Protein AF-A0A3A4XR27-F1 (afdb_monomer_lite)

Secondary structure (DSSP, 8-state):
-------SSHHHHHTTTTS---S---TT---HHHHHHHHHHHHHHHHHHHHHT-S--B---SBSTTS-HHHHHTTT--TTS--GGGHHHH-GGGGGGSPSEEEEEEEEEEEEEEEEEEEEE-TT---GGG-----TTTTEEEE--EE-EEETTTTEEESS--EEEEEEEEE-TT-SEEEEEE-EEEEEEEEE---TT-TTHHHHSEEEEEEEEEE--EEEEE-SSSEEEEEEEEEEEEEEEEEEEEE--SHHHHHHHHHHHHTTT----GGGTTTSPSSGGGG---TTSEEEEEEEEEEES---EEEEEEEEEEETTEEEEEEEE--EEEEEEEEEEEEEPHHHHHHHHHHHSSHHHHHHHHHHT---S--SEEEEEEEEEEEEPPEEEEEEEEEEETTEEEEEEEEEE-GGG--EEEEEESS--HHHHHHGGGT--S-SSEEEEE-----EEEEEEEEEEESSSSEEEEEEEEEE---S-GGG--SSS----EEEEEEEEEEE-TTS-EEEEEEEEEEEEEEEE-TTS-TTTT---TT--S--TTTTEEEEEEEEEEEEEEEEEEEHHHHHHHHHHHHHHH-TT-TT------------------------PPP--TTSSSS--SSS---EEEEEEEESSHHHHHHHHHHHHHTT---EEEEEE-TT--EEEEEEEEEES-HHHHHHHHHHTT-TT-EEEE----------EEEEEEEESSHHHHHHHHHHHHHTT--EEEEEETTEEEEEEEEESSHHHHHHHHHHTT-TT-EEEE-----

Radius of gyration: 35.74 Å; chains: 1; bounding box: 87×108×106 Å

Sequence (783 aa):
MTRISAFPYAFRCASIWAISMPERLHPQCWNGRAMLRIFFCFLFSVWITAWGSAGTARAAFIEQMAVDARAIALGNSVTADPPGLSAIHYNPAGLHLLPEGKLFTSGLTVPFIKITSSFEADPDFDGFFGGYNDDPLSGTQGSNSSGRMYVPIVNEEVNFLVAPILGMTYRAPKSRWSFAIGNYVPFGVGFNHKDPADPVRFGAKYAYVQHLVYAAPSVSYKLTDTLSAGVTVGVGQTALGVGVDMRSPNDLVALTRVLGDATRDLEIPIVSELTFPPPWFGGGIGPYDQVASLQLSTRDDFSPNWNVGLLWEPLRWLSLGMVYQSEIKVQLTGRYRFDYTEVFQQTVDWMGSSPTLLMLAGMLKLPFNAVPYQSGTVYSEYKFPQRVQMGVKLKPFERLSLLADLHWADWSSLKEDRFVFDQDIQLLQVVRMLGYTGGDNTLVLQRDFKDTWHWSAGLEFKLTDWLSMMLGYERRPTSVNLIHWDNIYSLPDLESYCAGFSLKFKSGTQVDLGFAYLINEGLKVHNDSSDLMNSTDPFTPVYNPYAGLNYSQKTETYLASFKVTMPLEVMSEMLHDTLSLLNPFSSGKKNGAGRIHPKPDAKSALDTTHAIDQPVLLNEFESGSKQGSPKYTVELGRFTSAERACIAKGFYLDAGLKPELRALKDENGATIWVIQVGHFDSRRRAGIYQTYHGLVEANIQPLDQSMDLSVRYALRLGGYASLDRARMASEFYLYQGFDVRVQPAEQGFALLMGDFESEGQARAYAATYALTEAEAVPFAKQP

pLDDT: mean 78.61, std 22.24, range [22.97, 98.56]

Foldseek 3Di:
DDDDDDPDPPVVVVVVVPPDDDPDDDDDPPDVVVVVVVVVVVVVVVVCCVVVPPDDFFFDAQFPCFFAQQCQQAVVQDQLPHDAQSCLPSFLQNLVVDDAAKKWKWKKKFKDKKKKKAWAFDPPDCFQVSDPSPQVRHGHMFMFPAWWDQDVVVRDIDRGDMWIWTWMKHDHPPDQKIKIKIKGWRGWGKTARPDPPGPCLQQFNIWIKTKIFGIWTKMKGDPDPFKIKMKTKTWIKIKIKTKHFAAAQANVQQVQQVQQVVFQPPDDPPVCLLAANHPGLLNGGHRNDTFKMKTGIKMANTFMWMKMKMWGDPDPFKIKIKMKIAKTKTKIKDKMKIFGDPSNQSSQCSCQRHPNSVVVCVVLVAHNHGDRMDMAMKIWIDMFWIKMKIKMWGPPDPFKIKIKMKIKTPQQVCFKTKIFGPDFDNVQSVLVVLQDDLDGGMQIQTWSFAIRIWMKIKMWGDPDPFKIKIWIKTWGAWRTDLQRDTSRRGDGTKTKTKIWMWGQDPQRKIKIKIKIKIWDAKDKRQALRYLHAANRRSSSVSGHSSHSIIMIMIMIMIMIMMMMMGRVVVVVVVVVVVVLVVDPPNPPDDDDDDDDDDDDDDDDDDDDDDDDDDDDDPPPFPDDCPPDDQWKWWWLDKDLAPVVLVVVLVVVVVVVFDWDWDQDADPQGRRITTTTHGTGRDPVVNVVVCVVSVVVVIDIHTDDDDDDPDFFKWWWLDFDQEDVVVVVVQVVVVVVVFDKDKDADPRHIIIIGDTDPDLVRRVSVCSSVVSNVIHIDTPDDDD

Structure (mmCIF, N/CA/C/O backbone):
data_AF-A0A3A4XR27-F1
#
_entry.id   AF-A0A3A4XR27-F1
#
loop_
_atom_site.group_PDB
_atom_site.id
_atom_site.type_symbol
_atom_site.label_atom_id
_atom_site.label_alt_id
_atom_site.label_comp_id
_atom_site.label_asym_id
_atom_site.label_entity_id
_atom_site.label_seq_id
_atom_site.pdbx_PDB_ins_code
_atom_site.Cartn_x
_atom_site.Cartn_y
_atom_site.Cartn_z
_atom_site.occupancy
_atom_site.B_iso_or_equiv
_atom_site.auth_seq_id
_atom_site.auth_comp_id
_atom_site.auth_asym_id
_atom_site.auth_atom_id
_atom_site.pdbx_PDB_model_num
ATOM 1 N N . MET A 1 1 ? 14.685 -44.671 6.636 1.00 37.69 1 MET A N 1
ATOM 2 C CA . MET A 1 1 ? 13.837 -45.394 7.612 1.00 37.69 1 MET A CA 1
ATOM 3 C C . MET A 1 1 ? 14.369 -45.144 9.016 1.00 37.69 1 MET A C 1
ATOM 5 O O . MET A 1 1 ? 15.398 -45.712 9.344 1.00 37.69 1 MET A O 1
ATOM 9 N N . THR A 1 2 ? 13.669 -44.366 9.841 1.00 27.48 2 THR A N 1
ATOM 10 C CA . THR A 1 2 ? 13.846 -44.352 11.308 1.00 27.48 2 THR A CA 1
ATOM 11 C C . THR A 1 2 ? 12.631 -43.659 11.922 1.00 27.48 2 THR A C 1
ATOM 13 O O . THR A 1 2 ? 12.237 -42.592 11.463 1.00 27.48 2 THR A O 1
ATOM 16 N N . ARG A 1 3 ? 11.996 -44.272 12.928 1.00 29.53 3 ARG A N 1
ATOM 17 C CA . ARG A 1 3 ? 10.920 -43.645 13.715 1.00 29.53 3 ARG A CA 1
ATOM 18 C C . ARG A 1 3 ? 11.506 -43.162 15.037 1.00 29.53 3 ARG A C 1
ATOM 20 O O . ARG A 1 3 ? 12.164 -43.949 15.708 1.00 29.53 3 ARG A O 1
ATOM 27 N N . ILE A 1 4 ? 11.174 -41.943 15.456 1.00 28.86 4 ILE A N 1
ATOM 28 C CA . ILE A 1 4 ? 11.238 -41.535 16.866 1.00 28.86 4 ILE A CA 1
ATOM 29 C C . ILE A 1 4 ? 9.848 -41.027 17.251 1.00 28.86 4 ILE A C 1
ATOM 31 O O . ILE A 1 4 ? 9.246 -40.226 16.540 1.00 28.86 4 ILE A O 1
ATOM 35 N N . SER A 1 5 ? 9.298 -41.571 18.335 1.00 29.67 5 SER A N 1
ATOM 36 C CA . SER A 1 5 ? 7.892 -41.424 18.716 1.00 29.67 5 SER A CA 1
ATOM 37 C C . SER A 1 5 ? 7.739 -40.615 20.003 1.00 29.67 5 SER A C 1
ATOM 39 O O . SER A 1 5 ? 8.134 -41.087 21.067 1.00 29.67 5 SER A O 1
ATOM 41 N N . ALA A 1 6 ? 7.102 -39.444 19.920 1.00 28.02 6 ALA A N 1
ATOM 42 C CA . ALA A 1 6 ? 6.878 -38.547 21.061 1.00 28.02 6 ALA A CA 1
ATOM 43 C C . ALA A 1 6 ? 5.416 -38.053 21.180 1.00 28.02 6 ALA A C 1
ATOM 45 O O . ALA A 1 6 ? 5.165 -36.960 21.673 1.00 28.02 6 ALA A O 1
ATOM 46 N N . PHE A 1 7 ? 4.440 -38.855 20.732 1.00 30.34 7 PHE A N 1
ATOM 47 C CA . PHE A 1 7 ? 3.017 -38.471 20.679 1.00 30.34 7 PHE A CA 1
ATOM 48 C C . PHE A 1 7 ? 2.037 -39.508 21.294 1.00 30.34 7 PHE A C 1
ATOM 50 O O . PHE A 1 7 ? 1.182 -40.049 20.596 1.00 30.34 7 PHE A O 1
ATOM 57 N N . PRO A 1 8 ? 2.142 -39.819 22.607 1.00 25.86 8 PRO A N 1
ATOM 58 C CA . PRO A 1 8 ? 0.960 -40.317 23.333 1.00 25.86 8 PRO A CA 1
ATOM 59 C C . PRO A 1 8 ? 0.716 -39.697 24.727 1.00 25.86 8 PRO A C 1
ATOM 61 O O . PRO A 1 8 ? -0.276 -40.039 25.367 1.00 25.86 8 PRO A O 1
ATOM 64 N N . TYR A 1 9 ? 1.585 -38.810 25.230 1.00 27.55 9 TYR A N 1
ATOM 65 C CA . TYR A 1 9 ? 1.501 -38.341 26.627 1.00 27.55 9 TYR A CA 1
ATOM 66 C C . TYR A 1 9 ? 0.567 -37.142 26.862 1.00 27.55 9 TYR A C 1
ATOM 68 O O . TYR A 1 9 ? -0.100 -37.102 27.894 1.00 27.55 9 TYR A O 1
ATOM 76 N N . ALA A 1 10 ? 0.443 -36.209 25.910 1.00 30.34 10 ALA A N 1
ATOM 77 C CA . ALA A 1 10 ? -0.392 -35.010 26.077 1.00 30.34 10 ALA A CA 1
ATOM 78 C C . ALA A 1 10 ? -1.882 -35.327 26.335 1.00 30.34 10 ALA A C 1
ATOM 80 O O . ALA A 1 10 ? -2.520 -34.702 27.182 1.00 30.34 10 ALA A O 1
ATOM 81 N N . PHE A 1 11 ? -2.432 -36.345 25.663 1.00 28.38 11 PHE A N 1
ATOM 82 C CA . PHE A 1 11 ? -3.862 -36.668 25.739 1.00 28.38 11 PHE A CA 1
ATOM 83 C C . PHE A 1 11 ? -4.314 -37.316 27.060 1.00 28.38 11 PHE A C 1
ATOM 85 O O . PHE A 1 11 ? -5.505 -37.283 27.359 1.00 28.38 11 PHE A O 1
ATOM 92 N N . ARG A 1 12 ? -3.406 -37.867 27.885 1.00 24.50 12 ARG A N 1
ATOM 93 C CA . ARG A 1 12 ? -3.792 -38.511 29.160 1.00 24.50 12 ARG A CA 1
ATOM 94 C C . ARG A 1 12 ? -4.019 -37.540 30.322 1.00 24.50 12 ARG A C 1
ATOM 96 O O . ARG A 1 12 ? -4.733 -37.896 31.258 1.00 24.50 12 ARG A O 1
ATOM 103 N N . CYS A 1 13 ? -3.477 -36.322 30.269 1.00 27.73 13 CYS A N 1
ATOM 104 C CA . CYS A 1 13 ? -3.716 -35.318 31.312 1.00 27.73 13 CYS A CA 1
ATOM 105 C C . CYS A 1 13 ? -5.112 -34.682 31.198 1.00 27.73 13 CYS A C 1
ATOM 107 O O . CYS A 1 13 ? -5.775 -34.481 32.215 1.00 27.73 13 CYS A O 1
ATOM 109 N N . ALA A 1 14 ? -5.598 -34.438 29.975 1.00 29.34 14 ALA A N 1
ATOM 110 C CA . ALA A 1 14 ? -6.932 -33.878 29.740 1.00 29.34 14 ALA A CA 1
ATOM 111 C C . ALA A 1 14 ? -8.056 -34.789 30.276 1.00 29.34 14 ALA A C 1
ATOM 113 O O . ALA A 1 14 ? -9.007 -34.314 30.894 1.00 29.34 14 ALA A O 1
ATOM 114 N N . SER A 1 15 ? -7.912 -36.110 30.120 1.00 26.83 15 SER A N 1
ATOM 115 C CA . SER A 1 15 ? -8.906 -37.107 30.545 1.00 26.83 15 SER A CA 1
ATOM 116 C C . SER A 1 15 ? -9.069 -37.280 32.063 1.00 26.83 15 SER A C 1
ATOM 118 O O . SER A 1 15 ? -9.998 -37.961 32.487 1.00 26.83 15 SER A O 1
ATOM 120 N N . ILE A 1 16 ? -8.198 -36.690 32.892 1.00 26.39 16 ILE A N 1
ATOM 121 C CA . ILE A 1 16 ? -8.272 -36.806 34.363 1.00 26.39 16 ILE A CA 1
ATOM 122 C C . ILE A 1 16 ? -9.030 -35.621 34.992 1.00 26.39 16 ILE A C 1
ATOM 124 O O . ILE A 1 16 ? -9.629 -35.766 36.054 1.00 26.39 16 ILE A O 1
ATOM 128 N N . TRP A 1 17 ? -9.093 -34.467 34.318 1.00 26.66 17 TRP A N 1
ATOM 129 C CA . TRP A 1 17 ? -9.774 -33.266 34.830 1.00 26.66 17 TRP A CA 1
ATOM 130 C C . TRP A 1 17 ? -11.311 -33.317 34.761 1.00 26.66 17 TRP A C 1
ATOM 132 O O . TRP A 1 17 ? -11.978 -32.502 35.391 1.00 26.66 17 TRP A O 1
ATOM 142 N N . ALA A 1 18 ? -11.884 -34.267 34.017 1.00 27.11 18 ALA A N 1
ATOM 143 C CA . ALA A 1 18 ? -13.328 -34.351 33.780 1.00 27.11 18 ALA A CA 1
ATOM 144 C C . ALA A 1 18 ? -14.112 -35.186 34.818 1.00 27.11 18 ALA A C 1
ATOM 146 O O . ALA A 1 18 ? -15.336 -35.241 34.740 1.00 27.11 18 ALA A O 1
ATOM 147 N N . ILE A 1 19 ? -13.443 -35.862 35.766 1.00 30.89 19 ILE A N 1
ATOM 148 C CA . ILE A 1 19 ? -14.077 -36.873 36.639 1.00 30.89 19 ILE A CA 1
ATOM 149 C C . ILE A 1 19 ? -13.773 -36.624 38.128 1.00 30.89 19 ILE A C 1
ATOM 151 O O . ILE A 1 19 ? -13.204 -37.472 38.812 1.00 30.89 19 ILE A O 1
ATOM 155 N N . SER A 1 20 ? -14.128 -35.441 38.644 1.00 31.28 20 SER A N 1
ATOM 156 C CA . SER A 1 20 ? -14.464 -35.226 40.072 1.00 31.28 20 SER A CA 1
ATOM 157 C C . SER A 1 20 ? -14.858 -33.772 40.376 1.00 31.28 20 SER A C 1
ATOM 159 O O . SER A 1 20 ? -14.054 -32.970 40.843 1.00 31.28 20 SER A O 1
ATOM 161 N N . MET A 1 21 ? -16.140 -33.441 40.206 1.00 25.84 21 MET A N 1
ATOM 162 C CA . MET A 1 21 ? -16.754 -32.314 40.917 1.00 25.84 21 MET A CA 1
ATOM 163 C C . MET A 1 21 ? -18.043 -32.794 41.597 1.00 25.84 21 MET A C 1
ATOM 165 O O . MET A 1 21 ? -18.954 -33.228 40.893 1.00 25.84 21 MET A O 1
ATOM 169 N N . PRO A 1 22 ? -18.130 -32.774 42.941 1.00 31.25 22 PRO A N 1
ATOM 170 C CA . PRO A 1 22 ? -19.363 -33.107 43.642 1.00 31.25 22 PRO A CA 1
ATOM 171 C C . PRO A 1 22 ? -20.385 -31.975 43.494 1.00 31.25 22 PRO A C 1
ATOM 173 O O . PRO A 1 22 ? -20.030 -30.795 43.448 1.00 31.25 22 PRO A O 1
ATOM 176 N N . GLU A 1 23 ? -21.667 -32.327 43.451 1.00 39.09 23 GLU A N 1
ATOM 177 C CA . GLU A 1 23 ? -22.743 -31.340 43.392 1.00 39.09 23 GLU A CA 1
ATOM 178 C C . GLU A 1 23 ? -22.823 -30.499 44.681 1.00 39.09 23 GLU A C 1
ATOM 180 O O . GLU A 1 23 ? -22.686 -31.022 45.785 1.00 39.09 23 GLU A O 1
ATOM 185 N N . ARG A 1 24 ? -23.166 -29.210 44.523 1.00 40.59 24 ARG A N 1
ATOM 186 C CA . ARG A 1 24 ? -23.462 -28.215 45.580 1.00 40.59 24 ARG A CA 1
ATOM 187 C C . ARG A 1 24 ? -22.280 -27.814 46.485 1.00 40.59 24 ARG A C 1
ATOM 189 O O . ARG A 1 24 ? -21.994 -28.453 47.492 1.00 40.59 24 ARG A O 1
ATOM 196 N N . LEU A 1 25 ? -21.717 -26.626 46.237 1.00 31.22 25 LEU A N 1
ATOM 197 C CA . LEU A 1 25 ? -20.894 -25.888 47.210 1.00 31.22 25 LEU A CA 1
ATOM 198 C C . LEU A 1 25 ? -21.338 -24.419 47.320 1.00 31.22 25 LEU A C 1
ATOM 200 O O . LEU A 1 25 ? -21.719 -23.796 46.331 1.00 31.22 25 LEU A O 1
ATOM 204 N N . HIS A 1 26 ? -21.309 -23.877 48.542 1.00 31.11 26 HIS A N 1
ATOM 205 C CA . HIS A 1 26 ? -21.800 -22.532 48.878 1.00 31.11 26 HIS A CA 1
ATOM 206 C C . HIS A 1 26 ? -20.771 -21.415 48.572 1.00 31.11 26 HIS A C 1
ATOM 208 O O . HIS A 1 26 ? -19.564 -21.627 48.720 1.00 31.11 26 HIS A O 1
ATOM 214 N N . PRO A 1 27 ? -21.213 -20.187 48.228 1.00 36.91 27 PRO A N 1
ATOM 215 C CA . PRO A 1 27 ? -20.344 -19.113 47.734 1.00 36.91 27 PRO A CA 1
ATOM 216 C C . PRO A 1 27 ? -19.641 -18.298 48.847 1.00 36.91 27 PRO A C 1
ATOM 218 O O . PRO A 1 27 ? -19.706 -17.072 48.848 1.00 36.91 27 PRO A O 1
ATOM 221 N N . GLN A 1 28 ? -18.975 -18.950 49.811 1.00 33.78 28 GLN A N 1
ATOM 222 C CA . GLN A 1 28 ? -18.279 -18.257 50.921 1.00 33.78 28 GLN A CA 1
ATOM 223 C C . GLN A 1 28 ? -16.823 -18.691 51.197 1.00 33.78 28 GLN A C 1
ATOM 225 O O . GLN A 1 28 ? -16.195 -18.147 52.102 1.00 33.78 28 GLN A O 1
ATOM 230 N N . CYS A 1 29 ? -16.233 -19.604 50.415 1.00 34.28 29 CYS A N 1
ATOM 231 C CA . CYS A 1 29 ? -14.870 -20.111 50.671 1.00 34.28 29 CYS A CA 1
ATOM 232 C C . CYS A 1 29 ? -13.890 -19.974 49.488 1.00 34.28 29 CYS A C 1
ATOM 234 O O . CYS A 1 29 ? -13.146 -20.903 49.187 1.00 34.28 29 CYS A O 1
ATOM 236 N N . TRP A 1 30 ? -13.833 -18.804 48.840 1.00 38.38 30 TRP A N 1
ATOM 237 C CA . TRP A 1 30 ? -12.760 -18.469 47.884 1.00 38.38 30 TRP A CA 1
ATOM 238 C C . TRP A 1 30 ? -11.711 -17.569 48.541 1.00 38.38 30 TRP A C 1
ATOM 240 O O . TRP A 1 30 ? -11.780 -16.343 48.520 1.00 38.38 30 TRP A O 1
ATOM 250 N N . ASN A 1 31 ? -10.733 -18.212 49.176 1.00 43.62 31 ASN A N 1
ATOM 251 C CA . ASN A 1 31 ? -9.677 -17.546 49.932 1.00 43.62 31 ASN A CA 1
ATOM 252 C C . ASN A 1 31 ? -8.690 -16.848 48.972 1.00 43.62 31 ASN A C 1
ATOM 254 O O . ASN A 1 31 ? -8.203 -17.484 48.038 1.00 43.62 31 ASN A O 1
ATOM 258 N N . GLY A 1 32 ? -8.349 -15.571 49.188 1.00 43.19 32 GLY A N 1
ATOM 259 C CA . GLY A 1 32 ? -7.616 -14.747 48.201 1.00 43.19 32 GLY A CA 1
ATOM 260 C C . GLY A 1 32 ? -6.264 -15.316 47.737 1.00 43.19 32 GLY A C 1
ATOM 261 O O . GLY A 1 32 ? -5.847 -15.098 46.600 1.00 43.19 32 GLY A O 1
ATOM 262 N N . ARG A 1 33 ? -5.614 -16.141 48.572 1.00 41.81 33 ARG A N 1
ATOM 263 C CA . ARG A 1 33 ? -4.388 -16.885 48.224 1.00 41.81 33 ARG A CA 1
ATOM 264 C C . ARG A 1 33 ? -4.584 -17.902 47.086 1.00 41.81 33 ARG A C 1
ATOM 266 O O . ARG A 1 33 ? -3.610 -18.231 46.416 1.00 41.81 33 ARG A O 1
ATOM 273 N N . ALA A 1 34 ? -5.804 -18.390 46.852 1.00 42.34 34 ALA A N 1
ATOM 274 C CA . ALA A 1 34 ? -6.126 -19.273 45.730 1.00 42.34 34 ALA A CA 1
ATOM 275 C C . ALA A 1 34 ? -6.177 -18.499 44.404 1.00 42.34 34 ALA A C 1
ATOM 277 O O . ALA A 1 34 ? -5.502 -18.895 43.459 1.00 42.34 34 ALA A O 1
ATOM 278 N N . MET A 1 35 ? -6.873 -17.353 44.352 1.00 41.81 35 MET A N 1
ATOM 279 C CA . MET A 1 35 ? -6.848 -16.491 43.161 1.00 41.81 35 MET A CA 1
ATOM 280 C C . MET A 1 35 ? -5.445 -15.953 42.876 1.00 41.81 35 MET A C 1
ATOM 282 O O . MET A 1 35 ? -5.034 -15.956 41.722 1.00 41.81 35 MET A O 1
ATOM 286 N N . LEU A 1 36 ? -4.668 -15.584 43.903 1.00 39.44 36 LEU A N 1
ATOM 287 C CA . LEU A 1 36 ? -3.277 -15.162 43.712 1.00 39.44 36 LEU A CA 1
ATOM 288 C C . LEU A 1 36 ? -2.420 -16.285 43.096 1.00 39.44 36 LEU A C 1
ATOM 290 O O . LEU A 1 36 ? -1.627 -16.023 42.199 1.00 39.44 36 LEU A O 1
ATOM 294 N N . ARG A 1 37 ? -2.610 -17.544 43.520 1.00 42.16 37 ARG A N 1
ATOM 295 C CA . ARG A 1 37 ? -1.939 -18.705 42.909 1.00 42.16 37 ARG A CA 1
ATOM 296 C C . ARG A 1 37 ? -2.392 -18.954 41.473 1.00 42.16 37 ARG A C 1
ATOM 298 O O . ARG A 1 37 ? -1.536 -19.179 40.634 1.00 42.16 37 ARG A O 1
ATOM 305 N N . ILE A 1 38 ? -3.688 -18.867 41.171 1.00 49.62 38 ILE A N 1
ATOM 306 C CA . ILE A 1 38 ? -4.198 -19.013 39.796 1.00 49.62 38 ILE A CA 1
ATOM 307 C C . ILE A 1 38 ? -3.653 -17.892 38.897 1.00 49.62 38 ILE A C 1
ATOM 309 O O . ILE A 1 38 ? -3.207 -18.172 37.792 1.00 49.62 38 ILE A O 1
ATOM 313 N N . PHE A 1 39 ? -3.601 -16.651 39.387 1.00 46.75 39 PHE A N 1
ATOM 314 C CA . PHE A 1 39 ? -3.029 -15.502 38.681 1.00 46.75 39 PHE A CA 1
ATOM 315 C C . PHE A 1 39 ? -1.525 -15.670 38.413 1.00 46.75 39 PHE A C 1
ATOM 317 O O . PHE A 1 39 ? -1.088 -15.471 37.283 1.00 46.75 39 PHE A O 1
ATOM 324 N N . PHE A 1 40 ? -0.740 -16.112 39.404 1.00 51.53 40 PHE A N 1
ATOM 325 C CA . PHE A 1 40 ? 0.677 -16.427 39.193 1.00 51.53 40 PHE A CA 1
ATOM 326 C C . PHE A 1 40 ? 0.884 -17.636 38.278 1.00 51.53 40 PHE A C 1
ATOM 328 O O . PHE A 1 40 ? 1.765 -17.584 37.431 1.00 51.53 40 PHE A O 1
ATOM 335 N N . CYS A 1 41 ? 0.078 -18.696 38.383 1.00 45.06 41 CYS A N 1
ATOM 336 C CA . CYS A 1 41 ? 0.144 -19.827 37.457 1.00 45.06 41 CYS A CA 1
ATOM 337 C C . CYS A 1 41 ? -0.231 -19.416 36.029 1.00 45.06 41 CYS A C 1
ATOM 339 O O . CYS A 1 41 ? 0.418 -19.887 35.105 1.00 45.06 41 CYS A O 1
ATOM 341 N N . PHE A 1 42 ? -1.203 -18.515 35.845 1.00 49.00 42 PHE A N 1
ATOM 342 C CA . PHE A 1 42 ? -1.571 -17.979 34.534 1.00 49.00 42 PHE A CA 1
ATOM 343 C C . PHE A 1 42 ? -0.459 -17.097 33.953 1.00 49.00 42 PHE A C 1
ATOM 345 O O . PHE A 1 42 ? -0.032 -17.330 32.827 1.00 49.00 42 PHE A O 1
ATOM 352 N N . LEU A 1 43 ? 0.084 -16.152 34.733 1.00 44.34 43 LEU A N 1
ATOM 353 C CA . LEU A 1 43 ? 1.247 -15.349 34.332 1.00 44.34 43 LEU A CA 1
ATOM 354 C C . LEU A 1 43 ? 2.464 -16.220 34.005 1.00 44.34 43 LEU A C 1
ATOM 356 O O . LEU A 1 43 ? 3.144 -15.960 33.020 1.00 44.34 43 LEU A O 1
ATOM 360 N N . PHE A 1 44 ? 2.719 -17.265 34.794 1.00 44.69 44 PHE A N 1
ATOM 361 C CA . PHE A 1 44 ? 3.825 -18.199 34.586 1.00 44.69 44 PHE A CA 1
ATOM 362 C C . PHE A 1 44 ? 3.599 -19.098 33.365 1.00 44.69 44 PHE A C 1
ATOM 364 O O . PHE A 1 44 ? 4.543 -19.337 32.622 1.00 44.69 44 PHE A O 1
ATOM 371 N N . SER A 1 45 ? 2.363 -19.534 33.086 1.00 42.69 45 SER A N 1
ATOM 372 C CA . SER A 1 45 ? 2.046 -20.234 31.835 1.00 42.69 45 SER A CA 1
ATOM 373 C C . SER A 1 45 ? 2.141 -19.316 30.620 1.00 42.69 45 SER A C 1
ATOM 375 O O . SER A 1 45 ? 2.679 -19.749 29.612 1.00 42.69 45 SER A O 1
ATOM 377 N N . VAL A 1 46 ? 1.711 -18.051 30.726 1.00 45.69 46 VAL A N 1
ATOM 378 C CA . VAL A 1 46 ? 1.860 -17.042 29.661 1.00 45.69 46 VAL A CA 1
ATOM 379 C C . VAL A 1 46 ? 3.340 -16.749 29.401 1.00 45.69 46 VAL A C 1
ATOM 381 O O . VAL A 1 46 ? 3.747 -16.707 28.245 1.00 45.69 46 VAL A O 1
ATOM 384 N N . TRP A 1 47 ? 4.166 -16.640 30.447 1.00 43.06 47 TRP A N 1
ATOM 385 C CA . TRP A 1 47 ? 5.628 -16.552 30.329 1.00 43.06 47 TRP A CA 1
ATOM 386 C C . TRP A 1 47 ? 6.233 -17.794 29.664 1.00 43.06 47 TRP A C 1
ATOM 388 O O . TRP A 1 47 ? 7.041 -17.671 28.748 1.00 43.06 47 TRP A O 1
ATOM 398 N N . ILE A 1 48 ? 5.822 -18.995 30.083 1.00 42.81 48 ILE A N 1
ATOM 399 C CA . ILE A 1 48 ? 6.308 -20.256 29.508 1.00 42.81 48 ILE A CA 1
ATOM 400 C C . ILE A 1 48 ? 5.858 -20.431 28.053 1.00 42.81 48 ILE A C 1
ATOM 402 O O . ILE A 1 48 ? 6.626 -20.981 27.274 1.00 42.81 48 ILE A O 1
ATOM 406 N N . THR A 1 49 ? 4.692 -19.932 27.635 1.00 44.09 49 THR A N 1
ATOM 407 C CA . THR A 1 49 ? 4.340 -19.882 26.206 1.00 44.09 49 THR A CA 1
ATOM 408 C C . THR A 1 49 ? 5.111 -18.787 25.469 1.00 44.09 49 THR A C 1
ATOM 410 O O . THR A 1 49 ? 5.636 -19.046 24.396 1.00 44.09 49 THR A O 1
ATOM 413 N N . ALA A 1 50 ? 5.280 -17.597 26.051 1.00 38.84 50 ALA A N 1
ATOM 414 C CA . ALA A 1 50 ? 5.998 -16.493 25.408 1.00 38.84 50 ALA A CA 1
ATOM 415 C C . ALA A 1 50 ? 7.493 -16.791 25.180 1.00 38.84 50 ALA A C 1
ATOM 417 O O . ALA A 1 50 ? 8.059 -16.330 24.195 1.00 38.84 50 ALA A O 1
ATOM 418 N N . TRP A 1 51 ? 8.136 -17.560 26.067 1.00 38.94 51 TRP A N 1
ATOM 419 C CA . TRP A 1 51 ? 9.545 -17.964 25.931 1.00 38.94 51 TRP A CA 1
ATOM 420 C C . TRP A 1 51 ? 9.721 -19.385 25.372 1.00 38.94 51 TRP A C 1
ATOM 422 O O . TRP A 1 51 ? 10.679 -19.649 24.650 1.00 38.94 51 TRP A O 1
ATOM 432 N N . GLY A 1 52 ? 8.802 -20.311 25.661 1.00 30.38 52 GLY A N 1
ATOM 433 C CA . GLY A 1 52 ? 8.839 -21.686 25.148 1.00 30.38 52 GLY A CA 1
ATOM 434 C C . GLY A 1 52 ? 8.409 -21.818 23.684 1.00 30.38 52 GLY A C 1
ATOM 435 O O . GLY A 1 52 ? 8.779 -22.790 23.031 1.00 30.38 52 GLY A O 1
ATOM 436 N N . SER A 1 53 ? 7.681 -20.835 23.143 1.00 33.06 53 SER A N 1
ATOM 437 C CA . SER A 1 53 ? 7.295 -20.754 21.726 1.00 33.06 53 SER A CA 1
ATOM 438 C C . SER A 1 53 ? 8.241 -19.882 20.886 1.00 33.06 53 SER A C 1
ATOM 440 O O . SER A 1 53 ? 7.836 -19.342 19.862 1.00 33.06 53 SER A O 1
ATOM 442 N N . ALA A 1 54 ? 9.523 -19.788 21.260 1.00 29.53 54 ALA A N 1
ATOM 443 C CA . ALA A 1 54 ? 10.562 -19.141 20.445 1.00 29.53 54 ALA A CA 1
ATOM 444 C C . ALA A 1 54 ? 10.793 -19.816 19.068 1.00 29.53 54 ALA A C 1
ATOM 446 O O . ALA A 1 54 ? 11.513 -19.286 18.225 1.00 29.53 54 ALA A O 1
ATOM 447 N N . GLY A 1 55 ? 10.175 -20.976 18.816 1.00 31.80 55 GLY A N 1
ATOM 448 C CA . GLY A 1 55 ? 10.110 -21.603 17.500 1.00 31.80 55 GLY A CA 1
ATOM 449 C C . GLY A 1 55 ? 8.897 -21.132 16.695 1.00 31.80 55 GLY A C 1
ATOM 450 O O . GLY A 1 55 ? 7.784 -21.599 16.922 1.00 31.80 55 GLY A O 1
ATOM 451 N N . THR A 1 56 ? 9.134 -20.298 15.679 1.00 30.41 56 THR A N 1
ATOM 452 C CA . THR A 1 56 ? 8.199 -20.039 14.562 1.00 30.41 56 THR A CA 1
ATOM 453 C C . THR A 1 56 ? 6.793 -19.530 14.938 1.00 30.41 56 THR A C 1
ATOM 455 O O . THR A 1 56 ? 5.792 -20.075 14.475 1.00 30.41 56 THR A O 1
ATOM 458 N N . ALA A 1 57 ? 6.702 -18.407 15.657 1.00 27.33 57 ALA A N 1
ATOM 459 C CA . ALA A 1 57 ? 5.676 -17.422 15.287 1.00 27.33 57 ALA A CA 1
ATOM 460 C C . ALA A 1 57 ? 6.046 -16.855 13.897 1.00 27.33 57 ALA A C 1
ATOM 462 O O . ALA A 1 57 ? 7.235 -16.717 13.598 1.00 27.33 57 ALA A O 1
ATOM 463 N N . ARG A 1 58 ? 5.072 -16.592 13.020 1.00 35.75 58 ARG A N 1
ATOM 464 C CA . ARG A 1 58 ? 5.301 -16.277 11.592 1.00 35.75 58 ARG A CA 1
ATOM 465 C C . ARG A 1 58 ? 4.406 -15.120 11.173 1.00 35.75 58 ARG A C 1
ATOM 467 O O . ARG A 1 58 ? 3.240 -15.189 11.483 1.00 35.75 58 ARG A O 1
ATOM 474 N N . ALA A 1 59 ? 4.914 -14.142 10.432 1.00 39.97 59 ALA A N 1
ATOM 475 C CA . ALA A 1 59 ? 4.179 -13.118 9.674 1.00 39.97 59 ALA A CA 1
ATOM 476 C C . ALA A 1 59 ? 3.052 -12.247 10.334 1.00 39.97 59 ALA A C 1
ATOM 478 O O . ALA A 1 59 ? 2.389 -12.625 11.300 1.00 39.97 59 ALA A O 1
ATOM 479 N N . ALA A 1 60 ? 2.829 -11.064 9.745 1.00 45.34 60 ALA A N 1
ATOM 480 C CA . ALA A 1 60 ? 1.756 -10.068 9.899 1.00 45.34 60 ALA A CA 1
ATOM 481 C C . ALA A 1 60 ? 2.061 -8.886 8.943 1.00 45.34 60 ALA A C 1
ATOM 483 O O . ALA A 1 60 ? 3.046 -8.179 9.146 1.00 45.34 60 ALA A O 1
ATOM 484 N N . PHE A 1 61 ? 1.266 -8.645 7.902 1.00 62.19 61 PHE A N 1
ATOM 485 C CA . PHE A 1 61 ? 1.684 -7.758 6.804 1.00 62.19 61 PHE A CA 1
ATOM 486 C C . PHE A 1 61 ? 1.117 -6.331 6.918 1.00 62.19 61 PHE A C 1
ATOM 488 O O . PHE A 1 61 ? 1.464 -5.599 7.846 1.00 62.19 61 PHE A O 1
ATOM 495 N N . ILE A 1 62 ? 0.246 -5.915 5.995 1.00 81.06 62 ILE A N 1
ATOM 496 C CA . ILE A 1 62 ? -0.329 -4.557 5.905 1.00 81.06 62 ILE A CA 1
ATOM 497 C C . ILE A 1 62 ? -1.713 -4.428 6.572 1.00 81.06 62 ILE A C 1
ATOM 499 O O . ILE A 1 62 ? -2.378 -3.396 6.461 1.00 81.06 62 ILE A O 1
ATOM 503 N N . GLU A 1 63 ? -2.180 -5.479 7.252 1.00 87.69 63 GLU A N 1
ATOM 504 C CA . GLU A 1 63 ? -3.487 -5.532 7.918 1.00 87.69 63 GLU A CA 1
ATOM 505 C C . GLU A 1 63 ? -3.600 -4.643 9.174 1.00 87.69 63 GLU A C 1
ATOM 507 O O . GLU A 1 63 ? -2.673 -4.548 9.976 1.00 87.69 63 GLU A O 1
ATOM 512 N N . GLN A 1 64 ? -4.781 -4.062 9.413 1.00 84.88 64 GLN A N 1
ATOM 513 C CA . GLN A 1 64 ? -5.207 -3.414 10.672 1.00 84.88 64 GLN A CA 1
ATOM 514 C C . GLN A 1 64 ? -4.418 -2.192 11.178 1.00 84.88 64 GLN A C 1
ATOM 516 O O . GLN A 1 64 ? -4.841 -1.582 12.160 1.00 84.88 64 GLN A O 1
ATOM 521 N N . MET A 1 65 ? -3.341 -1.768 10.512 1.00 84.25 65 MET A N 1
ATOM 522 C CA . MET A 1 65 ? -2.411 -0.755 11.040 1.00 84.25 65 MET A CA 1
ATOM 523 C C . MET A 1 65 ? -3.079 0.574 11.448 1.00 84.25 65 MET A C 1
ATOM 525 O O . MET A 1 65 ? -2.673 1.175 12.436 1.00 84.25 65 MET A O 1
ATOM 529 N N . ALA A 1 66 ? -4.101 1.041 10.719 1.00 87.44 66 ALA A N 1
ATOM 530 C CA . ALA A 1 66 ? -4.618 2.411 10.844 1.00 87.44 66 ALA A CA 1
ATOM 531 C C . ALA A 1 66 ? -6.091 2.544 11.305 1.00 87.44 66 ALA A C 1
ATOM 533 O O . ALA A 1 66 ? -6.643 3.646 11.252 1.00 87.44 66 ALA A O 1
ATOM 534 N N . VAL A 1 67 ? -6.743 1.459 11.745 1.00 91.50 67 VAL A N 1
ATOM 535 C CA . VAL A 1 67 ? -8.220 1.389 11.855 1.00 91.50 67 VAL A CA 1
ATOM 536 C C . VAL A 1 67 ? -8.827 2.209 13.005 1.00 91.50 67 VAL A C 1
ATOM 538 O O . VAL A 1 67 ? -9.875 2.819 12.807 1.00 91.50 67 VAL A O 1
ATOM 541 N N . ASP A 1 68 ? -8.241 2.223 14.209 1.00 94.81 68 ASP A N 1
ATOM 542 C CA . ASP A 1 68 ? -8.850 2.902 15.369 1.00 94.81 68 ASP A CA 1
ATOM 543 C C . ASP A 1 68 ? -7.829 3.385 16.409 1.00 94.81 68 ASP A C 1
ATOM 545 O O . ASP A 1 68 ? -6.982 2.612 16.847 1.00 94.81 68 ASP A O 1
ATOM 549 N N . ALA A 1 69 ? -7.975 4.624 16.895 1.00 96.25 69 ALA A N 1
ATOM 550 C CA . ALA A 1 69 ? -7.102 5.222 17.911 1.00 96.25 69 ALA A CA 1
ATOM 551 C C . ALA A 1 69 ? -6.898 4.359 19.174 1.00 96.25 69 ALA A C 1
ATOM 553 O O . ALA A 1 69 ? -5.783 4.245 19.679 1.00 96.25 69 ALA A O 1
ATOM 554 N N . ARG A 1 70 ? -7.952 3.710 19.682 1.00 96.75 70 ARG A N 1
ATOM 555 C CA . ARG A 1 70 ? -7.868 2.827 20.855 1.00 96.75 70 ARG A CA 1
ATOM 556 C C . ARG A 1 70 ? -7.297 1.451 20.510 1.00 96.75 70 ARG A C 1
ATOM 558 O O . ARG A 1 70 ? -6.640 0.863 21.363 1.00 96.75 70 ARG A O 1
ATOM 565 N N . ALA A 1 71 ? -7.520 0.938 19.299 1.00 96.38 71 ALA A N 1
ATOM 566 C CA . ALA A 1 71 ? -6.861 -0.296 18.867 1.00 96.38 71 ALA A CA 1
ATOM 567 C C . ALA A 1 71 ? -5.352 -0.078 18.710 1.00 96.38 71 ALA A C 1
ATOM 569 O O . ALA A 1 71 ? -4.575 -0.830 19.288 1.00 96.38 71 ALA A O 1
ATOM 570 N N . ILE A 1 72 ? -4.954 1.004 18.033 1.00 96.25 72 ILE A N 1
ATOM 571 C CA . ILE A 1 72 ? -3.560 1.443 17.890 1.00 96.25 72 ILE A CA 1
ATOM 572 C C . ILE A 1 72 ? -2.915 1.557 19.275 1.00 96.25 72 ILE A C 1
ATOM 574 O O . ILE A 1 72 ? -1.923 0.891 19.529 1.00 96.25 72 ILE A O 1
ATOM 578 N N . ALA A 1 73 ? -3.524 2.283 20.220 1.00 97.44 73 ALA A N 1
ATOM 579 C CA . ALA A 1 73 ? -2.996 2.449 21.581 1.00 97.44 73 ALA A CA 1
ATOM 580 C C . ALA A 1 73 ? -2.835 1.148 22.405 1.00 97.44 73 ALA A C 1
ATOM 582 O O . ALA A 1 73 ? -2.125 1.156 23.410 1.00 97.44 73 ALA A O 1
ATOM 583 N N . LEU A 1 74 ? -3.498 0.055 22.010 1.00 97.38 74 LEU A N 1
ATOM 584 C CA . LEU A 1 74 ? -3.462 -1.262 22.662 1.00 97.38 74 LEU A CA 1
ATOM 585 C C . LEU A 1 74 ? -2.769 -2.333 21.790 1.00 97.38 74 LEU A C 1
ATOM 587 O O . LEU A 1 74 ? -2.907 -3.527 22.071 1.00 97.38 74 LEU A O 1
ATOM 591 N N . GLY A 1 75 ? -2.046 -1.934 20.734 1.00 94.88 75 GLY A N 1
ATOM 592 C CA . GLY A 1 75 ? -1.373 -2.853 19.808 1.00 94.88 75 GLY A CA 1
ATOM 593 C C . GLY A 1 75 ? -2.344 -3.845 19.169 1.00 94.88 75 GLY A C 1
ATOM 594 O O . GLY A 1 75 ? -2.158 -5.046 19.289 1.00 94.88 75 GLY A O 1
ATOM 595 N N . ASN A 1 76 ? -3.473 -3.361 18.645 1.00 95.12 76 ASN A N 1
ATOM 596 C CA . ASN A 1 76 ? -4.560 -4.160 18.059 1.00 95.12 76 ASN A CA 1
ATOM 597 C C . ASN A 1 76 ? -5.204 -5.233 18.972 1.00 95.12 76 ASN A C 1
ATOM 599 O O . ASN A 1 76 ? -6.081 -5.968 18.518 1.00 95.12 76 ASN A O 1
ATOM 603 N N . SER A 1 77 ? -4.861 -5.274 20.267 1.00 96.88 77 SER A N 1
ATOM 604 C CA . SER A 1 77 ? -5.336 -6.259 21.255 1.00 96.88 77 SER A CA 1
ATOM 605 C C . SER A 1 77 ? -6.745 -5.927 21.762 1.00 96.88 77 SER A C 1
ATOM 607 O O . SER A 1 77 ? -6.908 -5.426 22.878 1.00 96.88 77 SER A O 1
ATOM 609 N N . VAL A 1 78 ? -7.769 -6.102 20.924 1.00 96.62 78 VAL A N 1
ATOM 610 C CA . VAL A 1 78 ? -9.130 -5.593 21.181 1.00 96.62 78 VAL A CA 1
ATOM 611 C C . VAL A 1 78 ? -10.278 -6.528 20.777 1.00 96.62 78 VAL A C 1
ATOM 613 O O . VAL A 1 78 ? -11.434 -6.165 20.989 1.00 96.62 78 VAL A O 1
ATOM 616 N N . THR A 1 79 ? -10.051 -7.738 20.260 1.00 97.31 79 THR A N 1
ATOM 617 C CA . THR A 1 79 ? -11.153 -8.623 19.816 1.00 97.31 79 THR A CA 1
ATOM 618 C C . THR A 1 79 ? -12.084 -9.060 20.957 1.00 97.31 79 THR A C 1
ATOM 620 O O . THR A 1 79 ? -13.281 -9.256 20.730 1.00 97.31 79 THR A O 1
ATOM 623 N N . ALA A 1 80 ? -11.596 -9.149 22.199 1.00 97.38 80 ALA A N 1
ATOM 624 C CA . ALA A 1 80 ? -12.427 -9.395 23.389 1.00 97.38 80 ALA A CA 1
ATOM 625 C C . ALA A 1 80 ? -13.106 -8.137 23.974 1.00 97.38 80 ALA A C 1
ATOM 627 O O . ALA A 1 80 ? -13.787 -8.233 25.000 1.00 97.38 80 ALA A O 1
ATOM 628 N N . ASP A 1 81 ? -12.878 -6.955 23.392 1.00 96.62 81 ASP A N 1
ATOM 629 C CA . ASP A 1 81 ? -13.270 -5.655 23.953 1.00 96.62 81 ASP A CA 1
ATOM 630 C C . ASP A 1 81 ? -13.223 -4.514 22.905 1.00 96.62 81 ASP A C 1
ATOM 632 O O . ASP A 1 81 ? -12.493 -3.527 23.079 1.00 96.62 81 ASP A O 1
ATOM 636 N N . PRO A 1 82 ? -13.936 -4.652 21.772 1.00 96.12 82 PRO A N 1
ATOM 637 C CA . PRO A 1 82 ? -13.654 -3.870 20.573 1.00 96.12 82 PRO A CA 1
ATOM 638 C C . PRO A 1 82 ? -14.013 -2.375 20.711 1.00 96.12 82 PRO A C 1
ATOM 640 O O . PRO A 1 82 ? -14.954 -2.015 21.426 1.00 96.12 82 PRO A O 1
ATOM 643 N N . PRO A 1 83 ? -13.286 -1.467 20.029 1.00 92.94 83 PRO A N 1
ATOM 644 C CA . PRO A 1 83 ? -13.299 -0.047 20.369 1.00 92.94 83 PRO A CA 1
ATOM 645 C C . PRO A 1 83 ? -14.425 0.750 19.687 1.00 92.94 83 PRO A C 1
ATOM 647 O O . PRO A 1 83 ? -14.210 1.494 18.732 1.00 92.94 83 PRO A O 1
ATOM 650 N N . GLY A 1 84 ? -15.633 0.680 20.247 1.00 92.38 84 GLY A N 1
ATOM 651 C CA . GLY A 1 84 ? -16.736 1.572 19.869 1.00 92.38 84 GLY A CA 1
ATOM 652 C C . GLY A 1 84 ? -17.322 1.242 18.492 1.00 92.38 84 GLY A C 1
ATOM 653 O O . GLY A 1 84 ? -17.678 0.093 18.243 1.00 92.38 84 GLY A O 1
ATOM 654 N N . LEU A 1 85 ? -17.416 2.238 17.597 1.00 95.12 85 LEU A N 1
ATOM 655 C CA . LEU A 1 85 ? -17.824 2.038 16.195 1.00 95.12 85 LEU A CA 1
ATOM 656 C C . LEU A 1 85 ? -17.009 0.921 15.531 1.00 95.12 85 LEU A C 1
ATOM 658 O O . LEU A 1 85 ? -17.575 0.023 14.916 1.00 95.12 85 LEU A O 1
ATOM 662 N N . SER A 1 86 ? -15.690 0.937 15.710 1.00 95.62 86 SER A N 1
ATOM 663 C CA . SER A 1 86 ? -14.732 0.060 15.028 1.00 95.62 86 SER A CA 1
ATOM 664 C C . SER A 1 86 ? -14.843 -1.422 15.427 1.00 95.62 86 SER A C 1
ATOM 666 O O . SER A 1 86 ? -14.142 -2.271 14.876 1.00 95.62 86 SER A O 1
ATOM 668 N N . ALA A 1 87 ? -15.779 -1.772 16.318 1.00 96.88 87 ALA A N 1
ATOM 669 C CA . ALA A 1 87 ? -16.256 -3.142 16.482 1.00 96.88 87 ALA A CA 1
ATOM 670 C C . ALA A 1 87 ? -16.776 -3.758 15.172 1.00 96.88 87 ALA A C 1
ATOM 672 O O . ALA A 1 87 ? -16.590 -4.955 14.984 1.00 96.88 87 ALA A O 1
ATOM 673 N N . ILE A 1 88 ? -17.304 -2.957 14.234 1.00 96.50 88 ILE A N 1
ATOM 674 C CA . ILE A 1 88 ? -17.640 -3.399 12.863 1.00 96.50 88 ILE A CA 1
ATOM 675 C C . ILE A 1 88 ? -16.471 -4.102 12.143 1.00 96.50 88 ILE A C 1
ATOM 677 O O . ILE A 1 88 ? -16.690 -4.966 11.298 1.00 96.50 88 ILE A O 1
ATOM 681 N N . HIS A 1 89 ? -15.227 -3.777 12.505 1.00 96.25 89 HIS A N 1
ATOM 682 C CA . HIS A 1 89 ? -14.036 -4.458 12.011 1.00 96.25 89 HIS A CA 1
ATOM 683 C C . HIS A 1 89 ? -13.525 -5.522 13.001 1.00 96.25 89 HIS A C 1
ATOM 685 O O . HIS A 1 89 ? -13.441 -6.700 12.653 1.00 96.25 89 HIS A O 1
ATOM 691 N N . TYR A 1 90 ? -13.197 -5.127 14.238 1.00 96.81 90 TYR A N 1
ATOM 692 C CA . TYR A 1 90 ? -12.430 -5.973 15.170 1.00 96.81 90 TYR A CA 1
ATOM 693 C C . TYR A 1 90 ? -13.215 -7.110 15.842 1.00 96.81 90 TYR A C 1
ATOM 695 O O . TYR A 1 90 ? -12.608 -8.114 16.206 1.00 96.81 90 TYR A O 1
ATOM 703 N N . ASN A 1 91 ? -14.526 -6.946 16.065 1.00 98.12 91 ASN A N 1
ATOM 704 C CA . ASN A 1 91 ? -15.450 -8.003 16.501 1.00 98.12 91 ASN A CA 1
ATOM 705 C C . ASN A 1 91 ? -16.896 -7.455 16.508 1.00 98.12 91 ASN A C 1
ATOM 707 O O . ASN A 1 91 ? -17.299 -6.828 17.499 1.00 98.12 91 ASN A O 1
ATOM 711 N N . PRO A 1 92 ? -17.705 -7.699 15.459 1.00 98.06 92 PRO A N 1
ATOM 712 C CA . PRO A 1 92 ? -19.042 -7.110 15.347 1.00 98.06 92 PRO A CA 1
ATOM 713 C C . PRO A 1 92 ? -19.984 -7.435 16.514 1.00 98.06 92 PRO A C 1
ATOM 715 O O . PRO A 1 92 ? -20.845 -6.623 16.850 1.00 98.06 92 PRO A O 1
ATOM 718 N N . ALA A 1 93 ? -19.798 -8.567 17.207 1.00 97.88 93 ALA A N 1
ATOM 719 C CA . ALA A 1 93 ? -20.591 -8.915 18.390 1.00 97.88 93 ALA A CA 1
ATOM 720 C C . ALA A 1 93 ? -20.481 -7.860 19.510 1.00 97.88 93 ALA A C 1
ATOM 722 O O . ALA A 1 93 ? -21.460 -7.584 20.214 1.00 97.88 93 ALA A O 1
ATOM 723 N N . GLY A 1 94 ? -19.325 -7.199 19.630 1.00 96.31 94 GLY A N 1
ATOM 724 C CA . GLY A 1 94 ? -19.066 -6.158 20.624 1.00 96.31 94 GLY A CA 1
ATOM 725 C C . GLY A 1 94 ? -19.817 -4.842 20.417 1.00 96.31 94 GLY A C 1
ATOM 726 O O . GLY A 1 94 ? -19.821 -4.021 21.330 1.00 96.31 94 GLY A O 1
ATOM 727 N N . LEU A 1 95 ? -20.558 -4.663 19.315 1.00 96.25 95 LEU A N 1
ATOM 728 C CA . LEU A 1 95 ? -21.532 -3.566 19.200 1.00 96.25 95 LEU A CA 1
ATOM 729 C C . LEU A 1 95 ? -22.580 -3.594 20.333 1.00 96.25 95 LEU A C 1
ATOM 731 O O . LEU A 1 95 ? -23.145 -2.559 20.671 1.00 96.25 95 LEU A O 1
ATOM 735 N N . HIS A 1 96 ? -22.811 -4.744 20.980 1.00 92.75 96 HIS A N 1
ATOM 736 C CA . HIS A 1 96 ? -23.697 -4.834 22.147 1.00 92.75 96 HIS A CA 1
ATOM 737 C C . HIS A 1 96 ? -23.093 -4.258 23.451 1.00 92.75 96 HIS A C 1
ATOM 739 O O . HIS A 1 96 ? -23.820 -4.111 24.437 1.00 92.75 96 HIS A O 1
ATOM 745 N N . LEU A 1 97 ? -21.795 -3.924 23.479 1.00 92.44 97 LEU A N 1
ATOM 746 C CA . LEU A 1 97 ? -21.149 -3.218 24.597 1.00 92.44 97 LEU A CA 1
ATOM 747 C C . LEU A 1 97 ? -21.430 -1.705 24.569 1.00 92.44 97 LEU A C 1
ATOM 749 O O . LEU A 1 97 ? -21.149 -1.005 25.542 1.00 92.44 97 LEU A O 1
ATOM 753 N N . LEU A 1 98 ? -21.972 -1.191 23.461 1.00 91.00 98 LEU A N 1
ATOM 754 C CA . LEU A 1 98 ? -22.256 0.229 23.281 1.00 91.00 98 LEU A CA 1
ATOM 755 C C . LEU A 1 98 ? -23.398 0.715 24.195 1.00 91.00 98 LEU A C 1
ATOM 757 O O . LEU A 1 98 ? -24.349 -0.040 24.446 1.00 91.00 98 LEU A O 1
ATOM 761 N N . PRO A 1 99 ? -23.349 1.984 24.649 1.00 90.81 99 PRO A N 1
ATOM 762 C CA . PRO A 1 99 ? -24.477 2.666 25.278 1.00 90.81 99 PRO A CA 1
ATOM 763 C C . PRO A 1 99 ? -25.784 2.561 24.479 1.00 90.81 99 PRO A C 1
ATOM 765 O O . PRO A 1 99 ? -25.785 2.415 23.257 1.00 90.81 99 PRO A O 1
ATOM 768 N N . GLU A 1 100 ? -26.912 2.675 25.177 1.00 92.56 100 GLU A N 1
ATOM 769 C CA . GLU A 1 100 ? -28.222 2.845 24.541 1.00 92.56 100 GLU A CA 1
ATOM 770 C C . GLU A 1 100 ? -28.350 4.264 23.959 1.00 92.56 100 GLU A C 1
ATOM 772 O O . GLU A 1 100 ? -27.841 5.223 24.538 1.00 92.56 100 GLU A O 1
ATOM 777 N N . GLY A 1 101 ? -29.041 4.403 22.825 1.00 93.12 101 GLY A N 1
ATOM 778 C CA . GLY A 1 101 ? -29.195 5.666 22.097 1.00 93.12 101 GLY A CA 1
ATOM 779 C C . GLY A 1 101 ? -28.590 5.628 20.692 1.00 93.12 101 GLY A C 1
ATOM 780 O O . GLY A 1 101 ? -28.486 4.565 20.074 1.00 93.12 101 GLY A O 1
ATOM 781 N N . LYS A 1 102 ? -28.232 6.808 20.175 1.00 95.38 102 LYS A N 1
ATOM 782 C CA . LYS A 1 102 ? -27.547 7.012 18.889 1.00 95.38 102 LYS A CA 1
ATOM 783 C C . LYS A 1 102 ? -26.198 7.669 19.158 1.00 95.38 102 LYS A C 1
ATOM 785 O O . LYS A 1 102 ? -26.165 8.731 19.776 1.00 95.38 102 LYS A O 1
ATOM 790 N N . LEU A 1 103 ? -25.109 7.081 18.676 1.00 95.31 103 LEU A N 1
ATOM 791 C CA . LEU A 1 103 ? -23.777 7.677 18.766 1.00 95.31 103 LEU A CA 1
ATOM 792 C C . LEU A 1 103 ? -23.251 7.991 17.368 1.00 95.31 103 LEU A C 1
ATOM 794 O O . LEU A 1 103 ? -23.403 7.190 16.446 1.00 95.31 103 LEU A O 1
ATOM 798 N N . PHE A 1 104 ? -22.602 9.140 17.235 1.00 95.81 104 PHE A N 1
ATOM 799 C CA . PHE A 1 104 ? -21.806 9.519 16.076 1.00 95.81 104 PHE A CA 1
ATOM 800 C C . PHE A 1 104 ? -20.323 9.434 16.439 1.00 95.81 104 PHE A C 1
ATOM 802 O O . PHE A 1 104 ? -19.917 9.889 17.513 1.00 95.81 104 PHE A O 1
ATOM 809 N N . THR A 1 105 ? -19.520 8.870 15.541 1.00 96.12 105 THR A N 1
ATOM 810 C CA . THR A 1 105 ? -18.066 8.757 15.680 1.00 96.12 105 THR A CA 1
ATOM 811 C C . THR A 1 105 ? -17.396 9.411 14.477 1.00 96.12 105 THR A C 1
ATOM 813 O O . THR A 1 105 ? -17.771 9.141 13.337 1.00 96.12 105 THR A O 1
ATOM 816 N N . SER A 1 106 ? -16.397 10.254 14.740 1.00 95.44 106 SER A N 1
ATOM 817 C CA . SER A 1 106 ? -15.561 10.906 13.728 1.00 95.44 106 SER A CA 1
ATOM 818 C C . SER A 1 106 ? -14.108 10.967 14.207 1.00 95.44 106 SER A C 1
ATOM 820 O O . SER A 1 106 ? -13.853 11.200 15.390 1.00 95.44 106 SER A O 1
ATOM 822 N N . GLY A 1 107 ? -13.153 10.732 13.316 1.00 94.56 107 GLY A N 1
ATOM 823 C CA . GLY A 1 107 ? -11.741 10.590 13.642 1.00 94.56 107 GLY A CA 1
ATOM 824 C C . GLY A 1 107 ? -10.851 10.401 12.417 1.00 94.56 107 GLY A C 1
ATOM 825 O O . GLY A 1 107 ? -11.318 10.341 11.279 1.00 94.56 107 GLY A O 1
ATOM 826 N N . LEU A 1 108 ? -9.550 10.321 12.673 1.00 94.56 108 LEU A N 1
ATOM 827 C CA . LEU A 1 108 ? -8.500 10.274 11.666 1.00 94.56 108 LEU A CA 1
ATOM 828 C C . LEU A 1 108 ? -7.280 9.531 12.220 1.00 94.56 108 LEU A C 1
ATOM 830 O O . LEU A 1 108 ? -6.842 9.826 13.333 1.00 94.56 108 LEU A O 1
ATOM 834 N N . THR A 1 109 ? -6.691 8.642 11.424 1.00 94.56 109 THR A N 1
ATOM 835 C CA . THR A 1 109 ? -5.322 8.145 11.618 1.00 94.56 109 THR A CA 1
ATOM 836 C C . THR A 1 109 ? -4.428 8.683 10.505 1.00 94.56 109 THR A C 1
ATOM 838 O O . THR A 1 109 ? -4.798 8.621 9.332 1.00 94.56 109 THR A O 1
ATOM 841 N N . VAL A 1 110 ? -3.241 9.173 10.861 1.00 93.12 110 VAL A N 1
ATOM 842 C CA . VAL A 1 110 ? -2.208 9.643 9.929 1.00 93.12 110 VAL A CA 1
ATOM 843 C C . VAL A 1 110 ? -0.946 8.787 10.108 1.00 93.12 110 VAL A C 1
ATOM 845 O O . VAL A 1 110 ? -0.281 8.895 11.145 1.00 93.12 110 VAL A O 1
ATOM 848 N N . PRO A 1 111 ? -0.621 7.913 9.137 1.00 92.06 111 PRO A N 1
ATOM 849 C CA . PRO A 1 111 ? 0.647 7.192 9.088 1.00 92.06 111 PRO A CA 1
ATOM 850 C C . PRO A 1 111 ? 1.782 8.040 8.500 1.00 92.06 111 PRO A C 1
ATOM 8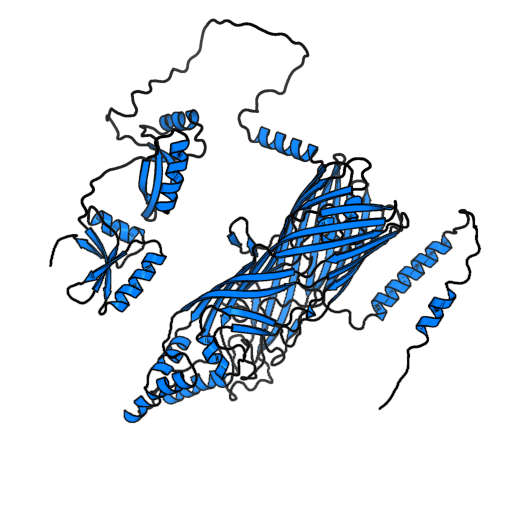52 O O . PRO A 1 111 ? 1.652 8.608 7.416 1.00 92.06 111 PRO A O 1
ATOM 855 N N . PHE A 1 112 ? 2.935 8.030 9.163 1.00 91.25 112 PHE A N 1
ATOM 856 C CA . PHE A 1 112 ? 4.207 8.520 8.636 1.00 91.25 112 PHE A CA 1
ATOM 857 C C . PHE A 1 112 ? 5.180 7.343 8.541 1.00 91.25 112 PHE A C 1
ATOM 859 O O . PHE A 1 112 ? 5.802 6.964 9.532 1.00 91.25 112 PHE A O 1
ATOM 866 N N . ILE A 1 113 ? 5.272 6.747 7.351 1.00 91.00 113 ILE A N 1
ATOM 867 C CA . ILE A 1 113 ? 6.179 5.635 7.045 1.00 91.00 113 ILE A CA 1
ATOM 868 C C . ILE A 1 113 ? 7.496 6.207 6.515 1.00 91.00 113 ILE A C 1
ATOM 870 O O . ILE A 1 113 ? 7.483 6.973 5.548 1.00 91.00 113 ILE A O 1
ATOM 874 N N . LYS A 1 114 ? 8.617 5.797 7.110 1.00 92.81 114 LYS A N 1
ATOM 875 C CA . LYS A 1 114 ? 9.973 6.031 6.618 1.00 92.81 114 LYS A CA 1
ATOM 876 C C . LYS A 1 114 ? 10.666 4.694 6.338 1.00 92.81 114 LYS A C 1
ATOM 878 O O . LYS A 1 114 ? 10.809 3.866 7.233 1.00 92.81 114 LYS A O 1
ATOM 883 N N . ILE A 1 115 ? 11.126 4.512 5.108 1.00 92.69 115 ILE A N 1
ATOM 884 C CA . ILE A 1 115 ? 11.924 3.378 4.643 1.00 92.69 115 ILE A CA 1
ATOM 885 C C . ILE A 1 115 ? 13.243 3.953 4.131 1.00 92.69 115 ILE A C 1
ATOM 887 O O . ILE A 1 115 ? 13.248 4.682 3.139 1.00 92.69 115 ILE A O 1
ATOM 891 N N . THR A 1 116 ? 14.345 3.628 4.806 1.00 94.44 116 THR A N 1
ATOM 892 C CA . THR A 1 116 ? 15.707 3.928 4.346 1.00 94.44 116 THR A CA 1
ATOM 893 C C . THR A 1 116 ? 16.298 2.662 3.735 1.00 94.44 116 THR A C 1
ATOM 895 O O . THR A 1 116 ? 16.285 1.611 4.377 1.00 94.44 116 THR A O 1
ATOM 898 N N . SER A 1 117 ? 16.834 2.772 2.524 1.00 94.75 117 SER A N 1
ATOM 899 C CA . SER A 1 117 ? 17.413 1.673 1.743 1.00 94.75 117 SER A CA 1
ATOM 900 C C . SER A 1 117 ? 18.862 1.983 1.392 1.00 94.75 117 SER A C 1
ATOM 902 O O . SER A 1 117 ? 19.125 3.070 0.889 1.00 94.75 117 SER A O 1
ATOM 904 N N . SER A 1 118 ? 19.794 1.059 1.600 1.00 95.75 118 SER A N 1
ATOM 905 C CA . SER A 1 118 ? 21.190 1.201 1.159 1.00 95.75 118 SER A CA 1
ATOM 906 C C . SER A 1 118 ? 21.651 0.004 0.340 1.00 95.75 118 SER A C 1
ATOM 908 O O . SER A 1 118 ? 21.249 -1.128 0.615 1.00 95.75 118 SER A O 1
ATOM 910 N N . PHE A 1 119 ? 22.510 0.282 -0.638 1.00 96.06 119 PHE A N 1
ATOM 911 C CA . PHE A 1 119 ? 23.001 -0.674 -1.623 1.00 96.06 119 PHE A CA 1
ATOM 912 C C . PHE A 1 119 ? 24.532 -0.698 -1.598 1.00 96.06 119 PHE A C 1
ATOM 914 O O . PHE A 1 119 ? 25.174 0.348 -1.675 1.00 96.06 119 PHE A O 1
ATOM 921 N N . GLU A 1 120 ? 25.125 -1.883 -1.483 1.00 96.19 120 GLU A N 1
ATOM 922 C CA . GLU A 1 120 ? 26.577 -2.088 -1.404 1.00 96.19 120 GLU A CA 1
ATOM 923 C C . GLU A 1 120 ? 26.966 -3.192 -2.397 1.00 96.19 120 GLU A C 1
ATOM 925 O O . GLU A 1 120 ? 26.345 -4.255 -2.386 1.00 96.19 120 GLU A O 1
ATOM 930 N N . ALA A 1 121 ? 27.960 -2.960 -3.264 1.00 94.69 121 ALA A N 1
ATOM 931 C CA . ALA A 1 121 ? 28.452 -4.011 -4.159 1.00 94.69 121 ALA A CA 1
ATOM 932 C C . ALA A 1 121 ? 28.963 -5.220 -3.370 1.00 94.69 121 ALA A C 1
ATOM 934 O O . ALA A 1 121 ? 29.571 -5.084 -2.305 1.00 94.69 121 ALA A O 1
ATOM 935 N N . ASP A 1 122 ? 28.692 -6.405 -3.900 1.00 93.56 122 ASP A N 1
ATOM 936 C CA . ASP A 1 122 ? 29.121 -7.659 -3.304 1.00 93.56 122 ASP A CA 1
ATOM 937 C C . ASP A 1 122 ? 30.607 -7.921 -3.608 1.00 93.56 122 ASP A C 1
ATOM 939 O O . ASP A 1 122 ? 30.975 -7.991 -4.780 1.00 93.56 122 ASP A O 1
ATOM 943 N N . PRO A 1 123 ? 31.494 -8.051 -2.601 1.00 90.62 123 PRO A N 1
ATOM 944 C CA . PRO A 1 123 ? 32.930 -8.221 -2.844 1.00 90.62 123 PRO A CA 1
ATOM 945 C C . PRO A 1 123 ? 33.287 -9.567 -3.492 1.00 90.62 123 PRO A C 1
ATOM 947 O O . PRO A 1 123 ? 34.387 -9.694 -4.023 1.00 90.62 123 PRO A O 1
ATOM 950 N N . ASP A 1 124 ? 32.372 -10.541 -3.451 1.00 90.44 124 ASP A N 1
ATOM 951 C CA . ASP A 1 124 ? 32.512 -11.858 -4.081 1.00 90.44 124 ASP A CA 1
ATOM 952 C C . ASP A 1 124 ? 31.884 -11.909 -5.501 1.00 90.44 124 ASP A C 1
ATOM 954 O O . ASP A 1 124 ? 31.857 -12.969 -6.126 1.00 90.44 124 ASP A O 1
ATOM 958 N N . PHE A 1 125 ? 31.389 -10.780 -6.040 1.00 90.31 125 PHE A N 1
ATOM 959 C CA . PHE A 1 125 ? 30.837 -10.682 -7.399 1.00 90.31 125 PHE A CA 1
ATOM 960 C C . PHE A 1 125 ? 31.892 -10.194 -8.410 1.00 90.31 125 PHE A C 1
ATOM 962 O O . PHE A 1 125 ? 32.225 -9.010 -8.467 1.00 90.31 125 PHE A O 1
ATOM 969 N N . ASP A 1 126 ? 32.370 -11.107 -9.263 1.00 86.44 126 ASP A N 1
ATOM 970 C CA . ASP A 1 126 ? 33.369 -10.834 -10.317 1.00 86.44 126 ASP A CA 1
ATOM 971 C C . ASP A 1 126 ? 32.895 -9.839 -11.406 1.00 86.44 126 ASP A C 1
ATOM 973 O O . ASP A 1 126 ? 33.712 -9.330 -12.177 1.00 86.44 126 ASP A O 1
ATOM 977 N N . GLY A 1 127 ? 31.591 -9.546 -11.482 1.00 87.75 127 GLY A N 1
ATOM 978 C CA . GLY A 1 127 ? 30.993 -8.707 -12.522 1.00 87.75 127 GLY A CA 1
ATOM 979 C C . GLY A 1 127 ? 30.566 -9.474 -13.782 1.00 87.75 127 GLY A C 1
ATOM 980 O O . GLY A 1 127 ? 31.013 -10.593 -14.046 1.00 87.75 127 GLY A O 1
ATOM 981 N N . PHE A 1 128 ? 29.692 -8.864 -14.585 1.00 88.12 128 PHE A N 1
ATOM 982 C CA . PHE A 1 128 ? 29.195 -9.442 -15.838 1.00 88.12 128 PHE A CA 1
ATOM 983 C C . PHE A 1 128 ? 30.332 -9.638 -16.861 1.00 88.12 128 PHE A C 1
ATOM 985 O O . PHE A 1 128 ? 31.060 -8.704 -17.204 1.00 88.12 128 PHE A O 1
ATOM 992 N N . PHE A 1 129 ? 30.516 -10.877 -17.324 1.00 83.19 129 PHE A N 1
ATOM 993 C CA . PHE A 1 129 ? 31.712 -11.375 -18.033 1.00 83.19 129 PHE A CA 1
ATOM 994 C C . PHE A 1 129 ? 33.077 -11.135 -17.341 1.00 83.19 129 PHE A C 1
ATOM 996 O O . PHE A 1 129 ? 34.109 -11.148 -18.017 1.00 83.19 129 PHE A O 1
ATOM 1003 N N . GLY A 1 130 ? 33.128 -10.917 -16.023 1.00 77.69 130 GLY A N 1
ATOM 1004 C CA . GLY A 1 130 ? 34.365 -10.513 -15.332 1.00 77.69 130 GLY A CA 1
ATOM 1005 C C . GLY A 1 130 ? 34.764 -9.051 -15.593 1.00 77.69 130 GLY A C 1
ATOM 1006 O O . GLY A 1 130 ? 35.939 -8.690 -15.506 1.00 77.69 130 GLY A O 1
ATOM 1007 N N . GLY A 1 131 ? 33.792 -8.222 -15.976 1.00 78.25 131 GLY A N 1
ATOM 1008 C CA . GLY A 1 131 ? 33.857 -6.764 -16.049 1.00 78.25 131 GLY A CA 1
ATOM 1009 C C . GLY A 1 131 ? 32.538 -6.171 -15.544 1.00 78.25 131 GLY A C 1
ATOM 1010 O O . GLY A 1 131 ? 31.723 -6.889 -14.983 1.00 78.25 131 GLY A O 1
ATOM 1011 N N . TYR A 1 132 ? 32.292 -4.869 -15.724 1.00 84.25 132 TYR A N 1
ATOM 1012 C CA . TYR A 1 132 ? 31.054 -4.222 -15.240 1.00 84.25 132 TYR A CA 1
ATOM 1013 C C . TYR A 1 132 ? 30.708 -4.563 -13.771 1.00 84.25 132 TYR A C 1
ATOM 1015 O O . TYR A 1 132 ? 29.558 -4.844 -13.461 1.00 84.25 132 TYR A O 1
ATOM 1023 N N . ASN A 1 133 ? 31.695 -4.576 -12.874 1.00 84.50 133 ASN A N 1
ATOM 1024 C CA . ASN A 1 133 ? 31.500 -4.765 -11.431 1.00 84.50 133 ASN A CA 1
ATOM 1025 C C . ASN A 1 133 ? 31.210 -3.440 -10.689 1.00 84.50 133 ASN A C 1
ATOM 1027 O O . ASN A 1 133 ? 30.608 -3.445 -9.616 1.00 84.50 133 ASN A O 1
ATOM 1031 N N . ASP A 1 134 ? 31.580 -2.300 -11.280 1.00 86.50 134 ASP A N 1
ATOM 1032 C CA . ASP A 1 134 ? 31.289 -0.953 -10.772 1.00 86.50 134 ASP A CA 1
ATOM 1033 C C . ASP A 1 134 ? 29.830 -0.517 -11.064 1.00 86.50 134 ASP A C 1
ATOM 1035 O O . ASP A 1 134 ? 29.576 0.322 -11.935 1.00 86.50 134 ASP A O 1
ATOM 1039 N N . ASP A 1 135 ? 28.845 -1.066 -10.342 1.00 93.69 135 ASP A N 1
ATOM 1040 C CA . ASP A 1 135 ? 27.461 -0.562 -10.394 1.00 93.69 135 ASP A CA 1
ATOM 1041 C C . ASP A 1 135 ? 27.385 0.871 -9.819 1.00 93.69 135 ASP A C 1
ATOM 1043 O O . ASP A 1 135 ? 27.750 1.076 -8.654 1.00 93.69 135 ASP A O 1
ATOM 1047 N N . PRO A 1 136 ? 26.853 1.871 -10.555 1.00 94.06 136 PRO A N 1
ATOM 1048 C CA . PRO A 1 136 ? 26.722 3.248 -10.069 1.00 94.06 136 PRO A CA 1
ATOM 1049 C C . PRO A 1 136 ? 25.792 3.427 -8.853 1.00 94.06 136 PRO A C 1
ATOM 1051 O O . PRO A 1 136 ? 25.723 4.530 -8.310 1.00 94.06 136 PRO A O 1
ATOM 1054 N N . LEU A 1 137 ? 25.062 2.390 -8.420 1.00 94.94 137 LEU A N 1
ATOM 1055 C CA . LEU A 1 137 ? 24.289 2.397 -7.172 1.00 94.94 137 LEU A CA 1
ATOM 1056 C C . LEU A 1 137 ? 25.069 1.856 -5.959 1.00 94.94 137 LEU A C 1
ATOM 1058 O O . LEU A 1 137 ? 24.577 1.959 -4.833 1.00 94.94 137 LEU A O 1
ATOM 1062 N N . SER A 1 138 ? 26.274 1.312 -6.144 1.00 95.12 138 SER A N 1
ATOM 1063 C CA . SER A 1 138 ? 27.114 0.845 -5.036 1.00 95.12 138 SER A CA 1
ATOM 1064 C C . SER A 1 138 ? 27.504 1.996 -4.099 1.00 95.12 138 SER A C 1
ATOM 1066 O O . SER A 1 138 ? 27.942 3.061 -4.535 1.00 95.12 138 SER A O 1
ATOM 1068 N N . GLY A 1 139 ? 27.318 1.800 -2.792 1.00 94.81 139 GLY A N 1
ATOM 1069 C CA . GLY A 1 139 ? 27.565 2.813 -1.764 1.00 94.81 139 GLY A CA 1
ATOM 1070 C C . GLY A 1 139 ? 26.490 3.904 -1.675 1.00 94.81 139 GLY A C 1
ATOM 1071 O O . GLY A 1 139 ? 26.673 4.875 -0.939 1.00 94.81 139 GLY A O 1
ATOM 1072 N N . THR A 1 140 ? 25.372 3.776 -2.401 1.00 96.06 140 THR A N 1
ATOM 1073 C CA . THR A 1 140 ? 24.279 4.761 -2.376 1.00 96.06 140 THR A CA 1
ATOM 1074 C C . THR A 1 140 ? 23.204 4.427 -1.335 1.00 96.06 140 THR A C 1
ATOM 1076 O O . THR A 1 140 ? 23.016 3.278 -0.924 1.00 96.06 140 THR A O 1
ATOM 1079 N N . GLN A 1 141 ? 22.473 5.457 -0.898 1.00 95.19 141 GLN A N 1
ATOM 1080 C CA . GLN A 1 141 ? 21.361 5.337 0.042 1.00 95.19 141 GLN A CA 1
ATOM 1081 C C . GLN A 1 141 ? 20.161 6.163 -0.435 1.00 95.19 141 GLN A C 1
ATOM 1083 O O . GLN A 1 141 ? 20.304 7.328 -0.796 1.00 95.19 141 GLN A O 1
ATOM 1088 N N . GLY A 1 142 ? 18.982 5.545 -0.403 1.00 92.56 142 GLY A N 1
ATOM 1089 C CA . GLY A 1 142 ? 17.681 6.140 -0.696 1.00 92.56 142 GLY A CA 1
ATOM 1090 C C . GLY A 1 142 ? 16.785 6.220 0.540 1.00 92.56 142 GLY A C 1
ATOM 1091 O O . GLY A 1 142 ? 16.985 5.505 1.527 1.00 92.56 142 GLY A O 1
ATOM 1092 N N . SER A 1 143 ? 15.771 7.081 0.491 1.00 92.56 143 SER A N 1
ATOM 1093 C CA . SER A 1 143 ? 14.753 7.198 1.541 1.00 92.56 143 SER A CA 1
ATOM 1094 C C . SER A 1 143 ? 13.457 7.723 0.945 1.00 92.56 143 SER A C 1
ATOM 1096 O O . SER A 1 143 ? 13.453 8.759 0.279 1.00 92.56 143 SER A O 1
ATOM 1098 N N . ASN A 1 144 ? 12.328 7.078 1.247 1.00 92.50 144 ASN A N 1
ATOM 1099 C CA . ASN A 1 144 ? 11.045 7.589 0.773 1.00 92.50 144 ASN A CA 1
ATOM 1100 C C . ASN A 1 144 ? 10.782 9.002 1.336 1.00 92.50 144 ASN A C 1
ATOM 1102 O O . ASN A 1 144 ? 11.129 9.337 2.470 1.00 92.50 144 ASN A O 1
ATOM 1106 N N . SER A 1 145 ? 10.153 9.840 0.517 1.00 88.88 145 SER A N 1
ATOM 1107 C CA . SER A 1 145 ? 9.905 11.260 0.811 1.00 88.88 145 SER A CA 1
ATOM 1108 C C . SER A 1 145 ? 8.546 11.523 1.462 1.00 88.88 145 SER A C 1
ATOM 1110 O O . SER A 1 145 ? 8.305 12.585 2.032 1.00 88.88 145 SER A O 1
ATOM 1112 N N . SER A 1 146 ? 7.603 10.601 1.263 1.00 90.62 146 SER A N 1
ATOM 1113 C CA . SER A 1 146 ? 6.199 10.722 1.658 1.00 90.62 146 SER A CA 1
ATOM 1114 C C . SER A 1 146 ? 5.489 9.372 1.516 1.00 90.62 146 SER A C 1
ATOM 1116 O O . SER A 1 146 ? 6.007 8.450 0.878 1.00 90.62 146 SER A O 1
ATOM 1118 N N . GLY A 1 147 ? 4.298 9.267 2.107 1.00 91.19 147 GLY A N 1
ATOM 1119 C CA . GLY A 1 147 ? 3.328 8.231 1.751 1.00 91.19 147 GLY A CA 1
ATOM 1120 C C . GLY A 1 147 ? 2.677 8.507 0.387 1.00 91.19 147 GLY A C 1
ATOM 1121 O O . GLY A 1 147 ? 2.760 9.630 -0.116 1.00 91.19 147 GLY A O 1
ATOM 1122 N N . ARG A 1 148 ? 2.003 7.511 -0.194 1.00 92.31 148 ARG A N 1
ATOM 1123 C CA . ARG A 1 148 ? 1.139 7.678 -1.377 1.00 92.31 148 ARG A CA 1
ATOM 1124 C C . ARG A 1 148 ? -0.148 6.880 -1.202 1.00 92.31 148 ARG A C 1
ATOM 1126 O O . ARG A 1 148 ? -0.100 5.779 -0.663 1.00 92.31 148 ARG A O 1
ATOM 1133 N N . MET A 1 149 ? -1.275 7.425 -1.650 1.00 91.88 149 MET A N 1
ATOM 1134 C CA . MET A 1 149 ? -2.562 6.724 -1.668 1.00 91.88 149 MET A CA 1
ATOM 1135 C C . MET A 1 149 ? -3.482 7.271 -2.761 1.00 91.88 149 MET A C 1
ATOM 1137 O O . MET A 1 149 ? -3.310 8.401 -3.215 1.00 91.88 149 MET A O 1
ATOM 1141 N N . TYR A 1 150 ? -4.504 6.506 -3.125 1.00 92.00 150 TYR A N 1
ATOM 1142 C CA . TYR A 1 150 ? -5.605 6.960 -3.970 1.00 92.00 150 TYR A CA 1
ATOM 1143 C C . TYR A 1 150 ? -6.768 7.476 -3.103 1.00 92.00 150 TYR A C 1
ATOM 1145 O O . TYR A 1 150 ? -7.205 6.790 -2.173 1.00 92.00 150 TYR A O 1
ATOM 1153 N N . VAL A 1 151 ? -7.282 8.680 -3.380 1.00 88.44 151 VAL A N 1
ATOM 1154 C CA . VAL A 1 151 ? -8.381 9.305 -2.620 1.00 88.44 151 VAL A CA 1
ATOM 1155 C C . VAL A 1 151 ? -9.659 9.324 -3.467 1.00 88.44 151 VAL A C 1
ATOM 1157 O O . VAL A 1 151 ? -9.790 10.154 -4.370 1.00 88.44 151 VAL A O 1
ATOM 1160 N N . PRO A 1 152 ? -10.660 8.471 -3.175 1.00 83.81 152 PRO A N 1
ATOM 1161 C CA . PRO A 1 152 ? -11.726 8.208 -4.147 1.00 83.81 152 PRO A CA 1
ATOM 1162 C C . PRO A 1 152 ? -12.733 9.349 -4.303 1.00 83.81 152 PRO A C 1
ATOM 1164 O O . PRO A 1 152 ? -13.342 9.488 -5.355 1.00 83.81 152 PRO A O 1
ATOM 1167 N N . ILE A 1 153 ? -12.876 10.194 -3.275 1.00 76.56 153 ILE A N 1
ATOM 1168 C CA . ILE A 1 153 ? -13.782 11.357 -3.274 1.00 76.56 153 ILE A CA 1
ATOM 1169 C C . ILE A 1 153 ? -13.328 12.427 -4.282 1.00 76.56 153 ILE A C 1
ATOM 1171 O O . ILE A 1 153 ? -14.164 13.142 -4.826 1.00 76.56 153 ILE A O 1
ATOM 1175 N N . VAL A 1 154 ? -12.019 12.525 -4.544 1.00 84.12 154 VAL A N 1
ATOM 1176 C CA . VAL A 1 154 ? -11.445 13.431 -5.557 1.00 84.12 154 VAL A CA 1
ATOM 1177 C C . VAL A 1 154 ? -11.009 12.706 -6.835 1.00 84.12 154 VAL A C 1
ATOM 1179 O O . VAL A 1 154 ? -10.663 13.372 -7.800 1.00 84.12 154 VAL A O 1
ATOM 1182 N N . ASN A 1 155 ? -11.067 11.366 -6.862 1.00 85.81 155 ASN A N 1
ATOM 1183 C CA . ASN A 1 155 ? -10.617 10.514 -7.972 1.00 85.81 155 ASN A CA 1
ATOM 1184 C C . ASN A 1 155 ? -9.137 10.768 -8.358 1.00 85.81 155 ASN A C 1
ATOM 1186 O O . ASN A 1 155 ? -8.783 10.756 -9.531 1.00 85.81 155 ASN A O 1
ATOM 1190 N N . GLU A 1 156 ? -8.267 11.000 -7.370 1.00 88.75 156 GLU A N 1
ATOM 1191 C CA . GLU A 1 156 ? -6.860 11.380 -7.589 1.00 88.75 156 GLU A CA 1
ATOM 1192 C C . GLU A 1 156 ? -5.894 10.657 -6.642 1.00 88.75 156 GLU A C 1
ATOM 1194 O O . GLU A 1 156 ? -6.261 10.239 -5.538 1.00 88.75 156 GLU A O 1
ATOM 1199 N N . GLU A 1 157 ? -4.634 10.543 -7.062 1.00 89.88 157 GLU A N 1
ATOM 1200 C CA . GLU A 1 157 ? -3.537 10.048 -6.224 1.00 89.88 157 GLU A CA 1
ATOM 1201 C C . GLU A 1 157 ? -2.880 11.192 -5.437 1.00 89.88 157 GLU A C 1
ATOM 1203 O O . GLU A 1 157 ? -2.547 12.243 -5.983 1.00 89.88 157 GLU A O 1
ATOM 1208 N N . VAL A 1 158 ? -2.644 10.987 -4.138 1.00 90.56 158 VAL A N 1
ATOM 1209 C CA . VAL A 1 158 ? -2.088 12.005 -3.236 1.00 90.56 158 VAL A CA 1
ATOM 1210 C C . VAL A 1 158 ? -0.814 11.529 -2.548 1.00 90.56 158 VAL A C 1
ATOM 1212 O O . VAL A 1 158 ? -0.646 10.354 -2.232 1.00 90.56 158 VAL A O 1
ATOM 1215 N N . ASN A 1 159 ? 0.082 12.474 -2.264 1.00 90.81 159 ASN A N 1
ATOM 1216 C CA . ASN A 1 159 ? 1.393 12.220 -1.657 1.00 90.81 159 ASN A CA 1
ATOM 1217 C C . ASN A 1 159 ? 1.377 12.330 -0.121 1.00 90.81 159 ASN A C 1
ATOM 1219 O O . ASN A 1 159 ? 2.214 13.012 0.474 1.00 90.81 159 ASN A O 1
ATOM 1223 N N . PHE A 1 160 ? 0.388 11.692 0.503 1.00 86.56 160 PHE A N 1
ATOM 1224 C CA . PHE A 1 160 ? 0.284 11.477 1.946 1.00 86.56 160 PHE A CA 1
ATOM 1225 C C . PHE A 1 160 ? -0.497 10.180 2.219 1.00 86.56 160 PHE A C 1
ATOM 1227 O O . PHE A 1 160 ? -1.055 9.593 1.297 1.00 86.56 160 PHE A O 1
ATOM 1234 N N . LEU A 1 161 ? -0.533 9.728 3.475 1.00 90.06 161 LEU A N 1
ATOM 1235 C CA . LEU A 1 161 ? -1.395 8.630 3.925 1.00 90.06 161 LEU A CA 1
ATOM 1236 C C . LEU A 1 161 ? -2.407 9.160 4.941 1.00 90.06 161 LEU A C 1
ATOM 1238 O O . LEU A 1 161 ? -2.052 9.933 5.832 1.00 90.06 161 LEU A O 1
ATOM 1242 N N . VAL A 1 162 ? -3.659 8.716 4.840 1.00 90.50 162 VAL A N 1
ATOM 1243 C CA . VAL A 1 162 ? -4.691 8.992 5.842 1.00 90.50 162 VAL A CA 1
ATOM 1244 C C . VAL A 1 162 ? -5.734 7.874 5.876 1.00 90.50 162 VAL A C 1
ATOM 1246 O O . VAL A 1 162 ? -6.145 7.366 4.837 1.00 90.50 162 VAL A O 1
ATOM 1249 N N . ALA A 1 163 ? -6.199 7.513 7.071 1.00 91.19 163 ALA A N 1
ATOM 1250 C CA . ALA A 1 163 ? -7.359 6.648 7.257 1.00 91.19 163 ALA A CA 1
ATOM 1251 C C . ALA A 1 163 ? -8.442 7.419 8.037 1.00 91.19 163 ALA A C 1
ATOM 1253 O O . ALA A 1 163 ? -8.265 7.673 9.233 1.00 91.19 163 ALA A O 1
ATOM 1254 N N . PRO A 1 164 ? -9.544 7.844 7.392 1.00 90.44 164 PRO A N 1
ATOM 1255 C CA . PRO A 1 164 ? -10.672 8.448 8.093 1.00 90.44 164 PRO A CA 1
ATOM 1256 C C . PRO A 1 164 ? -11.435 7.395 8.900 1.00 90.44 164 PRO A C 1
ATOM 1258 O O . PRO A 1 164 ? -11.545 6.242 8.482 1.00 90.44 164 PRO A O 1
ATOM 1261 N N . ILE A 1 165 ? -11.986 7.810 10.040 1.00 93.31 165 ILE A N 1
ATOM 1262 C CA . ILE A 1 165 ? -12.848 6.998 10.903 1.00 93.31 165 ILE A CA 1
ATOM 1263 C C . ILE A 1 165 ? -14.174 7.746 11.032 1.00 93.31 165 ILE A C 1
ATOM 1265 O O . ILE A 1 165 ? -14.255 8.723 11.769 1.00 93.31 165 ILE A O 1
ATOM 1269 N N 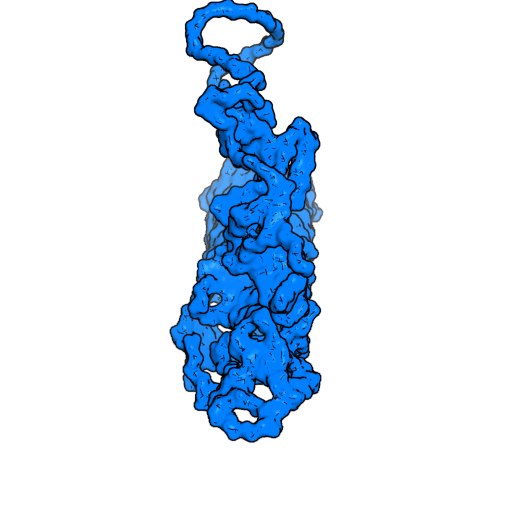. LEU A 1 166 ? -15.215 7.318 10.328 1.00 94.38 166 LEU A N 1
ATOM 1270 C CA . LEU A 1 166 ? -16.524 7.968 10.328 1.00 94.38 166 LEU A CA 1
ATOM 1271 C C . LEU A 1 166 ? -17.635 6.925 10.435 1.00 94.38 166 LEU A C 1
ATOM 1273 O O . LEU A 1 166 ? -17.594 5.889 9.772 1.00 94.38 166 LEU A O 1
ATOM 1277 N N . GLY A 1 167 ? -18.661 7.206 11.237 1.00 95.62 167 GLY A N 1
ATOM 1278 C CA . GLY A 1 167 ? -19.851 6.364 11.275 1.00 95.62 167 GLY A CA 1
ATOM 1279 C C . GLY A 1 167 ? -20.833 6.681 12.393 1.00 95.62 167 GLY A C 1
ATOM 1280 O O . GLY A 1 167 ? -20.671 7.620 13.174 1.00 95.62 167 GLY A O 1
ATOM 1281 N N . MET A 1 168 ? -21.875 5.861 12.458 1.00 96.44 168 MET A N 1
ATOM 1282 C CA . MET A 1 168 ? -22.940 5.934 13.449 1.00 96.44 168 MET A CA 1
ATOM 1283 C C . MET A 1 168 ? -23.227 4.553 14.029 1.00 96.44 168 MET A C 1
ATOM 1285 O O . MET A 1 168 ? -23.166 3.537 13.334 1.00 96.44 168 MET A O 1
ATOM 1289 N N . THR A 1 169 ? -23.604 4.525 15.303 1.00 96.81 169 THR A N 1
ATOM 1290 C CA . THR A 1 169 ? -24.108 3.325 15.973 1.00 96.81 169 THR A CA 1
ATOM 1291 C C . THR A 1 169 ? -25.457 3.613 16.625 1.00 96.81 169 THR A C 1
ATOM 1293 O O . THR A 1 169 ? -25.741 4.737 17.049 1.00 96.81 169 THR A O 1
ATOM 1296 N N . TYR A 1 170 ? -26.322 2.603 16.668 1.00 96.56 170 TYR A N 1
ATOM 1297 C CA . TYR A 1 170 ? -27.663 2.707 17.226 1.00 96.56 170 TYR A CA 1
ATOM 1298 C C . TYR A 1 170 ? -28.028 1.467 18.037 1.00 96.56 170 TYR A C 1
ATOM 1300 O O . TYR A 1 170 ? -27.943 0.333 17.560 1.00 96.56 170 TYR A O 1
ATOM 1308 N N . ARG A 1 171 ? -28.520 1.702 19.252 1.00 95.75 171 ARG A N 1
ATOM 1309 C CA . ARG A 1 171 ? -29.062 0.672 20.131 1.00 95.75 171 ARG A CA 1
ATOM 1310 C C . ARG A 1 171 ? -30.321 1.192 20.812 1.00 95.75 171 ARG A C 1
ATOM 1312 O O . ARG A 1 171 ? -30.262 2.105 21.632 1.00 95.75 171 ARG A O 1
ATOM 1319 N N . ALA A 1 172 ? -31.468 0.599 20.491 1.00 94.50 172 ALA A N 1
ATOM 1320 C CA . ALA A 1 172 ? -32.721 0.930 21.164 1.00 94.50 172 ALA A CA 1
ATOM 1321 C C . ALA A 1 172 ? -32.673 0.527 22.659 1.00 94.50 172 ALA A C 1
ATOM 1323 O O . ALA A 1 172 ? -32.073 -0.504 22.983 1.00 94.50 172 ALA A O 1
ATOM 1324 N N . PRO A 1 173 ? -33.311 1.282 23.575 1.00 92.88 173 PRO A N 1
ATOM 1325 C CA . PRO A 1 173 ? -33.314 0.945 24.996 1.00 92.88 173 PRO A CA 1
ATOM 1326 C C . PRO A 1 173 ? -33.843 -0.464 25.289 1.00 92.88 173 PRO A C 1
ATOM 1328 O O . PRO A 1 173 ? -34.865 -0.878 24.740 1.00 92.88 173 PRO A O 1
ATOM 1331 N N . LYS A 1 174 ? -33.146 -1.204 26.159 1.00 90.19 174 LYS A N 1
ATOM 1332 C CA . LYS A 1 174 ? -33.384 -2.619 26.512 1.00 90.19 174 LYS A CA 1
ATOM 1333 C C . LYS A 1 174 ? -33.303 -3.607 25.336 1.00 90.19 174 LYS A C 1
ATOM 1335 O O . LYS A 1 174 ? -33.669 -4.773 25.487 1.00 90.19 174 LYS A O 1
ATOM 1340 N N . SER A 1 175 ? -32.810 -3.181 24.173 1.00 93.62 175 SER A N 1
ATOM 1341 C CA . SER A 1 175 ? -32.696 -4.031 22.987 1.00 93.62 175 SER A CA 1
ATOM 1342 C C . SER A 1 175 ? -31.561 -5.052 23.098 1.00 93.62 175 SER A C 1
ATOM 1344 O O . SER A 1 175 ? -30.453 -4.749 23.555 1.00 93.62 175 SER A O 1
ATOM 1346 N N . ARG A 1 176 ? -31.830 -6.261 22.588 1.00 95.56 176 ARG A N 1
ATOM 1347 C CA . ARG A 1 176 ? -30.810 -7.276 22.268 1.00 95.56 176 ARG A CA 1
ATOM 1348 C C . ARG A 1 176 ? -30.115 -7.017 20.928 1.00 95.56 176 ARG A C 1
ATOM 1350 O O . ARG A 1 176 ? -29.032 -7.549 20.721 1.00 95.56 176 ARG A O 1
ATOM 1357 N N . TRP A 1 177 ? -30.720 -6.215 20.052 1.00 96.94 177 TRP A N 1
ATOM 1358 C CA . TRP A 1 177 ? -30.163 -5.786 18.768 1.00 96.94 177 TRP A CA 1
ATOM 1359 C C . TRP A 1 177 ? -29.406 -4.464 18.903 1.00 96.94 177 TRP A C 1
ATOM 1361 O O . TRP A 1 177 ? -29.937 -3.509 19.479 1.00 96.94 177 TRP A O 1
ATOM 1371 N N . SER A 1 178 ? -28.209 -4.406 18.322 1.00 97.75 178 SER A N 1
ATOM 1372 C CA . SER A 1 178 ? -27.438 -3.176 18.089 1.00 97.75 178 SER A CA 1
ATOM 1373 C C . SER A 1 178 ? -27.042 -3.107 16.615 1.00 97.75 178 SER A C 1
ATOM 1375 O O . SER A 1 178 ? -26.731 -4.138 16.019 1.00 97.75 178 SER A O 1
ATOM 1377 N N . PHE A 1 179 ? -27.044 -1.910 16.036 1.00 98.06 179 PHE A N 1
ATOM 1378 C CA . PHE A 1 179 ? -26.749 -1.661 14.624 1.00 98.06 179 PHE A CA 1
ATOM 1379 C C . PHE A 1 179 ? -25.622 -0.637 14.488 1.00 98.06 179 PHE A C 1
ATOM 1381 O O . PHE A 1 179 ? -25.485 0.255 15.328 1.00 98.06 179 PHE A O 1
ATOM 1388 N N . ALA A 1 180 ? -24.837 -0.733 13.419 1.00 97.88 180 ALA A N 1
ATOM 1389 C CA . ALA A 1 180 ? -23.822 0.258 13.086 1.00 97.88 180 ALA A CA 1
ATOM 1390 C C . ALA A 1 180 ? -23.607 0.373 11.575 1.00 97.88 180 ALA A C 1
ATOM 1392 O O . ALA A 1 180 ? -23.885 -0.557 10.819 1.00 97.88 180 ALA A O 1
ATOM 1393 N N . ILE A 1 181 ? -23.083 1.520 11.156 1.00 97.69 181 ILE A N 1
ATOM 1394 C CA . ILE A 1 181 ? -22.530 1.746 9.823 1.00 97.69 181 ILE A CA 1
ATOM 1395 C C . ILE A 1 181 ? -21.364 2.726 9.945 1.00 97.69 181 ILE A C 1
ATOM 1397 O O . ILE A 1 181 ? -21.454 3.721 10.661 1.00 97.69 181 ILE A O 1
ATOM 1401 N N . GLY A 1 182 ? -20.267 2.446 9.255 1.00 95.62 182 GLY A N 1
ATOM 1402 C CA . GLY A 1 182 ? -19.103 3.324 9.201 1.00 95.62 182 GLY A CA 1
ATOM 1403 C C . GLY A 1 182 ? -18.097 2.858 8.160 1.00 95.62 182 GLY A C 1
ATOM 1404 O O . GLY A 1 182 ? -18.339 1.858 7.482 1.00 95.62 182 GLY A O 1
ATOM 1405 N N . ASN A 1 183 ? -16.986 3.577 8.053 1.00 94.06 183 ASN A N 1
ATOM 1406 C CA . ASN A 1 183 ? -15.887 3.274 7.142 1.00 94.06 183 ASN A CA 1
ATOM 1407 C C . ASN A 1 183 ? -14.649 2.765 7.915 1.00 94.06 183 ASN A C 1
ATOM 1409 O O . ASN A 1 183 ? -14.485 3.081 9.094 1.00 94.06 183 ASN A O 1
ATOM 1413 N N . TYR A 1 184 ? -13.765 2.008 7.257 1.00 92.31 184 TYR A N 1
ATOM 1414 C CA . TYR A 1 184 ? -12.430 1.660 7.775 1.00 92.31 184 TYR A CA 1
ATOM 1415 C C . TYR A 1 184 ? -11.473 1.210 6.654 1.00 92.31 184 TYR A C 1
ATOM 1417 O O . TYR A 1 184 ? -11.904 0.824 5.570 1.00 92.31 184 TYR A O 1
ATOM 1425 N N . VAL A 1 185 ? -10.165 1.231 6.929 1.00 91.81 185 VAL A N 1
ATOM 1426 C CA . VAL A 1 185 ? -9.096 0.751 6.028 1.00 91.81 185 VAL A CA 1
ATOM 1427 C C . VAL A 1 185 ? -8.501 -0.536 6.621 1.00 91.81 185 VAL A C 1
ATOM 1429 O O . VAL A 1 185 ? -7.644 -0.441 7.500 1.00 91.81 185 VAL A O 1
ATOM 1432 N N . PRO A 1 186 ? -8.971 -1.744 6.239 1.00 91.62 186 PRO A N 1
ATOM 1433 C CA . PRO A 1 186 ? -8.468 -2.995 6.815 1.00 91.62 186 PRO A CA 1
ATOM 1434 C C . PRO A 1 186 ? -7.068 -3.380 6.316 1.00 91.62 186 PRO A C 1
ATOM 1436 O O . PRO A 1 186 ? -6.357 -4.068 7.043 1.00 91.62 186 PRO A O 1
ATOM 1439 N N . PHE A 1 187 ? -6.674 -2.930 5.121 1.00 91.75 187 PHE A N 1
ATOM 1440 C CA . PHE A 1 187 ? -5.353 -3.141 4.521 1.00 91.75 187 PHE A CA 1
ATOM 1441 C C . PHE A 1 187 ? -4.898 -1.837 3.857 1.00 91.75 187 PHE A C 1
ATOM 1443 O O . PHE A 1 187 ? -5.681 -1.225 3.126 1.00 91.75 187 PHE A O 1
ATOM 1450 N N . GLY A 1 188 ? -3.654 -1.408 4.079 1.00 89.38 188 GLY A N 1
ATOM 1451 C CA . GLY A 1 188 ? -3.143 -0.202 3.427 1.00 89.38 188 GLY A CA 1
ATOM 1452 C C . GLY A 1 188 ? -1.662 0.073 3.663 1.00 89.38 188 GLY A C 1
ATOM 1453 O O . GLY A 1 188 ? -1.237 0.247 4.802 1.00 89.38 188 GLY A O 1
ATOM 1454 N N . VAL A 1 189 ? -0.906 0.191 2.572 1.00 89.69 189 VAL A N 1
ATOM 1455 C CA . VAL A 1 189 ? 0.466 0.719 2.541 1.00 89.69 189 VAL A CA 1
ATOM 1456 C C . VAL A 1 189 ? 0.650 1.579 1.290 1.00 89.69 189 VAL A C 1
ATOM 1458 O O . VAL A 1 189 ? 0.016 1.332 0.264 1.00 89.69 189 VAL A O 1
ATOM 1461 N N . GLY A 1 190 ? 1.536 2.571 1.349 1.00 91.88 190 GLY A N 1
ATOM 1462 C CA . GLY A 1 190 ? 2.011 3.246 0.146 1.00 91.88 190 GLY A CA 1
ATOM 1463 C C . GLY A 1 190 ? 3.047 4.329 0.418 1.00 91.88 190 GLY A C 1
ATOM 1464 O O . GLY A 1 190 ? 3.007 5.002 1.448 1.00 91.88 190 GLY A O 1
ATOM 1465 N N . PHE A 1 191 ? 3.990 4.498 -0.502 1.00 92.31 191 PHE A N 1
ATOM 1466 C CA . PHE A 1 191 ? 5.158 5.366 -0.363 1.00 92.31 191 PHE A CA 1
ATOM 1467 C C . PHE A 1 191 ? 5.592 5.970 -1.705 1.00 92.31 191 PHE A C 1
ATOM 1469 O O . PHE A 1 191 ? 5.201 5.512 -2.779 1.00 92.31 191 PHE A O 1
ATOM 1476 N N . ASN A 1 192 ? 6.378 7.048 -1.638 1.00 94.31 192 ASN A N 1
ATOM 1477 C CA . ASN A 1 192 ? 6.868 7.783 -2.802 1.00 94.31 192 ASN A CA 1
ATOM 1478 C C . ASN A 1 192 ? 8.306 8.300 -2.597 1.00 94.31 192 ASN A C 1
ATOM 1480 O O . ASN A 1 192 ? 8.565 9.113 -1.702 1.00 94.31 192 ASN A O 1
ATOM 1484 N N . HIS A 1 193 ? 9.217 7.874 -3.464 1.00 93.00 193 HIS A N 1
ATOM 1485 C CA . HIS A 1 193 ? 10.573 8.376 -3.661 1.00 93.00 193 HIS A CA 1
ATOM 1486 C C . HIS A 1 193 ? 10.534 9.468 -4.743 1.00 93.00 193 HIS A C 1
ATOM 1488 O O . HIS A 1 193 ? 10.485 9.194 -5.940 1.00 93.00 193 HIS A O 1
ATOM 1494 N N . LYS A 1 194 ? 10.503 10.735 -4.306 1.00 86.75 194 LYS A N 1
ATOM 1495 C CA . LYS A 1 194 ? 10.401 11.904 -5.200 1.00 86.75 194 LYS A CA 1
ATOM 1496 C C . LYS A 1 194 ? 11.736 12.358 -5.786 1.00 86.75 194 LYS A C 1
ATOM 1498 O O . LYS A 1 194 ? 11.723 13.126 -6.742 1.00 86.75 194 LYS A O 1
ATOM 1503 N N . ASP A 1 195 ? 12.853 11.957 -5.187 1.00 90.50 195 ASP A N 1
ATOM 1504 C CA . ASP A 1 195 ? 14.186 12.315 -5.664 1.00 90.50 195 ASP A CA 1
ATOM 1505 C C . ASP A 1 195 ? 14.556 11.427 -6.870 1.00 90.50 195 ASP A C 1
ATOM 1507 O O . ASP A 1 195 ? 14.628 10.207 -6.709 1.00 90.50 195 ASP A O 1
ATOM 1511 N N . PRO A 1 196 ? 14.798 11.989 -8.072 1.00 87.12 196 PRO A N 1
ATOM 1512 C CA . PRO A 1 196 ? 15.236 11.212 -9.230 1.00 87.12 196 PRO A CA 1
ATOM 1513 C C . PRO A 1 196 ? 16.589 10.517 -9.027 1.00 87.12 196 PRO A C 1
ATOM 1515 O O . PRO A 1 196 ? 16.887 9.564 -9.743 1.00 87.12 196 PRO A O 1
ATOM 1518 N N . ALA A 1 197 ? 17.412 10.974 -8.077 1.00 90.44 197 ALA A N 1
ATOM 1519 C CA . ALA A 1 197 ? 18.681 10.340 -7.742 1.00 90.44 197 ALA A CA 1
ATOM 1520 C C . ALA A 1 197 ? 18.525 9.107 -6.832 1.00 90.44 197 ALA A C 1
ATOM 1522 O O . ALA A 1 197 ? 19.458 8.306 -6.768 1.00 90.44 197 ALA A O 1
ATOM 1523 N N . ASP A 1 198 ? 17.370 8.911 -6.179 1.00 94.00 198 ASP A N 1
ATOM 1524 C CA . ASP A 1 198 ? 17.162 7.821 -5.217 1.00 94.00 198 ASP A CA 1
ATOM 1525 C C . ASP A 1 198 ? 17.389 6.445 -5.891 1.00 94.00 198 ASP A C 1
ATOM 1527 O O . ASP A 1 198 ? 16.753 6.153 -6.913 1.00 94.00 198 ASP A O 1
ATOM 1531 N N . PRO A 1 199 ? 18.284 5.583 -5.365 1.00 94.69 199 PRO A N 1
ATOM 1532 C CA . PRO A 1 199 ? 18.555 4.262 -5.937 1.00 94.69 199 PRO A CA 1
ATOM 1533 C C . PRO A 1 199 ? 17.335 3.328 -5.908 1.00 94.69 199 PRO A C 1
ATOM 1535 O O . PRO A 1 199 ? 17.237 2.423 -6.739 1.00 94.69 199 PRO A O 1
ATOM 1538 N N . VAL A 1 200 ? 16.363 3.561 -5.016 1.00 94.50 200 VAL A N 1
ATOM 1539 C CA . VAL A 1 200 ? 15.107 2.797 -4.924 1.00 94.50 200 VAL A CA 1
ATOM 1540 C C . VAL A 1 200 ? 14.200 3.038 -6.138 1.00 94.50 200 VAL A C 1
ATOM 1542 O O . VAL A 1 200 ? 13.311 2.227 -6.383 1.00 94.50 200 VAL A O 1
ATOM 1545 N N . ARG A 1 201 ? 14.456 4.055 -6.983 1.00 94.31 201 ARG A N 1
ATOM 1546 C CA . ARG A 1 201 ? 13.688 4.300 -8.226 1.00 94.31 201 ARG A CA 1
ATOM 1547 C C . ARG A 1 201 ? 13.576 3.075 -9.137 1.00 94.31 201 ARG A C 1
ATOM 1549 O O . ARG A 1 201 ? 12.559 2.915 -9.812 1.00 94.31 201 ARG A O 1
ATOM 1556 N N . PHE A 1 202 ? 14.603 2.220 -9.127 1.00 94.75 202 PHE A N 1
ATOM 1557 C CA . PHE A 1 202 ? 14.636 0.992 -9.913 1.00 94.75 202 PHE A CA 1
ATOM 1558 C C . PHE A 1 202 ? 13.854 -0.167 -9.289 1.00 94.75 202 PHE A C 1
ATOM 1560 O O . PHE A 1 202 ? 13.564 -1.124 -9.988 1.00 94.75 202 PHE A O 1
ATOM 1567 N N . GLY A 1 203 ? 13.480 -0.091 -8.013 1.00 91.19 203 GLY A N 1
ATOM 1568 C CA . GLY A 1 203 ? 12.594 -1.041 -7.344 1.00 91.19 203 GLY A CA 1
ATOM 1569 C C . GLY A 1 203 ? 11.154 -0.534 -7.300 1.00 91.19 203 GLY A C 1
ATOM 1570 O O . GLY A 1 203 ? 10.248 -1.199 -7.793 1.00 91.19 203 GLY A O 1
ATOM 1571 N N . ALA A 1 204 ? 10.961 0.678 -6.772 1.00 92.25 204 ALA A N 1
ATOM 1572 C CA . ALA A 1 204 ? 9.758 1.484 -6.946 1.00 92.25 204 ALA A CA 1
ATOM 1573 C C . ALA A 1 204 ? 10.044 2.972 -6.664 1.00 92.25 204 ALA A C 1
ATOM 1575 O O . ALA A 1 204 ? 10.349 3.371 -5.540 1.00 92.25 204 ALA A O 1
ATOM 1576 N N . LYS A 1 205 ? 9.830 3.832 -7.666 1.00 94.31 205 LYS A N 1
ATOM 1577 C CA . LYS A 1 205 ? 9.678 5.289 -7.480 1.00 94.31 205 LYS A CA 1
ATOM 1578 C C . LYS A 1 205 ? 8.490 5.571 -6.564 1.00 94.31 205 LYS A C 1
ATOM 1580 O O . LYS A 1 205 ? 8.532 6.450 -5.714 1.00 94.31 205 LYS A O 1
ATOM 1585 N N . TYR A 1 206 ? 7.405 4.828 -6.741 1.00 94.25 206 TYR A N 1
ATOM 1586 C CA . TYR A 1 206 ? 6.271 4.838 -5.832 1.00 94.25 206 TYR A CA 1
ATOM 1587 C C . TYR A 1 206 ? 5.517 3.522 -5.909 1.00 94.25 206 TYR A C 1
ATOM 1589 O O . TYR A 1 206 ? 5.500 2.859 -6.945 1.00 94.25 206 TYR A O 1
ATOM 1597 N N . ALA A 1 207 ? 4.822 3.203 -4.831 1.00 94.00 207 ALA A N 1
ATOM 1598 C CA . ALA A 1 207 ? 3.869 2.115 -4.805 1.00 94.00 207 ALA A CA 1
ATOM 1599 C C . ALA A 1 207 ? 2.790 2.395 -3.764 1.00 94.00 207 ALA A C 1
ATOM 1601 O O . ALA A 1 207 ? 3.037 3.079 -2.769 1.00 94.00 207 ALA A O 1
ATOM 1602 N N . TYR A 1 208 ? 1.591 1.874 -3.988 1.00 93.69 208 TYR A N 1
ATOM 1603 C CA . TYR A 1 208 ? 0.543 1.803 -2.981 1.00 93.69 208 TYR A CA 1
ATOM 1604 C C . TYR A 1 208 ? -0.365 0.606 -3.254 1.00 93.69 208 TYR A C 1
ATOM 1606 O O . TYR A 1 208 ? -0.647 0.272 -4.404 1.00 93.69 208 TYR A O 1
ATOM 1614 N N . VAL A 1 209 ? -0.850 -0.015 -2.182 1.00 92.81 209 VAL A N 1
ATOM 1615 C CA . VAL A 1 209 ? -1.938 -0.993 -2.219 1.00 92.81 209 VAL A CA 1
ATOM 1616 C C . VAL A 1 209 ? -2.834 -0.753 -1.009 1.00 92.81 209 VAL A C 1
ATOM 1618 O O . VAL A 1 209 ? -2.386 -0.738 0.139 1.00 92.81 209 VAL A O 1
ATOM 1621 N N . GLN A 1 210 ? -4.113 -0.505 -1.275 1.00 92.56 210 GLN A N 1
ATOM 1622 C CA . GLN A 1 210 ? -5.099 -0.124 -0.268 1.00 92.56 210 GLN A CA 1
ATOM 1623 C C . GLN A 1 210 ? -6.427 -0.832 -0.509 1.00 92.56 210 GLN A C 1
ATOM 1625 O O . GLN A 1 210 ? -6.878 -0.945 -1.647 1.00 92.56 210 GLN A O 1
ATOM 1630 N N . HIS A 1 211 ? -7.093 -1.215 0.576 1.00 93.94 211 HIS A N 1
ATOM 1631 C CA . HIS A 1 211 ? -8.516 -1.517 0.574 1.00 93.94 211 HIS A CA 1
ATOM 1632 C C . HIS A 1 211 ? -9.219 -0.535 1.515 1.00 93.94 211 HIS A C 1
ATOM 1634 O O . HIS A 1 211 ? -8.848 -0.425 2.683 1.00 93.94 211 HIS A O 1
ATOM 1640 N N . LEU A 1 212 ? -10.229 0.183 1.027 1.00 92.75 212 LEU A N 1
ATOM 1641 C CA . LEU A 1 212 ? -11.024 1.135 1.805 1.00 92.75 212 LEU A CA 1
ATOM 1642 C C . LEU A 1 212 ? -12.484 0.689 1.795 1.00 92.75 212 LEU A C 1
ATOM 1644 O O . LEU A 1 212 ? -13.148 0.740 0.764 1.00 92.75 212 LEU A O 1
ATOM 1648 N N . VAL A 1 213 ? -13.000 0.307 2.962 1.00 94.12 213 VAL A N 1
ATOM 1649 C CA . VAL A 1 213 ? -14.426 0.047 3.168 1.00 94.12 213 VAL A CA 1
ATOM 1650 C C . VAL A 1 213 ? -15.110 1.377 3.449 1.00 94.12 213 VAL A C 1
ATOM 1652 O O . VAL A 1 213 ? -14.879 1.969 4.502 1.00 94.12 213 VAL A O 1
ATOM 1655 N N . TYR A 1 214 ? -15.945 1.853 2.524 1.00 90.94 214 TYR A N 1
ATOM 1656 C CA . TYR A 1 214 ? -16.702 3.103 2.670 1.00 90.94 214 TYR A CA 1
ATOM 1657 C C . TYR A 1 214 ? -17.895 2.952 3.612 1.00 90.94 214 TYR A C 1
ATOM 1659 O O . TYR A 1 214 ? -18.224 3.864 4.368 1.00 90.94 214 TYR A O 1
ATOM 1667 N N . ALA A 1 215 ? -18.564 1.803 3.528 1.00 93.50 215 ALA A N 1
ATOM 1668 C CA . ALA A 1 215 ? -19.787 1.520 4.254 1.00 93.50 215 ALA A CA 1
ATOM 1669 C C . ALA A 1 215 ? -19.779 0.070 4.731 1.00 93.50 215 ALA A C 1
ATOM 1671 O O . ALA A 1 215 ? -19.783 -0.862 3.932 1.00 93.50 215 ALA A O 1
ATOM 1672 N N . ALA A 1 216 ? -19.801 -0.102 6.047 1.00 96.75 216 ALA A N 1
ATOM 1673 C CA . ALA A 1 216 ? -19.862 -1.390 6.720 1.00 96.75 216 ALA A CA 1
ATOM 1674 C C . ALA A 1 216 ? -21.161 -1.530 7.541 1.00 96.75 216 ALA A C 1
ATOM 1676 O O . ALA A 1 216 ? -21.115 -1.459 8.778 1.00 96.75 216 ALA A O 1
ATOM 1677 N N . PRO A 1 217 ? -22.342 -1.670 6.901 1.00 97.56 217 PRO A N 1
ATOM 1678 C CA . PRO A 1 217 ? -23.574 -2.029 7.597 1.00 97.56 217 PRO A CA 1
ATOM 1679 C C . PRO A 1 217 ? -23.372 -3.293 8.442 1.00 97.56 217 PRO A C 1
ATOM 1681 O O . PRO A 1 217 ? -22.905 -4.332 7.971 1.00 97.56 217 PRO A O 1
ATOM 1684 N N . SER A 1 218 ? -23.700 -3.169 9.725 1.00 98.12 218 SER A N 1
ATOM 1685 C CA . SER A 1 218 ? -23.338 -4.131 10.762 1.00 98.12 218 SER A CA 1
ATOM 1686 C C . SER A 1 218 ? -24.456 -4.315 11.778 1.00 98.12 218 SER A C 1
ATOM 1688 O O . SER A 1 218 ? -25.154 -3.364 12.140 1.00 98.12 218 SER A O 1
ATOM 1690 N N . VAL A 1 219 ? -24.589 -5.537 12.290 1.00 98.12 219 VAL A N 1
ATOM 1691 C CA . VAL A 1 219 ? -25.591 -5.910 13.290 1.00 98.12 219 VAL A CA 1
ATOM 1692 C C . VAL A 1 219 ? -24.988 -6.826 14.354 1.00 98.12 219 VAL A C 1
ATOM 1694 O O . VAL A 1 219 ? -24.204 -7.721 14.048 1.00 98.12 219 VAL A O 1
ATOM 1697 N N . SER A 1 220 ? -25.378 -6.625 15.611 1.00 98.12 220 SER A N 1
ATOM 1698 C CA . SER A 1 220 ? -25.087 -7.525 16.730 1.00 98.12 220 SER A CA 1
ATOM 1699 C C . SER A 1 220 ? -26.370 -7.937 17.436 1.00 98.12 220 SER A C 1
ATOM 1701 O O . SER A 1 220 ? -27.287 -7.125 17.604 1.00 98.12 220 SER A O 1
ATOM 1703 N N . TYR A 1 221 ? -26.415 -9.195 17.869 1.00 97.94 221 TYR A N 1
ATOM 1704 C CA . TYR A 1 221 ? -27.498 -9.773 18.644 1.00 97.94 221 TYR A CA 1
ATOM 1705 C C . TYR A 1 221 ? -26.988 -10.422 19.935 1.00 97.94 221 TYR A C 1
ATOM 1707 O O . TYR A 1 221 ? -26.132 -11.314 19.932 1.00 97.94 221 TYR A O 1
ATOM 1715 N N . LYS A 1 222 ? -27.572 -10.007 21.063 1.00 97.25 222 LYS A N 1
ATOM 1716 C CA . LYS A 1 222 ? -27.336 -10.600 22.381 1.00 97.25 222 LYS A CA 1
ATOM 1717 C C . LYS A 1 222 ? -28.124 -11.914 22.526 1.00 97.25 222 LYS A C 1
ATOM 1719 O O . LYS A 1 222 ? -29.295 -11.916 22.922 1.00 97.25 222 LYS A O 1
ATOM 1724 N N . LEU A 1 223 ? -27.468 -13.028 22.190 1.00 96.75 223 LEU A N 1
ATOM 1725 C CA . LEU A 1 223 ? -27.998 -14.399 22.245 1.00 96.75 223 LEU A CA 1
ATOM 1726 C C . LEU A 1 223 ? -28.410 -14.795 23.672 1.00 96.75 223 LEU A C 1
ATOM 1728 O O . LEU A 1 223 ? -29.555 -15.184 23.915 1.00 96.75 223 LEU A O 1
ATOM 1732 N N . THR A 1 224 ? -27.501 -14.640 24.632 1.00 96.00 224 THR A N 1
ATOM 1733 C CA . THR A 1 224 ? -27.732 -14.882 26.067 1.00 96.00 224 THR A CA 1
ATOM 1734 C C . THR A 1 224 ? -27.222 -13.689 26.866 1.00 96.00 224 THR A C 1
ATOM 1736 O O . THR A 1 224 ? -26.604 -12.787 26.307 1.00 96.00 224 THR A O 1
ATOM 1739 N N . ASP A 1 225 ? -27.431 -13.655 28.183 1.00 92.69 225 ASP A N 1
ATOM 1740 C CA . ASP A 1 225 ? -26.952 -12.511 28.959 1.00 92.69 225 ASP A CA 1
ATOM 1741 C C . ASP A 1 225 ? -25.425 -12.368 29.061 1.00 92.69 225 ASP A C 1
ATOM 1743 O O . ASP A 1 225 ? -24.963 -11.289 29.434 1.00 92.69 225 ASP A O 1
ATOM 1747 N N . THR A 1 226 ? -24.672 -13.387 28.637 1.00 96.06 226 THR A N 1
ATOM 1748 C CA . THR A 1 226 ? -23.202 -13.395 28.560 1.00 96.06 226 THR A CA 1
ATOM 1749 C C . THR A 1 226 ? -22.645 -13.639 27.154 1.00 96.06 226 THR A C 1
ATOM 1751 O O . THR A 1 226 ? -21.453 -13.439 26.958 1.00 96.06 226 THR A O 1
ATOM 1754 N N . LEU A 1 227 ? -23.449 -14.070 26.172 1.00 97.81 227 LEU A N 1
ATOM 1755 C CA . LEU A 1 227 ? -23.000 -14.380 24.806 1.00 97.81 227 LEU A CA 1
ATOM 1756 C C . LEU A 1 227 ? -23.690 -13.486 23.771 1.00 97.81 227 LEU A C 1
ATOM 1758 O O . LEU A 1 227 ? -24.915 -13.341 23.757 1.00 97.81 227 LEU A O 1
ATOM 1762 N N . SER A 1 228 ? -22.896 -12.969 22.842 1.00 98.12 228 SER A N 1
ATOM 1763 C CA . SER A 1 228 ? -23.343 -12.188 21.691 1.00 98.12 228 SER A CA 1
ATOM 1764 C C . SER A 1 228 ? -22.673 -12.668 20.404 1.00 98.12 228 SER A C 1
ATOM 1766 O O . SER A 1 228 ? -21.566 -13.210 20.429 1.00 98.12 228 SER A O 1
ATOM 1768 N N . ALA A 1 229 ? -23.358 -12.453 19.285 1.00 98.56 229 ALA A N 1
ATOM 1769 C CA . ALA A 1 229 ? -22.849 -12.683 17.939 1.00 98.56 229 ALA A CA 1
ATOM 1770 C C . ALA A 1 229 ? -23.131 -11.451 17.076 1.00 98.56 229 ALA A C 1
ATOM 1772 O O . ALA A 1 229 ? -24.104 -10.737 17.326 1.00 98.56 229 ALA A O 1
ATOM 1773 N N . GLY A 1 230 ? -22.316 -11.202 16.057 1.00 98.31 230 GLY A N 1
ATOM 1774 C CA . GLY A 1 230 ? -22.544 -10.103 15.126 1.00 98.31 230 GLY A CA 1
ATOM 1775 C C . GLY A 1 230 ? -21.976 -10.368 13.742 1.00 98.31 230 GLY A C 1
ATOM 1776 O O . GLY A 1 230 ? -21.093 -11.206 13.571 1.00 98.31 230 GLY A O 1
ATOM 1777 N N . VAL A 1 231 ? -22.495 -9.633 12.763 1.00 98.56 231 VAL A N 1
ATOM 1778 C CA . VAL A 1 231 ? -22.108 -9.717 11.353 1.00 98.56 231 VAL A CA 1
ATOM 1779 C C . VAL A 1 231 ? -21.941 -8.308 10.796 1.00 98.56 231 VAL A C 1
ATOM 1781 O O . VAL A 1 231 ? -22.748 -7.422 11.084 1.00 98.56 231 VAL A O 1
ATOM 1784 N N . THR A 1 232 ? -20.919 -8.130 9.969 1.00 98.38 232 THR A N 1
ATOM 1785 C CA . THR A 1 232 ? -20.664 -6.927 9.174 1.00 98.38 232 THR A CA 1
ATOM 1786 C C . THR A 1 232 ? -20.527 -7.324 7.715 1.00 98.38 232 THR A C 1
ATOM 1788 O O . THR A 1 232 ? -19.854 -8.308 7.415 1.00 98.38 232 THR A O 1
ATOM 1791 N N . VAL A 1 233 ? -21.120 -6.544 6.814 1.00 97.62 233 VAL A N 1
ATOM 1792 C CA . VAL A 1 233 ? -20.849 -6.618 5.372 1.00 97.62 233 VAL A CA 1
ATOM 1793 C C . VAL A 1 233 ? -20.193 -5.305 4.971 1.00 97.62 233 VAL A C 1
ATOM 1795 O O . VAL A 1 233 ? -20.795 -4.249 5.141 1.00 97.62 233 VAL A O 1
ATOM 1798 N N . GLY A 1 234 ? -18.954 -5.358 4.493 1.00 94.62 234 GLY A N 1
ATOM 1799 C CA . GLY A 1 234 ? -18.213 -4.205 4.002 1.00 94.62 234 GLY A CA 1
ATOM 1800 C C . GLY A 1 234 ? -18.410 -4.015 2.501 1.00 94.62 234 GLY A C 1
ATOM 1801 O O . GLY A 1 234 ? -18.182 -4.936 1.721 1.00 94.62 234 GLY A O 1
ATOM 1802 N N . VAL A 1 235 ? -18.791 -2.804 2.099 1.00 93.44 235 VAL A N 1
ATOM 1803 C CA . VAL A 1 235 ? -18.704 -2.318 0.718 1.00 93.44 235 VAL A CA 1
ATOM 1804 C C . VAL A 1 235 ? -17.490 -1.400 0.626 1.00 93.44 235 VAL A C 1
ATOM 1806 O O . VAL A 1 235 ? -17.433 -0.369 1.305 1.00 93.44 235 VAL A O 1
ATOM 1809 N N . GLY A 1 236 ? -16.514 -1.787 -0.192 1.00 91.62 236 GLY A N 1
ATOM 1810 C CA . GLY A 1 236 ? -15.250 -1.078 -0.334 1.00 91.62 236 GLY A CA 1
ATOM 1811 C C . GLY A 1 236 ? -14.709 -1.063 -1.755 1.00 91.62 236 GLY A C 1
ATOM 1812 O O . GLY A 1 236 ? -15.235 -1.726 -2.646 1.00 91.62 236 GLY A O 1
ATOM 1813 N N . GLN A 1 237 ? -13.646 -0.286 -1.930 1.00 93.81 237 GLN A N 1
ATOM 1814 C CA . GLN A 1 237 ? -12.820 -0.237 -3.130 1.00 93.81 237 GLN A CA 1
ATOM 1815 C C . GLN A 1 237 ? -11.415 -0.727 -2.790 1.00 93.81 237 GLN A C 1
ATOM 1817 O O . GLN A 1 237 ? -10.896 -0.454 -1.703 1.00 93.81 237 GLN A O 1
ATOM 1822 N N . THR A 1 238 ? -10.771 -1.367 -3.759 1.00 94.81 238 THR A N 1
ATOM 1823 C CA . THR A 1 238 ? -9.326 -1.602 -3.749 1.00 94.81 238 THR A CA 1
ATOM 1824 C C . THR A 1 238 ? -8.657 -0.695 -4.774 1.00 94.81 238 THR A C 1
ATOM 1826 O O . THR A 1 238 ? -9.195 -0.508 -5.862 1.00 94.81 238 THR A O 1
ATOM 1829 N N . ALA A 1 239 ? -7.483 -0.155 -4.456 1.00 94.69 239 ALA A N 1
ATOM 1830 C CA . ALA A 1 239 ? -6.632 0.523 -5.430 1.00 94.69 239 ALA A CA 1
ATOM 1831 C C . ALA A 1 239 ? -5.178 0.061 -5.273 1.00 94.69 239 ALA A C 1
ATOM 1833 O O . ALA A 1 239 ? -4.694 -0.108 -4.150 1.00 94.69 239 ALA A O 1
ATOM 1834 N N . LEU A 1 240 ? -4.506 -0.149 -6.403 1.00 94.94 240 LEU A N 1
ATOM 1835 C CA . LEU A 1 240 ? -3.115 -0.577 -6.504 1.00 94.94 240 LEU A CA 1
ATOM 1836 C C . LEU A 1 240 ? -2.441 0.214 -7.624 1.00 94.94 240 LEU A C 1
ATOM 1838 O O . LEU A 1 240 ? -2.903 0.199 -8.768 1.00 94.94 240 LEU A O 1
ATOM 1842 N N . GLY A 1 241 ? -1.329 0.870 -7.309 1.00 94.62 241 GLY A N 1
ATOM 1843 C CA . GLY A 1 241 ? -0.522 1.583 -8.292 1.00 94.62 241 GLY A CA 1
ATOM 1844 C C . GLY A 1 241 ? 0.965 1.484 -7.987 1.00 94.62 241 GLY A C 1
ATOM 1845 O O . GLY A 1 241 ? 1.369 1.424 -6.827 1.00 94.62 241 GLY A O 1
ATOM 1846 N N . VAL A 1 242 ? 1.775 1.451 -9.043 1.00 95.12 242 VAL A N 1
ATOM 1847 C CA . VAL A 1 242 ? 3.231 1.266 -9.003 1.00 95.12 242 VAL A CA 1
ATOM 1848 C C . VAL A 1 242 ? 3.869 2.166 -10.057 1.00 95.12 242 VAL A C 1
ATOM 1850 O O . VAL A 1 242 ? 3.355 2.292 -11.166 1.00 95.12 242 VAL A O 1
ATOM 1853 N N . GLY A 1 243 ? 4.996 2.784 -9.730 1.00 95.44 243 GLY A N 1
ATOM 1854 C CA . GLY A 1 243 ? 5.861 3.457 -10.691 1.00 95.44 243 GLY A CA 1
ATOM 1855 C C . GLY A 1 243 ? 7.301 3.032 -10.471 1.00 95.44 243 GLY A C 1
ATOM 1856 O O . GLY A 1 243 ? 7.786 3.107 -9.344 1.00 95.44 243 GLY A O 1
ATOM 1857 N N . VAL A 1 244 ? 7.987 2.601 -11.525 1.00 94.94 244 VAL A N 1
ATOM 1858 C CA . VAL A 1 244 ? 9.345 2.045 -11.452 1.00 94.94 244 VAL A CA 1
ATOM 1859 C C . VAL A 1 244 ? 10.136 2.402 -12.711 1.00 94.94 244 VAL A C 1
ATOM 1861 O O . VAL A 1 244 ? 9.622 2.303 -13.823 1.00 94.94 244 VAL A O 1
ATOM 1864 N N . ASP A 1 245 ? 11.378 2.853 -12.544 1.00 95.38 245 ASP A N 1
ATOM 1865 C CA . ASP A 1 245 ? 12.333 2.956 -13.654 1.00 95.38 245 ASP A CA 1
ATOM 1866 C C . ASP A 1 245 ? 12.961 1.584 -13.880 1.00 95.38 245 ASP A C 1
ATOM 1868 O O . ASP A 1 245 ? 13.269 0.896 -12.916 1.00 95.38 245 ASP A O 1
ATOM 1872 N N . MET A 1 246 ? 13.154 1.163 -15.125 1.00 93.50 246 MET A N 1
ATOM 1873 C CA . MET A 1 246 ? 13.542 -0.213 -15.438 1.00 93.50 246 MET A CA 1
ATOM 1874 C C . MET A 1 246 ? 14.977 -0.292 -15.953 1.00 93.50 246 MET A C 1
ATOM 1876 O O . MET A 1 246 ? 15.305 0.356 -16.946 1.00 93.50 246 MET A O 1
ATOM 1880 N N . ARG A 1 247 ? 15.807 -1.122 -15.311 1.00 92.88 247 ARG A N 1
ATOM 1881 C CA . ARG A 1 247 ? 17.120 -1.587 -15.806 1.00 92.88 247 ARG A CA 1
ATOM 1882 C C . ARG A 1 247 ? 17.228 -3.107 -15.640 1.00 92.88 247 ARG A C 1
ATOM 1884 O O . ARG A 1 247 ? 16.453 -3.686 -14.882 1.00 92.88 247 ARG A O 1
ATOM 1891 N N . SER A 1 248 ? 18.156 -3.756 -16.339 1.00 90.19 248 SER A N 1
ATOM 1892 C CA . SER A 1 248 ? 18.314 -5.218 -16.288 1.00 90.19 248 SER A CA 1
ATOM 1893 C C . SER A 1 248 ? 19.798 -5.615 -16.318 1.00 90.19 248 SER A C 1
ATOM 1895 O O . SER A 1 248 ? 20.330 -5.920 -17.386 1.00 90.19 248 SER A O 1
ATOM 1897 N N . PRO A 1 249 ? 20.488 -5.599 -15.162 1.00 92.06 249 PRO A N 1
ATOM 1898 C CA . PRO A 1 249 ? 21.888 -5.987 -15.072 1.00 92.06 249 PRO A CA 1
ATOM 1899 C C . PRO A 1 249 ? 22.011 -7.512 -15.147 1.00 92.06 249 PRO A C 1
ATOM 1901 O O . PRO A 1 249 ? 21.643 -8.217 -14.212 1.00 92.06 249 PRO A O 1
ATOM 1904 N N . ASN A 1 250 ? 22.475 -8.023 -16.286 1.00 89.81 250 ASN A N 1
ATOM 1905 C CA . ASN A 1 250 ? 22.808 -9.432 -16.505 1.00 89.81 250 ASN A CA 1
ATOM 1906 C C . ASN A 1 250 ? 23.771 -9.577 -17.699 1.00 89.81 250 ASN A C 1
ATOM 1908 O O . ASN A 1 250 ? 23.880 -8.664 -18.526 1.00 89.81 250 ASN A O 1
ATOM 1912 N N . ASP A 1 251 ? 24.423 -10.737 -17.825 1.00 89.50 251 ASP A N 1
ATOM 1913 C CA . ASP A 1 251 ? 25.369 -11.025 -18.916 1.00 89.50 251 ASP A CA 1
ATOM 1914 C C . ASP A 1 251 ? 24.743 -10.869 -20.312 1.00 89.50 251 ASP A C 1
ATOM 1916 O O . ASP A 1 251 ? 25.358 -10.293 -21.207 1.00 89.50 251 ASP A O 1
ATOM 1920 N N . LEU A 1 252 ? 23.512 -11.343 -20.535 1.00 88.38 252 LEU A N 1
ATOM 1921 C CA . LEU A 1 252 ? 22.890 -11.300 -21.866 1.00 88.38 252 LEU A CA 1
ATOM 1922 C C . LEU A 1 252 ? 22.589 -9.864 -22.323 1.00 88.38 252 LEU A C 1
ATOM 1924 O O . LEU A 1 252 ? 22.699 -9.573 -23.514 1.00 88.38 252 LEU A O 1
ATOM 1928 N N . VAL A 1 253 ? 22.279 -8.957 -21.392 1.00 90.06 253 VAL A N 1
ATOM 1929 C CA . VAL A 1 253 ? 22.167 -7.516 -21.663 1.00 90.06 253 VAL A CA 1
ATOM 1930 C C . VAL A 1 253 ? 23.551 -6.908 -21.890 1.00 90.06 253 VAL A C 1
ATOM 1932 O O . VAL A 1 253 ? 23.777 -6.326 -22.952 1.00 90.06 253 VAL A O 1
ATOM 1935 N N . ALA A 1 254 ? 24.504 -7.118 -20.973 1.00 91.06 254 ALA A N 1
ATOM 1936 C CA . ALA A 1 254 ? 25.866 -6.585 -21.083 1.00 91.06 254 ALA A CA 1
ATOM 1937 C C . ALA A 1 254 ? 26.563 -6.984 -22.399 1.00 91.06 254 ALA A C 1
ATOM 1939 O O . ALA A 1 254 ? 27.273 -6.176 -23.003 1.00 91.06 254 ALA A O 1
ATOM 1940 N N . LEU A 1 255 ? 26.293 -8.194 -22.900 1.00 90.62 255 LEU A N 1
ATOM 1941 C CA . LEU A 1 255 ? 26.796 -8.695 -24.178 1.00 90.62 255 LEU A CA 1
ATOM 1942 C C . LEU A 1 255 ? 26.389 -7.801 -25.355 1.00 90.62 255 LEU A C 1
ATOM 1944 O O . LEU A 1 255 ? 27.190 -7.599 -26.268 1.00 90.62 255 LEU A O 1
ATOM 1948 N N . THR A 1 256 ? 25.175 -7.238 -25.340 1.00 91.62 256 THR A N 1
ATOM 1949 C CA . THR A 1 256 ? 24.715 -6.344 -26.414 1.00 91.62 256 THR A CA 1
ATOM 1950 C C . THR A 1 256 ? 25.577 -5.086 -26.488 1.00 91.62 256 THR A C 1
ATOM 1952 O O . THR A 1 256 ? 25.987 -4.698 -27.581 1.00 91.62 256 THR A O 1
ATOM 1955 N N . ARG A 1 257 ? 25.930 -4.494 -25.336 1.00 92.50 257 ARG A N 1
ATOM 1956 C CA . ARG A 1 257 ? 26.801 -3.314 -25.237 1.00 92.50 257 ARG A CA 1
ATOM 1957 C C . ARG A 1 257 ? 28.230 -3.620 -25.677 1.00 92.50 257 ARG A C 1
ATOM 1959 O O . ARG A 1 257 ? 28.788 -2.867 -26.471 1.00 92.50 257 ARG A O 1
ATOM 1966 N N . VAL A 1 258 ? 28.794 -4.743 -25.223 1.00 91.31 258 VAL A N 1
ATOM 1967 C CA . VAL A 1 258 ? 30.144 -5.195 -25.610 1.00 91.31 258 VAL A CA 1
ATOM 1968 C C . VAL A 1 258 ? 30.235 -5.423 -27.120 1.00 91.31 258 VAL A C 1
ATOM 1970 O O . VAL A 1 258 ? 31.180 -4.957 -27.756 1.00 91.31 258 VAL A O 1
ATOM 1973 N N . LEU A 1 259 ? 29.241 -6.086 -27.719 1.00 90.31 259 LEU A N 1
ATOM 1974 C CA . LEU A 1 259 ? 29.189 -6.311 -29.165 1.00 90.31 259 LEU A CA 1
ATOM 1975 C C . LEU A 1 259 ? 28.932 -5.016 -29.950 1.00 90.31 259 LEU A C 1
ATOM 1977 O O . LEU A 1 259 ? 29.545 -4.817 -30.998 1.00 90.31 259 LEU A O 1
ATOM 1981 N N . GLY A 1 260 ? 28.082 -4.118 -29.448 1.00 90.69 260 GLY A N 1
ATOM 1982 C CA . GLY A 1 260 ? 27.829 -2.811 -30.057 1.00 90.69 260 GLY A CA 1
ATOM 1983 C C . GLY A 1 260 ? 29.053 -1.889 -30.044 1.00 90.69 260 GLY A C 1
ATOM 1984 O O . GLY A 1 260 ? 29.330 -1.229 -31.044 1.00 90.69 260 GLY A O 1
ATOM 1985 N N . ASP A 1 261 ? 29.843 -1.895 -28.964 1.00 90.31 261 ASP A N 1
ATOM 1986 C CA . ASP A 1 261 ? 31.134 -1.198 -28.916 1.00 90.31 261 ASP A CA 1
ATOM 1987 C C . ASP A 1 261 ? 32.167 -1.833 -29.852 1.00 90.31 261 ASP A C 1
ATOM 1989 O O . ASP A 1 261 ? 32.778 -1.123 -30.651 1.00 90.31 261 ASP A O 1
ATOM 1993 N N . ALA A 1 262 ? 32.336 -3.158 -29.796 1.00 88.00 262 ALA A N 1
ATOM 1994 C CA . ALA A 1 262 ? 33.333 -3.881 -30.588 1.00 88.00 262 ALA A CA 1
ATOM 1995 C C . ALA A 1 262 ? 33.073 -3.851 -32.107 1.00 88.00 262 ALA A C 1
ATOM 1997 O O . ALA A 1 262 ? 33.980 -4.144 -32.886 1.00 88.00 262 ALA A O 1
ATOM 1998 N N . THR A 1 263 ? 31.854 -3.506 -32.536 1.00 88.25 263 THR A N 1
ATOM 1999 C CA . THR A 1 263 ? 31.470 -3.426 -33.956 1.00 88.25 263 THR A CA 1
ATOM 2000 C C . THR A 1 263 ? 31.245 -2.005 -34.470 1.00 88.25 263 THR A C 1
ATOM 2002 O O . THR A 1 263 ? 30.974 -1.851 -35.657 1.00 88.25 263 THR A O 1
ATOM 2005 N N . ARG A 1 264 ? 31.397 -0.962 -33.637 1.00 86.19 264 ARG A N 1
ATOM 2006 C CA . ARG A 1 264 ? 31.177 0.443 -34.036 1.00 86.19 264 ARG A CA 1
ATOM 2007 C C . ARG A 1 264 ? 31.971 0.855 -35.277 1.00 86.19 264 ARG A C 1
ATOM 2009 O O . ARG A 1 264 ? 31.405 1.463 -36.178 1.00 86.19 264 ARG A O 1
ATOM 2016 N N . ASP A 1 265 ? 33.251 0.501 -35.314 1.00 84.00 265 ASP A N 1
ATOM 2017 C CA . ASP A 1 265 ? 34.194 0.914 -36.360 1.00 84.00 265 ASP A CA 1
ATOM 2018 C C . ASP A 1 265 ? 34.431 -0.197 -37.409 1.00 84.00 265 ASP A C 1
ATOM 2020 O O . ASP A 1 265 ? 35.469 -0.244 -38.070 1.00 84.00 265 ASP A O 1
ATOM 2024 N N . LEU A 1 266 ? 33.493 -1.146 -37.536 1.00 80.69 266 LEU A N 1
ATOM 2025 C CA . LEU A 1 266 ? 33.643 -2.316 -38.401 1.00 80.69 266 LEU A CA 1
ATOM 2026 C C . LEU A 1 266 ? 33.213 -2.000 -39.845 1.00 80.69 266 LEU A C 1
ATOM 2028 O O . LEU A 1 266 ? 32.038 -2.097 -40.186 1.00 80.69 266 LEU A O 1
ATOM 2032 N N . GLU A 1 267 ? 34.161 -1.666 -40.725 1.00 64.50 267 GLU A N 1
ATOM 2033 C CA . GLU A 1 267 ? 33.892 -1.552 -42.168 1.00 64.50 267 GLU A CA 1
ATOM 2034 C C . GLU A 1 267 ? 33.579 -2.937 -42.775 1.00 64.50 267 GLU A C 1
ATOM 2036 O O . GLU A 1 267 ? 34.481 -3.735 -43.048 1.00 64.50 267 GLU A O 1
ATOM 2041 N N . ILE A 1 268 ? 32.293 -3.239 -42.998 1.00 65.31 268 ILE A N 1
ATOM 2042 C CA . ILE A 1 268 ? 31.828 -4.506 -43.593 1.00 65.31 268 ILE A CA 1
ATOM 2043 C C . ILE A 1 268 ? 31.323 -4.263 -45.027 1.00 65.31 268 ILE A C 1
ATOM 2045 O O . ILE A 1 268 ? 30.556 -3.328 -45.245 1.00 65.31 268 ILE A O 1
ATOM 2049 N N . PRO A 1 269 ? 31.682 -5.087 -46.034 1.00 62.22 269 PRO A N 1
ATOM 2050 C CA . PRO A 1 269 ? 31.119 -4.951 -47.379 1.00 62.22 269 PRO A CA 1
ATOM 2051 C C . PRO A 1 269 ? 29.589 -5.112 -47.396 1.00 62.22 269 PRO A C 1
ATOM 2053 O O . PRO A 1 269 ? 29.058 -6.020 -46.762 1.00 62.22 269 PRO A O 1
ATOM 2056 N N . ILE A 1 270 ? 28.918 -4.299 -48.223 1.00 58.81 270 ILE A N 1
ATOM 2057 C CA . ILE A 1 270 ? 27.452 -4.105 -48.368 1.00 58.81 270 ILE A CA 1
ATOM 2058 C C . ILE A 1 270 ? 26.598 -5.384 -48.236 1.00 58.81 270 ILE A C 1
ATOM 2060 O O . ILE A 1 270 ? 25.523 -5.373 -47.641 1.00 58.81 270 ILE A O 1
ATOM 2064 N N . VAL A 1 271 ? 27.068 -6.526 -48.749 1.00 54.53 271 VAL A N 1
ATOM 2065 C CA . VAL A 1 271 ? 26.363 -7.822 -48.642 1.00 54.53 271 VAL A CA 1
ATOM 2066 C C . VAL A 1 271 ? 26.123 -8.245 -47.178 1.00 54.53 271 VAL A C 1
ATOM 2068 O O . VAL A 1 271 ? 25.174 -8.974 -46.905 1.00 54.53 271 VAL A O 1
ATOM 2071 N N . SER A 1 272 ? 26.943 -7.768 -46.238 1.00 59.50 272 SER A N 1
ATOM 2072 C CA . SER A 1 272 ? 26.813 -8.013 -44.798 1.00 59.50 272 SER A CA 1
ATOM 2073 C C . SER A 1 272 ? 26.065 -6.912 -44.032 1.00 59.50 272 SER A C 1
ATOM 2075 O O . SER A 1 272 ? 25.641 -7.156 -42.906 1.00 59.50 272 SER A O 1
ATOM 2077 N N . GLU A 1 273 ? 25.835 -5.734 -44.620 1.00 61.22 273 GLU A N 1
ATOM 2078 C CA . GLU A 1 273 ? 24.879 -4.754 -44.071 1.00 61.22 273 GLU A CA 1
ATOM 2079 C C . GLU A 1 273 ? 23.446 -5.305 -44.173 1.00 61.22 273 GLU A C 1
ATOM 2081 O O . GLU A 1 273 ? 22.616 -5.105 -43.291 1.00 61.22 273 GLU A O 1
ATOM 2086 N N . LEU A 1 274 ? 23.182 -6.111 -45.210 1.00 65.00 274 LEU A N 1
ATOM 2087 C CA . LEU A 1 274 ? 21.941 -6.876 -45.378 1.00 65.00 274 LEU A CA 1
ATOM 2088 C C . LEU A 1 274 ? 21.777 -8.024 -44.358 1.00 65.00 274 LEU A C 1
ATOM 2090 O O . LEU A 1 274 ? 20.694 -8.617 -44.285 1.00 65.00 274 LEU A O 1
ATOM 2094 N N . THR A 1 275 ? 22.820 -8.347 -43.580 1.00 77.50 275 THR A N 1
ATOM 2095 C CA . THR A 1 275 ? 22.771 -9.337 -42.493 1.00 77.50 275 THR A CA 1
ATOM 2096 C C . THR A 1 275 ? 22.777 -8.669 -41.120 1.00 77.50 275 THR A C 1
ATOM 2098 O O . THR A 1 275 ? 21.719 -8.596 -40.499 1.00 77.50 275 THR A O 1
ATOM 2101 N N . PHE A 1 276 ? 23.917 -8.146 -40.668 1.00 83.81 276 PHE A N 1
ATOM 2102 C CA . PHE A 1 276 ? 24.113 -7.576 -39.330 1.00 83.81 276 PHE A CA 1
ATOM 2103 C C . PHE A 1 276 ? 24.875 -6.240 -39.423 1.00 83.81 276 PHE A C 1
ATOM 2105 O O . PHE A 1 276 ? 26.104 -6.230 -39.286 1.00 83.81 276 PHE A O 1
ATOM 2112 N N . PRO A 1 277 ? 24.177 -5.118 -39.684 1.00 84.25 277 PRO A N 1
ATOM 2113 C CA . PRO A 1 277 ? 24.814 -3.820 -39.868 1.00 84.25 277 PRO A CA 1
ATOM 2114 C C . PRO A 1 277 ? 25.432 -3.301 -38.553 1.00 84.25 277 PRO A C 1
ATOM 2116 O O . PRO A 1 277 ? 24.841 -3.490 -37.484 1.00 84.25 277 PRO A O 1
ATOM 2119 N N . PRO A 1 278 ? 26.613 -2.660 -38.605 1.00 84.75 278 PRO A N 1
ATOM 2120 C CA . PRO A 1 278 ? 27.265 -2.057 -37.445 1.00 84.75 278 PRO A CA 1
ATOM 2121 C C . PRO A 1 278 ? 26.662 -0.678 -37.090 1.00 84.75 278 PRO A C 1
ATOM 2123 O O . PRO A 1 278 ? 26.159 0.008 -37.982 1.00 84.75 278 PRO A O 1
ATOM 2126 N N . PRO A 1 279 ? 26.754 -0.223 -35.823 1.00 89.94 279 PRO A N 1
ATOM 2127 C CA . PRO A 1 279 ? 27.074 -1.015 -34.634 1.00 89.94 279 PRO A CA 1
ATOM 2128 C C . PRO A 1 279 ? 25.963 -2.031 -34.338 1.00 89.94 279 PRO A C 1
ATOM 2130 O O . PRO A 1 279 ? 24.775 -1.732 -34.476 1.00 89.94 279 PRO A O 1
ATOM 2133 N N . TRP A 1 280 ? 26.333 -3.233 -33.895 1.00 89.50 280 TRP A N 1
ATOM 2134 C CA . TRP A 1 280 ? 25.353 -4.251 -33.513 1.00 89.50 280 TRP A CA 1
ATOM 2135 C C . TRP A 1 280 ? 24.497 -3.784 -32.329 1.00 89.50 280 TRP A C 1
ATOM 2137 O O . TRP A 1 280 ? 24.952 -3.021 -31.476 1.00 89.50 280 TRP A O 1
ATOM 2147 N N . PHE A 1 281 ? 23.234 -4.219 -32.300 1.00 90.31 281 PHE A N 1
ATOM 2148 C CA . PHE A 1 281 ? 22.223 -3.774 -31.330 1.00 90.31 281 PHE A CA 1
ATOM 2149 C C . PHE A 1 281 ? 22.055 -2.242 -31.264 1.00 90.31 281 PHE A C 1
ATOM 2151 O O . PHE A 1 281 ? 21.700 -1.705 -30.220 1.00 90.31 281 PHE A O 1
ATOM 2158 N N . GLY A 1 282 ? 22.368 -1.515 -32.344 1.00 88.69 282 GLY A N 1
ATOM 2159 C CA . GLY A 1 282 ? 22.340 -0.046 -32.372 1.00 88.69 282 GLY A CA 1
ATOM 2160 C C . GLY A 1 282 ? 23.396 0.627 -31.481 1.00 88.69 282 GLY A C 1
ATOM 2161 O O . GLY A 1 282 ? 23.323 1.829 -31.257 1.00 88.69 282 GLY A O 1
ATOM 2162 N N . GLY A 1 283 ? 24.374 -0.130 -30.968 1.00 89.25 283 GLY A N 1
ATOM 2163 C CA . GLY A 1 283 ? 25.303 0.289 -29.910 1.00 89.25 283 GLY A CA 1
ATOM 2164 C C . GLY A 1 283 ? 25.122 -0.489 -28.600 1.00 89.25 283 GLY A C 1
ATOM 2165 O O . GLY A 1 283 ? 26.062 -0.557 -27.802 1.00 89.25 283 GLY A O 1
ATOM 2166 N N . GLY A 1 284 ? 23.969 -1.141 -28.422 1.00 91.00 284 GLY A N 1
ATOM 2167 C CA . GLY A 1 284 ? 23.671 -2.056 -27.323 1.00 91.00 284 GLY A CA 1
ATOM 2168 C C . GLY A 1 284 ? 23.322 -1.389 -25.992 1.00 91.00 284 GLY A C 1
ATOM 2169 O O . GLY A 1 284 ? 23.575 -0.208 -25.769 1.00 91.00 284 GLY A O 1
ATOM 2170 N N . ILE A 1 285 ? 22.751 -2.188 -25.091 1.00 92.44 285 ILE A N 1
ATOM 2171 C CA . ILE A 1 285 ? 22.236 -1.777 -23.781 1.00 92.44 285 ILE A CA 1
ATOM 2172 C C . ILE A 1 285 ? 23.239 -2.205 -22.704 1.00 92.44 285 ILE A C 1
ATOM 2174 O O . ILE A 1 285 ? 23.525 -3.393 -22.563 1.00 92.44 285 ILE A O 1
ATOM 2178 N N . GLY A 1 286 ? 23.796 -1.266 -21.939 1.00 91.38 286 GLY A N 1
ATOM 2179 C CA . GLY A 1 286 ? 24.652 -1.581 -20.795 1.00 91.38 286 GLY A CA 1
ATOM 2180 C C . GLY A 1 286 ? 23.848 -2.192 -19.639 1.00 91.38 286 GLY A C 1
ATOM 2181 O O . GLY A 1 286 ? 22.673 -1.866 -19.475 1.00 91.38 286 GLY A O 1
ATOM 2182 N N . PRO A 1 287 ? 24.456 -3.037 -18.782 1.00 89.69 287 PRO A N 1
ATOM 2183 C CA . PRO A 1 287 ? 23.729 -3.717 -17.701 1.00 89.69 287 PRO A CA 1
ATOM 2184 C C . PRO A 1 287 ? 23.070 -2.734 -16.716 1.00 89.69 287 PRO A C 1
ATOM 2186 O O . PRO A 1 287 ? 22.014 -3.015 -16.152 1.00 89.69 287 PRO A O 1
ATOM 2189 N N . TYR A 1 288 ? 23.669 -1.555 -16.540 1.00 93.00 288 TYR A N 1
ATOM 2190 C CA . TYR A 1 288 ? 23.193 -0.515 -15.628 1.00 93.00 288 TYR A CA 1
ATOM 2191 C C . TYR A 1 288 ? 22.371 0.591 -16.304 1.00 93.00 288 TYR A C 1
ATOM 2193 O O . TYR A 1 288 ? 21.884 1.482 -15.604 1.00 93.00 288 TYR A O 1
ATOM 2201 N N . ASP A 1 289 ? 22.182 0.526 -17.626 1.00 93.56 289 ASP A N 1
ATOM 2202 C CA . ASP A 1 289 ? 21.401 1.511 -18.373 1.00 93.56 289 ASP A CA 1
ATOM 2203 C C . ASP A 1 289 ? 19.901 1.352 -18.093 1.00 93.56 289 ASP A C 1
ATOM 2205 O O . ASP A 1 289 ? 19.362 0.247 -17.979 1.00 93.56 289 ASP A O 1
ATOM 2209 N N . GLN A 1 290 ? 19.194 2.479 -18.016 1.00 94.56 290 GLN A N 1
ATOM 2210 C CA . GLN A 1 290 ? 17.739 2.471 -17.951 1.00 94.56 290 GLN A CA 1
ATOM 2211 C C . GLN A 1 290 ? 17.164 2.169 -19.344 1.00 94.56 290 GLN A C 1
ATOM 2213 O O . GLN A 1 290 ? 17.481 2.860 -20.313 1.00 94.56 290 GLN A O 1
ATOM 2218 N N . VAL A 1 291 ? 16.284 1.171 -19.439 1.00 94.62 291 VAL A N 1
ATOM 2219 C CA . VAL A 1 291 ? 15.604 0.759 -20.683 1.00 94.62 291 VAL A CA 1
ATOM 2220 C C . VAL A 1 291 ? 14.183 1.314 -20.799 1.00 94.62 291 VAL A C 1
ATOM 2222 O O . VAL A 1 291 ? 13.709 1.586 -21.901 1.00 94.62 291 VAL A O 1
ATOM 2225 N N . ALA A 1 292 ? 13.498 1.514 -19.669 1.00 95.56 292 ALA A N 1
ATOM 2226 C CA . ALA A 1 292 ? 12.125 2.015 -19.643 1.00 95.56 292 ALA A CA 1
ATOM 2227 C C . ALA A 1 292 ? 11.772 2.718 -18.319 1.00 95.56 292 ALA A C 1
ATOM 2229 O O . ALA A 1 292 ? 12.558 2.728 -17.370 1.00 95.56 292 ALA A O 1
ATOM 2230 N N . SER A 1 293 ? 10.554 3.245 -18.230 1.00 96.56 293 SER A N 1
ATOM 2231 C CA . SER A 1 293 ? 9.833 3.519 -16.983 1.00 96.56 293 SER A CA 1
ATOM 2232 C C . SER A 1 293 ? 8.416 2.962 -17.100 1.00 96.56 293 SER A C 1
ATOM 2234 O O . SER A 1 293 ? 7.714 3.284 -18.056 1.00 96.56 293 SER A O 1
ATOM 2236 N N . LEU A 1 294 ? 7.976 2.166 -16.126 1.00 95.94 294 LEU A N 1
ATOM 2237 C CA . LEU A 1 294 ? 6.590 1.711 -16.002 1.00 95.94 294 LEU A CA 1
ATOM 2238 C C . LEU A 1 294 ? 5.834 2.610 -15.019 1.00 95.94 294 LEU A C 1
ATOM 2240 O O . LEU A 1 294 ? 6.295 2.873 -13.909 1.00 95.94 294 LEU A O 1
ATOM 2244 N N . GLN A 1 295 ? 4.638 3.030 -15.418 1.00 97.06 295 GLN A N 1
ATOM 2245 C CA . GLN A 1 295 ? 3.620 3.656 -14.583 1.00 97.06 295 GLN A CA 1
ATOM 2246 C C . GLN A 1 295 ? 2.350 2.801 -14.661 1.00 97.06 295 GLN A C 1
ATOM 2248 O O . GLN A 1 295 ? 1.845 2.526 -15.750 1.00 97.06 295 GLN A O 1
ATOM 2253 N N . LEU A 1 296 ? 1.833 2.381 -13.511 1.00 95.62 296 LEU A N 1
ATOM 2254 C CA . LEU A 1 296 ? 0.685 1.493 -13.356 1.00 95.62 296 LEU A CA 1
ATOM 2255 C C . LEU A 1 296 ? -0.279 2.101 -12.330 1.00 95.62 296 LEU A C 1
ATOM 2257 O O . LEU A 1 296 ? 0.141 2.439 -11.224 1.00 95.62 296 LEU A O 1
ATOM 2261 N N . SER A 1 297 ? -1.562 2.226 -12.672 1.00 96.00 297 SER A N 1
ATOM 2262 C CA . SER A 1 297 ? -2.605 2.676 -11.739 1.00 96.00 297 SER A CA 1
ATOM 2263 C C . SER A 1 297 ? -3.905 1.921 -12.012 1.00 96.00 297 SER A C 1
ATOM 2265 O O . SER A 1 297 ? -4.440 1.955 -13.125 1.00 96.00 297 SER A O 1
ATOM 2267 N N . THR A 1 298 ? -4.373 1.173 -11.011 1.00 96.31 298 THR A N 1
ATOM 2268 C CA . THR A 1 298 ? -5.475 0.207 -11.123 1.00 96.31 298 THR A CA 1
ATOM 2269 C C . THR A 1 298 ? -6.387 0.242 -9.903 1.00 96.31 298 THR A C 1
ATOM 2271 O O . THR A 1 298 ? -5.956 0.551 -8.790 1.00 96.31 298 THR A O 1
ATOM 2274 N N . ARG A 1 299 ? -7.667 -0.081 -10.099 1.00 95.81 299 ARG A N 1
ATOM 2275 C CA . ARG A 1 299 ? -8.663 -0.112 -9.028 1.00 95.81 299 ARG A CA 1
ATOM 2276 C C . ARG A 1 299 ? -9.792 -1.101 -9.297 1.00 95.81 299 ARG A C 1
ATOM 2278 O O . ARG A 1 299 ? -10.047 -1.493 -10.433 1.00 95.81 299 ARG A O 1
ATOM 2285 N N . ASP A 1 300 ? -10.486 -1.447 -8.228 1.00 95.69 300 ASP A N 1
ATOM 2286 C CA . ASP A 1 300 ? -11.760 -2.156 -8.224 1.00 95.69 300 ASP A CA 1
ATOM 2287 C C . ASP A 1 300 ? -12.715 -1.360 -7.332 1.00 95.69 300 ASP A C 1
ATOM 2289 O O . ASP A 1 300 ? -12.556 -1.337 -6.108 1.00 95.69 300 ASP A O 1
ATOM 2293 N N . ASP A 1 301 ? -13.681 -0.684 -7.956 1.00 91.75 301 ASP A N 1
ATOM 2294 C CA . ASP A 1 301 ? -14.627 0.217 -7.292 1.00 91.75 301 ASP A CA 1
ATOM 2295 C C . ASP A 1 301 ? -15.685 -0.508 -6.435 1.00 91.75 301 ASP A C 1
ATOM 2297 O O . ASP A 1 301 ? -16.402 0.155 -5.681 1.00 91.75 301 ASP A O 1
ATOM 2301 N N . PHE A 1 302 ? -15.781 -1.844 -6.508 1.00 92.69 302 PHE A N 1
ATOM 2302 C CA . PHE A 1 302 ? -16.717 -2.643 -5.714 1.00 92.69 302 PHE A CA 1
ATOM 2303 C C . PHE A 1 302 ? -16.136 -4.023 -5.352 1.00 92.69 302 PHE A C 1
ATOM 2305 O O . PHE A 1 302 ? -16.536 -5.057 -5.885 1.00 92.69 302 PHE A O 1
ATOM 2312 N N . SER A 1 303 ? -15.249 -4.045 -4.354 1.00 92.81 303 SER A N 1
ATOM 2313 C CA . SER A 1 303 ? -14.704 -5.268 -3.743 1.00 92.81 303 SER A CA 1
ATOM 2314 C C . SER A 1 303 ? -15.359 -5.518 -2.366 1.00 92.81 303 SER A C 1
ATOM 2316 O O . SER A 1 303 ? -14.914 -4.972 -1.352 1.00 92.81 303 SER A O 1
ATOM 2318 N N . PRO A 1 304 ? -16.460 -6.295 -2.280 1.00 92.25 304 PRO A N 1
ATOM 2319 C CA . PRO A 1 304 ? -17.167 -6.539 -1.022 1.00 92.25 304 PRO A CA 1
ATOM 2320 C C . PRO A 1 304 ? -16.438 -7.539 -0.108 1.00 92.25 304 PRO A C 1
ATOM 2322 O O . PRO A 1 304 ? -15.800 -8.484 -0.568 1.00 92.25 304 PRO A O 1
ATOM 2325 N N . ASN A 1 305 ? -16.598 -7.371 1.206 1.00 94.56 305 ASN A N 1
ATOM 2326 C CA . ASN A 1 305 ? -16.065 -8.263 2.244 1.00 94.56 305 ASN A CA 1
ATOM 2327 C C . ASN A 1 305 ? -17.079 -8.486 3.379 1.00 94.56 305 ASN A C 1
ATOM 2329 O O . ASN A 1 305 ? -18.110 -7.813 3.442 1.00 94.56 305 ASN A O 1
ATOM 2333 N N . TRP A 1 306 ? -16.818 -9.433 4.283 1.00 96.88 306 TRP A N 1
ATOM 2334 C CA . TRP A 1 306 ? -17.672 -9.652 5.454 1.00 96.88 306 TRP A CA 1
ATOM 2335 C C . TRP A 1 306 ? -16.912 -10.157 6.685 1.00 96.88 306 TRP A C 1
ATOM 2337 O O . TRP A 1 306 ? -15.960 -10.928 6.582 1.00 96.88 306 TRP A O 1
ATOM 2347 N N . ASN A 1 307 ? -17.384 -9.753 7.868 1.00 97.50 307 ASN A N 1
ATOM 2348 C CA . ASN A 1 307 ? -16.846 -10.164 9.167 1.00 97.50 307 ASN A CA 1
ATOM 2349 C C . ASN A 1 307 ? -17.943 -10.860 9.986 1.00 97.50 307 ASN A C 1
ATOM 2351 O O . ASN A 1 307 ? -19.071 -10.365 10.049 1.00 97.50 307 ASN A O 1
ATOM 2355 N N . VAL A 1 308 ? -17.615 -11.953 10.677 1.00 98.50 308 VAL A N 1
ATOM 2356 C CA . VAL A 1 308 ? -18.490 -12.605 11.669 1.00 98.50 308 VAL A CA 1
ATOM 2357 C C . VAL A 1 308 ? -17.773 -12.648 13.011 1.00 98.50 308 VAL A C 1
ATOM 2359 O O . VAL A 1 308 ? -16.671 -13.180 13.118 1.00 98.50 308 VAL A O 1
ATOM 2362 N N . GLY A 1 309 ? -18.407 -12.085 14.038 1.00 98.38 309 GLY A N 1
ATOM 2363 C CA . GLY A 1 309 ? -17.869 -11.985 15.391 1.00 98.38 309 GLY A CA 1
ATOM 2364 C C . GLY A 1 309 ? -18.678 -12.765 16.424 1.00 98.38 309 GLY A C 1
ATOM 2365 O O . GLY A 1 309 ? -19.906 -12.844 16.344 1.00 98.38 309 GLY A O 1
ATOM 2366 N N . LEU A 1 310 ? -17.982 -13.280 17.435 1.00 98.56 310 LEU A N 1
ATOM 2367 C CA . LEU A 1 310 ? -18.522 -13.852 18.666 1.00 98.56 310 LEU A CA 1
ATOM 2368 C C . LEU A 1 310 ? -17.843 -13.188 19.866 1.00 98.56 310 LEU A C 1
ATOM 2370 O O . LEU A 1 310 ? -16.632 -12.962 19.866 1.00 98.56 310 LEU A O 1
ATOM 2374 N N . LEU A 1 311 ? -18.614 -12.889 20.910 1.00 98.56 311 LEU A N 1
ATOM 2375 C CA . LEU A 1 311 ? -18.100 -12.291 22.141 1.00 98.56 311 LEU A CA 1
ATOM 2376 C C . LEU A 1 311 ? -18.840 -12.862 23.353 1.00 98.56 311 LEU A C 1
ATOM 2378 O O . LEU A 1 311 ? -20.072 -12.783 23.432 1.00 98.56 311 LEU A O 1
ATOM 2382 N N . TRP A 1 312 ? -18.073 -13.435 24.281 1.00 98.38 312 TRP A N 1
ATOM 2383 C CA . TRP A 1 312 ? -18.544 -14.152 25.461 1.00 98.38 312 TRP A CA 1
ATOM 2384 C C . TRP A 1 312 ? -17.919 -13.575 26.738 1.00 98.38 312 TRP A C 1
ATOM 2386 O O . TRP A 1 312 ? -16.710 -13.651 26.938 1.00 98.38 312 TRP A O 1
ATOM 2396 N N . GLU A 1 313 ? -18.751 -13.034 27.626 1.00 97.44 313 GLU A N 1
ATOM 2397 C CA . GLU A 1 313 ? -18.378 -12.522 28.951 1.00 97.44 313 GLU A CA 1
ATOM 2398 C C . GLU A 1 313 ? -18.888 -13.469 30.061 1.00 97.44 313 GLU A C 1
ATOM 2400 O O . GLU A 1 313 ? -19.873 -13.159 30.737 1.00 97.44 313 GLU A O 1
ATOM 2405 N N . PRO A 1 314 ? -18.277 -14.655 30.273 1.00 96.25 314 PRO A N 1
ATOM 2406 C CA . PRO A 1 314 ? -18.754 -15.619 31.270 1.00 96.25 314 PRO A CA 1
ATOM 2407 C C . PRO A 1 314 ? -18.691 -15.098 32.711 1.00 96.25 314 PRO A C 1
ATOM 2409 O O . PRO A 1 314 ? -19.451 -15.561 33.560 1.00 96.25 314 PRO A O 1
ATOM 2412 N N . LEU A 1 315 ? -17.780 -14.165 33.010 1.00 95.50 315 LEU A N 1
ATOM 2413 C CA . LEU A 1 315 ? -17.550 -13.613 34.346 1.00 95.50 315 LEU A CA 1
ATOM 2414 C C . LEU A 1 315 ? -17.245 -12.115 34.233 1.00 95.50 315 LEU A C 1
ATOM 2416 O O . LEU A 1 315 ? -16.581 -11.688 33.296 1.00 95.50 315 LEU A O 1
ATOM 2420 N N . ARG A 1 316 ? -17.609 -11.308 35.241 1.00 91.81 316 ARG A N 1
ATOM 2421 C CA . ARG A 1 316 ? -17.343 -9.847 35.244 1.00 91.81 316 ARG A CA 1
ATOM 2422 C C . ARG A 1 316 ? -15.863 -9.458 35.054 1.00 91.81 316 ARG A C 1
ATOM 2424 O O . ARG A 1 316 ? -15.589 -8.305 34.721 1.00 91.81 316 ARG A O 1
ATOM 2431 N N . TRP A 1 317 ? -14.933 -10.390 35.279 1.00 93.75 317 TRP A N 1
ATOM 2432 C CA . TRP A 1 317 ? -13.489 -10.206 35.113 1.00 93.75 317 TRP A CA 1
ATOM 2433 C C . TRP A 1 317 ? -12.885 -10.877 33.868 1.00 93.75 317 TRP A C 1
ATOM 2435 O O . TRP A 1 317 ? -11.698 -10.672 33.633 1.00 93.75 317 TRP A O 1
ATOM 2445 N N . LEU A 1 318 ? -13.657 -11.636 33.081 1.00 97.06 318 LEU A N 1
ATOM 2446 C CA . LEU A 1 318 ? -13.184 -12.404 31.923 1.00 97.06 318 LEU A CA 1
ATOM 2447 C C . LEU A 1 318 ? -14.112 -12.201 30.719 1.00 97.06 318 LEU A C 1
ATOM 2449 O O . LEU A 1 318 ? -15.290 -12.549 30.781 1.00 97.06 318 LEU A O 1
ATOM 2453 N N . SER A 1 319 ? -13.548 -11.704 29.620 1.00 98.00 319 SER A N 1
ATOM 2454 C CA . SER A 1 319 ? -14.170 -11.675 28.293 1.00 98.00 319 SER A CA 1
ATOM 2455 C C . SER A 1 319 ? -13.311 -12.460 27.301 1.00 98.00 319 SER A C 1
ATOM 2457 O O . SER A 1 319 ? -12.080 -12.419 27.376 1.00 98.00 319 SER A O 1
ATOM 2459 N N . LEU A 1 320 ? -13.964 -13.168 26.384 1.00 98.50 320 LEU A N 1
ATOM 2460 C CA . LEU A 1 320 ? -13.368 -13.948 25.304 1.00 98.50 320 LEU A CA 1
ATOM 2461 C C . LEU A 1 320 ? -14.032 -13.545 23.987 1.00 98.50 320 LEU A C 1
ATOM 2463 O O . LEU A 1 320 ? -15.257 -13.595 23.867 1.00 98.50 320 LEU A O 1
ATOM 2467 N N . GLY A 1 321 ? -13.231 -13.146 23.004 1.00 98.12 321 GLY A N 1
ATOM 2468 C CA . GLY A 1 321 ? -13.705 -12.738 21.684 1.00 98.12 321 GLY A CA 1
ATOM 2469 C C . GLY A 1 321 ? -13.098 -13.584 20.574 1.00 98.12 321 GLY A C 1
ATOM 2470 O O . GLY A 1 321 ? -11.963 -14.041 20.682 1.00 98.12 321 GLY A O 1
ATOM 2471 N N . MET A 1 322 ? -13.834 -13.742 19.480 1.00 98.44 322 MET A N 1
ATOM 2472 C CA . MET A 1 322 ? -13.329 -14.296 18.228 1.00 98.44 322 MET A CA 1
ATOM 2473 C C . MET A 1 322 ? -13.983 -13.564 17.057 1.00 98.44 322 MET A C 1
ATOM 2475 O O . MET A 1 322 ? -15.183 -13.297 17.092 1.00 98.44 322 MET A O 1
ATOM 2479 N N . VAL A 1 323 ? -13.216 -13.273 16.012 1.00 98.31 323 VAL A N 1
ATOM 2480 C CA . VAL A 1 323 ? -13.729 -12.783 14.729 1.00 98.31 323 VAL A CA 1
ATOM 2481 C C . VAL A 1 323 ? -13.106 -13.581 13.585 1.00 98.31 323 VAL A C 1
ATOM 2483 O O . VAL A 1 323 ? -11.926 -13.926 13.625 1.00 98.31 323 VAL A O 1
ATOM 2486 N N . TYR A 1 324 ? -13.915 -13.870 12.571 1.00 98.25 324 TYR A N 1
ATOM 2487 C CA . TYR A 1 324 ? -13.474 -14.273 11.240 1.00 98.25 324 TYR A CA 1
ATOM 2488 C C . TYR A 1 324 ? -13.740 -13.113 10.278 1.00 98.25 324 TYR A C 1
ATOM 2490 O O . TYR A 1 324 ? -14.820 -12.516 10.321 1.00 98.25 324 TYR A O 1
ATOM 2498 N N . GLN A 1 325 ? -12.775 -12.806 9.418 1.00 96.88 325 GLN A N 1
ATOM 2499 C CA . GLN A 1 325 ? -12.884 -11.826 8.338 1.00 96.88 325 GLN A CA 1
ATOM 2500 C C . GLN A 1 325 ? -12.645 -12.551 7.012 1.00 96.88 325 GLN A C 1
ATOM 2502 O O . GLN A 1 325 ? -11.699 -13.337 6.899 1.00 96.88 325 GLN A O 1
ATOM 2507 N N . SER A 1 326 ? -13.513 -12.320 6.028 1.00 96.25 326 SER A N 1
ATOM 2508 C CA . SER A 1 326 ? -13.441 -13.000 4.737 1.00 96.25 326 SER A CA 1
ATOM 2509 C C . SER A 1 326 ? -12.178 -12.640 3.960 1.00 96.25 326 SER A C 1
ATOM 2511 O O . SER A 1 326 ? -11.638 -11.543 4.088 1.00 96.25 326 SER A O 1
ATOM 2513 N N . GLU A 1 327 ? -11.773 -13.538 3.063 1.00 94.94 327 GLU A N 1
ATOM 2514 C CA . GLU A 1 327 ? -10.966 -13.145 1.907 1.00 94.94 327 GLU A CA 1
ATOM 2515 C C . GLU A 1 327 ? -11.668 -12.014 1.136 1.00 94.94 327 GLU A C 1
ATOM 2517 O O . GLU A 1 327 ? -12.904 -11.939 1.115 1.00 94.94 327 GLU A O 1
ATOM 2522 N N . ILE A 1 328 ? -10.889 -11.140 0.497 1.00 94.62 328 ILE A N 1
ATOM 2523 C CA . ILE A 1 328 ? -11.413 -10.099 -0.396 1.00 94.62 328 ILE A CA 1
ATOM 2524 C C . ILE A 1 328 ? -10.875 -10.388 -1.790 1.00 94.62 328 ILE A C 1
ATOM 2526 O O . ILE A 1 328 ? -9.661 -10.385 -1.998 1.00 94.62 328 ILE A O 1
ATOM 2530 N N . LYS A 1 329 ? -11.782 -10.664 -2.727 1.00 94.69 329 LYS A N 1
ATOM 2531 C CA . LYS A 1 329 ? -11.463 -10.855 -4.146 1.00 94.69 329 LYS A CA 1
ATOM 2532 C C . LYS A 1 329 ? -11.595 -9.521 -4.849 1.00 94.69 329 LYS A C 1
ATOM 2534 O O . LYS A 1 329 ? -12.551 -8.792 -4.587 1.00 94.69 329 LYS A O 1
ATOM 2539 N N . VAL A 1 330 ? -10.623 -9.222 -5.696 1.00 94.75 330 VAL A N 1
ATOM 2540 C CA . VAL A 1 330 ? -10.466 -7.917 -6.321 1.00 94.75 330 VAL A CA 1
ATOM 2541 C C . VAL A 1 330 ? -10.203 -8.116 -7.805 1.00 94.75 330 VAL A C 1
ATOM 2543 O O . VAL A 1 330 ? -9.285 -8.846 -8.173 1.00 94.75 330 VAL A O 1
ATOM 2546 N N . GLN A 1 331 ? -10.985 -7.450 -8.649 1.00 96.31 331 GLN A N 1
ATOM 2547 C CA . GLN A 1 331 ? -10.792 -7.434 -10.097 1.00 96.31 331 GLN A CA 1
ATOM 2548 C C . GLN A 1 331 ? -10.313 -6.042 -10.512 1.00 96.31 331 GLN A C 1
ATOM 2550 O O . GLN A 1 331 ? -11.086 -5.167 -10.900 1.00 96.31 331 GLN A O 1
ATOM 2555 N N . LEU A 1 332 ? -9.003 -5.835 -10.364 1.00 96.44 332 LEU A N 1
ATOM 2556 C CA . LEU A 1 332 ? -8.333 -4.580 -10.665 1.00 96.44 332 LEU A CA 1
ATOM 2557 C C . LEU A 1 332 ? -8.392 -4.307 -12.171 1.00 96.44 332 LEU A C 1
ATOM 2559 O O . LEU A 1 332 ? -7.912 -5.092 -12.988 1.00 96.44 332 LEU A O 1
ATOM 2563 N N . THR A 1 333 ? -8.933 -3.149 -12.529 1.00 97.44 333 THR A N 1
ATOM 2564 C CA . THR A 1 333 ? -8.890 -2.594 -13.885 1.00 97.44 333 THR A CA 1
ATOM 2565 C C . THR A 1 333 ? -8.228 -1.225 -13.842 1.00 97.44 333 THR A C 1
ATOM 2567 O O . THR A 1 333 ? -8.308 -0.512 -12.839 1.00 97.44 333 THR A O 1
ATOM 2570 N N . GLY A 1 334 ? -7.530 -0.836 -14.904 1.00 96.25 334 GLY A N 1
ATOM 2571 C CA . GLY A 1 334 ? -6.858 0.457 -14.901 1.00 96.25 334 GLY A CA 1
ATOM 2572 C C . GLY A 1 334 ? -6.104 0.789 -16.171 1.00 96.25 334 GLY A C 1
ATOM 2573 O O . GLY A 1 334 ? -6.411 0.292 -17.257 1.00 96.25 334 GLY A O 1
ATOM 2574 N N . ARG A 1 335 ? -5.110 1.663 -16.015 1.00 97.25 335 ARG A N 1
ATOM 2575 C CA . ARG A 1 335 ? -4.238 2.134 -17.090 1.00 97.25 335 ARG A CA 1
ATOM 2576 C C . ARG A 1 335 ? -2.784 1.848 -16.750 1.00 97.25 335 ARG A C 1
ATOM 2578 O O . ARG A 1 335 ? -2.379 1.878 -15.587 1.00 97.25 335 ARG A O 1
ATOM 2585 N N . TYR A 1 336 ? -2.002 1.624 -17.794 1.00 97.88 336 TYR A N 1
ATOM 2586 C CA . TYR A 1 336 ? -0.552 1.531 -17.707 1.00 97.88 336 TYR A CA 1
ATOM 2587 C C . TYR A 1 336 ? 0.104 2.405 -18.781 1.00 97.88 336 TYR A C 1
ATOM 2589 O O . TYR A 1 336 ? -0.518 2.744 -19.796 1.00 97.88 336 TYR A O 1
ATOM 2597 N N . ARG A 1 337 ? 1.374 2.738 -18.559 1.00 98.00 337 ARG A N 1
ATOM 2598 C CA . ARG A 1 337 ? 2.261 3.398 -19.514 1.00 98.00 337 ARG A CA 1
ATOM 2599 C C . ARG A 1 337 ? 3.689 2.888 -19.311 1.00 98.00 337 ARG A C 1
ATOM 2601 O O . ARG A 1 337 ? 4.213 2.998 -18.208 1.00 98.00 337 ARG A O 1
ATOM 2608 N N . PHE A 1 338 ? 4.292 2.348 -20.364 1.00 97.56 338 PHE A N 1
ATOM 2609 C CA . PHE A 1 338 ? 5.739 2.184 -20.487 1.00 97.56 338 PHE A CA 1
ATOM 2610 C C . PHE A 1 338 ? 6.271 3.344 -21.327 1.00 97.56 338 PHE A C 1
ATOM 2612 O O . PHE A 1 338 ? 5.826 3.516 -22.459 1.00 97.56 338 PHE A O 1
ATOM 2619 N N . ASP A 1 339 ? 7.208 4.119 -20.796 1.00 97.88 339 ASP A N 1
ATOM 2620 C CA . ASP A 1 339 ? 8.022 5.074 -21.553 1.00 97.88 339 ASP A CA 1
ATOM 2621 C C . ASP A 1 339 ? 9.384 4.425 -21.832 1.00 97.88 339 ASP A C 1
ATOM 2623 O O . ASP A 1 339 ? 9.994 3.903 -20.901 1.00 97.88 339 ASP A O 1
ATOM 2627 N N . TYR A 1 340 ? 9.861 4.417 -23.079 1.00 97.44 340 TYR A N 1
ATOM 2628 C CA . TYR A 1 340 ? 11.096 3.722 -23.469 1.00 97.44 340 TYR A CA 1
ATOM 2629 C C . TYR A 1 340 ? 12.261 4.693 -23.671 1.00 97.44 340 TYR A C 1
ATOM 2631 O O . TYR A 1 340 ? 12.101 5.756 -24.273 1.00 97.44 340 TYR A O 1
ATOM 2639 N N . THR A 1 341 ? 13.458 4.330 -23.208 1.00 96.94 341 THR A N 1
ATOM 2640 C CA . THR A 1 341 ? 14.649 5.171 -23.408 1.00 96.94 341 THR A CA 1
ATOM 2641 C C . THR A 1 341 ? 15.161 5.086 -24.844 1.00 96.94 341 THR A C 1
ATOM 2643 O O . THR A 1 341 ? 14.866 4.138 -25.575 1.00 96.94 341 THR A O 1
ATOM 2646 N N . GLU A 1 342 ? 15.933 6.088 -25.270 1.00 96.25 342 GLU A N 1
ATOM 2647 C CA . GLU A 1 342 ? 16.469 6.141 -26.636 1.00 96.25 342 GLU A CA 1
ATOM 2648 C C . GLU A 1 342 ? 17.358 4.924 -26.951 1.00 96.25 342 GLU A C 1
ATOM 2650 O O . GLU A 1 342 ? 17.267 4.370 -28.038 1.00 96.25 342 GLU A O 1
ATOM 2655 N N . VAL A 1 343 ? 18.134 4.435 -25.977 1.00 94.19 343 VAL A N 1
ATOM 2656 C CA . VAL A 1 343 ? 19.003 3.250 -26.119 1.00 94.19 343 VAL A CA 1
ATOM 2657 C C . VAL A 1 343 ? 18.188 1.971 -26.377 1.00 94.19 343 VAL A C 1
ATOM 2659 O O . VAL A 1 343 ? 18.552 1.156 -27.229 1.00 94.19 343 VAL A O 1
ATOM 2662 N N . PHE A 1 344 ? 17.044 1.805 -25.700 1.00 94.75 344 PHE A N 1
ATOM 2663 C CA . PHE A 1 344 ? 16.125 0.697 -25.983 1.00 94.75 344 PHE A CA 1
ATOM 2664 C C . PHE A 1 344 ? 15.507 0.837 -27.382 1.00 94.75 344 PHE A C 1
ATOM 2666 O O . PHE A 1 344 ? 15.491 -0.128 -28.144 1.00 94.75 344 PHE A O 1
ATOM 2673 N N . GLN A 1 345 ? 15.067 2.043 -27.756 1.00 96.00 345 GLN A N 1
ATOM 2674 C CA . GLN A 1 345 ? 14.508 2.319 -29.085 1.00 96.00 345 GLN A CA 1
ATOM 2675 C C . GLN A 1 345 ? 15.526 2.040 -30.208 1.00 96.00 345 GLN A C 1
ATOM 2677 O O . GLN A 1 345 ? 15.209 1.312 -31.142 1.00 96.00 345 GLN A O 1
ATOM 2682 N N . GLN A 1 346 ? 16.774 2.503 -30.077 1.00 95.00 346 GLN A N 1
ATOM 2683 C CA . GLN A 1 346 ? 17.871 2.221 -31.015 1.00 95.00 346 GLN A CA 1
ATOM 2684 C C . GLN A 1 346 ? 18.145 0.710 -31.153 1.00 95.00 346 GLN A C 1
ATOM 2686 O O . GLN A 1 346 ? 18.377 0.221 -32.260 1.00 95.00 346 GLN A O 1
ATOM 2691 N N . THR A 1 347 ? 18.055 -0.049 -30.055 1.00 93.31 347 THR A N 1
ATOM 2692 C CA . THR A 1 347 ? 18.200 -1.517 -30.070 1.00 93.31 347 THR A CA 1
ATOM 2693 C C . THR A 1 347 ? 17.046 -2.205 -30.817 1.00 93.31 347 THR A C 1
ATOM 2695 O O . THR A 1 347 ? 17.271 -3.169 -31.552 1.00 93.31 347 THR A O 1
ATOM 2698 N N . VAL A 1 348 ? 15.815 -1.702 -30.668 1.00 94.62 348 VAL A N 1
ATOM 2699 C CA . VAL A 1 348 ? 14.624 -2.213 -31.369 1.00 94.62 348 VAL A CA 1
ATOM 2700 C C . VAL A 1 348 ? 14.642 -1.855 -32.860 1.00 94.62 348 VAL A C 1
ATOM 2702 O O . VAL A 1 348 ? 14.404 -2.730 -33.689 1.00 94.62 348 VAL A O 1
ATOM 2705 N N . ASP A 1 349 ? 14.971 -0.617 -33.232 1.00 95.00 349 ASP A N 1
ATOM 2706 C CA . ASP A 1 349 ? 15.070 -0.216 -34.643 1.00 95.00 349 ASP A CA 1
ATOM 2707 C C . ASP A 1 349 ? 16.237 -0.912 -35.360 1.00 95.00 349 ASP A C 1
ATOM 2709 O O . ASP A 1 349 ? 16.121 -1.264 -36.536 1.00 95.00 349 ASP A O 1
ATOM 2713 N N . TRP A 1 350 ? 17.336 -1.220 -34.657 1.00 93.56 350 TRP A N 1
ATOM 2714 C CA . TRP A 1 350 ? 18.391 -2.075 -35.206 1.00 93.56 350 TRP A CA 1
ATOM 2715 C C . TRP A 1 350 ? 17.855 -3.457 -35.600 1.00 93.56 350 TRP A C 1
ATOM 2717 O O . TRP A 1 350 ? 18.190 -3.955 -36.674 1.00 93.56 350 TRP A O 1
ATOM 2727 N N . MET A 1 351 ? 16.950 -4.043 -34.811 1.00 91.94 351 MET A N 1
ATOM 2728 C CA . MET A 1 351 ? 16.287 -5.315 -35.133 1.00 91.94 351 MET A CA 1
ATOM 2729 C C . MET A 1 351 ? 15.387 -5.228 -36.391 1.00 91.94 351 MET A C 1
ATOM 2731 O O . MET A 1 351 ? 15.084 -6.250 -37.006 1.00 91.94 351 MET A O 1
ATOM 2735 N N . GLY A 1 352 ? 14.999 -4.021 -36.820 1.00 91.50 352 GLY A N 1
ATOM 2736 C CA . GLY A 1 352 ? 14.320 -3.760 -38.097 1.00 91.50 352 GLY A CA 1
ATOM 2737 C C . GLY A 1 352 ? 15.229 -3.346 -39.259 1.00 91.50 352 GLY A C 1
ATOM 2738 O O . GLY A 1 352 ? 14.763 -3.248 -40.394 1.00 91.50 352 GLY A O 1
ATOM 2739 N N . SER A 1 353 ? 16.518 -3.100 -39.007 1.00 90.56 353 SER A N 1
ATOM 2740 C CA . SER A 1 353 ? 17.410 -2.397 -39.945 1.00 90.56 353 SER A CA 1
ATOM 2741 C C . SER A 1 353 ? 17.843 -3.198 -41.180 1.00 90.56 353 SER A C 1
ATOM 2743 O O . SER A 1 353 ? 18.224 -2.599 -42.187 1.00 90.56 353 SER A O 1
ATOM 2745 N N . SER A 1 354 ? 17.780 -4.535 -41.141 1.00 89.88 354 SER A N 1
ATOM 2746 C CA . SER A 1 354 ? 18.199 -5.408 -42.249 1.00 89.88 354 SER A CA 1
ATOM 2747 C C . SER A 1 354 ? 17.127 -6.451 -42.600 1.00 89.88 354 SER A C 1
ATOM 2749 O O . SER A 1 354 ? 16.371 -6.875 -41.722 1.00 89.88 354 SER A O 1
ATOM 2751 N N . PRO A 1 355 ? 17.066 -6.946 -43.856 1.00 88.88 355 PRO A N 1
ATOM 2752 C CA . PRO A 1 355 ? 16.149 -8.027 -44.226 1.00 88.88 355 PRO A CA 1
ATOM 2753 C C . PRO A 1 355 ? 16.348 -9.300 -43.391 1.00 88.88 355 PRO A C 1
ATOM 2755 O O . PRO A 1 355 ? 15.383 -9.996 -43.084 1.00 88.88 355 PRO A O 1
ATOM 2758 N N . THR A 1 356 ? 17.591 -9.592 -42.996 1.00 88.69 356 THR A N 1
ATOM 2759 C CA . THR A 1 356 ? 17.920 -10.755 -42.160 1.00 88.69 356 THR A CA 1
ATOM 2760 C C . THR A 1 356 ? 17.432 -10.567 -40.724 1.00 88.69 356 THR A C 1
ATOM 2762 O O . THR A 1 356 ? 16.850 -11.492 -40.159 1.00 88.69 356 THR A O 1
ATOM 2765 N N . LEU A 1 357 ? 17.604 -9.372 -40.148 1.00 91.19 357 LEU A N 1
ATOM 2766 C CA . LEU A 1 357 ? 17.121 -9.058 -38.802 1.00 91.19 357 LEU A CA 1
ATOM 2767 C C . LEU A 1 357 ? 15.589 -9.024 -38.753 1.00 91.19 357 LEU A C 1
ATOM 2769 O O . LEU A 1 357 ? 15.018 -9.652 -37.871 1.00 91.19 357 LEU A O 1
ATOM 2773 N N . LEU A 1 358 ? 14.916 -8.464 -39.764 1.00 91.44 358 LEU A N 1
ATOM 2774 C CA . LEU A 1 358 ? 13.454 -8.535 -39.903 1.00 91.44 358 LEU A CA 1
ATOM 2775 C C . LEU A 1 358 ? 12.931 -9.983 -39.967 1.00 91.44 358 LEU A C 1
ATOM 2777 O O . LEU A 1 358 ? 11.910 -10.302 -39.355 1.00 91.44 358 LEU A O 1
ATOM 2781 N N . MET A 1 359 ? 13.629 -10.883 -40.672 1.00 90.38 359 MET A N 1
ATOM 2782 C CA . MET A 1 359 ? 13.281 -12.310 -40.689 1.00 90.38 359 MET A CA 1
ATOM 2783 C C . MET A 1 359 ? 13.479 -12.970 -39.318 1.00 90.38 359 MET A C 1
ATOM 2785 O O . MET A 1 359 ? 12.599 -13.704 -38.868 1.00 90.38 359 MET A O 1
ATOM 2789 N N . LEU A 1 360 ? 14.593 -12.691 -38.632 1.00 90.06 360 LEU A N 1
ATOM 2790 C CA . LEU A 1 360 ? 14.856 -13.198 -37.280 1.00 90.06 360 LEU A CA 1
ATOM 2791 C C . LEU A 1 360 ? 13.837 -12.660 -36.265 1.00 90.06 360 LEU A C 1
ATOM 2793 O O . LEU A 1 360 ? 13.323 -13.430 -35.456 1.00 90.06 360 LEU A O 1
ATOM 2797 N N . ALA A 1 361 ? 13.478 -11.380 -36.354 1.00 92.00 361 ALA A N 1
ATOM 2798 C CA . ALA A 1 361 ? 12.476 -10.743 -35.513 1.00 92.00 361 ALA A CA 1
ATOM 2799 C C . ALA A 1 361 ? 11.087 -11.355 -35.717 1.00 92.00 361 ALA A C 1
ATOM 2801 O O . ALA A 1 361 ? 10.405 -11.669 -34.744 1.00 92.00 361 ALA A O 1
ATOM 2802 N N . GLY A 1 362 ? 10.696 -11.611 -36.970 1.00 91.38 362 GLY A N 1
ATOM 2803 C CA . GLY A 1 362 ? 9.461 -12.325 -37.295 1.00 91.38 362 GLY A CA 1
ATOM 2804 C C . GLY A 1 362 ? 9.448 -13.771 -36.782 1.00 91.38 362 GLY A C 1
ATOM 2805 O O . GLY A 1 362 ? 8.438 -14.218 -36.243 1.00 91.38 362 GLY A O 1
ATOM 2806 N N . MET A 1 363 ? 10.569 -14.494 -36.894 1.00 90.44 363 MET A N 1
ATOM 2807 C CA . MET A 1 363 ? 10.702 -15.874 -36.400 1.00 90.44 363 MET A CA 1
ATOM 2808 C C . MET A 1 363 ? 10.688 -15.975 -34.870 1.00 90.44 363 MET A C 1
ATOM 2810 O O . MET A 1 363 ? 10.101 -16.908 -34.326 1.00 90.44 363 MET A O 1
ATOM 2814 N N . LEU A 1 364 ? 11.331 -15.032 -34.178 1.00 89.81 364 LEU A N 1
ATOM 2815 C CA . LEU A 1 364 ? 11.439 -14.992 -32.717 1.00 89.81 364 LEU A CA 1
ATOM 2816 C C . LEU A 1 364 ? 10.344 -14.143 -32.053 1.00 89.81 364 LEU A C 1
ATOM 2818 O O . LEU A 1 364 ? 10.372 -13.985 -30.835 1.00 89.81 364 LEU A O 1
ATOM 2822 N N . LYS A 1 365 ? 9.406 -13.586 -32.836 1.00 90.62 365 LYS A N 1
ATOM 2823 C CA . LYS A 1 365 ? 8.376 -12.606 -32.438 1.00 90.62 365 LYS A CA 1
ATOM 2824 C C . LYS A 1 365 ? 8.941 -11.495 -31.531 1.00 90.62 365 LYS A C 1
ATOM 2826 O O . LYS A 1 365 ? 8.431 -11.260 -30.434 1.00 90.62 365 LYS A O 1
ATOM 2831 N N . LEU A 1 366 ? 10.027 -10.867 -31.977 1.00 93.00 366 LEU A N 1
ATOM 2832 C CA . LEU A 1 366 ? 10.675 -9.718 -31.336 1.00 93.00 366 LEU A CA 1
ATOM 2833 C C . LEU A 1 366 ? 10.152 -8.392 -31.917 1.00 93.00 366 LEU A C 1
ATOM 2835 O O . LEU A 1 366 ? 9.699 -8.373 -33.065 1.00 93.00 366 LEU A O 1
ATOM 2839 N N . PRO A 1 367 ? 10.243 -7.277 -31.171 1.00 93.81 367 PRO A N 1
ATOM 2840 C CA . PRO A 1 367 ? 9.967 -5.955 -31.713 1.00 93.81 367 PRO A CA 1
ATOM 2841 C C . PRO A 1 367 ? 11.077 -5.536 -32.691 1.00 93.81 367 PRO A C 1
ATOM 2843 O O . PRO A 1 367 ? 12.252 -5.827 -32.476 1.00 93.81 367 PRO A O 1
ATOM 2846 N N . PHE A 1 368 ? 10.689 -4.846 -33.765 1.00 92.69 368 PHE A N 1
ATOM 2847 C CA . PHE A 1 368 ? 11.593 -4.375 -34.830 1.00 92.69 368 PHE A CA 1
ATOM 2848 C C . PHE A 1 368 ? 11.229 -2.985 -35.390 1.00 92.69 368 PHE A C 1
ATOM 2850 O O . PHE A 1 368 ? 11.816 -2.535 -36.364 1.00 92.69 368 PHE A O 1
ATOM 2857 N N . ASN A 1 369 ? 10.235 -2.320 -34.795 1.00 93.56 369 ASN A N 1
ATOM 2858 C CA . ASN A 1 369 ? 9.935 -0.904 -35.011 1.00 93.56 369 ASN A CA 1
ATOM 2859 C C . ASN A 1 369 ? 9.813 -0.283 -33.620 1.00 93.56 369 ASN A C 1
ATOM 2861 O O . ASN A 1 369 ? 8.949 -0.710 -32.845 1.00 93.56 369 ASN A O 1
ATOM 2865 N N . ALA A 1 370 ? 10.665 0.673 -33.279 1.00 94.31 370 ALA A N 1
ATOM 2866 C CA . ALA A 1 370 ? 10.636 1.309 -31.976 1.00 94.31 370 ALA A CA 1
ATOM 2867 C C . ALA A 1 370 ? 9.402 2.206 -31.810 1.00 94.31 370 ALA A C 1
ATOM 2869 O O . ALA A 1 370 ? 8.843 2.744 -32.769 1.00 94.31 370 ALA A O 1
ATOM 2870 N N . VAL A 1 371 ? 8.986 2.387 -30.559 1.00 96.25 371 VAL A N 1
ATOM 2871 C CA . VAL A 1 371 ? 8.009 3.406 -30.164 1.00 96.25 371 VAL A CA 1
ATOM 2872 C C . VAL A 1 371 ? 8.525 4.143 -28.926 1.00 96.25 371 VAL A C 1
ATOM 2874 O O . VAL A 1 371 ? 9.158 3.514 -28.078 1.00 96.25 371 VAL A O 1
ATOM 2877 N N . PRO A 1 372 ? 8.248 5.449 -28.765 1.00 96.56 372 PRO A N 1
ATOM 2878 C CA . PRO A 1 372 ? 8.703 6.199 -27.593 1.00 96.56 372 PRO A CA 1
ATOM 2879 C C . PRO A 1 372 ? 7.971 5.794 -26.306 1.00 96.56 372 PRO A C 1
ATOM 2881 O O . PRO A 1 372 ? 8.512 5.930 -25.211 1.00 96.56 372 PRO A O 1
ATOM 2884 N N . TYR A 1 373 ? 6.739 5.290 -26.423 1.00 97.50 373 TYR A N 1
ATOM 2885 C CA . TYR A 1 373 ? 5.959 4.763 -25.308 1.00 97.50 373 TYR A CA 1
ATOM 2886 C C . TYR A 1 373 ? 4.918 3.742 -25.791 1.00 97.50 373 TYR A C 1
ATOM 2888 O O . TYR A 1 373 ? 4.486 3.769 -26.944 1.00 97.50 373 TYR A O 1
ATOM 2896 N N . GLN A 1 374 ? 4.454 2.887 -24.881 1.00 97.50 374 GLN A N 1
ATOM 2897 C CA . GLN A 1 374 ? 3.217 2.114 -25.019 1.00 97.50 374 GLN A CA 1
ATOM 2898 C C . GLN A 1 374 ? 2.297 2.417 -23.841 1.00 97.50 374 GLN A C 1
ATOM 2900 O O . GLN A 1 374 ? 2.737 2.465 -22.697 1.00 97.50 374 GLN A O 1
ATOM 2905 N N . SER A 1 375 ? 1.004 2.597 -24.094 1.00 98.00 375 SER A N 1
ATOM 2906 C CA . SER A 1 375 ? 0.010 2.784 -23.033 1.00 98.00 375 SER A CA 1
ATOM 2907 C C . SER A 1 375 ? -1.323 2.178 -23.440 1.00 98.00 375 SER A C 1
ATOM 2909 O O . SER A 1 375 ? -1.661 2.155 -24.624 1.00 98.00 375 SER A O 1
ATOM 2911 N N . GLY A 1 376 ? -2.082 1.715 -22.454 1.00 97.69 376 GLY A N 1
ATOM 2912 C CA . GLY A 1 376 ? -3.307 0.961 -22.684 1.00 97.69 376 GLY A CA 1
ATOM 2913 C C . GLY A 1 376 ? -4.054 0.677 -21.388 1.00 97.69 376 GLY A C 1
ATOM 2914 O O . GLY A 1 376 ? -3.827 1.321 -20.358 1.00 97.69 376 GLY A O 1
ATOM 2915 N N . THR A 1 377 ? -4.975 -0.271 -21.460 1.00 98.00 377 THR A N 1
ATOM 2916 C CA . THR A 1 377 ? -5.692 -0.844 -20.322 1.00 98.00 377 THR A CA 1
ATOM 2917 C C . THR A 1 377 ? -4.988 -2.086 -19.788 1.00 98.00 377 THR A C 1
ATOM 2919 O O . THR A 1 377 ? -4.289 -2.798 -20.507 1.00 98.00 377 THR A O 1
ATOM 2922 N N . VAL A 1 378 ? -5.151 -2.318 -18.490 1.00 97.75 378 VAL A N 1
ATOM 2923 C CA . VAL A 1 378 ? -4.555 -3.445 -17.770 1.00 97.75 378 VAL A CA 1
ATOM 2924 C C . VAL A 1 378 ? -5.587 -4.044 -16.824 1.00 97.75 378 VAL A C 1
ATOM 2926 O O . VAL A 1 378 ? -6.391 -3.321 -16.227 1.00 97.75 378 VAL A O 1
ATOM 2929 N N . TYR A 1 379 ? -5.552 -5.366 -16.705 1.00 97.56 379 TYR A N 1
ATOM 2930 C CA . TYR A 1 379 ? -6.398 -6.167 -15.831 1.00 97.56 379 TYR A CA 1
ATOM 2931 C C . TYR A 1 379 ? -5.540 -7.007 -14.880 1.00 97.56 379 TYR A C 1
ATOM 2933 O O . TYR A 1 379 ? -4.494 -7.522 -15.277 1.00 97.56 379 TYR A O 1
ATOM 2941 N N . SER A 1 380 ? -5.978 -7.167 -13.633 1.00 95.94 380 SER A N 1
ATOM 2942 C CA . SER A 1 380 ? -5.348 -8.063 -12.663 1.00 95.94 380 SER A CA 1
ATOM 2943 C C . SER A 1 380 ? -6.379 -8.616 -11.681 1.00 95.94 380 SER A C 1
ATOM 2945 O O . SER A 1 380 ? -7.279 -7.896 -11.247 1.00 95.94 380 SER A O 1
ATOM 2947 N N . GLU A 1 381 ? -6.244 -9.885 -11.300 1.00 94.88 381 GLU A N 1
ATOM 2948 C CA . GLU A 1 381 ? -6.955 -10.428 -10.143 1.00 94.88 381 GLU A CA 1
ATOM 2949 C C . GLU A 1 381 ? -6.033 -10.378 -8.924 1.00 94.88 381 GLU A C 1
ATOM 2951 O O . GLU A 1 381 ? -4.925 -10.911 -8.953 1.00 94.88 381 GLU A O 1
ATOM 2956 N N . TYR A 1 382 ? -6.498 -9.747 -7.845 1.00 91.00 382 TYR A N 1
ATOM 2957 C CA . TYR A 1 382 ? -5.779 -9.669 -6.575 1.00 91.00 382 TYR A CA 1
ATOM 2958 C C . TYR A 1 382 ? -6.637 -10.230 -5.439 1.00 91.00 382 TYR A C 1
ATOM 2960 O O . TYR A 1 382 ? -7.873 -10.204 -5.483 1.00 91.00 382 TYR A O 1
ATOM 2968 N N . LYS A 1 383 ? -5.982 -10.751 -4.399 1.00 91.94 383 LYS A N 1
ATOM 2969 C CA . LYS A 1 383 ? -6.651 -11.385 -3.263 1.00 91.94 383 LYS A CA 1
ATOM 2970 C C . LYS A 1 383 ? -6.034 -10.941 -1.940 1.00 91.94 383 LYS A C 1
ATOM 2972 O O . LYS A 1 383 ? -4.897 -11.289 -1.638 1.00 91.94 383 LYS A O 1
ATOM 2977 N N . PHE A 1 384 ? -6.825 -10.266 -1.106 1.00 92.56 384 PHE A N 1
ATOM 2978 C CA . PHE A 1 384 ? -6.484 -10.102 0.309 1.00 92.56 384 PHE A CA 1
ATOM 2979 C C . PHE A 1 384 ? -6.878 -11.359 1.104 1.00 92.56 384 PHE A C 1
ATOM 2981 O O . PHE A 1 384 ? -7.917 -11.972 0.814 1.00 92.56 384 PHE A O 1
ATOM 2988 N N . PRO A 1 385 ? -6.085 -11.748 2.116 1.00 93.56 385 PRO A N 1
ATOM 2989 C CA . PRO A 1 385 ? -6.277 -12.994 2.850 1.00 93.56 385 PRO A CA 1
ATOM 2990 C C . PRO A 1 385 ? -7.543 -12.981 3.710 1.00 93.56 385 PRO A C 1
ATOM 2992 O O . PRO A 1 385 ? -7.942 -11.946 4.247 1.00 93.56 385 PRO A O 1
ATOM 2995 N N . GLN A 1 386 ? -8.114 -14.166 3.932 1.00 95.38 386 GLN A N 1
ATOM 2996 C CA . GLN A 1 386 ? -9.005 -14.379 5.076 1.00 95.38 386 GLN A CA 1
ATOM 2997 C C . GLN A 1 386 ? -8.210 -14.293 6.387 1.00 95.38 386 GLN A C 1
ATOM 2999 O O . GLN A 1 386 ? -7.023 -14.631 6.429 1.00 95.38 386 GLN A O 1
ATOM 3004 N N . ARG A 1 387 ? -8.861 -13.845 7.465 1.00 95.19 387 ARG A N 1
ATOM 3005 C CA . ARG A 1 387 ? -8.220 -13.629 8.772 1.00 95.19 387 ARG A CA 1
ATOM 3006 C C . ARG A 1 387 ? -9.064 -14.182 9.915 1.00 95.19 387 ARG A C 1
ATOM 3008 O O . ARG A 1 387 ? -10.292 -14.125 9.880 1.00 95.19 387 ARG A O 1
ATOM 3015 N N . VAL A 1 388 ? -8.401 -14.656 10.966 1.00 97.25 388 VAL A N 1
ATOM 3016 C CA . VAL A 1 388 ? -9.025 -15.001 12.252 1.00 97.25 388 VAL A CA 1
ATOM 3017 C C . VAL A 1 388 ? -8.275 -14.281 13.359 1.00 97.25 388 VAL A C 1
ATOM 3019 O O . VAL A 1 388 ? -7.057 -14.376 13.444 1.00 97.25 388 VAL A O 1
ATOM 3022 N N . GLN A 1 389 ? -9.000 -13.598 14.237 1.00 97.00 389 GLN A N 1
ATOM 3023 C CA . GLN A 1 389 ? -8.434 -12.979 15.433 1.00 97.00 389 GLN A CA 1
ATOM 3024 C C . GLN A 1 389 ? -9.193 -13.512 16.652 1.00 97.00 389 GLN A C 1
ATOM 3026 O O . GLN A 1 389 ? -10.423 -13.612 16.642 1.00 97.00 389 GLN A O 1
ATOM 3031 N N . MET A 1 390 ? -8.461 -13.919 17.686 1.00 98.31 390 MET A N 1
ATOM 3032 C CA . MET A 1 390 ? -8.989 -14.452 18.943 1.00 98.31 390 MET A CA 1
ATOM 3033 C C . MET A 1 390 ? -8.425 -13.629 20.092 1.00 98.31 390 MET A C 1
ATOM 3035 O O . MET A 1 390 ? -7.214 -13.470 20.181 1.00 98.31 390 MET A O 1
ATOM 3039 N N . GLY A 1 391 ? -9.278 -13.131 20.981 1.00 97.94 391 GLY A N 1
ATOM 3040 C CA . GLY A 1 391 ? -8.871 -12.255 22.076 1.00 97.94 391 GLY A CA 1
ATOM 3041 C C . GLY A 1 391 ? -9.305 -12.754 23.445 1.00 97.94 391 GLY A C 1
ATOM 3042 O O . GLY A 1 391 ? -10.369 -13.363 23.598 1.00 97.94 391 GLY A O 1
ATOM 3043 N N . VAL A 1 392 ? -8.524 -12.408 24.466 1.00 98.44 392 VAL A N 1
ATOM 3044 C CA . VAL A 1 392 ? -8.911 -12.501 25.877 1.00 98.44 392 VAL A CA 1
ATOM 3045 C C . VAL A 1 392 ? -8.736 -11.150 26.561 1.00 98.44 392 VAL A C 1
ATOM 3047 O O . VAL A 1 392 ? -7.723 -10.474 26.396 1.00 98.44 392 VAL A O 1
ATOM 3050 N N . LYS A 1 393 ? -9.716 -10.768 27.383 1.00 98.19 393 LYS A N 1
ATOM 3051 C CA . LYS A 1 393 ? -9.618 -9.621 28.288 1.00 98.19 393 LYS A CA 1
ATOM 3052 C C . LYS A 1 393 ? -9.841 -10.052 29.730 1.00 98.19 393 LYS A C 1
ATOM 3054 O O . LYS A 1 393 ? -10.867 -10.641 30.072 1.00 98.19 393 LYS A O 1
ATOM 3059 N N . LEU A 1 394 ? -8.897 -9.673 30.584 1.00 97.88 394 LEU A N 1
ATOM 3060 C CA . LEU A 1 394 ? -8.908 -9.879 32.026 1.00 97.88 394 LEU A CA 1
ATOM 3061 C C . LEU A 1 394 ? -9.059 -8.536 32.748 1.00 97.88 394 LEU A C 1
ATOM 3063 O O . LEU A 1 394 ? -8.397 -7.562 32.398 1.00 97.88 394 LEU A O 1
ATOM 3067 N N . LYS A 1 395 ? -9.879 -8.484 33.801 1.00 96.81 395 LYS A N 1
ATOM 3068 C CA . LYS A 1 395 ? -9.979 -7.336 34.723 1.00 96.81 395 LYS A CA 1
ATOM 3069 C C . LYS A 1 395 ? -9.597 -7.774 36.151 1.00 96.81 395 LYS A C 1
ATOM 3071 O O . LYS A 1 395 ? -10.499 -8.062 36.939 1.00 96.81 395 LYS A O 1
ATOM 3076 N N . PRO A 1 396 ? -8.299 -7.853 36.521 1.00 92.50 396 PRO A N 1
ATOM 3077 C CA . PRO A 1 396 ? -7.887 -8.217 37.885 1.00 92.50 396 PRO A CA 1
ATOM 3078 C C . PRO A 1 396 ? -8.397 -7.233 38.951 1.00 92.50 396 PRO A C 1
ATOM 3080 O O . PRO A 1 396 ? -8.652 -7.619 40.089 1.00 92.50 396 PRO A O 1
ATOM 3083 N N . PHE A 1 397 ? -8.579 -5.966 38.562 1.00 92.19 397 PHE A N 1
ATOM 3084 C CA . PHE A 1 397 ? -9.155 -4.887 39.365 1.00 92.19 397 PHE A CA 1
ATOM 3085 C C . PHE A 1 397 ? -10.055 -4.027 38.464 1.00 92.19 397 PHE A C 1
ATOM 3087 O O . PHE A 1 397 ? -9.792 -3.918 37.270 1.00 92.19 397 PHE A O 1
ATOM 3094 N N . GLU A 1 398 ? -11.068 -3.335 38.997 1.00 89.62 398 GLU A N 1
ATOM 3095 C CA . GLU A 1 398 ? -12.021 -2.557 38.168 1.00 89.62 398 GLU A CA 1
ATOM 3096 C C . GLU A 1 398 ? -11.384 -1.393 37.367 1.00 89.62 398 GLU A C 1
ATOM 3098 O O . GLU A 1 398 ? -11.972 -0.895 36.397 1.00 89.62 398 GLU A O 1
ATOM 3103 N N . ARG A 1 399 ? -10.165 -0.985 37.755 1.00 94.50 399 ARG A N 1
ATOM 3104 C CA . ARG A 1 399 ? -9.343 0.036 37.083 1.00 94.50 399 ARG A CA 1
ATOM 3105 C C . ARG A 1 399 ? -8.310 -0.510 36.094 1.00 94.50 399 ARG A C 1
ATOM 3107 O O . ARG A 1 399 ? -7.787 0.286 35.327 1.00 94.50 399 ARG A O 1
ATOM 3114 N N . LEU A 1 400 ? -8.012 -1.811 36.097 1.00 96.12 400 LEU A N 1
ATOM 3115 C CA . LEU A 1 400 ? -6.988 -2.423 35.243 1.00 96.12 400 LEU A CA 1
ATOM 3116 C C . LEU A 1 400 ? -7.634 -3.456 34.319 1.00 96.12 400 LEU A C 1
ATOM 3118 O O . LEU A 1 400 ? -8.145 -4.467 34.797 1.00 96.12 400 LEU A O 1
ATOM 3122 N N . SER A 1 401 ? -7.552 -3.229 33.010 1.00 97.50 401 SER A N 1
ATOM 3123 C CA . SER A 1 401 ? -7.796 -4.265 32.006 1.00 97.50 401 SER A CA 1
ATOM 3124 C C . SER A 1 401 ? -6.476 -4.704 31.385 1.00 97.50 401 SER A C 1
ATOM 3126 O O . SER A 1 401 ? -5.686 -3.865 30.960 1.00 97.50 401 SER A O 1
ATOM 3128 N N . LEU A 1 402 ? -6.271 -6.014 31.301 1.00 98.25 402 LEU A N 1
ATOM 3129 C CA . LEU A 1 402 ? -5.225 -6.647 30.506 1.00 98.25 402 LEU A CA 1
ATOM 3130 C C . LEU A 1 402 ? -5.903 -7.321 29.313 1.00 98.25 402 LEU A C 1
ATOM 3132 O O . LEU A 1 402 ? -6.927 -7.982 29.493 1.00 98.25 402 LEU A O 1
ATOM 3136 N N . LEU A 1 403 ? -5.360 -7.137 28.119 1.00 98.19 403 LEU A N 1
ATOM 3137 C CA . LEU A 1 403 ? -5.874 -7.677 26.867 1.00 98.19 403 LEU A CA 1
ATOM 3138 C C . LEU A 1 403 ? -4.740 -8.422 26.160 1.00 98.19 403 LEU A C 1
ATOM 3140 O O . LEU A 1 403 ? -3.591 -7.989 26.228 1.00 98.19 403 LEU A O 1
ATOM 3144 N N . ALA A 1 404 ? -5.048 -9.533 25.505 1.00 98.12 404 ALA A N 1
ATOM 3145 C CA . ALA A 1 404 ? -4.102 -10.240 24.653 1.00 98.12 404 ALA A CA 1
ATOM 3146 C C . ALA A 1 404 ? -4.850 -10.928 23.514 1.00 98.12 404 ALA A C 1
ATOM 3148 O O . ALA A 1 404 ? -5.825 -11.643 23.768 1.00 98.12 404 ALA A O 1
ATOM 3149 N N . ASP A 1 405 ? -4.370 -10.730 22.289 1.00 97.56 405 ASP A N 1
ATOM 3150 C CA . ASP A 1 405 ? -4.968 -11.290 21.081 1.00 97.56 405 ASP A CA 1
ATOM 3151 C C . ASP A 1 405 ? -3.952 -12.169 20.329 1.00 97.56 405 ASP A C 1
ATOM 3153 O O . ASP A 1 405 ? -2.745 -11.912 20.324 1.00 97.56 405 ASP A O 1
ATOM 3157 N N . LEU A 1 406 ? -4.466 -13.222 19.695 1.00 96.81 406 LEU A N 1
ATOM 3158 C CA . LEU A 1 406 ? -3.777 -14.101 18.757 1.00 96.81 406 LEU A CA 1
ATOM 3159 C C . LEU A 1 406 ? -4.410 -13.910 17.375 1.00 96.81 406 LEU A C 1
ATOM 3161 O O . LEU A 1 406 ? -5.632 -13.991 17.228 1.00 96.81 406 LEU A O 1
ATOM 3165 N N . HIS A 1 407 ? -3.574 -13.679 16.372 1.00 94.94 407 HIS A N 1
ATOM 3166 C CA . HIS A 1 407 ? -3.968 -13.294 15.020 1.00 94.94 407 HIS A CA 1
ATOM 3167 C C . HIS A 1 407 ? -3.482 -14.340 14.014 1.00 94.94 407 HIS A C 1
ATOM 3169 O O . HIS A 1 407 ? -2.333 -14.772 14.098 1.00 94.94 407 HIS A O 1
ATOM 3175 N N . TRP A 1 408 ? -4.328 -14.702 13.048 1.00 94.94 408 TRP A N 1
ATOM 3176 C CA . TRP A 1 408 ? -3.994 -15.531 11.886 1.00 94.94 408 TRP A CA 1
ATOM 3177 C C . TRP A 1 408 ? -4.447 -14.873 10.580 1.00 94.94 408 TRP A C 1
ATOM 3179 O O . TRP A 1 408 ? -5.544 -14.309 10.526 1.00 94.94 408 TRP A O 1
ATOM 3189 N N . ALA A 1 409 ? -3.643 -14.996 9.521 1.00 94.19 409 ALA A N 1
ATOM 3190 C CA . ALA A 1 409 ? -4.034 -14.639 8.158 1.00 94.19 409 ALA A CA 1
ATOM 3191 C C . ALA A 1 409 ? -3.478 -15.611 7.099 1.00 94.19 409 ALA A C 1
ATOM 3193 O O . ALA A 1 409 ? -2.315 -16.019 7.139 1.00 94.19 409 ALA A O 1
ATOM 3194 N N . ASP A 1 410 ? -4.324 -15.923 6.116 1.00 94.94 410 ASP A N 1
ATOM 3195 C CA . ASP A 1 410 ? -4.081 -16.804 4.960 1.00 94.94 410 ASP A CA 1
ATOM 3196 C C . ASP A 1 410 ? -3.346 -16.070 3.819 1.00 94.94 410 ASP A C 1
ATOM 3198 O O . ASP A 1 410 ? -3.820 -15.982 2.679 1.00 94.94 410 ASP A O 1
ATOM 3202 N N . TRP A 1 411 ? -2.210 -15.440 4.137 1.00 91.25 411 TRP A N 1
ATOM 3203 C CA . TRP A 1 411 ? -1.415 -14.723 3.133 1.00 91.25 411 TRP A CA 1
ATOM 3204 C C . TRP A 1 411 ? -0.788 -15.679 2.102 1.00 91.25 411 TRP A C 1
ATOM 3206 O O . TRP A 1 411 ? -0.479 -15.226 1.003 1.00 91.25 411 TRP A O 1
ATOM 3216 N N . SER A 1 412 ? -0.684 -16.994 2.365 1.00 91.00 412 SER A N 1
ATOM 3217 C CA . SER A 1 412 ? -0.218 -17.952 1.346 1.00 91.00 412 SER A CA 1
ATOM 3218 C C . SER A 1 412 ? -1.194 -18.196 0.198 1.00 91.00 412 SER A C 1
ATOM 3220 O O . SER A 1 412 ? -0.813 -18.805 -0.807 1.00 91.00 412 SER A O 1
ATOM 3222 N N . SER A 1 413 ? -2.413 -17.659 0.295 1.00 88.69 413 SER A N 1
ATOM 3223 C CA . SER A 1 413 ? -3.347 -17.594 -0.824 1.00 88.69 413 SER A CA 1
ATOM 3224 C C . SER A 1 413 ? -3.005 -16.539 -1.892 1.00 88.69 413 SER A C 1
ATOM 3226 O O . SER A 1 413 ? -3.603 -16.586 -2.968 1.00 88.69 413 SER A O 1
ATOM 3228 N N . LEU A 1 414 ? -2.024 -15.652 -1.656 1.00 88.81 414 LEU A N 1
ATOM 3229 C CA . LEU A 1 414 ? -1.407 -14.811 -2.689 1.00 88.81 414 LEU A CA 1
ATOM 3230 C C . LEU A 1 414 ? -0.128 -15.491 -3.213 1.00 88.81 414 LEU A C 1
ATOM 3232 O O . LEU A 1 414 ? 0.889 -15.557 -2.518 1.00 88.81 414 LEU A O 1
ATOM 3236 N N . LYS A 1 415 ? -0.195 -16.028 -4.437 1.00 90.56 415 LYS A N 1
ATOM 3237 C CA . LYS A 1 415 ? 0.911 -16.773 -5.069 1.00 90.56 415 LYS A CA 1
ATOM 3238 C C . LYS A 1 415 ? 1.715 -15.962 -6.067 1.00 90.56 415 LYS A C 1
ATOM 3240 O O . LYS A 1 415 ? 2.937 -16.018 -6.026 1.00 90.56 415 LYS A O 1
ATOM 3245 N N . GLU A 1 416 ? 1.041 -15.183 -6.895 1.00 91.25 416 GLU A N 1
ATOM 3246 C CA . GLU A 1 416 ? 1.638 -14.324 -7.910 1.00 91.25 416 GLU A CA 1
ATOM 3247 C C . GLU A 1 416 ? 0.792 -13.059 -8.067 1.00 91.25 416 GLU A C 1
ATOM 3249 O O . GLU A 1 416 ? -0.425 -13.110 -7.876 1.00 91.25 416 GLU A O 1
ATOM 3254 N N . ASP A 1 417 ? 1.421 -11.951 -8.454 1.00 91.19 417 ASP A N 1
ATOM 3255 C CA . ASP A 1 417 ? 0.705 -10.844 -9.085 1.00 91.19 417 ASP A CA 1
ATOM 3256 C C . ASP A 1 417 ? 0.684 -11.107 -10.589 1.00 91.19 417 ASP A C 1
ATOM 3258 O O . ASP A 1 417 ? 1.726 -11.410 -11.176 1.00 91.19 417 ASP A O 1
ATOM 3262 N N . ARG A 1 418 ? -0.477 -10.960 -11.229 1.00 94.31 418 ARG A N 1
ATOM 3263 C CA . ARG A 1 418 ? -0.631 -11.159 -12.674 1.00 94.31 418 ARG A CA 1
ATOM 3264 C C . ARG A 1 418 ? -1.293 -9.940 -13.298 1.00 94.31 418 ARG A C 1
ATOM 3266 O O . ARG A 1 418 ? -2.472 -9.698 -13.055 1.00 94.31 418 ARG A O 1
ATOM 3273 N N . PHE A 1 419 ? -0.552 -9.195 -14.111 1.00 95.56 419 PHE A N 1
ATOM 3274 C CA . PHE A 1 419 ? -1.030 -8.015 -14.835 1.00 95.56 419 PHE A CA 1
ATOM 3275 C C . PHE A 1 419 ? -1.110 -8.324 -16.331 1.00 95.56 419 PHE A C 1
ATOM 3277 O O . PHE A 1 419 ? -0.082 -8.523 -16.976 1.00 95.56 419 PHE A O 1
ATOM 3284 N N . VAL A 1 420 ? -2.323 -8.372 -16.880 1.00 97.50 420 VAL A N 1
ATOM 3285 C CA . VAL A 1 420 ? -2.591 -8.623 -18.304 1.00 97.50 420 VAL A CA 1
ATOM 3286 C C . VAL A 1 420 ? -2.846 -7.291 -19.008 1.00 97.50 420 VAL A C 1
ATOM 3288 O O . VAL A 1 420 ? -3.787 -6.576 -18.664 1.00 97.50 420 VAL A O 1
ATOM 3291 N N . PHE A 1 421 ? -2.010 -6.966 -19.988 1.00 97.81 421 PHE A N 1
ATOM 3292 C CA . PHE A 1 421 ? -2.091 -5.777 -20.834 1.00 97.81 421 PHE A CA 1
ATOM 3293 C C . PHE A 1 421 ? -2.920 -6.043 -22.103 1.00 97.81 421 PHE A C 1
ATOM 3295 O O . PHE A 1 421 ? -2.996 -7.176 -22.593 1.00 97.81 421 PHE A O 1
ATOM 3302 N N . ASP A 1 422 ? -3.524 -4.991 -22.661 1.00 97.50 422 ASP A N 1
ATOM 3303 C CA . ASP A 1 422 ? -4.383 -5.069 -23.855 1.00 97.50 422 ASP A CA 1
ATOM 3304 C C . ASP A 1 422 ? -3.637 -5.194 -25.200 1.00 97.50 422 ASP A C 1
ATOM 3306 O O . ASP A 1 422 ? -4.267 -5.342 -26.248 1.00 97.50 422 ASP A O 1
ATOM 3310 N N . GLN A 1 423 ? -2.304 -5.193 -25.176 1.00 96.12 423 GLN A N 1
ATOM 3311 C CA . GLN A 1 423 ? -1.421 -5.367 -26.332 1.00 96.12 423 GLN A CA 1
ATOM 3312 C C . GLN A 1 423 ? -0.103 -6.040 -25.911 1.00 96.12 423 GLN A C 1
ATOM 3314 O O . GLN A 1 423 ? 0.267 -6.014 -24.736 1.00 96.12 423 GLN A O 1
ATOM 3319 N N . ASP A 1 424 ? 0.636 -6.589 -26.878 1.00 95.81 424 ASP A N 1
ATOM 3320 C CA . ASP A 1 424 ? 2.015 -7.032 -26.656 1.00 95.81 424 ASP A CA 1
ATOM 3321 C C . ASP A 1 424 ? 2.912 -5.844 -26.263 1.00 95.81 424 ASP A C 1
ATOM 3323 O O . ASP A 1 424 ? 2.909 -4.801 -26.921 1.00 95.81 424 ASP A O 1
ATOM 3327 N N . ILE A 1 425 ? 3.726 -6.013 -25.225 1.00 95.81 425 ILE A N 1
ATOM 3328 C CA . ILE A 1 425 ? 4.686 -5.028 -24.727 1.00 95.81 425 ILE A CA 1
ATOM 3329 C C . ILE A 1 425 ? 6.073 -5.357 -25.288 1.00 95.81 425 ILE A C 1
ATOM 3331 O O . ILE A 1 425 ? 6.566 -6.472 -25.105 1.00 95.81 425 ILE A O 1
ATOM 3335 N N . GLN A 1 426 ? 6.735 -4.388 -25.927 1.00 95.00 426 GLN A N 1
ATOM 3336 C CA . GLN A 1 426 ? 8.048 -4.600 -26.559 1.00 95.00 426 GLN A CA 1
ATOM 3337 C C . GLN A 1 426 ? 9.097 -5.132 -25.568 1.00 95.00 426 GLN A C 1
ATOM 3339 O O . GLN A 1 426 ? 9.849 -6.048 -25.894 1.00 95.00 426 GLN A O 1
ATOM 3344 N N . LEU A 1 427 ? 9.101 -4.630 -24.328 1.00 91.94 427 LEU A N 1
ATOM 3345 C CA . LEU A 1 427 ? 9.996 -5.125 -23.279 1.00 91.94 427 LEU A CA 1
ATOM 3346 C C . LEU A 1 427 ? 9.719 -6.590 -22.893 1.00 91.94 427 LEU A C 1
ATOM 3348 O O . LEU A 1 427 ? 10.667 -7.353 -22.717 1.00 91.94 427 LEU A O 1
ATOM 3352 N N . LEU A 1 428 ? 8.448 -7.011 -22.819 1.00 92.19 428 LEU A N 1
ATOM 3353 C CA . LEU A 1 428 ? 8.077 -8.399 -22.500 1.00 92.19 428 LEU A CA 1
ATOM 3354 C C . LEU A 1 428 ? 8.478 -9.376 -23.616 1.00 92.19 428 LEU A C 1
ATOM 3356 O O . LEU A 1 428 ? 8.988 -10.461 -23.333 1.00 92.19 428 LEU A O 1
ATOM 3360 N N . GLN A 1 429 ? 8.330 -8.968 -24.881 1.00 91.88 429 GLN A N 1
ATOM 3361 C CA . GLN A 1 429 ? 8.817 -9.731 -26.036 1.00 91.88 429 GLN A CA 1
ATOM 3362 C C . GLN A 1 429 ? 10.339 -9.963 -25.981 1.00 91.88 429 GLN A C 1
ATOM 3364 O O . GLN A 1 429 ? 10.802 -11.044 -26.349 1.00 91.88 429 GLN A O 1
ATOM 3369 N N . VAL A 1 430 ? 11.111 -8.981 -25.495 1.00 89.06 430 VAL A N 1
ATOM 3370 C CA . VAL A 1 430 ? 12.570 -9.096 -25.322 1.00 89.06 430 VAL A CA 1
ATOM 3371 C C . VAL A 1 430 ? 12.928 -9.994 -24.133 1.00 89.06 430 VAL A C 1
ATOM 3373 O O . VAL A 1 430 ? 13.685 -10.947 -24.318 1.00 89.06 430 VAL A O 1
ATOM 3376 N N . VAL A 1 431 ? 12.363 -9.782 -22.934 1.00 86.56 431 VAL A N 1
ATOM 3377 C CA . VAL A 1 431 ? 12.714 -10.616 -21.759 1.00 86.56 431 VAL A CA 1
ATOM 3378 C C . VAL A 1 431 ? 12.249 -12.073 -21.882 1.00 86.56 431 VAL A C 1
ATOM 3380 O O . VAL A 1 431 ? 12.804 -12.947 -21.221 1.00 86.56 431 VAL A O 1
ATOM 3383 N N . ARG A 1 432 ? 11.320 -12.396 -22.794 1.00 87.62 432 ARG A N 1
ATOM 3384 C CA . ARG A 1 432 ? 11.020 -13.791 -23.175 1.00 87.62 432 ARG A CA 1
ATOM 3385 C C . ARG A 1 432 ? 12.254 -14.535 -23.704 1.00 87.62 432 ARG A C 1
ATOM 3387 O O . ARG A 1 432 ? 12.396 -15.727 -23.445 1.00 87.62 432 ARG A O 1
ATOM 3394 N N . MET A 1 433 ? 13.174 -13.852 -24.393 1.00 82.19 433 MET A N 1
ATOM 3395 C CA . MET A 1 433 ? 14.452 -14.448 -24.823 1.00 82.19 433 MET A CA 1
ATOM 3396 C C . MET A 1 433 ? 15.410 -14.706 -23.652 1.00 82.19 433 MET A C 1
ATOM 3398 O O . MET A 1 433 ? 16.274 -15.572 -23.756 1.00 82.19 433 MET A O 1
ATOM 3402 N N . LEU A 1 434 ? 15.210 -14.010 -22.529 1.00 80.75 434 LEU A N 1
ATOM 3403 C CA . LEU A 1 434 ? 15.878 -14.230 -21.242 1.00 80.75 434 LEU A CA 1
ATOM 3404 C C . LEU A 1 434 ? 15.133 -15.285 -20.389 1.00 80.75 434 LEU A C 1
ATOM 3406 O O . LEU A 1 434 ? 15.276 -15.333 -19.176 1.00 80.75 434 LEU A O 1
ATOM 3410 N N . GLY A 1 435 ? 14.288 -16.121 -21.005 1.00 80.50 435 GLY A N 1
ATOM 3411 C CA . GLY A 1 435 ? 13.555 -17.199 -20.332 1.00 80.50 435 GLY A CA 1
ATOM 3412 C C . GLY A 1 435 ? 12.195 -16.813 -19.736 1.00 80.50 435 GLY A C 1
ATOM 3413 O O . GLY A 1 435 ? 11.553 -17.663 -19.122 1.00 80.50 435 GLY A O 1
ATOM 3414 N N . TYR A 1 436 ? 11.712 -15.576 -19.912 1.00 85.44 436 TYR A N 1
ATOM 3415 C CA . TYR A 1 436 ? 10.467 -15.137 -19.271 1.00 85.44 436 TYR A CA 1
ATOM 3416 C C . TYR A 1 436 ? 9.231 -15.878 -19.813 1.00 85.44 436 TYR A C 1
ATOM 3418 O O . TYR A 1 436 ? 8.912 -15.821 -21.002 1.00 85.44 436 TYR A O 1
ATOM 3426 N N . THR A 1 437 ? 8.500 -16.554 -18.923 1.00 84.06 437 THR A N 1
ATOM 3427 C CA . THR A 1 437 ? 7.421 -17.494 -19.282 1.00 84.06 437 THR A CA 1
ATOM 3428 C C . THR A 1 437 ? 6.015 -16.891 -19.304 1.00 84.06 437 THR A C 1
ATOM 3430 O O . THR A 1 437 ? 5.091 -17.545 -19.788 1.00 84.06 437 THR A O 1
ATOM 3433 N N . GLY A 1 438 ? 5.822 -15.657 -18.824 1.00 84.06 438 GLY A N 1
ATOM 3434 C CA . GLY A 1 438 ? 4.506 -14.998 -18.824 1.00 84.06 438 GLY A CA 1
ATOM 3435 C C . GLY A 1 438 ? 4.011 -14.569 -20.211 1.00 84.06 438 GLY A C 1
ATOM 3436 O O . GLY A 1 438 ? 2.822 -14.304 -20.378 1.00 84.06 438 GLY A O 1
ATOM 3437 N N . GLY A 1 439 ? 4.898 -14.544 -21.211 1.00 90.31 439 GLY A N 1
ATOM 3438 C CA . GLY A 1 439 ? 4.586 -14.110 -22.570 1.00 90.31 439 GLY A CA 1
ATOM 3439 C C . GLY A 1 439 ? 4.550 -12.589 -22.727 1.00 90.31 439 GLY A C 1
ATOM 3440 O O . GLY A 1 439 ? 5.058 -11.836 -21.902 1.00 90.31 439 GLY A O 1
ATOM 3441 N N . ASP A 1 440 ? 3.967 -12.141 -23.832 1.00 92.81 440 ASP A N 1
ATOM 3442 C CA . ASP A 1 440 ? 4.299 -10.837 -24.421 1.00 92.81 440 ASP A CA 1
ATOM 3443 C C . ASP A 1 440 ? 3.410 -9.701 -23.915 1.00 92.81 440 ASP A C 1
ATOM 3445 O O . ASP A 1 440 ? 3.771 -8.535 -24.027 1.00 92.81 440 ASP A O 1
ATOM 3449 N N . ASN A 1 441 ? 2.243 -10.032 -23.367 1.00 94.81 441 ASN A N 1
ATOM 3450 C CA . ASN A 1 441 ? 1.249 -9.080 -22.880 1.00 94.81 441 ASN A CA 1
ATOM 3451 C C . ASN A 1 441 ? 0.922 -9.277 -21.392 1.00 94.81 441 ASN A C 1
ATOM 3453 O O . ASN A 1 441 ? -0.036 -8.687 -20.906 1.00 94.81 441 ASN A O 1
ATOM 3457 N N . THR A 1 442 ? 1.652 -10.129 -20.665 1.00 94.94 442 THR A N 1
ATOM 3458 C CA . THR A 1 442 ? 1.353 -10.422 -19.256 1.00 94.94 442 THR A CA 1
ATOM 3459 C C . THR A 1 442 ? 2.612 -10.340 -18.401 1.00 94.94 442 THR A C 1
ATOM 3461 O O . THR A 1 442 ? 3.548 -11.113 -18.602 1.00 94.94 442 THR A O 1
ATOM 3464 N N . LEU A 1 443 ? 2.619 -9.442 -17.412 1.00 93.00 443 LEU A N 1
ATOM 3465 C CA . LEU A 1 443 ? 3.622 -9.409 -16.344 1.00 93.00 443 LEU A CA 1
ATOM 3466 C C . LEU A 1 443 ? 3.165 -10.311 -15.185 1.00 93.00 443 LEU A C 1
ATOM 3468 O O . LEU A 1 443 ? 2.020 -10.222 -14.744 1.00 93.00 443 LEU A O 1
ATOM 3472 N N . VAL A 1 444 ? 4.058 -11.174 -14.702 1.00 92.31 444 VAL A N 1
ATOM 3473 C CA . VAL A 1 444 ? 3.811 -12.147 -13.634 1.00 92.31 444 VAL A CA 1
ATOM 3474 C C . VAL A 1 444 ? 4.940 -12.044 -12.616 1.00 92.31 444 VAL A C 1
ATOM 3476 O O . VAL A 1 444 ? 6.080 -12.365 -12.939 1.00 92.31 444 VAL A O 1
ATOM 3479 N N . LEU A 1 445 ? 4.624 -11.619 -11.394 1.00 90.38 445 LEU A N 1
ATOM 3480 C CA . LEU A 1 445 ? 5.575 -11.539 -10.282 1.00 90.38 445 LEU A CA 1
ATOM 3481 C C . LEU A 1 445 ? 5.266 -12.675 -9.304 1.00 90.38 445 LEU A C 1
ATOM 3483 O O . LEU A 1 445 ? 4.205 -12.657 -8.682 1.00 90.38 445 LEU A O 1
ATOM 3487 N N . GLN A 1 446 ? 6.150 -13.665 -9.160 1.00 90.62 446 GLN A N 1
ATOM 3488 C CA . GLN A 1 446 ? 5.956 -14.721 -8.158 1.00 90.62 446 GLN A CA 1
ATOM 3489 C C . GLN A 1 446 ? 6.146 -14.141 -6.754 1.00 90.62 446 GLN A C 1
ATOM 3491 O O . GLN A 1 446 ? 7.081 -13.390 -6.510 1.00 90.62 446 GLN A O 1
ATOM 3496 N N . ARG A 1 447 ? 5.223 -14.439 -5.839 1.00 89.38 447 ARG A N 1
ATOM 3497 C CA . ARG A 1 447 ? 5.183 -13.880 -4.475 1.00 89.38 447 ARG A CA 1
ATOM 3498 C C . ARG A 1 447 ? 5.347 -14.951 -3.413 1.00 89.38 447 ARG A C 1
ATOM 3500 O O . ARG A 1 447 ? 6.062 -14.742 -2.437 1.00 89.38 447 ARG A O 1
ATOM 3507 N N . ASP A 1 448 ? 4.656 -16.072 -3.608 1.00 91.06 448 ASP A N 1
ATOM 3508 C CA . ASP A 1 448 ? 4.639 -17.256 -2.743 1.00 91.06 448 ASP A CA 1
ATOM 3509 C C . ASP A 1 448 ? 4.652 -16.916 -1.232 1.00 91.06 448 ASP A C 1
ATOM 3511 O O . ASP A 1 448 ? 5.480 -17.386 -0.441 1.00 91.06 448 ASP A O 1
ATOM 3515 N N . PHE A 1 449 ? 3.737 -16.018 -0.840 1.00 90.12 449 PHE A N 1
ATOM 3516 C CA . PHE A 1 449 ? 3.642 -15.492 0.522 1.00 90.12 449 PHE A CA 1
ATOM 3517 C C . PHE A 1 449 ? 3.322 -16.595 1.545 1.00 90.12 449 PHE A C 1
ATOM 3519 O O . PHE A 1 449 ? 2.902 -17.711 1.222 1.00 90.12 449 PHE A O 1
ATOM 3526 N N . LYS A 1 450 ? 3.567 -16.292 2.821 1.00 91.62 450 LYS A N 1
ATOM 3527 C CA . LYS A 1 450 ? 3.541 -17.258 3.925 1.00 91.62 450 LYS A CA 1
ATOM 3528 C C . LYS A 1 450 ? 2.455 -16.908 4.935 1.00 91.62 450 LYS A C 1
ATOM 3530 O O . LYS A 1 450 ? 2.303 -15.748 5.310 1.00 91.62 450 LYS A O 1
ATOM 3535 N N . ASP A 1 451 ? 1.743 -17.933 5.400 1.00 92.38 451 ASP A N 1
ATOM 3536 C CA . ASP A 1 451 ? 0.692 -17.809 6.414 1.00 92.38 451 ASP A CA 1
ATOM 3537 C C . ASP A 1 451 ? 1.198 -17.245 7.740 1.00 92.38 451 ASP A C 1
ATOM 3539 O O . ASP A 1 451 ? 2.341 -17.476 8.157 1.00 92.38 451 ASP A O 1
ATOM 3543 N N . THR A 1 452 ? 0.294 -16.545 8.421 1.00 88.81 452 THR A N 1
ATOM 3544 C CA . THR A 1 452 ? 0.637 -15.647 9.519 1.00 88.81 452 THR A CA 1
ATOM 3545 C C . THR A 1 452 ? -0.021 -16.046 10.828 1.00 88.81 452 THR A C 1
ATOM 3547 O O . THR A 1 452 ? -1.139 -16.532 10.839 1.00 88.81 452 THR A O 1
ATOM 3550 N N . TRP A 1 453 ? 0.712 -15.886 11.921 1.00 90.94 453 TRP A N 1
ATOM 3551 C CA . TRP A 1 453 ? 0.458 -16.297 13.295 1.00 90.94 453 TRP A CA 1
ATOM 3552 C C . TRP A 1 453 ? 1.295 -15.398 14.208 1.00 90.94 453 TRP A C 1
ATOM 3554 O O . TRP A 1 453 ? 2.475 -15.674 14.467 1.00 90.94 453 TRP A O 1
ATOM 3564 N N . HIS A 1 454 ? 0.681 -14.328 14.704 1.00 90.31 454 HIS A N 1
ATOM 3565 C CA . HIS A 1 454 ? 1.315 -13.370 15.607 1.00 90.31 454 HIS A CA 1
ATOM 3566 C C . HIS A 1 454 ? 0.427 -13.057 16.812 1.00 90.31 454 HIS A C 1
ATOM 3568 O O . HIS A 1 454 ? -0.750 -13.418 16.857 1.00 90.31 454 HIS A O 1
ATOM 3574 N N . TRP A 1 455 ? 1.011 -12.418 17.823 1.00 94.25 455 TRP A N 1
ATOM 3575 C CA . TRP A 1 455 ? 0.339 -12.092 19.074 1.00 94.25 455 TRP A CA 1
ATOM 3576 C C . TRP A 1 455 ? 0.549 -10.628 19.438 1.00 94.25 455 TRP A C 1
ATOM 3578 O O . TRP A 1 455 ? 1.541 -10.001 19.054 1.00 94.25 455 TRP A O 1
ATOM 3588 N N . SER A 1 456 ? -0.383 -10.107 20.223 1.00 95.94 456 SER A N 1
ATOM 3589 C CA . SER A 1 456 ? -0.317 -8.759 20.764 1.00 95.94 456 SER A CA 1
ATOM 3590 C C . SER A 1 456 ? -0.814 -8.713 22.207 1.00 95.94 456 SER A C 1
ATOM 3592 O O . SER A 1 456 ? -1.574 -9.580 22.649 1.00 95.94 456 SER A O 1
ATOM 3594 N N . ALA A 1 457 ? -0.362 -7.713 22.962 1.00 97.88 457 ALA A N 1
ATOM 3595 C CA . ALA A 1 457 ? -0.797 -7.463 24.329 1.00 97.88 457 ALA A CA 1
ATOM 3596 C C . ALA A 1 457 ? -1.108 -5.978 24.555 1.00 97.88 457 ALA A C 1
ATOM 3598 O O . ALA A 1 457 ? -0.364 -5.097 24.126 1.00 97.88 457 ALA A O 1
ATOM 3599 N N . GLY A 1 458 ? -2.188 -5.709 25.288 1.00 97.75 458 GLY A N 1
ATOM 3600 C CA . GLY A 1 458 ? -2.657 -4.373 25.640 1.00 97.75 458 GLY A CA 1
ATOM 3601 C C . GLY A 1 458 ? -2.944 -4.230 27.135 1.00 97.75 458 GLY A C 1
ATOM 3602 O O . GLY A 1 458 ? -3.353 -5.175 27.814 1.00 97.75 458 GLY A O 1
ATOM 3603 N N . LEU A 1 459 ? -2.758 -3.023 27.659 1.00 98.00 459 LEU A N 1
ATOM 3604 C CA . LEU A 1 459 ? -3.042 -2.650 29.040 1.00 98.00 459 LEU A CA 1
ATOM 3605 C C . LEU A 1 459 ? -3.819 -1.332 29.053 1.00 98.00 459 LEU A C 1
ATOM 3607 O O . LEU A 1 459 ? -3.317 -0.307 28.601 1.00 98.00 459 LEU A O 1
ATOM 3611 N N . G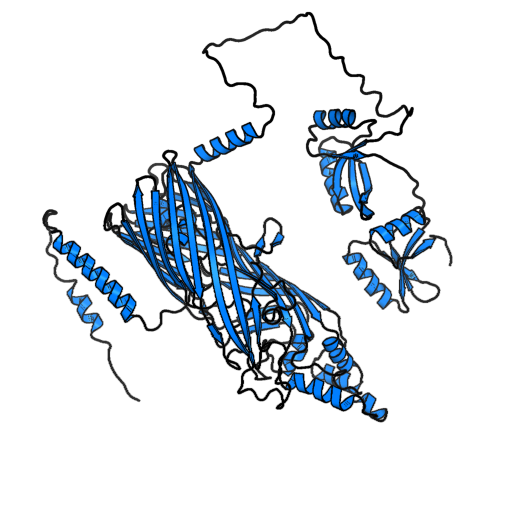LU A 1 460 ? -5.027 -1.342 29.618 1.00 97.94 460 GLU A N 1
ATOM 3612 C CA . GLU A 1 460 ? -5.821 -0.135 29.882 1.00 97.94 460 GLU A CA 1
ATOM 3613 C C . GLU A 1 460 ? -5.894 0.096 31.397 1.00 97.94 460 GLU A C 1
ATOM 3615 O O . GLU A 1 460 ? -6.386 -0.758 32.144 1.00 97.94 460 GLU A O 1
ATOM 3620 N N . PHE A 1 461 ? -5.436 1.264 31.853 1.00 97.50 461 PHE A N 1
ATOM 3621 C CA . PHE A 1 461 ? -5.485 1.672 33.254 1.00 97.50 461 PHE A CA 1
ATOM 3622 C C . PHE A 1 461 ? -6.290 2.960 33.449 1.00 97.50 461 PHE A C 1
ATOM 3624 O O . PHE A 1 461 ? -5.946 4.028 32.940 1.00 97.50 461 PHE A O 1
ATOM 3631 N N . LYS A 1 462 ? -7.358 2.874 34.244 1.00 96.88 462 LYS A N 1
ATOM 3632 C CA . LYS A 1 462 ? -8.212 4.008 34.613 1.00 96.88 462 LYS A CA 1
ATOM 3633 C C . LYS A 1 462 ? -7.565 4.794 35.748 1.00 96.88 462 LYS A C 1
ATOM 3635 O O . LYS A 1 462 ? -7.647 4.403 36.915 1.00 96.88 462 LYS A O 1
ATOM 3640 N N . LEU A 1 463 ? -6.931 5.910 35.396 1.00 94.69 463 LEU A N 1
ATOM 3641 C CA . LEU A 1 463 ? -6.351 6.855 36.351 1.00 94.69 463 LEU A CA 1
ATOM 3642 C C . LEU A 1 463 ? -7.463 7.551 37.151 1.00 94.69 463 LEU A C 1
ATOM 3644 O O . LEU A 1 463 ? -7.386 7.655 38.377 1.00 94.69 463 LEU A O 1
ATOM 3648 N N . THR A 1 464 ? -8.528 7.962 36.460 1.00 94.50 464 THR A N 1
ATOM 3649 C CA . THR A 1 464 ? -9.747 8.556 37.027 1.00 94.50 464 THR A CA 1
ATOM 3650 C C . THR A 1 464 ? -10.980 8.054 36.265 1.00 94.50 464 THR A C 1
ATOM 3652 O O . THR A 1 464 ? -10.858 7.333 35.275 1.00 94.50 464 THR A O 1
ATOM 3655 N N . ASP A 1 465 ? -12.177 8.474 36.676 1.00 91.06 465 ASP A N 1
ATOM 3656 C CA . ASP A 1 465 ? -13.418 8.169 35.946 1.00 91.06 465 ASP A CA 1
ATOM 3657 C C . ASP A 1 465 ? -13.514 8.888 34.581 1.00 91.06 465 ASP A C 1
ATOM 3659 O O . ASP A 1 465 ? -14.333 8.512 33.744 1.00 91.06 465 ASP A O 1
ATOM 3663 N N . TRP A 1 466 ? -12.676 9.911 34.347 1.00 93.81 466 TRP A N 1
ATOM 3664 C CA . TRP A 1 466 ? -12.632 10.700 33.107 1.00 93.81 466 TRP A CA 1
ATOM 3665 C C . TRP A 1 466 ? -11.373 10.464 32.259 1.00 93.81 466 TRP A C 1
ATOM 3667 O O . TRP A 1 466 ? -11.367 10.866 31.100 1.00 93.81 466 TRP A O 1
ATOM 3677 N N . LEU A 1 467 ? -10.324 9.832 32.801 1.00 97.19 467 LEU A N 1
ATOM 3678 C CA . LEU A 1 467 ? -9.039 9.600 32.131 1.00 97.19 467 LEU A CA 1
ATOM 3679 C C . LEU A 1 467 ? -8.599 8.140 32.269 1.00 97.19 467 LEU A C 1
ATOM 3681 O O . LEU A 1 467 ? -8.330 7.652 33.371 1.00 97.19 467 LEU A O 1
ATOM 3685 N N . SER A 1 468 ? -8.439 7.473 31.129 1.00 97.88 468 SER A N 1
ATOM 3686 C CA . SER A 1 468 ? -7.779 6.167 31.020 1.00 97.88 468 SER A CA 1
ATOM 3687 C C . SER A 1 468 ? -6.498 6.293 30.198 1.00 97.88 468 SER A C 1
ATOM 3689 O O . SER A 1 468 ? -6.496 6.957 29.164 1.00 97.88 468 SER A O 1
ATOM 3691 N N . MET A 1 469 ? -5.423 5.657 30.655 1.00 98.25 469 MET A N 1
ATOM 3692 C CA . MET A 1 469 ? -4.172 5.477 29.916 1.00 98.25 469 MET A CA 1
ATOM 3693 C C . MET A 1 469 ? -4.177 4.092 29.264 1.00 98.25 469 MET A C 1
ATOM 3695 O O . MET A 1 469 ? -4.685 3.134 29.848 1.00 98.25 469 MET A O 1
ATOM 3699 N N . MET A 1 470 ? -3.615 3.993 28.065 1.00 97.81 470 MET A N 1
ATOM 3700 C CA . MET A 1 470 ? -3.489 2.760 27.294 1.00 97.81 470 MET A CA 1
ATOM 3701 C C . MET A 1 470 ? -2.030 2.571 26.883 1.00 97.81 470 MET A C 1
ATOM 3703 O O . MET A 1 470 ? -1.358 3.541 26.530 1.00 97.81 470 MET A O 1
ATOM 3707 N N . LEU A 1 471 ? -1.551 1.335 26.958 1.00 98.44 471 LEU A N 1
ATOM 3708 C CA . LEU A 1 471 ? -0.248 0.895 26.465 1.00 98.44 471 LEU A CA 1
ATOM 3709 C C . LEU A 1 471 ? -0.441 -0.415 25.702 1.00 98.44 471 LEU A C 1
ATOM 3711 O O . LEU A 1 471 ? -1.297 -1.222 26.073 1.00 98.44 471 LEU A O 1
ATOM 3715 N N . GLY A 1 472 ? 0.375 -0.660 24.684 1.00 97.62 472 GLY A N 1
ATOM 3716 C CA . GLY A 1 472 ? 0.316 -1.894 23.912 1.00 97.62 472 GLY A CA 1
ATOM 3717 C C . GLY A 1 472 ? 1.646 -2.274 23.282 1.00 97.62 472 GLY A C 1
ATOM 3718 O O . GLY A 1 472 ? 2.538 -1.442 23.112 1.00 97.62 472 GLY A O 1
ATOM 3719 N N . TYR A 1 473 ? 1.756 -3.548 22.935 1.00 97.19 473 TYR A N 1
ATOM 3720 C CA . TYR A 1 473 ? 2.849 -4.104 22.155 1.00 97.19 473 TYR A CA 1
ATOM 3721 C C . TYR A 1 473 ? 2.295 -5.164 21.202 1.00 97.19 473 TYR A C 1
ATOM 3723 O O . TYR A 1 473 ? 1.458 -5.984 21.583 1.00 97.19 473 TYR A O 1
ATOM 3731 N N . GLU A 1 474 ? 2.763 -5.135 19.962 1.00 94.62 474 GLU A N 1
ATOM 3732 C CA . GLU A 1 474 ? 2.322 -6.019 18.889 1.00 94.62 474 GLU A CA 1
ATOM 3733 C C . GLU A 1 474 ? 3.542 -6.394 18.048 1.00 94.62 474 GLU A C 1
ATOM 3735 O O . GLU A 1 474 ? 4.222 -5.526 17.498 1.00 94.62 474 GLU A O 1
ATOM 3740 N N . ARG A 1 475 ? 3.832 -7.694 17.955 1.00 91.44 475 ARG A N 1
ATOM 3741 C CA . ARG A 1 475 ? 4.906 -8.194 17.097 1.00 91.44 475 ARG A CA 1
ATOM 3742 C C . ARG A 1 475 ? 4.334 -8.495 15.721 1.00 91.44 475 ARG A C 1
ATOM 3744 O O . ARG A 1 475 ? 3.408 -9.296 15.627 1.00 91.44 475 ARG A O 1
ATOM 3751 N N . ARG A 1 476 ? 4.894 -7.904 14.663 1.00 90.06 476 ARG A N 1
ATOM 3752 C CA . ARG A 1 476 ? 4.392 -8.035 13.288 1.00 90.06 476 ARG A CA 1
ATOM 3753 C C . ARG A 1 476 ? 5.471 -8.581 12.340 1.00 90.06 476 ARG A C 1
ATOM 3755 O O . ARG A 1 476 ? 6.142 -7.792 11.685 1.00 90.06 476 ARG A O 1
ATOM 3762 N N . PRO A 1 477 ? 5.702 -9.906 12.284 1.00 89.00 477 PRO A N 1
ATOM 3763 C CA . PRO A 1 477 ? 6.734 -10.476 11.414 1.00 89.00 477 PRO A CA 1
ATOM 3764 C C . PRO A 1 477 ? 6.377 -10.330 9.916 1.00 89.00 477 PRO A C 1
ATOM 3766 O O . PRO A 1 477 ? 5.243 -10.010 9.603 1.00 89.00 477 PRO A O 1
ATOM 3769 N N . THR A 1 478 ? 7.250 -10.617 8.948 1.00 89.81 478 THR A N 1
ATOM 3770 C CA . THR A 1 478 ? 6.877 -10.507 7.514 1.00 89.81 478 THR A CA 1
ATOM 3771 C C . THR A 1 478 ? 6.178 -11.751 6.939 1.00 89.81 478 THR A C 1
ATOM 3773 O O . THR A 1 478 ? 6.538 -12.880 7.279 1.00 89.81 478 THR A O 1
ATOM 3776 N N . SER A 1 479 ? 5.189 -11.563 6.048 1.00 90.31 479 SER A N 1
ATOM 3777 C CA . SER A 1 479 ? 4.588 -12.626 5.208 1.00 90.31 479 SER A CA 1
ATOM 3778 C C . SER A 1 479 ? 5.370 -12.906 3.923 1.00 90.31 479 SER A C 1
ATOM 3780 O O . SER A 1 479 ? 5.095 -13.898 3.245 1.00 90.31 479 SER A O 1
ATOM 3782 N N . VAL A 1 480 ? 6.319 -12.037 3.577 1.00 90.12 480 VAL A N 1
ATOM 3783 C CA . VAL A 1 480 ? 7.078 -12.086 2.326 1.00 90.12 480 VAL A CA 1
ATOM 3784 C C . VAL A 1 480 ? 8.006 -13.305 2.311 1.00 90.12 480 VAL A C 1
ATOM 3786 O O . VAL A 1 480 ? 8.597 -13.693 3.327 1.00 90.12 480 VAL A O 1
ATOM 3789 N N . ASN A 1 481 ? 8.164 -13.935 1.147 1.00 89.88 481 ASN A N 1
ATOM 3790 C CA . ASN A 1 481 ? 9.248 -14.885 0.941 1.00 89.88 481 ASN A CA 1
ATOM 3791 C C . ASN A 1 481 ? 10.534 -14.117 0.607 1.00 89.88 481 ASN A C 1
ATOM 3793 O O . ASN A 1 481 ? 10.543 -13.399 -0.379 1.00 89.88 481 ASN A O 1
ATOM 3797 N N . LEU A 1 482 ? 11.620 -14.282 1.375 1.00 89.69 482 LEU A N 1
ATOM 3798 C CA . LEU A 1 482 ? 12.888 -13.576 1.107 1.00 89.69 482 LEU A CA 1
ATOM 3799 C C . LEU A 1 482 ? 13.459 -13.861 -0.297 1.00 89.69 482 LEU A C 1
ATOM 3801 O O . LEU A 1 482 ? 14.144 -13.010 -0.843 1.00 89.69 482 LEU A O 1
ATOM 3805 N N . ILE A 1 483 ? 13.120 -15.017 -0.881 1.00 91.31 483 ILE A N 1
ATOM 3806 C CA . ILE A 1 483 ? 13.480 -15.404 -2.258 1.00 91.31 483 ILE A CA 1
ATOM 3807 C C . ILE A 1 483 ? 12.731 -14.561 -3.308 1.00 91.31 483 ILE A C 1
ATOM 3809 O O . ILE A 1 483 ? 13.219 -14.425 -4.416 1.00 91.31 483 ILE A O 1
ATOM 3813 N N . HIS A 1 484 ? 11.590 -13.962 -2.955 1.00 91.62 484 HIS A N 1
ATOM 3814 C CA . HIS A 1 484 ? 10.773 -13.088 -3.810 1.00 91.62 484 HIS A CA 1
ATOM 3815 C C . HIS A 1 484 ? 10.687 -11.672 -3.213 1.00 91.62 484 HIS A C 1
ATOM 3817 O O . HIS A 1 484 ? 9.637 -11.024 -3.251 1.00 91.62 484 HIS A O 1
ATOM 3823 N N . TRP A 1 485 ? 11.760 -11.223 -2.555 1.00 92.19 485 TRP A N 1
ATOM 3824 C CA . TRP A 1 485 ? 11.802 -9.922 -1.899 1.00 92.19 485 TRP A CA 1
ATOM 3825 C C . TRP A 1 485 ? 11.936 -8.787 -2.918 1.00 92.19 485 TRP A C 1
ATOM 3827 O O . TRP A 1 485 ? 12.844 -8.800 -3.747 1.00 92.19 485 TRP A O 1
ATOM 3837 N N . ASP A 1 486 ? 11.080 -7.774 -2.800 1.00 90.69 486 ASP A N 1
ATOM 3838 C CA . ASP A 1 486 ? 10.985 -6.623 -3.702 1.00 90.69 486 ASP A CA 1
ATOM 3839 C C . ASP A 1 486 ? 11.033 -5.275 -2.954 1.00 90.69 486 ASP A C 1
ATOM 3841 O O . ASP A 1 486 ? 10.946 -5.218 -1.730 1.00 90.69 486 ASP A O 1
ATOM 3845 N N . ASN A 1 487 ? 11.097 -4.173 -3.706 1.00 90.00 487 ASN A N 1
ATOM 3846 C CA . ASN A 1 487 ? 11.012 -2.797 -3.188 1.00 90.00 487 ASN A CA 1
ATOM 3847 C C . ASN A 1 487 ? 9.677 -2.093 -3.532 1.00 90.00 487 ASN A C 1
ATOM 3849 O O . ASN A 1 487 ? 9.585 -0.873 -3.436 1.00 90.00 487 ASN A O 1
ATOM 3853 N N . ILE A 1 488 ? 8.649 -2.839 -3.950 1.00 87.56 488 ILE A N 1
ATOM 3854 C CA . ILE A 1 488 ? 7.322 -2.350 -4.357 1.00 87.56 488 ILE A CA 1
ATOM 3855 C C . ILE A 1 488 ? 6.356 -2.338 -3.165 1.00 87.56 488 ILE A C 1
ATOM 3857 O O . ILE A 1 488 ? 5.700 -1.334 -2.922 1.00 87.56 488 ILE A O 1
ATOM 3861 N N . TYR A 1 489 ? 6.244 -3.418 -2.393 1.00 79.69 489 TYR A N 1
ATOM 3862 C CA . TYR A 1 489 ? 5.431 -3.400 -1.166 1.00 79.69 489 TYR A CA 1
ATOM 3863 C C . TYR A 1 489 ? 5.875 -4.359 -0.062 1.00 79.69 489 TYR A C 1
ATOM 3865 O O . TYR A 1 489 ? 5.216 -4.430 0.977 1.00 79.69 489 TYR A O 1
ATOM 3873 N N . SER A 1 490 ? 6.984 -5.076 -0.237 1.00 86.69 490 SER A N 1
ATOM 3874 C CA . SER A 1 490 ? 7.525 -5.928 0.821 1.00 86.69 490 SER A CA 1
ATOM 3875 C C . SER A 1 490 ? 7.962 -5.120 2.059 1.00 86.69 490 SER A C 1
ATOM 3877 O O . SER A 1 490 ? 8.625 -4.087 1.974 1.00 86.69 490 SER A O 1
ATOM 3879 N N . LEU A 1 491 ? 7.544 -5.588 3.241 1.00 88.56 491 LEU A N 1
ATOM 3880 C CA . LEU A 1 491 ? 7.782 -4.971 4.553 1.00 88.56 491 LEU A CA 1
ATOM 3881 C C . LEU A 1 491 ? 8.400 -6.001 5.510 1.00 88.56 491 LEU A C 1
ATOM 3883 O O . LEU A 1 491 ? 7.965 -7.156 5.492 1.00 88.56 491 LEU A O 1
ATOM 3887 N N . PRO A 1 492 ? 9.410 -5.634 6.319 1.00 91.06 492 PRO A N 1
ATOM 3888 C CA . PRO A 1 492 ? 10.125 -6.572 7.189 1.00 91.06 492 PRO A CA 1
ATOM 3889 C C . PRO A 1 492 ? 9.356 -6.880 8.485 1.00 91.06 492 PRO A C 1
ATOM 3891 O O . PRO A 1 492 ? 8.301 -6.307 8.741 1.00 91.06 492 PRO A O 1
ATOM 3894 N N . ASP A 1 493 ? 9.917 -7.748 9.335 1.00 91.69 493 ASP A N 1
ATOM 3895 C CA . ASP A 1 493 ? 9.475 -7.918 10.727 1.00 91.69 493 ASP A CA 1
ATOM 3896 C C . ASP A 1 493 ? 9.475 -6.565 11.469 1.00 91.69 493 ASP A C 1
ATOM 3898 O O . ASP A 1 493 ? 10.540 -5.997 11.713 1.00 91.69 493 ASP A O 1
ATOM 3902 N N . LEU A 1 494 ? 8.303 -6.062 11.857 1.00 91.56 494 LEU A N 1
ATOM 3903 C CA . LEU A 1 494 ? 8.115 -4.820 12.608 1.00 91.56 494 LEU A CA 1
ATOM 3904 C C . LEU A 1 494 ? 7.760 -5.101 14.075 1.00 91.56 494 LEU A C 1
ATOM 3906 O O . LEU A 1 494 ? 6.814 -5.828 14.382 1.00 91.56 494 LEU A O 1
ATOM 3910 N N . GLU A 1 495 ? 8.471 -4.455 14.995 1.00 93.62 495 GLU A N 1
ATOM 3911 C CA . GLU A 1 495 ? 8.129 -4.432 16.421 1.00 93.62 495 GLU A CA 1
ATOM 3912 C C . GLU A 1 495 ? 7.343 -3.147 16.726 1.00 93.62 495 GLU A C 1
ATOM 3914 O O . GLU A 1 495 ? 7.851 -2.047 16.500 1.00 93.62 495 GLU A O 1
ATOM 3919 N N . SER A 1 496 ? 6.093 -3.267 17.194 1.00 94.75 496 SER A N 1
ATOM 3920 C CA . SER A 1 496 ? 5.174 -2.136 17.405 1.00 94.75 496 SER A CA 1
ATOM 3921 C C . SER A 1 496 ? 5.028 -1.778 18.883 1.00 94.75 496 SER A C 1
ATOM 3923 O O . SER A 1 496 ? 4.544 -2.580 19.686 1.00 94.75 496 SER A O 1
ATOM 3925 N N . TYR A 1 497 ? 5.388 -0.545 19.241 1.00 96.88 497 TYR A N 1
ATOM 3926 C CA . TYR A 1 497 ? 5.270 0.018 20.587 1.00 96.88 497 TYR A CA 1
ATOM 3927 C C . TYR A 1 497 ? 4.160 1.067 20.632 1.00 96.88 497 TYR A C 1
ATOM 3929 O O . TYR A 1 497 ? 4.215 2.071 19.921 1.00 96.88 497 TYR A O 1
ATOM 3937 N N . CYS A 1 498 ? 3.154 0.847 21.477 1.00 97.44 498 CYS A N 1
ATOM 3938 C CA . CYS A 1 498 ? 1.897 1.590 21.438 1.00 97.44 498 CYS A CA 1
ATOM 3939 C C . CYS A 1 498 ? 1.574 2.290 22.763 1.00 97.44 498 CYS A C 1
ATOM 3941 O O . CYS A 1 498 ? 1.800 1.746 23.846 1.00 97.44 498 CYS A O 1
ATOM 3943 N N . ALA A 1 499 ? 0.985 3.483 22.676 1.00 98.19 499 ALA A N 1
ATOM 3944 C CA . ALA A 1 499 ? 0.504 4.251 23.820 1.00 98.19 499 ALA A CA 1
ATOM 3945 C C . ALA A 1 499 ? -0.719 5.105 23.454 1.00 98.19 499 ALA A C 1
ATOM 3947 O O . ALA A 1 499 ? -0.929 5.464 22.297 1.00 98.19 499 ALA A O 1
ATOM 3948 N N . GLY A 1 500 ? -1.529 5.485 24.439 1.00 97.94 500 GLY A N 1
ATOM 3949 C CA . GLY A 1 500 ? -2.661 6.374 24.197 1.00 97.94 500 GLY A CA 1
ATOM 3950 C C . GLY A 1 500 ? -3.456 6.759 25.434 1.00 97.94 500 GLY A C 1
ATOM 3951 O O . GLY A 1 500 ? -3.165 6.346 26.559 1.00 97.94 500 GLY A O 1
ATOM 3952 N N . PHE A 1 501 ? -4.491 7.561 25.208 1.00 97.56 501 PHE A N 1
ATOM 3953 C CA . PHE A 1 501 ? -5.357 8.111 26.246 1.00 97.56 501 PHE A CA 1
ATOM 3954 C C . PHE A 1 501 ? -6.818 8.096 25.799 1.00 97.56 501 PHE A C 1
ATOM 3956 O O . PHE A 1 501 ? -7.119 8.353 24.638 1.00 97.56 501 PHE A O 1
ATOM 3963 N N . SER A 1 502 ? -7.733 7.820 26.726 1.00 97.56 502 SER A N 1
ATOM 3964 C CA . SER A 1 502 ? -9.178 7.944 26.514 1.00 97.56 502 SER A CA 1
ATOM 3965 C C . SER A 1 502 ? -9.752 8.911 27.545 1.00 97.56 502 SER A C 1
ATOM 3967 O O . SER A 1 502 ? -9.630 8.691 28.755 1.00 97.56 502 SER A O 1
ATOM 3969 N N . LEU A 1 503 ? -10.350 9.994 27.052 1.00 97.00 503 LEU A N 1
ATOM 3970 C CA . LEU A 1 503 ? -10.991 11.055 27.822 1.00 97.00 503 LEU A CA 1
ATOM 3971 C C . LEU A 1 503 ? -12.507 10.877 27.759 1.00 97.00 503 LEU A C 1
ATOM 3973 O O . LEU A 1 503 ? -13.063 10.780 26.667 1.00 97.00 503 LEU A O 1
ATOM 3977 N N . LYS A 1 504 ? -13.187 10.848 28.908 1.00 95.06 504 LYS A N 1
ATOM 3978 C CA . LYS A 1 504 ? -14.638 10.613 28.997 1.00 95.06 504 LYS A CA 1
ATOM 3979 C C . LYS A 1 504 ? -15.317 11.747 29.755 1.00 95.06 504 LYS A C 1
ATOM 3981 O O . LYS A 1 504 ? -15.096 11.940 30.949 1.00 95.06 504 LYS A O 1
ATOM 3986 N N . PHE A 1 505 ? -16.138 12.509 29.042 1.00 93.50 505 PHE A N 1
ATOM 3987 C CA . PHE A 1 505 ? -16.808 13.702 29.545 1.00 93.50 505 PHE A CA 1
ATOM 3988 C C . PHE A 1 505 ? -18.240 13.392 30.001 1.00 93.50 505 PHE A C 1
ATOM 3990 O O . PHE A 1 505 ? -18.895 12.475 29.507 1.00 93.50 505 PHE A O 1
ATOM 3997 N N . LYS A 1 506 ? -18.766 14.203 30.929 1.00 88.81 506 LYS A N 1
ATOM 3998 C CA . LYS A 1 506 ? -20.123 14.029 31.492 1.00 88.81 506 LYS A CA 1
ATOM 3999 C C . LYS A 1 506 ? -21.259 14.195 30.468 1.00 88.81 506 LYS A C 1
ATOM 4001 O O . LYS A 1 506 ? -22.378 13.791 30.756 1.00 88.81 506 LYS A O 1
ATOM 4006 N N . SER A 1 507 ? -20.970 14.750 29.292 1.00 85.38 507 SER A N 1
ATOM 4007 C CA . SER A 1 507 ? -21.863 14.832 28.125 1.00 85.38 507 SER A CA 1
ATOM 4008 C C . SER A 1 507 ? -22.081 13.492 27.406 1.00 85.38 507 SER A C 1
ATOM 4010 O O . SER A 1 507 ? -22.854 13.434 26.457 1.00 85.38 507 SER A O 1
ATOM 4012 N N . GLY A 1 508 ? -21.356 12.431 27.782 1.00 86.81 508 GLY A N 1
ATOM 4013 C CA . GLY A 1 508 ? -21.274 11.195 26.997 1.00 86.81 508 GLY A CA 1
ATOM 4014 C C . GLY A 1 508 ? -20.276 11.272 25.834 1.00 86.81 508 GLY A C 1
ATOM 4015 O O . GLY A 1 508 ? -20.085 10.281 25.134 1.00 86.81 508 GLY A O 1
ATOM 4016 N N . THR A 1 509 ? -19.609 12.415 25.637 1.00 93.56 509 THR A N 1
ATOM 4017 C CA . THR A 1 509 ? -18.500 12.548 24.685 1.00 93.56 509 THR A CA 1
ATOM 4018 C C . THR A 1 509 ? -17.286 11.756 25.180 1.00 93.56 509 THR A C 1
ATOM 4020 O O . THR A 1 509 ? -16.837 11.942 26.313 1.00 93.56 509 THR A O 1
ATOM 4023 N N . GLN A 1 510 ? -16.722 10.914 24.318 1.00 96.00 510 GLN A N 1
ATOM 4024 C CA . GLN A 1 510 ? -15.437 10.244 24.500 1.00 96.00 510 GLN A CA 1
ATOM 4025 C C . GLN A 1 510 ? -14.455 10.729 23.427 1.00 96.00 510 GLN A C 1
ATOM 4027 O O . GLN A 1 510 ? -14.820 10.822 22.256 1.00 96.00 510 GLN A O 1
ATOM 4032 N N . VAL A 1 511 ? -13.216 11.019 23.820 1.00 97.12 511 VAL A N 1
ATOM 4033 C CA . VAL A 1 511 ? -12.102 11.335 22.916 1.00 97.12 511 VAL A CA 1
ATOM 4034 C C . VAL A 1 511 ? -10.990 10.322 23.157 1.00 97.12 511 VAL A C 1
ATOM 4036 O O . VAL A 1 511 ? -10.429 10.277 24.250 1.00 97.12 511 VAL A O 1
ATOM 4039 N N . ASP A 1 512 ? -10.678 9.523 22.143 1.00 97.88 512 ASP A N 1
ATOM 4040 C CA . ASP A 1 512 ? -9.561 8.582 22.141 1.00 97.88 512 ASP A CA 1
ATOM 4041 C C . ASP A 1 512 ? -8.390 9.176 21.340 1.00 97.88 512 ASP A C 1
ATOM 4043 O O . ASP A 1 512 ? -8.569 9.677 20.228 1.00 97.88 512 ASP A O 1
ATOM 4047 N N . LEU A 1 513 ? -7.189 9.091 21.910 1.00 98.06 513 LEU A N 1
ATOM 4048 C CA . LEU A 1 513 ? -5.905 9.420 21.296 1.00 98.06 513 LEU A CA 1
ATOM 4049 C C . LEU A 1 513 ? -5.034 8.164 21.297 1.00 98.06 513 LEU A C 1
ATOM 4051 O O . LEU A 1 513 ? -4.881 7.529 22.343 1.00 98.06 513 LEU A O 1
ATOM 4055 N N . GLY A 1 514 ? -4.449 7.831 20.150 1.00 97.62 514 GLY A N 1
ATOM 4056 C CA . GLY A 1 514 ? -3.578 6.674 19.980 1.00 97.62 514 GLY A CA 1
ATOM 4057 C C . GLY A 1 514 ? -2.317 7.018 19.211 1.00 97.62 514 GLY A C 1
ATOM 4058 O O . GLY A 1 514 ? -2.366 7.723 18.204 1.00 97.62 514 GLY A O 1
ATOM 4059 N N . PHE A 1 515 ? -1.196 6.491 19.685 1.00 97.94 515 PHE A N 1
ATOM 4060 C CA . PHE A 1 515 ? 0.112 6.617 19.067 1.00 97.94 515 PHE A CA 1
ATOM 4061 C C . PHE A 1 515 ? 0.772 5.242 19.005 1.00 97.94 515 PHE A C 1
ATOM 4063 O O . PHE A 1 515 ? 0.718 4.486 19.978 1.00 97.94 515 PHE A O 1
ATOM 4070 N N . ALA A 1 516 ? 1.417 4.931 17.887 1.00 96.50 516 ALA A N 1
ATOM 4071 C CA . ALA A 1 516 ? 2.277 3.760 17.776 1.00 96.50 516 ALA A CA 1
ATOM 4072 C C . ALA A 1 516 ? 3.569 4.099 17.035 1.00 96.50 516 ALA A C 1
ATOM 4074 O O . ALA A 1 516 ? 3.582 4.933 16.127 1.00 96.50 516 ALA A O 1
ATOM 4075 N N . TYR A 1 517 ? 4.644 3.432 17.437 1.00 96.62 517 TYR A N 1
ATOM 4076 C CA . TYR A 1 517 ? 5.948 3.476 16.798 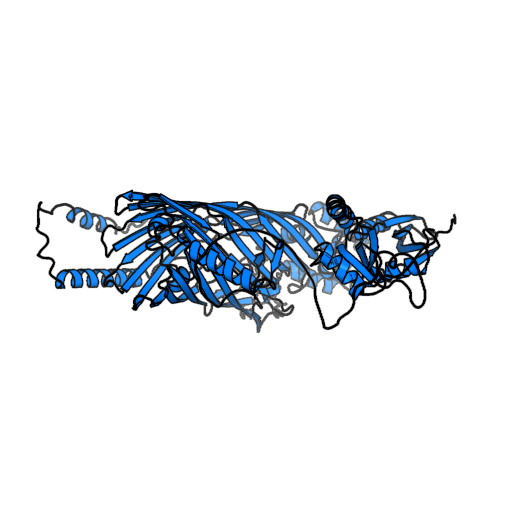1.00 96.62 517 TYR A CA 1
ATOM 4077 C C . TYR A 1 517 ? 6.351 2.054 16.420 1.00 96.62 517 TYR A C 1
ATOM 4079 O O . TYR A 1 517 ? 6.512 1.206 17.296 1.00 96.62 517 TYR A O 1
ATOM 4087 N N . LEU A 1 518 ? 6.474 1.799 15.119 1.00 94.44 518 LEU A N 1
ATOM 4088 C CA . LEU A 1 518 ? 6.871 0.511 14.566 1.00 94.44 518 LEU A CA 1
ATOM 4089 C C . LEU A 1 518 ? 8.292 0.622 14.020 1.00 94.44 518 LEU A C 1
ATOM 4091 O O . LEU A 1 518 ? 8.595 1.581 13.307 1.00 94.44 518 LEU A O 1
ATOM 4095 N N . ILE A 1 519 ? 9.141 -0.360 14.319 1.00 95.19 519 ILE A N 1
ATOM 4096 C CA . ILE A 1 519 ? 10.548 -0.350 13.908 1.00 95.19 519 ILE A CA 1
ATOM 4097 C C . ILE A 1 519 ? 11.025 -1.711 13.388 1.00 95.19 519 ILE A C 1
ATOM 4099 O O . ILE A 1 519 ? 10.709 -2.758 13.952 1.00 95.19 519 ILE A O 1
ATOM 4103 N N . ASN A 1 520 ? 11.841 -1.664 12.334 1.00 94.69 520 ASN A N 1
ATOM 4104 C CA . ASN A 1 520 ? 12.818 -2.681 11.962 1.00 94.69 520 ASN A CA 1
ATOM 4105 C C . ASN A 1 520 ? 14.181 -1.996 11.759 1.00 94.69 520 ASN A C 1
ATOM 4107 O O . ASN A 1 520 ? 14.268 -1.010 11.022 1.00 94.69 520 ASN A O 1
ATOM 4111 N N . GLU A 1 521 ? 15.234 -2.502 12.404 1.00 86.50 521 GLU A N 1
ATOM 4112 C CA . GLU A 1 521 ? 16.553 -1.847 12.424 1.00 86.50 521 GLU A CA 1
ATOM 4113 C C . GLU A 1 521 ? 17.527 -2.290 11.320 1.00 86.50 521 GLU A C 1
ATOM 4115 O O . GLU A 1 521 ? 18.565 -1.650 11.157 1.00 86.50 521 GLU A O 1
ATOM 4120 N N . GLY A 1 522 ? 17.223 -3.342 10.553 1.00 77.94 522 GLY A N 1
ATOM 4121 C CA . GLY A 1 522 ? 18.166 -3.871 9.566 1.00 77.94 522 GLY A CA 1
ATOM 4122 C C . GLY A 1 522 ? 17.788 -5.234 9.000 1.00 77.94 522 GLY A C 1
ATOM 4123 O O . GLY A 1 522 ? 18.448 -6.232 9.291 1.00 77.94 522 GLY A O 1
ATOM 4124 N N . LEU A 1 523 ? 16.764 -5.274 8.148 1.00 92.06 523 LEU A N 1
ATOM 4125 C CA . LEU A 1 523 ? 16.647 -6.346 7.162 1.00 92.06 523 LEU A CA 1
ATOM 4126 C C . LEU A 1 523 ? 17.861 -6.273 6.228 1.00 92.06 523 LEU A C 1
ATOM 4128 O O . LEU A 1 523 ? 18.224 -5.186 5.778 1.00 92.06 523 LEU A O 1
ATOM 4132 N N . LYS A 1 524 ? 18.441 -7.428 5.896 1.00 93.94 524 LYS A N 1
ATOM 4133 C CA . LYS A 1 524 ? 19.418 -7.565 4.815 1.00 93.94 524 LYS A CA 1
ATOM 4134 C C . LYS A 1 524 ? 18.965 -8.631 3.827 1.00 93.94 524 LYS A C 1
ATOM 4136 O O . LYS A 1 524 ? 18.504 -9.692 4.245 1.00 93.94 524 LYS A O 1
ATOM 4141 N N . VAL A 1 525 ? 19.126 -8.337 2.542 1.00 93.94 525 VAL A N 1
ATOM 4142 C CA . VAL A 1 525 ? 18.964 -9.275 1.428 1.00 93.94 525 VAL A CA 1
ATOM 4143 C C . VAL A 1 525 ? 20.318 -9.326 0.735 1.00 93.94 525 VAL A C 1
ATOM 4145 O O . VAL A 1 525 ? 20.826 -8.305 0.271 1.00 93.94 525 VAL A O 1
ATOM 4148 N N . HIS A 1 526 ? 20.949 -10.495 0.752 1.00 94.88 526 HIS A N 1
ATOM 4149 C CA . HIS A 1 526 ? 22.268 -10.675 0.154 1.00 94.88 526 HIS A CA 1
ATOM 4150 C C . HIS A 1 526 ? 22.176 -10.670 -1.370 1.00 94.88 526 HIS A C 1
ATOM 4152 O O . HIS A 1 526 ? 21.102 -10.937 -1.915 1.00 94.88 526 HIS A O 1
ATOM 4158 N N . ASN A 1 527 ? 23.281 -10.372 -2.049 1.00 93.94 527 ASN A N 1
ATOM 4159 C CA . ASN A 1 527 ? 23.389 -10.589 -3.491 1.00 93.94 527 ASN A CA 1
ATOM 4160 C C . ASN A 1 527 ? 22.983 -12.033 -3.860 1.00 93.94 527 ASN A C 1
ATOM 4162 O O . ASN A 1 527 ? 23.167 -12.954 -3.062 1.00 93.94 527 ASN A O 1
ATOM 4166 N N . ASP A 1 528 ? 22.373 -12.203 -5.032 1.00 92.25 528 ASP A N 1
ATOM 4167 C CA . ASP A 1 528 ? 21.843 -13.473 -5.542 1.00 92.25 528 ASP A CA 1
ATOM 4168 C C . ASP A 1 528 ? 20.914 -14.254 -4.583 1.00 92.25 528 ASP A C 1
ATOM 4170 O O . ASP A 1 528 ? 20.861 -15.483 -4.602 1.00 92.25 528 ASP A O 1
ATOM 4174 N N . SER A 1 529 ? 20.155 -13.550 -3.727 1.00 92.88 529 SER A N 1
ATOM 4175 C CA . SER A 1 529 ? 19.224 -14.189 -2.774 1.00 92.88 529 SER A CA 1
ATOM 4176 C C . SER A 1 529 ? 17.737 -13.878 -2.982 1.00 92.88 529 SER A C 1
ATOM 4178 O O . SER A 1 529 ? 16.908 -14.522 -2.335 1.00 92.88 529 SER A O 1
ATOM 4180 N N . SER A 1 530 ? 17.389 -12.963 -3.898 1.00 93.38 530 SER A N 1
ATOM 4181 C CA . SER A 1 530 ? 16.003 -12.684 -4.304 1.00 93.38 530 SER A CA 1
ATOM 4182 C C . SER A 1 530 ? 15.844 -12.566 -5.824 1.00 93.38 530 SER A C 1
ATOM 4184 O O . SER A 1 530 ? 16.564 -11.800 -6.461 1.00 93.38 530 SER A O 1
ATOM 4186 N N . ASP A 1 531 ? 14.849 -13.262 -6.382 1.00 91.12 531 ASP A N 1
ATOM 4187 C CA . ASP A 1 531 ? 14.485 -13.289 -7.807 1.00 91.12 531 ASP A CA 1
ATOM 4188 C C . ASP A 1 531 ? 13.623 -12.101 -8.288 1.00 91.12 531 ASP A C 1
ATOM 4190 O O . ASP A 1 531 ? 13.374 -11.975 -9.492 1.00 91.12 531 ASP A O 1
ATOM 4194 N N . LEU A 1 532 ? 13.221 -11.210 -7.371 1.00 91.12 532 LEU A N 1
ATOM 4195 C CA . LEU A 1 532 ? 12.536 -9.934 -7.645 1.00 91.12 532 LEU A CA 1
ATOM 4196 C C . LEU A 1 532 ? 13.378 -8.699 -7.260 1.00 91.12 532 LEU A C 1
ATOM 4198 O O . LEU A 1 532 ? 12.838 -7.606 -7.048 1.00 91.12 532 LEU A O 1
ATOM 4202 N N . MET A 1 533 ? 14.695 -8.861 -7.106 1.00 92.44 533 MET A N 1
ATOM 4203 C CA . MET A 1 533 ? 15.579 -7.784 -6.659 1.00 92.44 533 MET A CA 1
ATOM 4204 C C . MET A 1 533 ? 17.003 -7.911 -7.194 1.00 92.44 533 MET A C 1
ATOM 4206 O O . MET A 1 533 ? 17.458 -6.976 -7.852 1.00 92.44 533 MET A O 1
ATOM 4210 N N . ASN A 1 534 ? 17.722 -8.993 -6.888 1.00 93.75 534 ASN A N 1
ATOM 4211 C CA . ASN A 1 534 ? 19.174 -9.056 -7.076 1.00 93.75 534 ASN A CA 1
ATOM 4212 C C . ASN A 1 534 ? 19.738 -10.429 -7.469 1.00 93.75 534 ASN A C 1
ATOM 4214 O O . ASN A 1 534 ? 20.930 -10.663 -7.263 1.00 93.75 534 ASN A O 1
ATOM 4218 N N . SER A 1 535 ? 18.935 -11.316 -8.062 1.00 92.06 535 SER A N 1
ATOM 4219 C CA . SER A 1 535 ? 19.493 -12.516 -8.687 1.00 92.06 535 SER A CA 1
ATOM 4220 C C . SER A 1 535 ? 20.357 -12.163 -9.896 1.00 92.06 535 SER A C 1
ATOM 4222 O O . SER A 1 535 ? 19.995 -11.306 -10.703 1.00 92.06 535 SER A O 1
ATOM 4224 N N . THR A 1 536 ? 21.508 -12.825 -9.999 1.00 89.88 536 THR A N 1
ATOM 4225 C CA . THR A 1 536 ? 22.468 -12.668 -11.099 1.00 89.88 536 THR A CA 1
ATOM 4226 C C . THR A 1 536 ? 22.201 -13.634 -12.259 1.00 89.88 536 THR A C 1
ATOM 4228 O O . THR A 1 536 ? 22.786 -13.464 -13.328 1.00 89.88 536 THR A O 1
ATOM 4231 N N . ASP A 1 537 ? 21.289 -14.604 -12.094 1.00 86.69 537 ASP A N 1
ATOM 4232 C CA . ASP A 1 537 ? 20.903 -15.546 -13.148 1.00 86.69 537 ASP A CA 1
ATOM 4233 C C . ASP A 1 537 ? 20.182 -14.835 -14.317 1.00 86.69 537 ASP A C 1
ATOM 4235 O O . ASP A 1 537 ? 19.050 -14.364 -14.150 1.00 86.69 537 ASP A O 1
ATOM 4239 N N . PRO A 1 538 ? 20.764 -14.808 -15.536 1.00 77.88 538 PRO A N 1
ATOM 4240 C CA . PRO A 1 538 ? 20.123 -14.208 -16.705 1.00 77.88 538 PRO A CA 1
ATOM 4241 C C . PRO A 1 538 ? 18.843 -14.937 -17.145 1.00 77.88 538 PRO A C 1
ATOM 4243 O O . PRO A 1 538 ? 18.099 -14.384 -17.954 1.00 77.88 538 PRO A O 1
ATOM 4246 N N . PHE A 1 539 ? 18.575 -16.148 -16.636 1.00 79.12 539 PHE A N 1
ATOM 4247 C CA . PHE A 1 539 ? 17.360 -16.927 -16.897 1.00 79.12 539 PHE A CA 1
ATOM 4248 C C . PHE A 1 539 ? 16.322 -16.872 -15.765 1.00 79.12 539 PHE A C 1
ATOM 4250 O O . PHE A 1 539 ? 15.295 -17.555 -15.839 1.00 79.12 539 PHE A O 1
ATOM 4257 N N . THR A 1 540 ? 16.516 -15.971 -14.797 1.00 72.25 540 THR A N 1
ATOM 4258 C CA . THR A 1 540 ? 15.519 -15.567 -13.796 1.00 72.25 540 THR A CA 1
ATOM 4259 C C . THR A 1 540 ? 15.119 -14.096 -14.048 1.00 72.25 540 THR A C 1
ATOM 4261 O O . THR A 1 540 ? 15.479 -13.181 -13.306 1.00 72.25 540 THR A O 1
ATOM 4264 N N . PRO A 1 541 ? 14.387 -13.805 -15.144 1.00 58.31 541 PRO A N 1
ATOM 4265 C CA . PRO A 1 541 ? 14.312 -12.461 -15.726 1.00 58.31 541 PRO A CA 1
ATOM 4266 C C . PRO A 1 541 ? 13.174 -11.595 -15.174 1.00 58.31 541 PRO A C 1
ATOM 4268 O O . PRO A 1 541 ? 12.908 -10.538 -15.743 1.00 58.31 541 PRO A O 1
ATOM 4271 N N . VAL A 1 542 ? 12.448 -12.057 -14.144 1.00 64.62 542 VAL A N 1
ATOM 4272 C CA . VAL A 1 542 ? 11.142 -11.493 -13.753 1.00 64.62 542 VAL A CA 1
ATOM 4273 C C . VAL A 1 542 ? 11.252 -9.995 -13.494 1.00 64.62 542 VAL A C 1
ATOM 4275 O O . VAL A 1 542 ? 10.591 -9.231 -14.197 1.00 64.62 542 VAL A O 1
ATOM 4278 N N . TYR A 1 543 ? 12.118 -9.593 -12.554 1.00 86.94 543 TYR A N 1
ATOM 4279 C CA . TYR A 1 543 ? 12.718 -8.259 -12.510 1.00 86.94 543 TYR A CA 1
ATOM 4280 C C . TYR A 1 543 ? 13.849 -8.189 -11.459 1.00 86.94 543 TYR A C 1
ATOM 4282 O O . TYR A 1 543 ? 13.567 -8.116 -10.268 1.00 86.94 543 TYR A O 1
ATOM 4290 N N . ASN A 1 544 ? 15.124 -8.177 -11.879 1.00 91.75 544 ASN A N 1
ATOM 4291 C CA . ASN A 1 544 ? 16.294 -8.139 -10.974 1.00 91.75 544 ASN A CA 1
ATOM 4292 C C . ASN A 1 544 ? 17.161 -6.871 -11.147 1.00 91.75 544 ASN A C 1
ATOM 4294 O O . ASN A 1 544 ? 18.292 -6.946 -11.622 1.00 91.75 544 ASN A O 1
ATOM 4298 N N . PRO A 1 545 ? 16.657 -5.675 -10.789 1.00 93.75 545 PRO A N 1
ATOM 4299 C CA . PRO A 1 545 ? 17.346 -4.402 -11.022 1.00 93.75 545 PRO A CA 1
ATOM 4300 C C . PRO A 1 545 ? 18.613 -4.161 -10.186 1.00 93.75 545 PRO A C 1
ATOM 4302 O O . PRO A 1 545 ? 19.304 -3.177 -10.444 1.00 93.75 545 PRO A O 1
ATOM 4305 N N . TYR A 1 546 ? 18.925 -4.990 -9.190 1.00 95.00 546 TYR A N 1
ATOM 4306 C CA . TYR A 1 546 ? 20.044 -4.811 -8.253 1.00 95.00 546 TYR A CA 1
ATOM 4307 C C . TYR A 1 546 ? 21.005 -6.013 -8.223 1.00 95.00 546 TYR A C 1
ATOM 4309 O O . TYR A 1 546 ? 21.694 -6.222 -7.228 1.00 95.00 546 TYR A O 1
ATOM 4317 N N . ALA A 1 547 ? 21.053 -6.815 -9.290 1.00 94.00 547 ALA A N 1
ATOM 4318 C CA . ALA A 1 547 ? 22.007 -7.916 -9.426 1.00 94.00 547 ALA A CA 1
ATOM 4319 C C . ALA A 1 547 ? 23.463 -7.435 -9.236 1.00 94.00 547 ALA A C 1
ATOM 4321 O O . ALA A 1 547 ? 23.867 -6.434 -9.832 1.00 94.00 547 ALA A O 1
ATOM 4322 N N . GLY A 1 548 ? 24.230 -8.127 -8.386 1.00 92.81 548 GLY A N 1
ATOM 4323 C CA . GLY A 1 548 ? 25.572 -7.717 -7.947 1.00 92.81 548 GLY A CA 1
ATOM 4324 C C . GLY A 1 548 ? 25.607 -6.870 -6.663 1.00 92.81 548 GLY A C 1
ATOM 4325 O O . GLY A 1 548 ? 26.691 -6.533 -6.182 1.00 92.81 548 GLY A O 1
ATOM 4326 N N . LEU A 1 549 ? 24.450 -6.517 -6.084 1.00 95.62 549 LEU A N 1
ATOM 4327 C CA . LEU A 1 549 ? 24.347 -5.666 -4.893 1.00 95.62 549 LEU A CA 1
ATOM 4328 C C . LEU A 1 549 ? 23.732 -6.400 -3.693 1.00 95.62 549 LEU A C 1
ATOM 4330 O O . LEU A 1 549 ? 22.665 -7.015 -3.774 1.00 95.62 549 LEU A O 1
ATOM 4334 N N . ASN A 1 550 ? 24.356 -6.223 -2.529 1.00 96.12 550 ASN A N 1
ATOM 4335 C CA . ASN A 1 550 ? 23.732 -6.457 -1.232 1.00 96.12 550 ASN A CA 1
ATOM 4336 C C . ASN A 1 550 ? 22.782 -5.291 -0.898 1.00 96.12 550 ASN A C 1
ATOM 4338 O O . ASN A 1 550 ? 23.133 -4.117 -1.048 1.00 96.12 550 ASN A O 1
ATOM 4342 N N . TYR A 1 551 ? 21.590 -5.615 -0.396 1.00 95.56 551 TYR A N 1
ATOM 4343 C CA . TYR A 1 551 ? 20.555 -4.660 0.001 1.00 95.56 551 TYR A CA 1
ATOM 4344 C C . TYR A 1 551 ? 20.356 -4.661 1.522 1.00 95.56 551 TYR A C 1
ATOM 4346 O O . TYR A 1 551 ? 20.332 -5.714 2.165 1.00 95.56 551 TYR A O 1
ATOM 4354 N N . SER A 1 552 ? 20.180 -3.477 2.113 1.00 95.69 552 SER A N 1
ATOM 4355 C CA . SER A 1 552 ? 19.877 -3.315 3.539 1.00 95.69 552 SER A CA 1
ATOM 4356 C C . SER A 1 552 ? 18.780 -2.270 3.752 1.00 95.69 552 SER A C 1
ATOM 4358 O O . SER A 1 552 ? 18.861 -1.160 3.226 1.00 95.69 552 SER A O 1
ATOM 4360 N N . GLN A 1 553 ? 17.780 -2.605 4.570 1.00 93.44 553 GLN A N 1
ATOM 4361 C CA . GLN A 1 553 ? 16.590 -1.784 4.808 1.00 93.44 553 GLN A CA 1
ATOM 4362 C C . GLN A 1 553 ? 16.375 -1.514 6.299 1.00 93.44 553 GLN A C 1
ATOM 4364 O O . GLN A 1 553 ? 16.308 -2.438 7.112 1.00 93.44 553 GLN A O 1
ATOM 4369 N N . LYS A 1 554 ? 16.165 -0.239 6.639 1.00 95.06 554 LYS A N 1
ATOM 4370 C CA . LYS A 1 554 ? 15.616 0.195 7.929 1.00 95.06 554 LYS A CA 1
ATOM 4371 C C . LYS A 1 554 ? 14.207 0.740 7.708 1.00 95.06 554 LYS A C 1
ATOM 4373 O O . LYS A 1 554 ? 14.003 1.554 6.808 1.00 95.06 554 LYS A O 1
ATOM 4378 N N . THR A 1 555 ? 13.248 0.332 8.537 1.00 93.25 555 THR A N 1
ATOM 4379 C CA . THR A 1 555 ? 11.858 0.814 8.458 1.00 93.25 555 THR A CA 1
ATOM 4380 C C . THR A 1 555 ? 11.417 1.389 9.799 1.00 93.25 555 THR A C 1
ATOM 4382 O O . THR A 1 555 ? 11.514 0.725 10.826 1.00 93.25 555 THR A O 1
ATOM 4385 N N . GLU A 1 556 ? 10.919 2.622 9.790 1.00 94.19 556 GLU A N 1
ATOM 4386 C CA . GLU A 1 556 ? 10.418 3.358 10.954 1.00 94.19 556 GLU A CA 1
ATOM 4387 C C . GLU A 1 556 ? 9.032 3.911 10.602 1.00 94.19 556 GLU A C 1
ATOM 4389 O O . GLU A 1 556 ? 8.891 4.642 9.626 1.00 94.19 556 GLU A O 1
ATOM 4394 N N . THR A 1 557 ? 7.986 3.568 11.354 1.00 93.06 557 THR A N 1
ATOM 4395 C CA . THR A 1 557 ? 6.630 4.093 11.115 1.00 93.06 557 THR A CA 1
ATOM 4396 C C . THR A 1 557 ? 6.051 4.707 12.376 1.00 93.06 557 THR A C 1
ATOM 4398 O O . THR A 1 557 ? 5.963 4.054 13.413 1.00 93.06 557 THR A O 1
ATOM 4401 N N . TYR A 1 558 ? 5.598 5.953 12.263 1.00 94.69 558 TYR A N 1
ATOM 4402 C CA . TYR A 1 558 ? 4.875 6.664 13.312 1.00 94.69 558 TYR A CA 1
ATOM 4403 C C . TYR A 1 558 ? 3.397 6.735 12.936 1.00 94.69 558 TYR A C 1
ATOM 4405 O O . TYR A 1 558 ? 3.043 7.254 11.877 1.00 94.69 558 TYR A O 1
ATOM 4413 N N . LEU A 1 559 ? 2.526 6.234 13.805 1.00 94.62 559 LEU A N 1
ATOM 4414 C CA . LEU A 1 559 ? 1.079 6.350 13.663 1.00 94.62 559 LEU A CA 1
ATOM 4415 C C . LEU A 1 559 ? 0.562 7.331 14.710 1.00 94.62 559 LEU A C 1
ATOM 4417 O O . LEU A 1 559 ? 0.809 7.143 15.900 1.00 94.62 559 LEU A O 1
ATOM 4421 N N . ALA A 1 560 ? -0.182 8.348 14.278 1.00 96.12 560 ALA A N 1
ATOM 4422 C CA . ALA A 1 560 ? -0.934 9.234 15.162 1.00 96.12 560 ALA A CA 1
ATOM 4423 C C . ALA A 1 560 ? -2.424 9.142 14.822 1.00 96.12 560 ALA A C 1
ATOM 4425 O O . ALA A 1 560 ? -2.803 9.253 13.657 1.00 96.12 560 ALA A O 1
ATOM 4426 N N . SER A 1 561 ? -3.272 8.924 15.825 1.00 96.88 561 SER A N 1
ATOM 4427 C CA . SER A 1 561 ? -4.706 8.705 15.638 1.00 96.88 561 SER A CA 1
ATOM 4428 C C . SER A 1 561 ? -5.539 9.423 16.696 1.00 96.88 561 SER A C 1
ATOM 4430 O O . SER A 1 561 ? -5.208 9.434 17.883 1.00 96.88 561 SER A O 1
ATOM 4432 N N . PHE A 1 562 ? -6.641 10.020 16.255 1.00 96.25 562 PHE A N 1
ATOM 4433 C CA . PHE A 1 562 ? -7.591 10.768 17.074 1.00 96.25 562 PHE A CA 1
ATOM 4434 C C . PHE A 1 562 ? -9.013 10.381 16.681 1.00 96.25 562 PHE A C 1
ATOM 4436 O O . PHE A 1 562 ? -9.340 10.323 15.497 1.00 96.25 562 PHE A O 1
ATOM 4443 N N . LYS A 1 563 ? -9.877 10.138 17.667 1.00 96.50 563 LYS A N 1
ATOM 4444 C CA . LYS A 1 563 ? -11.266 9.730 17.437 1.00 96.50 563 LYS A CA 1
ATOM 4445 C C . LYS A 1 563 ? -12.181 10.295 18.515 1.00 96.50 563 LYS A C 1
ATOM 4447 O O . LYS A 1 563 ? -11.989 10.031 19.699 1.00 96.50 563 LYS A O 1
ATOM 4452 N N . VAL A 1 564 ? -13.224 11.006 18.105 1.00 96.50 564 VAL A N 1
ATOM 4453 C CA . VAL A 1 564 ? -14.315 11.458 18.974 1.00 96.50 564 VAL A CA 1
ATOM 4454 C C . VAL A 1 564 ? -15.522 10.550 18.777 1.00 96.50 564 VAL A C 1
ATOM 4456 O O . VAL A 1 564 ? -15.855 10.174 17.657 1.00 96.50 564 VAL A O 1
ATOM 4459 N N . THR A 1 565 ? -16.205 10.201 19.860 1.00 96.44 565 THR A N 1
ATOM 4460 C CA . THR A 1 565 ? -17.536 9.582 19.840 1.00 96.44 565 THR A CA 1
ATOM 4461 C C . THR A 1 565 ? -18.456 10.370 20.760 1.00 96.44 565 THR A C 1
ATOM 4463 O O . THR A 1 565 ? -18.058 10.721 21.868 1.00 96.44 565 THR A O 1
ATOM 4466 N N . MET A 1 566 ? -19.669 10.684 20.317 1.00 95.19 566 MET A N 1
ATOM 4467 C CA . MET A 1 566 ? -20.621 11.507 21.071 1.00 95.19 566 MET A CA 1
ATOM 4468 C C . MET A 1 566 ? -22.074 11.102 20.782 1.00 95.19 566 MET A C 1
ATOM 4470 O O . MET A 1 566 ? -22.334 10.534 19.718 1.00 95.19 566 MET A O 1
ATOM 4474 N N . PRO A 1 567 ? -23.032 11.404 21.679 1.00 94.38 567 PRO A N 1
ATOM 4475 C CA . PRO A 1 567 ? -24.455 11.303 21.364 1.00 94.38 567 PRO A CA 1
ATOM 4476 C C . PRO A 1 567 ? -24.816 12.152 20.143 1.00 94.38 567 PRO A C 1
ATOM 4478 O O . PRO A 1 567 ? -24.277 13.248 19.957 1.00 94.38 567 PRO A O 1
ATOM 4481 N N . LEU A 1 568 ? -25.734 11.657 19.311 1.00 88.81 568 LEU A N 1
ATOM 4482 C CA . LEU A 1 568 ? -26.159 12.354 18.093 1.00 88.81 568 LEU A CA 1
ATOM 4483 C C . LEU A 1 568 ? -26.802 13.716 18.408 1.00 88.81 568 LEU A C 1
ATOM 4485 O O . LEU A 1 568 ? -26.674 14.659 17.633 1.00 88.81 568 LEU A O 1
ATOM 4489 N N . GLU A 1 569 ? -27.447 13.821 19.566 1.00 86.44 569 GLU A N 1
ATOM 4490 C CA . GLU A 1 569 ? -28.057 15.036 20.095 1.00 86.44 569 GLU A CA 1
ATOM 4491 C C . GLU A 1 569 ? -26.991 16.129 20.294 1.00 86.44 569 GLU A C 1
ATOM 4493 O O . GLU A 1 569 ? -27.099 17.199 19.698 1.00 86.44 569 GLU A O 1
ATOM 4498 N N . VAL A 1 570 ? -25.899 15.815 21.004 1.00 84.06 570 VAL A N 1
ATOM 4499 C CA . VAL A 1 570 ? -24.759 16.726 21.237 1.00 84.06 570 VAL A CA 1
ATOM 4500 C C . VAL A 1 570 ? -24.097 17.138 19.919 1.00 84.06 570 VAL A C 1
ATOM 4502 O O . VAL A 1 570 ? -23.745 18.301 19.734 1.00 84.06 570 VAL A O 1
ATOM 4505 N N . MET A 1 571 ? -23.970 16.205 18.971 1.00 84.88 571 MET A N 1
ATOM 4506 C CA . MET A 1 571 ? -23.452 16.494 17.629 1.00 84.88 571 MET A CA 1
ATOM 4507 C C . MET A 1 571 ? -24.348 17.495 16.882 1.00 84.88 571 MET A C 1
ATOM 4509 O O . MET A 1 571 ? -23.851 18.449 16.283 1.00 84.88 571 MET A O 1
ATOM 4513 N N . SER A 1 572 ? -25.672 17.325 16.967 1.00 79.75 572 SER A N 1
ATOM 4514 C CA . SER A 1 572 ? -26.637 18.232 16.337 1.00 79.75 572 SER A CA 1
ATOM 4515 C C . SER A 1 572 ? -26.676 19.620 16.986 1.00 79.75 572 SER A C 1
ATOM 4517 O O . SER A 1 572 ? -26.797 20.610 16.268 1.00 79.75 572 SER A O 1
ATOM 4519 N N . GLU A 1 573 ? -26.488 19.715 18.307 1.00 81.06 573 GLU A N 1
ATOM 4520 C CA . GLU A 1 573 ? -26.326 20.991 19.017 1.00 81.06 573 GLU A CA 1
ATOM 4521 C C . GLU A 1 573 ? -25.040 21.704 18.575 1.00 81.06 573 GLU A C 1
ATOM 4523 O O . GLU A 1 573 ? -25.091 22.873 18.202 1.00 81.06 573 GLU A O 1
ATOM 4528 N N . MET A 1 574 ? -23.905 20.995 18.501 1.00 75.62 574 MET A N 1
ATOM 4529 C CA . MET A 1 574 ? -22.637 21.564 18.021 1.00 75.62 574 MET A CA 1
ATOM 4530 C C . MET A 1 574 ? -22.703 22.028 16.557 1.00 75.62 574 MET A C 1
ATOM 4532 O O . MET A 1 574 ? -22.147 23.079 16.227 1.00 75.62 574 MET A O 1
ATOM 4536 N N . LEU A 1 575 ? -23.389 21.290 15.675 1.00 75.94 575 LEU A N 1
ATOM 4537 C CA . LEU A 1 575 ? -23.641 21.735 14.299 1.00 75.94 575 LEU A CA 1
ATOM 4538 C C . LEU A 1 575 ? -24.557 22.960 14.258 1.00 75.94 575 LEU A C 1
ATOM 4540 O O . LEU A 1 575 ? -24.293 23.886 13.498 1.00 75.94 575 LEU A O 1
ATOM 4544 N N . HIS A 1 576 ? -25.615 22.999 15.070 1.00 74.38 576 HIS A N 1
ATOM 4545 C CA . HIS A 1 576 ? -26.523 24.143 15.098 1.00 74.38 576 HIS A CA 1
ATOM 4546 C C . HIS A 1 576 ? -25.828 25.407 15.621 1.00 74.38 576 HIS A C 1
ATOM 4548 O O . HIS A 1 576 ? -25.926 26.459 14.991 1.00 74.38 576 HIS A O 1
ATOM 4554 N N . ASP A 1 577 ? -25.058 25.299 16.707 1.00 72.88 577 ASP A N 1
ATOM 4555 C CA . ASP A 1 577 ? -24.286 26.414 17.255 1.00 72.88 577 ASP A CA 1
ATOM 4556 C C . ASP A 1 577 ? -23.215 26.892 16.260 1.00 72.88 577 ASP A C 1
ATOM 4558 O O . ASP A 1 577 ? -23.145 28.093 15.994 1.00 72.88 577 ASP A O 1
ATOM 4562 N N . THR A 1 578 ? -22.438 25.998 15.632 1.00 62.41 578 THR A N 1
ATOM 4563 C CA . THR A 1 578 ? -21.426 26.406 14.632 1.00 62.41 578 THR A CA 1
ATOM 4564 C C . THR A 1 578 ? -22.042 27.014 13.372 1.00 62.41 578 THR A C 1
ATOM 4566 O O . THR A 1 578 ? -21.559 28.048 12.913 1.00 62.41 578 THR A O 1
ATOM 4569 N N . LEU A 1 579 ? -23.151 26.476 12.854 1.00 58.00 579 LEU A N 1
ATOM 4570 C CA . LEU A 1 579 ? -23.891 27.095 11.747 1.00 58.00 579 LEU A CA 1
ATOM 4571 C C . LEU A 1 579 ? -24.532 28.434 12.151 1.00 58.00 579 LEU A C 1
ATOM 4573 O O . LEU A 1 579 ? -24.631 29.331 11.318 1.00 58.00 579 LEU A O 1
ATOM 4577 N N . SER A 1 580 ? -24.918 28.621 13.419 1.00 54.72 580 SER A N 1
ATOM 4578 C CA . SER A 1 580 ? -25.421 29.911 13.920 1.00 54.72 580 SER A CA 1
ATOM 4579 C C . SER A 1 580 ? -24.316 30.963 14.086 1.00 54.72 580 SER A C 1
ATOM 4581 O O . SER A 1 580 ? -24.571 32.145 13.852 1.00 54.72 580 SER A O 1
ATOM 4583 N N . LEU A 1 581 ? -23.092 30.538 14.427 1.00 53.75 581 LEU A N 1
ATOM 4584 C CA . LEU A 1 581 ? -21.890 31.378 14.496 1.00 53.75 581 LEU A CA 1
ATOM 4585 C C . LEU A 1 581 ? -21.370 31.759 13.101 1.00 53.75 581 LEU A C 1
ATOM 4587 O O . LEU A 1 581 ? -20.851 32.857 12.924 1.00 53.75 581 LEU A O 1
ATOM 4591 N N . LEU A 1 582 ? -21.537 30.873 12.114 1.00 45.25 582 LEU A N 1
ATOM 4592 C CA . LEU A 1 582 ? -21.220 31.123 10.703 1.00 45.25 582 LEU A CA 1
ATOM 4593 C C . LEU A 1 582 ? -22.333 31.876 9.951 1.00 45.25 582 LEU A C 1
ATOM 4595 O O . LEU A 1 582 ? -22.105 32.346 8.839 1.00 45.25 582 LEU A O 1
ATOM 4599 N N . ASN A 1 583 ? -23.523 32.024 10.541 1.00 43.56 583 ASN A N 1
ATOM 4600 C CA . ASN A 1 583 ? -24.613 32.816 9.981 1.00 43.56 583 ASN A CA 1
ATOM 4601 C C . ASN A 1 583 ? -24.507 34.284 10.459 1.00 43.56 583 ASN A C 1
ATOM 4603 O O . ASN A 1 583 ? -24.805 34.567 11.625 1.00 43.56 583 ASN A O 1
ATOM 4607 N N . PRO A 1 584 ? -24.155 35.243 9.576 1.00 45.34 584 PRO A N 1
ATOM 4608 C CA . PRO A 1 584 ? -23.918 36.640 9.953 1.00 45.34 584 PRO A CA 1
ATOM 4609 C C . PRO A 1 584 ? -25.181 37.396 10.405 1.00 45.34 584 PRO A C 1
ATOM 4611 O O . PRO A 1 584 ? -25.081 38.547 10.824 1.00 45.34 584 PRO A O 1
ATOM 4614 N N . PHE A 1 585 ? -26.365 36.775 10.347 1.00 47.72 585 PHE A N 1
ATOM 4615 C CA . PHE A 1 585 ? -27.633 37.377 10.766 1.00 47.72 585 PHE A CA 1
ATOM 4616 C C . PHE A 1 585 ? -28.115 36.927 12.163 1.00 47.72 585 PHE A C 1
ATOM 4618 O O . PHE A 1 585 ? -29.101 37.471 12.664 1.00 47.72 585 PHE A O 1
ATOM 4625 N N . SER A 1 586 ? -27.438 35.980 12.834 1.00 45.41 586 SER A N 1
ATOM 4626 C CA . SER A 1 586 ? -27.854 35.472 14.163 1.00 45.41 586 SER A CA 1
ATOM 4627 C C . SER A 1 586 ? -27.427 36.351 15.348 1.00 45.41 586 SER A C 1
ATOM 4629 O O . SER A 1 586 ? -27.917 36.164 16.466 1.00 45.41 586 SER A O 1
ATOM 4631 N N . SER A 1 587 ? -26.504 37.297 15.150 1.00 35.84 587 SER A N 1
ATOM 4632 C CA . SER A 1 587 ? -25.876 38.106 16.207 1.00 35.84 587 SER A CA 1
ATOM 4633 C C . SER A 1 587 ? -26.789 39.226 16.737 1.00 35.84 587 SER A C 1
ATOM 4635 O O . SER A 1 587 ? -26.437 40.404 16.688 1.00 35.84 587 SER A O 1
ATOM 4637 N N . GLY A 1 588 ? -27.990 38.876 17.219 1.00 37.06 588 GLY A N 1
ATOM 4638 C CA . GLY A 1 588 ? -29.048 39.863 17.464 1.00 37.06 588 GLY A CA 1
ATOM 4639 C C . GLY A 1 588 ? -30.102 39.568 18.538 1.00 37.06 588 GLY A C 1
ATOM 4640 O O . GLY A 1 588 ? -31.047 40.350 18.622 1.00 37.06 588 GLY A O 1
ATOM 4641 N N . LYS A 1 589 ? -30.013 38.493 19.352 1.00 36.38 589 LYS A N 1
ATOM 4642 C CA . LYS A 1 589 ? -30.987 38.268 20.457 1.00 36.38 589 LYS A CA 1
ATOM 4643 C C . LYS A 1 589 ? -30.579 37.281 21.574 1.00 36.38 589 LYS A C 1
ATOM 4645 O O . LYS A 1 589 ? -31.165 36.213 21.721 1.00 36.38 589 LYS A O 1
ATOM 4650 N N . LYS A 1 590 ? -29.657 37.685 22.458 1.00 31.55 590 LYS A N 1
ATOM 4651 C CA . LYS A 1 590 ? -29.561 37.143 23.835 1.00 31.55 590 LYS A CA 1
ATOM 4652 C C . LYS A 1 590 ? -29.255 38.257 24.846 1.00 31.55 590 LYS A C 1
ATOM 4654 O O . LYS A 1 590 ? -28.097 38.600 25.037 1.00 31.55 590 LYS A O 1
ATOM 4659 N N . ASN A 1 591 ? -30.302 38.806 25.471 1.00 29.70 591 ASN A N 1
ATOM 4660 C CA . ASN A 1 591 ? -30.311 39.379 26.829 1.00 29.70 591 ASN A CA 1
ATOM 4661 C C . ASN A 1 591 ? -31.737 39.843 27.199 1.00 29.70 591 ASN A C 1
ATOM 4663 O O . ASN A 1 591 ? -32.377 40.516 26.400 1.00 29.70 591 ASN A O 1
ATOM 4667 N N . GLY A 1 592 ? -32.201 39.532 28.418 1.00 27.58 592 GLY A N 1
ATOM 4668 C CA . GLY A 1 592 ? -33.369 40.182 29.042 1.00 27.58 592 GLY A CA 1
ATOM 4669 C C . GLY A 1 592 ? -34.742 39.489 28.933 1.00 27.58 592 GLY A C 1
ATOM 4670 O O . GLY A 1 592 ? -35.497 39.769 28.017 1.00 27.58 592 GLY A O 1
ATOM 4671 N N . ALA A 1 593 ? -35.067 38.695 29.965 1.00 27.72 593 ALA A N 1
ATOM 4672 C CA . ALA A 1 593 ? -36.375 38.542 30.641 1.00 27.72 593 ALA A CA 1
ATOM 4673 C C . ALA A 1 593 ? -37.702 38.237 29.885 1.00 27.72 593 ALA A C 1
ATOM 4675 O O . ALA A 1 593 ? -38.032 38.800 28.852 1.00 27.72 593 ALA A O 1
ATOM 4676 N N . GLY A 1 594 ? -38.574 37.481 30.575 1.00 25.84 594 GLY A N 1
ATOM 4677 C CA . GLY A 1 594 ? -40.036 37.655 30.496 1.00 25.84 594 GLY A CA 1
ATOM 4678 C C . GLY A 1 594 ? -40.843 36.579 29.756 1.00 25.84 594 GLY A C 1
ATOM 4679 O O . GLY A 1 594 ? -40.716 36.389 28.552 1.00 25.84 594 GLY A O 1
ATOM 4680 N N . ARG A 1 595 ? -41.780 35.936 30.470 1.00 35.81 595 ARG A N 1
ATOM 4681 C CA . ARG A 1 595 ? -42.989 35.349 29.856 1.00 35.81 595 ARG A CA 1
ATOM 4682 C C . ARG A 1 595 ? -43.970 36.479 29.528 1.00 35.81 595 ARG A C 1
ATOM 4684 O O . ARG A 1 595 ? -44.152 37.321 30.399 1.00 35.81 595 ARG A O 1
ATOM 4691 N N . ILE A 1 596 ? -44.661 36.409 28.382 1.00 25.69 596 ILE A N 1
ATOM 4692 C CA . ILE A 1 596 ? -46.099 36.722 28.160 1.00 25.69 596 ILE A CA 1
ATOM 4693 C C . ILE A 1 596 ? -46.412 36.645 26.646 1.00 25.69 596 ILE A C 1
ATOM 4695 O O . ILE A 1 596 ? -45.602 37.054 25.820 1.00 25.69 596 ILE A O 1
ATOM 4699 N N . HIS A 1 597 ? -47.589 36.123 26.281 1.00 32.41 597 HIS A N 1
ATOM 4700 C CA . HIS A 1 597 ? -48.212 36.283 24.953 1.00 32.41 597 HIS A CA 1
ATOM 4701 C C . HIS A 1 597 ? -49.257 37.412 25.042 1.00 32.41 597 HIS A C 1
ATOM 4703 O O . HIS A 1 597 ? -49.951 37.463 26.061 1.00 32.41 597 HIS A O 1
ATOM 4709 N N . PRO A 1 598 ? -49.419 38.281 24.020 1.00 29.92 598 PRO A N 1
ATOM 4710 C CA . PRO A 1 598 ? -50.346 37.931 22.928 1.00 29.92 598 PRO A CA 1
ATOM 4711 C C . PRO A 1 598 ? -50.020 38.522 21.526 1.00 29.92 598 PRO A C 1
ATOM 4713 O O . PRO A 1 598 ? -49.004 39.173 21.304 1.00 29.92 598 PRO A O 1
ATOM 4716 N N . LYS A 1 599 ? -50.927 38.246 20.578 1.00 24.09 599 LYS A N 1
ATOM 4717 C CA . LYS A 1 599 ? -51.166 38.907 19.269 1.00 24.09 599 LYS A CA 1
ATOM 4718 C C . LYS A 1 599 ? -52.151 40.103 19.439 1.00 24.09 599 LYS A C 1
ATOM 4720 O O . LYS A 1 599 ? -52.777 40.133 20.500 1.00 24.09 599 LYS A O 1
ATOM 4725 N N . PRO A 1 600 ? -52.480 40.933 18.413 1.00 48.53 600 PRO A N 1
ATOM 4726 C CA . PRO A 1 600 ? -51.815 41.267 17.133 1.00 48.53 600 PRO A CA 1
ATOM 4727 C C . PRO A 1 600 ? -51.760 42.819 16.877 1.00 48.53 600 PRO A C 1
ATOM 4729 O O . PRO A 1 600 ? -51.782 43.596 17.822 1.00 48.53 600 PRO A O 1
ATOM 4732 N N . ASP A 1 601 ? -51.729 43.231 15.597 1.00 23.55 601 ASP A N 1
ATOM 4733 C CA . ASP A 1 601 ? -52.232 44.500 15.006 1.00 23.55 601 ASP A CA 1
ATOM 4734 C C . ASP A 1 601 ? -51.402 45.813 15.026 1.00 23.55 601 ASP A C 1
ATOM 4736 O O . ASP A 1 601 ? -51.545 46.678 15.879 1.00 23.55 601 ASP A O 1
ATOM 4740 N N . ALA A 1 602 ? -50.624 45.977 13.944 1.00 25.16 602 ALA A N 1
ATOM 4741 C CA . ALA A 1 602 ? -50.710 47.030 12.905 1.00 25.16 602 ALA A CA 1
ATOM 4742 C C . ALA A 1 602 ? -50.743 48.561 13.208 1.00 25.16 602 ALA A C 1
ATOM 4744 O O . ALA A 1 602 ? -51.496 49.059 14.035 1.00 25.16 602 ALA A O 1
ATOM 4745 N N . LYS A 1 603 ? -50.090 49.294 12.278 1.00 24.86 603 LYS A N 1
ATOM 4746 C CA . LYS A 1 603 ? -50.049 50.763 12.025 1.00 24.86 603 LYS A CA 1
ATOM 4747 C C . LYS A 1 603 ? -49.151 51.607 12.956 1.00 24.86 603 LYS A C 1
ATOM 4749 O O . LYS A 1 603 ? -49.174 51.391 14.156 1.00 24.86 603 LYS A O 1
ATOM 4754 N N . SER A 1 604 ? -48.423 52.666 12.559 1.00 22.97 604 SER A N 1
ATOM 4755 C CA . SER A 1 604 ? -47.761 53.159 11.315 1.00 22.97 604 SER A CA 1
ATOM 4756 C C . SER A 1 604 ? -47.830 54.703 11.225 1.00 22.97 604 SER A C 1
ATOM 4758 O O . SER A 1 604 ? -48.851 55.234 10.791 1.00 22.97 604 SER A O 1
ATOM 4760 N N . ALA A 1 605 ? -46.751 55.396 11.606 1.00 23.45 605 ALA A N 1
ATOM 4761 C CA . ALA A 1 605 ? -46.351 56.790 11.296 1.00 23.45 605 ALA A CA 1
ATOM 4762 C C . ALA A 1 605 ? -44.983 57.002 12.000 1.00 23.45 605 ALA A C 1
ATOM 4764 O O . ALA A 1 605 ? -44.806 56.465 13.091 1.00 23.45 605 ALA A O 1
ATOM 4765 N N . LEU A 1 606 ? -43.914 57.521 11.378 1.00 23.41 606 LEU A N 1
ATOM 4766 C CA . LEU A 1 606 ? -43.644 58.933 11.030 1.00 23.41 606 LEU A CA 1
ATOM 4767 C C . LEU A 1 606 ? -43.790 59.884 12.239 1.00 23.41 606 LEU A C 1
ATOM 4769 O O . LEU A 1 606 ? -44.844 59.901 12.865 1.00 23.41 606 LEU A O 1
ATOM 4773 N N . ASP A 1 607 ? -42.815 60.729 12.593 1.00 24.11 607 ASP A N 1
ATOM 4774 C CA . ASP A 1 607 ? -41.419 60.911 12.116 1.00 24.11 607 ASP A CA 1
ATOM 4775 C C . ASP A 1 607 ? -40.635 61.693 13.222 1.00 24.11 607 ASP A C 1
ATOM 4777 O O . ASP A 1 607 ? -41.171 61.797 14.325 1.00 24.11 607 ASP A O 1
ATOM 4781 N N . THR A 1 608 ? -39.416 62.259 13.173 1.00 24.86 608 THR A N 1
ATOM 4782 C CA . THR A 1 608 ? -38.324 62.628 12.216 1.00 24.86 608 THR A CA 1
ATOM 4783 C C . THR A 1 608 ? -37.048 62.784 13.094 1.00 24.86 608 THR A C 1
ATOM 4785 O O . THR A 1 608 ? -37.201 63.082 14.277 1.00 24.86 608 THR A O 1
ATOM 4788 N N . THR A 1 609 ? -35.764 62.701 12.703 1.00 23.47 609 THR A N 1
ATOM 4789 C CA . THR A 1 609 ? -35.005 62.394 11.461 1.00 23.47 609 THR A CA 1
ATOM 4790 C C . THR A 1 609 ? -33.520 62.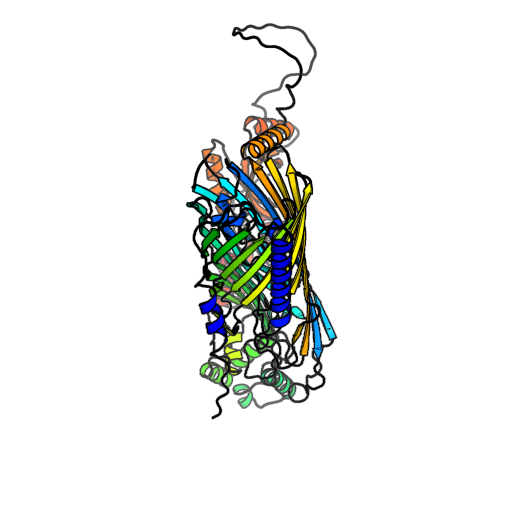208 11.839 1.00 23.47 609 THR A C 1
ATOM 4792 O O . THR A 1 609 ? -33.068 62.876 12.764 1.00 23.47 609 THR A O 1
ATOM 4795 N N . HIS A 1 610 ? -32.723 61.463 11.058 1.00 23.97 610 HIS A N 1
ATOM 4796 C CA . HIS A 1 610 ? -31.452 61.980 10.500 1.00 23.97 610 HIS A CA 1
ATOM 4797 C C . HIS A 1 610 ? -30.967 61.124 9.310 1.00 23.97 610 HIS A C 1
ATOM 4799 O O . HIS A 1 610 ? -31.234 59.929 9.242 1.00 23.97 610 HIS A O 1
ATOM 4805 N N . ALA A 1 611 ? -30.311 61.782 8.352 1.00 23.09 611 ALA A N 1
ATOM 4806 C CA . ALA A 1 611 ? -30.048 61.311 6.990 1.00 23.09 611 ALA A CA 1
ATOM 4807 C C . ALA A 1 611 ? -29.213 60.021 6.840 1.00 23.09 611 ALA A C 1
ATOM 4809 O O . ALA A 1 611 ? -28.235 59.820 7.556 1.00 23.09 611 ALA A O 1
ATOM 4810 N N . ILE A 1 612 ? -29.530 59.249 5.792 1.00 24.39 612 ILE A N 1
ATOM 4811 C CA . ILE A 1 612 ? -28.705 59.092 4.571 1.00 24.39 612 ILE A CA 1
ATOM 4812 C C . ILE A 1 612 ? -29.651 58.714 3.406 1.00 24.39 612 ILE A C 1
ATOM 4814 O O . ILE A 1 612 ? -30.673 58.065 3.629 1.00 24.39 612 ILE A O 1
ATOM 4818 N N . ASP A 1 613 ? -29.357 59.182 2.189 1.00 25.42 613 ASP A N 1
ATOM 4819 C CA . ASP A 1 613 ? -30.325 59.267 1.081 1.00 25.42 613 ASP A CA 1
ATOM 4820 C C . ASP A 1 613 ? -30.667 57.965 0.323 1.00 25.42 613 ASP A C 1
ATOM 4822 O O . ASP A 1 613 ? -29.979 56.943 0.391 1.00 25.42 613 ASP A O 1
ATOM 4826 N N . GLN A 1 614 ? -31.780 58.040 -0.419 1.00 26.41 614 GLN A N 1
ATOM 4827 C CA . GLN A 1 614 ? -32.441 56.949 -1.148 1.00 26.41 614 GLN A CA 1
ATOM 4828 C C . GLN A 1 614 ? -31.757 56.538 -2.478 1.00 26.41 614 GLN A C 1
ATOM 4830 O O . GLN A 1 614 ? -30.985 57.307 -3.053 1.00 26.41 614 GLN A O 1
ATOM 4835 N N . PRO A 1 615 ? -32.046 55.326 -3.005 1.00 33.00 615 PRO A N 1
ATOM 4836 C CA . PRO A 1 615 ? -31.448 54.811 -4.241 1.00 33.00 615 PRO A CA 1
ATOM 4837 C C . PRO A 1 615 ? -32.163 55.277 -5.522 1.00 33.00 615 PRO A C 1
ATOM 4839 O O . PRO A 1 615 ? -33.388 55.386 -5.562 1.00 33.00 615 PRO A O 1
ATOM 4842 N N . VAL A 1 616 ? -31.403 55.443 -6.613 1.00 27.30 616 VAL A N 1
ATOM 4843 C CA . VAL A 1 616 ? -31.928 55.813 -7.941 1.00 27.30 616 VAL A CA 1
ATOM 4844 C C . VAL A 1 616 ? -31.913 54.627 -8.920 1.00 27.30 616 VAL A C 1
ATOM 4846 O O . VAL A 1 616 ? -30.857 54.150 -9.335 1.00 27.30 616 VAL A O 1
ATOM 4849 N N . LEU A 1 617 ? -33.140 54.214 -9.258 1.00 31.78 617 LEU A N 1
ATOM 4850 C CA . LEU A 1 617 ? -33.671 53.599 -10.488 1.00 31.78 617 LEU A CA 1
ATOM 4851 C C . LEU A 1 617 ? -32.969 52.425 -11.208 1.00 31.78 617 LEU A C 1
ATOM 4853 O O . LEU A 1 617 ? -31.769 52.380 -11.448 1.00 31.78 617 LEU A O 1
ATOM 4857 N N . LEU A 1 618 ? -33.841 51.530 -11.690 1.00 36.88 618 LEU A N 1
ATOM 4858 C CA . LEU A 1 618 ? -33.582 50.363 -12.545 1.00 36.88 618 LEU A CA 1
ATOM 4859 C C . LEU A 1 618 ? -33.300 50.695 -14.028 1.00 36.88 618 LEU A C 1
ATOM 4861 O O . LEU A 1 618 ? -32.960 49.794 -14.785 1.00 36.88 618 LEU A O 1
ATOM 4865 N N . ASN A 1 619 ? -33.429 51.959 -14.448 1.00 32.03 619 ASN A N 1
ATOM 4866 C CA . ASN A 1 619 ? -33.408 52.354 -15.866 1.00 32.03 619 ASN A CA 1
ATOM 4867 C C . ASN A 1 619 ? -32.039 52.856 -16.378 1.00 32.03 619 ASN A C 1
ATOM 4869 O O . ASN A 1 619 ? -31.955 53.313 -17.512 1.00 32.03 619 ASN A O 1
ATOM 4873 N N . GLU A 1 620 ? -30.975 52.806 -15.570 1.00 36.06 620 GLU A N 1
ATOM 4874 C CA . GLU A 1 620 ? -29.656 53.362 -15.939 1.00 36.06 620 GLU A CA 1
ATOM 4875 C C . GLU A 1 620 ? -28.626 52.320 -16.416 1.00 36.06 620 GLU A C 1
ATOM 4877 O O . GLU A 1 620 ? -27.517 52.691 -16.789 1.00 36.06 620 GLU A O 1
ATOM 4882 N N . PHE A 1 621 ? -28.956 51.024 -16.422 1.00 38.88 621 PHE A N 1
ATOM 4883 C CA . PHE A 1 621 ? -27.971 49.977 -16.726 1.00 38.88 621 PHE A CA 1
ATOM 4884 C C . PHE A 1 621 ? -27.700 49.735 -18.213 1.00 38.88 621 PHE A C 1
ATOM 4886 O O . PHE A 1 621 ? -26.564 49.440 -18.576 1.00 38.88 621 PHE A O 1
ATOM 4893 N N . GLU A 1 622 ? -28.713 49.858 -19.073 1.00 42.00 622 GLU A N 1
ATOM 4894 C CA . GLU A 1 622 ? -28.626 49.393 -20.468 1.00 42.00 622 GLU A CA 1
ATOM 4895 C C . GLU A 1 622 ? -28.444 50.524 -21.500 1.00 42.00 622 GLU A C 1
ATOM 4897 O O . GLU A 1 622 ? -28.224 50.252 -22.679 1.00 42.00 622 GLU A O 1
ATOM 4902 N N . SER A 1 623 ? -28.487 51.802 -21.096 1.00 37.81 623 SER A N 1
ATOM 4903 C CA . SER A 1 623 ? -28.295 52.927 -22.028 1.00 37.81 623 SER A CA 1
ATOM 4904 C C . SER A 1 623 ? -27.781 54.205 -21.357 1.00 37.81 623 SER A C 1
ATOM 4906 O O . SER A 1 623 ? -28.458 54.747 -20.486 1.00 37.81 623 SER A O 1
ATOM 4908 N N . GLY A 1 624 ? -26.650 54.756 -21.825 1.00 33.56 624 GLY A N 1
ATOM 4909 C CA . GLY A 1 624 ? -26.216 56.105 -21.419 1.00 33.56 624 GLY A CA 1
ATOM 4910 C C . GLY A 1 624 ? -24.708 56.346 -21.301 1.00 33.56 624 GLY A C 1
ATOM 4911 O O . GLY A 1 624 ? -24.252 56.867 -20.289 1.00 33.56 624 GLY A O 1
ATOM 4912 N N . SER A 1 625 ? -23.906 56.019 -22.317 1.00 48.31 625 SER A N 1
ATOM 4913 C CA . SER A 1 625 ? -22.455 56.266 -22.290 1.00 48.31 625 SER A CA 1
ATOM 4914 C C . SER A 1 625 ? -22.099 57.766 -22.196 1.00 48.31 625 SER A C 1
ATOM 4916 O O . SER A 1 625 ? -22.111 58.471 -23.207 1.00 48.31 625 SER A O 1
ATOM 4918 N N . LYS A 1 626 ? -21.760 58.238 -20.988 1.00 46.03 626 LYS A N 1
ATOM 4919 C CA . LYS A 1 626 ? -21.027 59.481 -20.641 1.00 46.03 626 LYS A CA 1
ATOM 4920 C C . LYS A 1 626 ? -20.732 59.416 -19.127 1.00 46.03 626 LYS A C 1
ATOM 4922 O O . LYS A 1 626 ? -21.641 59.596 -18.335 1.00 46.03 626 LYS A O 1
ATOM 4927 N N . GLN A 1 627 ? -19.525 59.134 -18.638 1.00 47.09 627 GLN A N 1
ATOM 4928 C CA . GLN A 1 627 ? -18.201 59.270 -19.257 1.00 47.09 627 GLN A CA 1
ATOM 4929 C C . GLN A 1 627 ? -17.311 58.035 -18.988 1.00 47.09 627 GLN A C 1
ATOM 4931 O O . GLN A 1 627 ? -16.182 58.137 -18.515 1.00 47.09 627 GLN A O 1
ATOM 4936 N N . GLY A 1 628 ? -17.841 56.850 -19.298 1.00 46.84 628 GLY A N 1
ATOM 4937 C CA . GLY A 1 628 ? -17.123 55.574 -19.300 1.00 46.84 628 GLY A CA 1
ATOM 4938 C C . GLY A 1 628 ? -17.984 54.459 -19.900 1.00 46.84 628 GLY A C 1
ATOM 4939 O O . GLY A 1 628 ? -19.210 54.539 -19.835 1.00 46.84 628 GLY A O 1
ATOM 4940 N N . SER A 1 629 ? -17.347 53.449 -20.496 1.00 54.75 629 SER A N 1
ATOM 4941 C CA . SER A 1 629 ? -17.988 52.202 -20.947 1.00 54.75 629 SER A CA 1
ATOM 4942 C C . SER A 1 629 ? -18.683 51.480 -19.778 1.00 54.75 629 SER A C 1
ATOM 4944 O O . SER A 1 629 ? -18.258 51.696 -18.639 1.00 54.75 629 SER A O 1
ATOM 4946 N N . PRO A 1 630 ? -19.697 50.616 -20.008 1.00 59.22 630 PRO A N 1
ATOM 4947 C CA . PRO A 1 630 ? -20.135 49.653 -18.991 1.00 59.22 630 PRO A CA 1
ATOM 4948 C C . PRO A 1 630 ? -18.939 48.786 -18.578 1.00 59.22 630 PRO A C 1
ATOM 4950 O O . PRO A 1 630 ? -18.102 48.476 -19.419 1.00 59.22 630 PRO A O 1
ATOM 4953 N N . LYS A 1 631 ? -18.812 48.457 -17.287 1.00 56.03 631 LYS A N 1
ATOM 4954 C CA . LYS A 1 631 ? -17.542 47.950 -16.734 1.00 56.03 631 LYS A CA 1
ATOM 4955 C C . LYS A 1 631 ? -17.618 46.611 -16.036 1.00 56.03 631 LYS A C 1
ATOM 4957 O O . LYS A 1 631 ? -16.553 46.079 -15.753 1.00 56.03 631 LYS A O 1
ATOM 4962 N N . TYR A 1 632 ? -18.803 46.087 -15.722 1.00 69.19 632 TYR A N 1
ATOM 4963 C CA . TYR A 1 632 ? -18.942 44.863 -14.929 1.00 69.19 632 TYR A CA 1
ATOM 4964 C C . TYR A 1 632 ? -20.076 43.946 -15.410 1.00 69.19 632 TYR A C 1
ATOM 4966 O O . TYR A 1 632 ? -21.069 44.408 -15.964 1.00 69.19 632 TYR A O 1
ATOM 4974 N N . THR A 1 633 ? -19.952 42.651 -15.129 1.00 77.06 633 THR A N 1
ATOM 4975 C CA . THR A 1 633 ? -20.974 41.601 -15.284 1.00 77.06 633 THR A CA 1
ATOM 4976 C C . THR A 1 633 ? -21.005 40.718 -14.027 1.00 77.06 633 THR A C 1
ATOM 4978 O O . THR A 1 633 ? -20.099 40.809 -13.194 1.00 77.06 633 THR A O 1
ATOM 4981 N N . VAL A 1 634 ? -22.038 39.888 -13.852 1.00 76.81 634 VAL A N 1
ATOM 4982 C CA . VAL A 1 634 ? -22.086 38.860 -12.799 1.00 76.81 634 VAL A CA 1
ATOM 4983 C C . VAL A 1 634 ? -21.845 37.495 -13.439 1.00 76.81 634 VAL A C 1
ATOM 4985 O O . VAL A 1 634 ? -22.634 37.007 -14.244 1.00 76.81 634 VAL A O 1
ATOM 4988 N N . GLU A 1 635 ? -20.725 36.883 -13.085 1.00 83.81 635 GLU A N 1
ATOM 4989 C CA . GLU A 1 635 ? -20.247 35.611 -13.609 1.00 83.81 635 GLU A CA 1
ATOM 4990 C C . GLU A 1 635 ? -20.797 34.442 -12.785 1.00 83.81 635 GLU A C 1
ATOM 4992 O O . GLU A 1 635 ? -20.536 34.346 -11.586 1.00 83.81 635 GLU A O 1
ATOM 4997 N N . LEU A 1 636 ? -21.550 33.551 -13.435 1.00 76.81 636 LEU A N 1
ATOM 4998 C CA . LEU A 1 636 ? -22.170 32.379 -12.809 1.00 76.81 636 LEU A CA 1
ATOM 4999 C C . LEU A 1 636 ? -21.229 31.167 -12.764 1.00 76.81 636 LEU A C 1
ATOM 5001 O O . LEU A 1 636 ? -21.347 30.342 -11.863 1.00 76.81 636 LEU A O 1
ATOM 5005 N N . GLY A 1 637 ? -20.297 31.058 -13.716 1.00 68.50 637 GLY A N 1
ATOM 5006 C CA . GLY A 1 637 ? -19.278 30.009 -13.723 1.00 68.50 637 GLY A CA 1
ATOM 5007 C C . GLY A 1 637 ? -18.344 30.076 -14.933 1.00 68.50 637 GLY A C 1
ATOM 5008 O O . GLY A 1 637 ? -18.743 30.503 -16.017 1.00 68.50 637 GLY A O 1
ATOM 5009 N N . ARG A 1 638 ? -17.096 29.628 -14.752 1.00 68.88 638 ARG A N 1
ATOM 5010 C CA . ARG A 1 638 ? -16.094 29.462 -15.819 1.00 68.88 638 ARG A CA 1
ATOM 5011 C C . ARG A 1 638 ? -15.867 27.979 -16.084 1.00 68.88 638 ARG A C 1
ATOM 5013 O O . ARG A 1 638 ? -15.690 27.210 -15.144 1.00 68.88 638 ARG A O 1
ATOM 5020 N N . PHE A 1 639 ? -15.814 27.593 -17.354 1.00 64.62 639 PHE A N 1
ATOM 5021 C CA . PHE A 1 639 ? -15.629 26.206 -17.771 1.00 64.62 639 PHE A CA 1
ATOM 5022 C C . PHE A 1 639 ? -14.501 26.130 -18.799 1.00 64.62 639 PHE A C 1
ATOM 5024 O O . PHE A 1 639 ? -14.576 26.743 -19.854 1.00 64.62 639 PHE A O 1
ATOM 5031 N N . THR A 1 640 ? -13.462 25.340 -18.549 1.00 49.75 640 THR A N 1
ATOM 5032 C CA . THR A 1 640 ? -12.365 25.124 -19.516 1.00 49.75 640 THR A CA 1
ATOM 5033 C C . THR A 1 640 ? -12.763 24.244 -20.714 1.00 49.75 640 THR A C 1
ATOM 5035 O O . THR A 1 640 ? -11.945 23.984 -21.588 1.00 49.75 640 THR A O 1
ATOM 5038 N N . SER A 1 641 ? -14.023 23.798 -20.784 1.00 47.06 641 SER A N 1
ATOM 5039 C CA . SER A 1 641 ? -14.586 22.949 -21.841 1.00 47.06 641 SER A CA 1
ATOM 5040 C C . SER A 1 641 ? -15.929 23.512 -22.314 1.00 47.06 641 SER A C 1
ATOM 5042 O O . SER A 1 641 ? -16.836 23.713 -21.503 1.00 47.06 641 SER A O 1
ATOM 5044 N N . ALA A 1 642 ? -16.064 23.722 -23.628 1.00 50.56 642 ALA A N 1
ATOM 5045 C CA . ALA A 1 642 ? -17.271 24.257 -24.263 1.00 50.56 642 ALA A CA 1
ATOM 5046 C C . ALA A 1 642 ? -18.508 23.380 -24.015 1.00 50.56 642 ALA A C 1
ATOM 5048 O O . ALA A 1 642 ? -19.583 23.881 -23.701 1.00 50.56 642 ALA A O 1
ATOM 5049 N N . GLU A 1 643 ? -18.345 22.061 -24.113 1.00 42.94 643 GLU A N 1
ATOM 5050 C CA . GLU A 1 643 ? -19.432 21.091 -23.973 1.00 42.94 643 GLU A CA 1
ATOM 5051 C C . GLU A 1 643 ? -19.962 21.043 -22.532 1.00 42.94 643 GLU A C 1
ATOM 5053 O O . GLU A 1 643 ? -21.170 21.141 -22.304 1.00 42.94 643 GLU A O 1
ATOM 5058 N N . ARG A 1 644 ? -19.059 21.034 -21.538 1.00 45.03 644 ARG A N 1
ATOM 5059 C CA . ARG A 1 644 ? -19.434 21.168 -20.120 1.00 45.03 644 ARG A CA 1
ATOM 5060 C C . ARG A 1 644 ? -20.099 22.516 -19.830 1.00 45.03 644 ARG A C 1
ATOM 5062 O O . ARG A 1 644 ? -21.050 22.557 -19.054 1.00 45.03 644 ARG A O 1
ATOM 5069 N N . ALA A 1 645 ? -19.656 23.594 -20.480 1.00 56.59 645 ALA A N 1
ATOM 5070 C CA . ALA A 1 645 ? -20.288 24.906 -20.366 1.00 56.59 645 ALA A CA 1
ATOM 5071 C C . ALA A 1 645 ? -21.707 24.925 -20.959 1.00 56.59 645 ALA A C 1
ATOM 5073 O O . ALA A 1 645 ? -22.615 25.490 -20.357 1.00 56.59 645 ALA A O 1
ATOM 5074 N N . CYS A 1 646 ? -21.934 24.272 -22.102 1.00 52.38 646 CYS A N 1
ATOM 5075 C CA . CYS A 1 646 ? -23.263 24.127 -22.700 1.00 52.38 646 CYS A CA 1
ATOM 5076 C C . CYS A 1 646 ? -24.220 23.328 -21.802 1.00 52.38 646 CYS A C 1
ATOM 5078 O O . CYS A 1 646 ? -25.367 23.741 -21.630 1.00 52.38 646 CYS A O 1
ATOM 5080 N N . ILE A 1 647 ? -23.748 22.244 -21.176 1.00 45.88 647 ILE A N 1
ATOM 5081 C CA . ILE A 1 647 ? -24.531 21.470 -20.197 1.00 45.88 647 ILE A CA 1
ATOM 5082 C C . ILE A 1 647 ? -24.859 22.333 -18.966 1.00 45.88 647 ILE A C 1
ATOM 5084 O O . ILE A 1 647 ? -26.023 22.448 -18.581 1.00 45.88 647 ILE A O 1
ATOM 5088 N N . ALA A 1 648 ? -23.862 23.011 -18.386 1.00 54.00 648 ALA A N 1
ATOM 5089 C CA . ALA A 1 648 ? -24.060 23.885 -17.229 1.00 54.00 648 ALA A CA 1
ATOM 5090 C C . ALA A 1 648 ? -24.966 25.095 -17.530 1.00 54.00 648 ALA A C 1
ATOM 5092 O O . ALA A 1 648 ? -25.731 25.526 -16.669 1.00 54.00 648 ALA A O 1
ATOM 5093 N N . LYS A 1 649 ? -24.955 25.618 -18.763 1.00 67.69 649 LYS A N 1
ATOM 5094 C CA . LYS A 1 649 ? -25.845 26.706 -19.200 1.00 67.69 649 LYS A CA 1
ATOM 5095 C C . LYS A 1 649 ? -27.325 26.329 -19.088 1.00 67.69 649 LYS A C 1
ATOM 5097 O O . LYS A 1 649 ? -28.130 27.193 -18.746 1.00 67.69 649 LYS A O 1
ATOM 5102 N N . GLY A 1 650 ? -27.676 25.063 -19.334 1.00 49.03 650 GLY A N 1
ATOM 5103 C CA . GLY A 1 650 ? -29.037 24.551 -19.140 1.00 49.03 650 GLY A CA 1
ATOM 5104 C C . GLY A 1 650 ? -29.512 24.701 -17.693 1.00 49.03 650 GLY A C 1
ATOM 5105 O O . GLY A 1 650 ? -30.575 25.261 -17.446 1.00 49.03 650 GLY A O 1
ATOM 5106 N N . PHE A 1 651 ? -28.664 24.328 -16.731 1.00 57.34 651 PHE A N 1
ATOM 5107 C CA . PHE A 1 651 ? -28.967 24.411 -15.297 1.00 57.34 651 PHE A CA 1
ATOM 5108 C C . PHE A 1 651 ? -29.319 25.839 -14.830 1.00 57.34 651 PHE A C 1
ATOM 5110 O O . PHE A 1 651 ? -30.233 26.027 -14.029 1.00 57.34 651 PHE A O 1
ATOM 5117 N N . TYR A 1 652 ? -28.648 26.867 -15.367 1.00 68.00 652 TYR A N 1
ATOM 5118 C CA . TYR A 1 652 ? -28.958 28.269 -15.046 1.00 68.00 652 TYR A CA 1
ATOM 5119 C C . TYR A 1 652 ? -30.166 28.839 -15.816 1.00 68.00 652 TYR A C 1
ATOM 5121 O O . TYR A 1 652 ? -30.762 29.814 -15.357 1.00 68.00 652 TYR A O 1
ATOM 5129 N N . LEU A 1 653 ? -30.550 28.253 -16.958 1.00 64.06 653 LEU A N 1
ATOM 5130 C CA . LEU A 1 653 ? -31.788 28.607 -17.670 1.00 64.06 653 LEU A CA 1
ATOM 5131 C C . LEU A 1 653 ? -33.023 28.122 -16.899 1.00 64.06 653 LEU A C 1
ATOM 5133 O O . LEU A 1 653 ? -33.957 28.899 -16.701 1.00 64.06 653 LEU A O 1
ATOM 5137 N N . ASP A 1 654 ? -32.996 26.887 -16.393 1.00 51.03 654 ASP A N 1
ATOM 5138 C CA . ASP A 1 654 ? -34.093 26.309 -15.599 1.00 51.03 654 ASP A CA 1
ATOM 5139 C C . ASP A 1 654 ? -34.314 27.050 -14.264 1.00 51.03 654 ASP A C 1
ATOM 5141 O O . ASP A 1 654 ? -35.427 27.087 -13.738 1.00 51.03 654 ASP A O 1
ATOM 5145 N N . ALA A 1 655 ? -33.280 27.728 -13.748 1.00 59.50 655 ALA A N 1
ATOM 5146 C CA . ALA A 1 655 ? -33.363 28.627 -12.594 1.00 59.50 655 ALA A CA 1
ATOM 5147 C C . ALA A 1 655 ? -34.029 29.995 -12.894 1.00 59.50 655 ALA A C 1
ATOM 5149 O O . ALA A 1 655 ? -34.116 30.846 -12.008 1.00 59.50 655 ALA A O 1
ATOM 5150 N N . GLY A 1 656 ? -34.491 30.238 -14.128 1.00 53.75 656 GLY A N 1
ATOM 5151 C CA . GLY A 1 656 ? -35.190 31.466 -14.529 1.00 53.75 656 GLY A CA 1
ATOM 5152 C C . GLY A 1 656 ? -34.283 32.656 -14.870 1.00 53.75 656 GLY A C 1
ATOM 5153 O O . GLY A 1 656 ? -34.774 33.780 -15.003 1.00 53.75 656 GLY A O 1
ATOM 5154 N N . LEU A 1 657 ? -32.973 32.436 -15.018 1.00 68.50 657 LEU A N 1
ATOM 5155 C CA . LEU A 1 657 ? -32.008 33.457 -15.439 1.00 68.50 657 LEU A CA 1
ATOM 5156 C C . LEU A 1 657 ? -31.850 33.485 -16.972 1.00 68.50 657 LEU A C 1
ATOM 5158 O O . LEU A 1 657 ? -32.338 32.616 -17.692 1.00 68.50 657 LEU A O 1
ATOM 5162 N N . LYS A 1 658 ? -31.136 34.494 -17.489 1.00 71.69 658 LYS A N 1
ATOM 5163 C CA . LYS A 1 658 ? -30.796 34.631 -18.920 1.00 71.69 658 LYS A CA 1
ATOM 5164 C C . LYS A 1 658 ? -29.273 34.564 -19.142 1.00 71.69 658 LYS A C 1
ATOM 5166 O O . LYS A 1 658 ? -28.663 35.605 -19.375 1.00 71.69 658 LYS A O 1
ATOM 5171 N N . PRO A 1 659 ? -28.642 33.381 -19.025 1.00 71.81 659 PRO A N 1
ATOM 5172 C CA . PRO A 1 659 ? -27.194 33.232 -19.153 1.00 71.81 659 PRO A CA 1
ATOM 5173 C C . PRO A 1 659 ? -26.696 33.360 -20.601 1.00 71.81 659 PRO A C 1
ATOM 5175 O O . PRO A 1 659 ? -27.129 32.633 -21.502 1.00 71.81 659 PRO A O 1
ATOM 5178 N N . GLU A 1 660 ? -25.704 34.222 -20.810 1.00 67.25 660 GLU A N 1
ATOM 5179 C CA . GLU A 1 660 ? -24.858 34.205 -22.008 1.00 67.25 660 GLU A CA 1
ATOM 5180 C C . GLU A 1 660 ? -23.730 33.179 -21.853 1.00 67.25 660 GLU A C 1
ATOM 5182 O O . GLU A 1 660 ? -23.333 32.855 -20.736 1.00 67.25 660 GLU A O 1
ATOM 5187 N N . LEU A 1 661 ? -23.197 32.688 -22.975 1.00 64.12 661 LEU A N 1
ATOM 5188 C CA . LEU A 1 661 ? -21.986 31.867 -23.010 1.00 64.12 661 LEU A CA 1
ATOM 5189 C C . LEU A 1 661 ? -20.960 32.560 -23.908 1.00 64.12 661 LEU A C 1
ATOM 5191 O O . LEU A 1 661 ? -21.278 32.848 -25.062 1.00 64.12 661 LEU A O 1
ATOM 5195 N N . ARG A 1 662 ? -19.751 32.809 -23.400 1.00 67.44 662 ARG A N 1
ATOM 5196 C CA . ARG A 1 662 ? -18.650 33.407 -24.169 1.00 67.44 662 ARG A CA 1
ATOM 5197 C C . ARG A 1 662 ? -17.384 32.571 -24.078 1.00 67.44 662 ARG A C 1
ATOM 5199 O O . ARG A 1 662 ? -16.984 32.182 -22.987 1.00 67.44 662 ARG A O 1
ATOM 5206 N N . ALA A 1 663 ? -16.719 32.385 -25.213 1.00 54.19 663 ALA A N 1
ATOM 5207 C CA . ALA A 1 663 ? -15.311 32.021 -25.261 1.00 54.19 663 ALA A CA 1
ATOM 5208 C C . ALA A 1 663 ? -14.474 33.242 -24.842 1.00 54.19 663 ALA A C 1
ATOM 5210 O O . ALA A 1 663 ? -14.202 34.122 -25.658 1.00 54.19 663 ALA A O 1
ATOM 5211 N N . LEU A 1 664 ? -14.112 33.326 -23.564 1.00 56.44 664 LEU A N 1
ATOM 5212 C CA . LEU A 1 664 ? -13.125 34.285 -23.074 1.00 56.44 664 LEU A CA 1
ATOM 5213 C C . LEU A 1 664 ? -11.740 33.629 -23.055 1.00 56.44 664 LEU A C 1
ATOM 5215 O O . LEU A 1 664 ? -11.609 32.410 -23.114 1.00 56.44 664 LEU A O 1
ATOM 5219 N N . LYS A 1 665 ? -10.699 34.450 -22.978 1.00 56.56 665 LYS A N 1
ATOM 5220 C CA . LYS A 1 665 ? -9.314 34.021 -22.780 1.00 56.56 665 LYS A CA 1
ATOM 5221 C C . LYS A 1 665 ? -8.984 34.201 -21.296 1.00 56.56 665 LYS A C 1
ATOM 5223 O O . LYS A 1 665 ? -9.269 35.272 -20.760 1.00 56.56 665 LYS A O 1
ATOM 5228 N N . ASP A 1 666 ? -8.462 33.175 -20.621 1.00 47.91 666 ASP A N 1
ATOM 5229 C CA . ASP A 1 666 ? -7.917 33.343 -19.266 1.00 47.91 666 ASP A CA 1
ATOM 5230 C C . ASP A 1 666 ? -6.545 34.043 -19.310 1.00 47.91 666 ASP A C 1
ATOM 5232 O O . ASP A 1 666 ? -6.091 34.453 -20.379 1.00 47.91 666 ASP A O 1
ATOM 5236 N N . GLU A 1 667 ? -5.899 34.258 -18.164 1.00 46.88 667 GLU A N 1
ATOM 5237 C CA . GLU A 1 667 ? -4.662 35.053 -18.098 1.00 46.88 667 GLU A CA 1
ATOM 5238 C C . GLU A 1 667 ? -3.466 34.394 -18.812 1.00 46.88 667 GLU A C 1
ATOM 5240 O O . GLU A 1 667 ? -2.589 35.101 -19.304 1.00 46.88 667 GLU A O 1
ATOM 5245 N N . ASN A 1 668 ? -3.467 33.063 -18.958 1.00 46.34 668 ASN A N 1
ATOM 5246 C CA . ASN A 1 668 ? -2.511 32.323 -19.796 1.00 46.34 668 ASN A CA 1
ATOM 5247 C C . ASN A 1 668 ? -3.011 32.177 -21.247 1.00 46.34 668 ASN A C 1
ATOM 5249 O O . ASN A 1 668 ? -2.385 31.533 -22.084 1.00 46.34 668 ASN A O 1
ATOM 5253 N N . GLY A 1 669 ? -4.172 32.761 -21.534 1.00 47.84 669 GLY A N 1
ATOM 5254 C CA . GLY A 1 669 ? -4.909 32.686 -22.780 1.00 47.84 669 GLY A CA 1
ATOM 5255 C C . GLY A 1 669 ? -5.995 31.612 -22.800 1.00 47.84 669 GLY A C 1
ATOM 5256 O O . GLY A 1 669 ? -6.864 31.708 -23.658 1.00 47.84 669 GLY A O 1
ATOM 5257 N N . ALA A 1 670 ? -5.994 30.591 -21.932 1.00 46.41 670 ALA A N 1
ATOM 5258 C CA . ALA A 1 670 ? -6.799 29.374 -22.141 1.00 46.41 670 ALA A CA 1
ATOM 5259 C C . ALA A 1 670 ? -8.276 29.712 -22.406 1.00 46.41 670 ALA A C 1
ATOM 5261 O O . ALA A 1 670 ? -8.853 30.540 -21.699 1.00 46.41 670 ALA A O 1
ATOM 5262 N N . THR A 1 671 ? -8.891 29.132 -23.451 1.00 48.38 671 THR A N 1
ATOM 5263 C CA . THR A 1 671 ? -10.249 29.546 -23.851 1.00 48.38 671 THR A CA 1
ATOM 5264 C C . THR A 1 671 ? -11.283 29.020 -22.856 1.00 48.38 671 THR A C 1
ATOM 5266 O O . THR A 1 671 ? -11.813 27.918 -22.997 1.00 48.38 671 THR A O 1
ATOM 5269 N N . ILE A 1 672 ? -11.544 29.823 -21.830 1.00 56.84 672 ILE A N 1
ATOM 5270 C CA . ILE A 1 672 ? -12.554 29.605 -20.806 1.00 56.84 672 ILE A CA 1
ATOM 5271 C C . ILE A 1 672 ? -13.925 29.997 -21.350 1.00 56.84 672 ILE A C 1
ATOM 5273 O O . ILE A 1 672 ? -14.192 31.129 -21.748 1.00 56.84 672 ILE A O 1
ATOM 5277 N N . TRP A 1 673 ? -14.825 29.034 -21.332 1.00 61.56 673 TRP A N 1
ATOM 5278 C CA . TRP A 1 673 ? -16.218 29.184 -21.695 1.00 61.56 673 TRP A CA 1
ATOM 5279 C C . TRP A 1 673 ? -16.965 29.688 -20.464 1.00 61.56 673 TRP A C 1
ATOM 5281 O O . TRP A 1 673 ? -17.245 28.944 -19.525 1.00 61.56 673 TRP A O 1
ATOM 5291 N N . VAL A 1 674 ? -17.190 30.998 -20.427 1.00 67.94 674 VAL A N 1
ATOM 5292 C CA . VAL A 1 674 ? -17.726 31.713 -19.268 1.00 67.94 674 VAL A CA 1
ATOM 5293 C C . VAL A 1 674 ? -19.224 31.925 -19.419 1.00 67.94 674 VAL A C 1
ATOM 5295 O O . VAL A 1 674 ? -19.701 32.362 -20.470 1.00 67.94 674 VAL A O 1
ATOM 5298 N N . ILE A 1 675 ? -19.953 31.614 -18.348 1.00 70.19 675 ILE A N 1
ATOM 5299 C CA . ILE A 1 675 ? -21.393 31.809 -18.216 1.00 70.19 675 ILE A CA 1
ATOM 5300 C C . ILE A 1 675 ? -21.634 33.054 -17.361 1.00 70.19 675 ILE A C 1
ATOM 5302 O O . ILE A 1 675 ? -21.213 33.109 -16.205 1.00 70.19 675 ILE A O 1
ATOM 5306 N N . GLN A 1 676 ? -22.308 34.055 -17.926 1.00 76.56 676 GLN A N 1
ATOM 5307 C CA . GLN A 1 676 ? -22.441 35.394 -17.333 1.00 76.56 676 GLN A CA 1
ATOM 5308 C C . GLN A 1 676 ? -23.863 35.963 -17.473 1.00 76.56 676 GLN A C 1
ATOM 5310 O O . GLN A 1 676 ? -24.601 35.586 -18.387 1.00 76.56 676 GLN A O 1
ATOM 5315 N N . VAL A 1 677 ? -24.239 36.883 -16.577 1.00 74.06 677 VAL A N 1
ATOM 5316 C CA . VAL A 1 677 ? -25.529 37.593 -16.572 1.00 74.06 677 VAL A CA 1
ATOM 5317 C C . VAL A 1 677 ? -25.378 39.080 -16.232 1.00 74.06 677 VAL A C 1
ATOM 5319 O O . VAL A 1 677 ? -24.622 39.470 -15.341 1.00 74.06 677 VAL A O 1
ATOM 5322 N N . GLY A 1 678 ? -26.162 39.915 -16.920 1.00 67.81 678 GLY A N 1
ATOM 5323 C CA . GLY A 1 678 ? -26.235 41.361 -16.693 1.00 67.81 678 GLY A CA 1
ATOM 5324 C C . GLY A 1 678 ? -24.988 42.137 -17.134 1.00 67.81 678 GLY A C 1
ATOM 5325 O O . GLY A 1 678 ? -23.901 41.580 -17.292 1.00 67.81 678 GLY A O 1
ATOM 5326 N N . HIS A 1 679 ? -25.154 43.431 -17.387 1.00 79.88 679 HIS A N 1
ATOM 5327 C CA . HIS A 1 679 ? -24.091 44.366 -17.765 1.00 79.88 679 HIS A CA 1
ATOM 5328 C C . HIS A 1 679 ? -24.285 45.640 -16.921 1.00 79.88 679 HIS A C 1
ATOM 5330 O O . HIS A 1 679 ? -25.402 46.142 -16.810 1.00 79.88 679 HIS A O 1
ATOM 5336 N N . PHE A 1 680 ? -23.227 46.129 -16.269 1.00 73.56 680 PHE A N 1
ATOM 5337 C CA . PHE A 1 680 ? -23.336 47.093 -15.169 1.00 73.56 680 PHE A CA 1
ATOM 5338 C C . PHE A 1 680 ? -22.248 48.182 -15.215 1.00 73.56 680 PHE A C 1
ATOM 5340 O O . PHE A 1 680 ? -21.102 47.942 -15.602 1.00 73.56 680 PHE A O 1
ATOM 5347 N N . ASP A 1 681 ? -22.593 49.389 -14.762 1.00 64.56 681 ASP A N 1
ATOM 5348 C CA . ASP A 1 681 ? -21.714 50.569 -14.736 1.00 64.56 681 ASP A CA 1
ATOM 5349 C C . ASP A 1 681 ? -20.596 50.495 -13.674 1.00 64.56 681 ASP A C 1
ATOM 5351 O O . ASP A 1 681 ? -19.490 51.001 -13.869 1.00 64.56 681 ASP A O 1
ATOM 5355 N N . SER A 1 682 ? -20.883 49.870 -12.531 1.00 57.97 682 SER A N 1
ATOM 5356 C CA . SER A 1 682 ? -20.081 49.972 -11.316 1.00 57.97 682 SER A CA 1
ATOM 5357 C C . SER A 1 682 ? -20.285 48.773 -10.382 1.00 57.97 682 SER A C 1
ATOM 5359 O O . SER A 1 682 ? -21.391 48.255 -10.204 1.00 57.97 682 SER A O 1
ATOM 5361 N N . ARG A 1 683 ? -19.201 48.346 -9.718 1.00 72.06 683 ARG A N 1
ATOM 5362 C CA . ARG A 1 683 ? -19.175 47.137 -8.871 1.00 72.06 683 ARG A CA 1
ATOM 5363 C C . ARG A 1 683 ? -20.203 47.164 -7.727 1.00 72.06 683 ARG A C 1
ATOM 5365 O O . ARG A 1 683 ? -20.775 46.130 -7.399 1.00 72.06 683 ARG A O 1
ATOM 5372 N N . ARG A 1 684 ? -20.495 48.346 -7.160 1.00 71.50 684 ARG A N 1
ATOM 5373 C CA . ARG A 1 684 ? -21.534 48.537 -6.122 1.00 71.50 684 ARG A CA 1
ATOM 5374 C C . ARG A 1 684 ? -22.929 48.173 -6.637 1.00 71.50 684 ARG A C 1
ATOM 5376 O O . ARG A 1 684 ? -23.712 47.574 -5.906 1.00 71.50 684 ARG A O 1
ATOM 5383 N N . ARG A 1 685 ? -23.237 48.547 -7.879 1.00 72.19 685 ARG A N 1
ATOM 5384 C CA . ARG A 1 685 ? -24.543 48.341 -8.511 1.00 72.19 685 ARG A CA 1
ATOM 5385 C C . ARG A 1 685 ? -24.744 46.872 -8.912 1.00 72.19 685 ARG A C 1
ATOM 5387 O O . ARG A 1 685 ? -25.795 46.312 -8.616 1.00 72.19 685 ARG A O 1
ATOM 5394 N N . ALA A 1 686 ? -23.706 46.217 -9.438 1.00 74.06 686 ALA A N 1
ATOM 5395 C CA . ALA A 1 686 ? -23.701 44.765 -9.658 1.00 74.06 686 ALA A CA 1
ATOM 5396 C C . ALA A 1 686 ? -23.864 43.960 -8.346 1.00 74.06 686 ALA A C 1
ATOM 5398 O O . ALA A 1 686 ? -24.604 42.981 -8.312 1.00 74.06 686 ALA A O 1
ATOM 5399 N N . GLY A 1 687 ? -23.258 44.409 -7.237 1.00 72.88 687 GLY A N 1
ATOM 5400 C CA . GLY A 1 687 ? -23.412 43.775 -5.916 1.00 72.88 687 GLY A CA 1
ATOM 5401 C C . GLY A 1 687 ? -24.836 43.813 -5.356 1.00 72.88 687 GLY A C 1
ATOM 5402 O O . GLY A 1 687 ? -25.257 42.880 -4.672 1.00 72.88 687 GLY A O 1
ATOM 5403 N N . ILE A 1 688 ? -25.615 44.845 -5.692 1.00 75.69 688 ILE A N 1
ATOM 5404 C CA . ILE A 1 688 ? -27.042 44.908 -5.345 1.00 75.69 688 ILE A CA 1
ATOM 5405 C C . ILE A 1 688 ? -27.825 43.839 -6.123 1.00 75.69 688 ILE A C 1
ATOM 5407 O O . ILE A 1 688 ? -28.631 43.132 -5.523 1.00 75.69 688 ILE A O 1
ATOM 5411 N N . TYR A 1 689 ? -27.543 43.662 -7.419 1.00 76.38 689 TYR A N 1
ATOM 5412 C CA . TYR A 1 689 ? -28.161 42.617 -8.246 1.00 76.38 689 TYR A CA 1
ATOM 5413 C C . TYR A 1 689 ? -27.810 41.202 -7.752 1.00 76.38 689 TYR A C 1
ATOM 5415 O O . TYR A 1 689 ? -28.701 40.378 -7.548 1.00 76.38 689 TYR A O 1
ATOM 5423 N N . GLN A 1 690 ? -26.525 40.952 -7.474 1.00 79.31 690 GLN A N 1
ATOM 5424 C CA . GLN A 1 690 ? -26.030 39.692 -6.910 1.00 79.31 690 GLN A CA 1
ATOM 5425 C C . GLN A 1 690 ? -26.743 39.340 -5.592 1.00 79.31 690 GLN A C 1
ATOM 5427 O O . GLN A 1 690 ? -27.222 38.218 -5.423 1.00 79.31 690 GLN A O 1
ATOM 5432 N N . THR A 1 691 ? -26.859 40.312 -4.679 1.00 76.31 691 THR A N 1
ATOM 5433 C CA . THR A 1 691 ? -27.514 40.127 -3.373 1.00 76.31 691 THR A CA 1
ATOM 5434 C C . THR A 1 691 ? -29.018 39.883 -3.519 1.00 76.31 691 THR A C 1
ATOM 5436 O O . THR A 1 691 ? -29.567 39.022 -2.838 1.00 76.31 691 THR A O 1
ATOM 5439 N N . TYR A 1 692 ? -29.690 40.607 -4.422 1.00 76.75 692 TYR A N 1
ATOM 5440 C CA . TYR A 1 692 ? -31.136 40.490 -4.648 1.00 76.75 692 TYR A CA 1
ATOM 5441 C C . TYR A 1 692 ? -31.548 39.120 -5.212 1.00 76.75 692 TYR A C 1
ATOM 5443 O O . TYR A 1 692 ? -32.585 38.587 -4.826 1.00 76.75 692 TYR A O 1
ATOM 5451 N N . HIS A 1 693 ? -30.720 38.528 -6.079 1.00 67.38 693 HIS A N 1
ATOM 5452 C CA . HIS A 1 693 ? -30.953 37.197 -6.654 1.00 67.38 693 HIS A CA 1
ATOM 5453 C C . HIS A 1 693 ? -30.303 36.042 -5.866 1.00 67.38 693 HIS A C 1
ATOM 5455 O O . HIS A 1 693 ? -30.358 34.900 -6.314 1.00 67.38 693 HIS A O 1
ATOM 5461 N N . GLY A 1 694 ? -29.697 36.304 -4.700 1.00 69.19 694 GLY A N 1
ATOM 5462 C CA . GLY A 1 694 ? -29.089 35.266 -3.855 1.00 69.19 694 GLY A CA 1
ATOM 5463 C C . GLY A 1 694 ? -27.833 34.608 -4.445 1.00 69.19 694 GLY A C 1
ATOM 5464 O O . GLY A 1 694 ? -27.449 33.524 -4.015 1.00 69.19 694 GLY A O 1
ATOM 5465 N N . LEU A 1 695 ? -27.176 35.250 -5.415 1.00 75.50 695 LEU A N 1
ATOM 5466 C CA . LEU A 1 695 ? -26.040 34.710 -6.172 1.00 75.50 695 LEU A CA 1
ATOM 5467 C C . LEU A 1 695 ? -24.712 34.874 -5.406 1.00 75.50 695 LEU A C 1
ATOM 5469 O O . LEU A 1 695 ? -23.748 35.431 -5.926 1.00 75.50 695 LEU A O 1
ATOM 5473 N N . VAL A 1 696 ? -24.661 34.450 -4.140 1.00 59.72 696 VAL A N 1
ATOM 5474 C CA . VAL A 1 696 ? -23.586 34.823 -3.192 1.00 59.72 696 VAL A CA 1
ATOM 5475 C C . VAL A 1 696 ? -22.191 34.339 -3.627 1.00 59.72 696 VAL A C 1
ATOM 5477 O O . VAL A 1 696 ? -21.200 34.997 -3.329 1.00 59.72 696 VAL A O 1
ATOM 5480 N N . GLU A 1 697 ? -22.114 33.242 -4.383 1.00 58.53 697 GLU A N 1
ATOM 5481 C CA . GLU A 1 697 ? -20.861 32.665 -4.904 1.00 58.53 697 GLU A CA 1
ATOM 5482 C C . GLU A 1 697 ? -20.467 33.190 -6.303 1.00 58.53 697 GLU A C 1
ATOM 5484 O O . GLU A 1 697 ? -19.343 32.971 -6.753 1.00 58.53 697 GLU A O 1
ATOM 5489 N N . ALA A 1 698 ? -21.363 33.903 -6.997 1.00 70.50 698 ALA A N 1
ATOM 5490 C CA . ALA A 1 698 ? -21.109 34.452 -8.330 1.00 70.50 698 ALA A CA 1
ATOM 5491 C C . ALA A 1 698 ? -20.147 35.652 -8.272 1.00 70.50 698 ALA A C 1
ATOM 5493 O O . ALA A 1 698 ? -20.289 36.535 -7.425 1.00 70.50 698 ALA A O 1
ATOM 5494 N N . ASN A 1 699 ? -19.183 35.734 -9.191 1.00 71.38 699 ASN A N 1
ATOM 5495 C CA . ASN A 1 699 ? -18.172 36.795 -9.157 1.00 71.38 699 ASN A CA 1
ATOM 5496 C C . ASN A 1 699 ? -18.571 38.015 -9.995 1.00 71.38 699 ASN A C 1
ATOM 5498 O O . ASN A 1 699 ? -18.944 37.901 -11.158 1.00 71.38 699 ASN A O 1
ATOM 5502 N N . ILE A 1 700 ? -18.425 39.216 -9.430 1.00 72.12 700 ILE A N 1
ATOM 5503 C CA . ILE A 1 700 ? -18.583 40.466 -10.188 1.00 72.12 700 ILE A CA 1
ATOM 5504 C C . ILE A 1 700 ? -17.274 40.759 -10.921 1.00 72.12 700 ILE A C 1
ATOM 5506 O O . ILE A 1 700 ? -16.320 41.248 -10.305 1.00 72.12 700 ILE A O 1
ATOM 5510 N N . GLN A 1 701 ? -17.253 40.475 -12.221 1.00 62.56 701 GLN A N 1
ATOM 5511 C CA . GLN A 1 701 ? -16.078 40.576 -13.090 1.00 62.56 701 GLN A CA 1
ATOM 5512 C C . GLN A 1 701 ? -16.171 41.768 -14.050 1.00 62.56 701 GLN A C 1
ATOM 5514 O O . GLN A 1 701 ? -17.279 42.253 -14.284 1.00 62.56 701 GLN A O 1
ATOM 5519 N N . PRO A 1 702 ? -15.050 42.263 -14.610 1.00 66.19 702 PRO A N 1
ATOM 5520 C CA . PRO A 1 702 ? -15.079 43.312 -15.624 1.00 66.19 702 PRO A CA 1
ATOM 5521 C C . PRO A 1 702 ? -15.749 42.890 -16.946 1.00 66.19 702 PRO A C 1
ATOM 5523 O O . PRO A 1 702 ? -15.840 41.702 -17.245 1.00 66.19 702 PRO A O 1
ATOM 5526 N N . LEU A 1 703 ? -16.196 43.864 -17.745 1.00 66.38 703 LEU A N 1
ATOM 5527 C CA . LEU A 1 703 ? -16.904 43.650 -19.017 1.00 66.38 703 LEU A CA 1
ATOM 5528 C C . LEU A 1 703 ? -16.289 44.485 -20.159 1.00 66.38 703 LEU A C 1
ATOM 5530 O O . LEU A 1 703 ? -16.434 45.700 -20.156 1.00 66.38 703 LEU A O 1
ATOM 5534 N N . ASP A 1 704 ? -15.657 43.821 -21.132 1.00 56.75 704 ASP A N 1
ATOM 5535 C CA . ASP A 1 704 ? -15.154 44.355 -22.418 1.00 56.75 704 ASP A CA 1
ATOM 5536 C C . ASP A 1 704 ? -14.772 43.155 -23.331 1.00 56.75 704 ASP A C 1
ATOM 5538 O O . ASP A 1 704 ? -14.468 42.086 -22.806 1.00 56.75 704 ASP A O 1
ATOM 5542 N N . GLN A 1 705 ? -14.749 43.187 -24.674 1.00 46.41 705 GLN A N 1
ATOM 5543 C CA . GLN A 1 705 ? -15.370 44.066 -25.689 1.00 46.41 705 GLN A CA 1
ATOM 5544 C C . GLN A 1 705 ? -15.560 43.232 -27.007 1.00 46.41 705 GLN A C 1
ATOM 5546 O O . GLN A 1 705 ? -15.450 42.008 -26.957 1.00 46.41 705 GLN A O 1
ATOM 5551 N N . SER A 1 706 ? -15.900 43.817 -28.168 1.00 39.25 706 SER A N 1
ATOM 5552 C CA . SER A 1 706 ? -16.544 43.127 -29.332 1.00 39.25 706 SER A CA 1
ATOM 5553 C C . SER A 1 706 ? -16.094 43.667 -30.713 1.00 39.25 706 SER A C 1
ATOM 5555 O O . SER A 1 706 ? -15.706 44.831 -30.749 1.00 39.25 706 SER A O 1
ATOM 5557 N N . MET A 1 707 ? -16.207 43.025 -31.898 1.00 37.81 707 MET A N 1
ATOM 5558 C CA . MET A 1 707 ? -16.628 41.689 -32.430 1.00 37.81 707 MET A CA 1
ATOM 5559 C C . MET A 1 707 ? -16.412 41.694 -33.979 1.00 37.81 707 MET A C 1
ATOM 5561 O O . MET A 1 707 ? -16.369 42.801 -34.514 1.00 37.81 707 MET A O 1
ATOM 5565 N N . ASP A 1 708 ? -16.392 40.547 -34.700 1.00 35.56 708 ASP A N 1
ATOM 5566 C CA . ASP A 1 708 ? -17.231 40.274 -35.915 1.00 35.56 708 ASP A CA 1
ATOM 5567 C C . ASP A 1 708 ? -16.897 38.935 -36.641 1.00 35.56 708 ASP A C 1
ATOM 5569 O O . ASP A 1 708 ? -15.821 38.785 -37.229 1.00 35.56 708 ASP A O 1
ATOM 5573 N N . LEU A 1 709 ? -17.855 37.992 -36.703 1.00 53.78 709 LEU A N 1
ATOM 5574 C CA . LEU A 1 709 ? -17.660 36.620 -37.216 1.00 53.78 709 LEU A CA 1
ATOM 5575 C C . LEU A 1 709 ? -17.489 36.545 -38.745 1.00 53.78 709 LEU A C 1
ATOM 5577 O O . LEU A 1 709 ? -18.398 36.182 -39.494 1.00 53.78 709 LEU A O 1
ATOM 5581 N N . SER A 1 710 ? -16.271 36.808 -39.214 1.00 45.38 710 SER A N 1
ATOM 5582 C CA . SER A 1 710 ? -15.856 36.583 -40.601 1.00 45.38 710 SER A CA 1
ATOM 5583 C C . SER A 1 710 ? -14.544 35.802 -40.651 1.00 45.38 710 SER A C 1
ATOM 5585 O O . SER A 1 710 ? -13.475 36.393 -40.562 1.00 45.38 710 SER A O 1
ATOM 5587 N N . VAL A 1 711 ? -14.620 34.470 -40.783 1.00 54.84 711 VAL A N 1
ATOM 5588 C CA . VAL A 1 711 ? -13.445 33.574 -40.778 1.00 54.84 711 VAL A CA 1
ATOM 5589 C C . VAL A 1 711 ? -12.470 33.967 -41.891 1.00 54.84 711 VAL A C 1
ATOM 5591 O O . VAL A 1 711 ? -12.726 33.754 -43.076 1.00 54.84 711 VAL A O 1
ATOM 5594 N N . ARG A 1 712 ? -11.357 34.582 -41.489 1.00 56.66 712 ARG A N 1
ATOM 5595 C CA . ARG A 1 712 ? -10.304 35.123 -42.358 1.00 56.66 712 ARG A CA 1
ATOM 5596 C C . ARG A 1 712 ? -8.954 34.479 -42.109 1.00 56.66 712 ARG A C 1
ATOM 5598 O O . ARG A 1 712 ? -8.069 34.700 -42.926 1.00 56.66 712 ARG A O 1
ATOM 5605 N N . TYR A 1 713 ? -8.779 33.725 -41.023 1.00 63.72 713 TYR A N 1
ATOM 5606 C CA . TYR A 1 713 ? -7.531 33.038 -40.683 1.00 63.72 713 TYR A CA 1
ATOM 5607 C C . TYR A 1 713 ? -7.785 31.685 -40.002 1.00 63.72 713 TYR A C 1
ATOM 5609 O O . TYR A 1 713 ? -8.784 31.505 -39.308 1.00 63.72 713 TYR A O 1
ATOM 5617 N N . ALA A 1 714 ? -6.842 30.758 -40.170 1.00 75.81 714 ALA A N 1
ATOM 5618 C CA . ALA A 1 714 ? -6.746 29.484 -39.451 1.00 75.81 714 ALA A CA 1
ATOM 5619 C C . ALA A 1 714 ? -5.302 29.282 -38.950 1.00 75.81 714 ALA A C 1
ATOM 5621 O O . ALA A 1 714 ? -4.397 30.003 -39.372 1.00 75.81 714 ALA A O 1
ATOM 5622 N N . LEU A 1 715 ? -5.064 28.317 -38.060 1.00 79.56 715 LEU A N 1
ATOM 5623 C CA . LEU A 1 715 ? -3.722 28.007 -37.549 1.00 79.56 715 LEU A CA 1
ATOM 5624 C C . LEU A 1 715 ? -3.145 26.757 -38.198 1.00 79.56 715 LEU A C 1
ATOM 5626 O O . LEU A 1 715 ? -3.715 25.686 -38.032 1.00 79.56 715 LEU A O 1
ATOM 5630 N N . ARG A 1 716 ? -2.001 26.861 -38.879 1.00 81.50 716 ARG A N 1
ATOM 5631 C CA . ARG A 1 716 ? -1.274 25.722 -39.451 1.00 81.50 716 ARG A CA 1
ATOM 5632 C C . ARG A 1 716 ? -0.244 25.188 -38.461 1.00 81.50 716 ARG A C 1
ATOM 5634 O O . ARG A 1 716 ? 0.797 25.806 -38.289 1.00 81.50 716 ARG A O 1
ATOM 5641 N N . LEU A 1 717 ? -0.523 24.033 -37.859 1.00 81.31 717 LEU A N 1
ATOM 5642 C CA . LEU A 1 717 ? 0.287 23.421 -36.795 1.00 81.31 717 LEU A CA 1
ATOM 5643 C C . LEU A 1 717 ? 1.589 22.777 -37.298 1.00 81.31 717 LEU A C 1
ATOM 5645 O O . LEU A 1 717 ? 2.521 22.609 -36.525 1.00 81.31 717 LEU A O 1
ATOM 5649 N N . GLY A 1 718 ? 1.640 22.381 -38.572 1.00 79.19 718 GLY A N 1
ATOM 5650 C CA . GLY A 1 718 ? 2.791 21.695 -39.159 1.00 79.19 718 GLY A CA 1
ATOM 5651 C C . GLY A 1 718 ? 2.569 21.301 -40.620 1.00 79.19 718 GLY A C 1
ATOM 5652 O O . GLY A 1 718 ? 1.449 21.392 -41.139 1.00 79.19 718 GLY A O 1
ATOM 5653 N N . GLY A 1 719 ? 3.648 20.871 -41.281 1.00 78.62 719 GLY A N 1
ATOM 5654 C CA . GLY A 1 719 ? 3.663 20.387 -42.664 1.00 78.62 719 GLY A CA 1
ATOM 5655 C C . GLY A 1 719 ? 4.453 19.081 -42.796 1.00 78.62 719 GLY A C 1
ATOM 5656 O O . GLY A 1 719 ? 5.512 18.935 -42.191 1.00 78.62 719 GLY A O 1
ATOM 5657 N N . TYR A 1 720 ? 3.934 18.124 -43.569 1.00 79.94 720 TYR A N 1
ATOM 5658 C CA . TYR A 1 720 ? 4.399 16.733 -43.574 1.00 79.94 720 TYR A CA 1
ATOM 5659 C C . TYR A 1 720 ? 4.492 16.154 -44.992 1.00 79.94 720 TYR A C 1
ATOM 5661 O O . TYR A 1 720 ? 3.593 16.328 -45.815 1.00 79.94 720 TYR A O 1
ATOM 5669 N N . ALA A 1 721 ? 5.561 15.396 -45.258 1.00 65.44 721 ALA A N 1
ATOM 5670 C CA . ALA A 1 721 ? 5.857 14.832 -46.580 1.00 65.44 721 ALA A CA 1
ATOM 5671 C C . ALA A 1 721 ? 4.955 13.651 -47.007 1.00 65.44 721 ALA A C 1
ATOM 5673 O O . ALA A 1 721 ? 4.954 13.284 -48.180 1.00 65.44 721 ALA A O 1
ATOM 5674 N N . SER A 1 722 ? 4.185 13.049 -46.092 1.00 63.12 722 SER A N 1
ATOM 5675 C CA . SER A 1 722 ? 3.207 11.997 -46.408 1.00 63.12 722 SER A CA 1
ATOM 5676 C C . SER A 1 722 ? 1.945 12.106 -45.547 1.00 63.12 722 SER A C 1
ATOM 5678 O O . SER A 1 722 ? 1.971 12.635 -44.432 1.00 63.12 722 SER A O 1
ATOM 5680 N N . LEU A 1 723 ? 0.825 11.607 -46.081 1.00 65.06 723 LEU A N 1
ATOM 5681 C CA . LEU A 1 723 ? -0.503 11.757 -45.479 1.00 65.06 723 LEU A CA 1
ATOM 5682 C C . LEU A 1 723 ? -0.643 11.019 -44.138 1.00 65.06 723 LEU A C 1
ATOM 5684 O O . LEU A 1 723 ? -1.279 11.536 -43.222 1.00 65.06 723 LEU A O 1
ATOM 5688 N N . ASP A 1 724 ? -0.033 9.843 -43.995 1.00 72.12 724 ASP A N 1
ATOM 5689 C CA . ASP A 1 724 ? -0.181 9.022 -42.787 1.00 72.12 724 ASP A CA 1
ATOM 5690 C C . ASP A 1 724 ? 0.522 9.653 -41.576 1.00 72.12 724 ASP A C 1
ATOM 5692 O O . ASP A 1 724 ? -0.025 9.651 -40.474 1.00 72.12 724 ASP A O 1
ATOM 5696 N N . ARG A 1 725 ? 1.671 10.317 -41.791 1.00 66.94 725 ARG A N 1
ATOM 5697 C CA . ARG A 1 725 ? 2.330 11.131 -40.753 1.00 66.94 725 ARG A CA 1
ATOM 5698 C C . ARG A 1 725 ? 1.474 12.340 -40.352 1.00 66.94 725 ARG A C 1
ATOM 5700 O O . ARG A 1 725 ? 1.372 12.634 -39.166 1.00 66.94 725 ARG A O 1
ATOM 5707 N N . ALA A 1 726 ? 0.808 12.996 -41.309 1.00 71.44 726 ALA A N 1
ATOM 5708 C CA . ALA A 1 726 ? -0.109 14.104 -41.016 1.00 71.44 726 ALA A CA 1
ATOM 5709 C C . ALA A 1 726 ? -1.358 13.657 -40.226 1.00 71.44 726 ALA A C 1
ATOM 5711 O O . ALA A 1 726 ? -1.846 14.397 -39.374 1.00 71.44 726 ALA A O 1
ATOM 5712 N N . ARG A 1 727 ? -1.866 12.441 -40.475 1.00 67.88 727 ARG A N 1
ATOM 5713 C CA . ARG A 1 727 ? -2.993 11.860 -39.724 1.00 67.88 727 ARG A CA 1
ATOM 5714 C C . ARG A 1 727 ? -2.607 11.472 -38.301 1.00 67.88 727 ARG A C 1
ATOM 5716 O O . ARG A 1 727 ? -3.292 11.890 -37.372 1.00 67.88 727 ARG A O 1
ATOM 5723 N N . MET A 1 728 ? -1.483 10.782 -38.126 1.00 69.94 728 MET A N 1
ATOM 5724 C CA . MET A 1 728 ? -0.946 10.438 -36.804 1.00 69.94 728 MET A CA 1
ATOM 5725 C C . MET A 1 728 ? -0.695 11.694 -35.946 1.00 69.94 728 MET A C 1
ATOM 5727 O O . MET A 1 728 ? -1.023 11.714 -34.763 1.00 69.94 728 MET A O 1
ATOM 5731 N N . ALA A 1 729 ? -0.216 12.784 -36.558 1.00 69.88 729 ALA A N 1
ATOM 5732 C CA . ALA A 1 729 ? -0.108 14.084 -35.894 1.00 69.88 729 ALA A CA 1
ATOM 5733 C C . ALA A 1 729 ? -1.476 14.700 -35.524 1.00 69.88 729 ALA A C 1
ATOM 5735 O O . ALA A 1 729 ? -1.584 15.363 -34.497 1.00 69.88 729 ALA A O 1
ATOM 5736 N N . SER A 1 730 ? -2.532 14.487 -36.318 1.00 68.94 730 SER A N 1
ATOM 5737 C CA . SER A 1 730 ? -3.867 15.048 -36.040 1.00 68.94 730 SER A CA 1
ATOM 5738 C C . SER A 1 730 ? -4.571 14.408 -34.834 1.00 68.94 730 SER A C 1
ATOM 5740 O O . SER A 1 730 ? -5.202 15.115 -34.048 1.00 68.94 730 SER A O 1
ATOM 5742 N N . GLU A 1 731 ? -4.408 13.098 -34.630 1.00 72.12 731 GLU A N 1
ATOM 5743 C CA . GLU A 1 731 ? -5.018 12.368 -33.507 1.00 72.12 731 GLU A CA 1
ATOM 5744 C C . GLU A 1 731 ? -4.444 12.816 -32.150 1.00 72.12 731 GLU A C 1
ATOM 5746 O O . GLU A 1 731 ? -5.178 12.928 -31.166 1.00 72.12 731 GLU A O 1
ATOM 5751 N N . PHE A 1 732 ? -3.156 13.175 -32.116 1.00 70.38 732 PHE A N 1
ATOM 5752 C CA . PHE A 1 732 ? -2.478 13.732 -30.941 1.00 70.38 732 PHE A CA 1
ATOM 5753 C C . PHE A 1 732 ? -3.116 15.042 -30.440 1.00 70.38 732 PHE A C 1
ATOM 5755 O O . PHE A 1 732 ? -3.308 15.204 -29.234 1.00 70.38 732 PHE A O 1
ATOM 5762 N N . TYR A 1 733 ? -3.495 15.961 -31.339 1.00 67.75 733 TYR A N 1
ATOM 5763 C CA . TYR A 1 733 ? -4.150 17.219 -30.950 1.00 67.75 733 TYR A CA 1
ATOM 5764 C C . TYR A 1 733 ? -5.634 17.032 -30.595 1.00 67.75 733 TYR A C 1
ATOM 5766 O O . TYR A 1 733 ? -6.106 17.657 -29.644 1.00 67.75 733 TYR A O 1
ATOM 5774 N N . LEU A 1 734 ? -6.348 16.124 -31.273 1.00 59.97 734 LEU A N 1
ATOM 5775 C CA . LEU A 1 734 ? -7.722 15.749 -30.904 1.00 59.97 734 LEU A CA 1
ATOM 5776 C C . LEU A 1 734 ? -7.800 15.194 -29.474 1.00 59.97 734 LEU A C 1
ATOM 5778 O O . LEU A 1 734 ? -8.685 15.581 -28.712 1.00 59.97 734 LEU A O 1
ATOM 5782 N N . TYR A 1 735 ? -6.840 14.356 -29.068 1.00 55.06 735 TYR A N 1
ATOM 5783 C CA . TYR A 1 735 ? -6.780 13.814 -27.704 1.00 55.06 735 TYR A CA 1
ATOM 5784 C C . TYR A 1 735 ? -6.502 14.888 -26.631 1.00 55.06 735 TYR A C 1
ATOM 5786 O O . TYR A 1 735 ? -6.858 14.707 -25.468 1.00 55.06 735 TYR A O 1
ATOM 5794 N N . GLN A 1 736 ? -5.920 16.034 -27.008 1.00 50.81 736 GLN A N 1
ATOM 5795 C CA . GLN A 1 736 ? -5.750 17.200 -26.127 1.00 50.81 736 GLN A CA 1
ATOM 5796 C C . GLN A 1 736 ? -6.972 18.143 -26.108 1.00 50.81 736 GLN A C 1
ATOM 5798 O O . GLN A 1 736 ? -6.937 19.183 -25.453 1.00 50.81 736 GLN A O 1
ATOM 5803 N N . GLY A 1 737 ? -8.071 17.780 -26.781 1.00 51.03 737 GLY A N 1
ATOM 5804 C CA . GLY A 1 737 ? -9.310 18.560 -26.806 1.00 51.03 737 GLY A CA 1
ATOM 5805 C C . GLY A 1 737 ? -9.351 19.661 -27.870 1.00 51.03 737 GLY A C 1
ATOM 5806 O O . GLY A 1 737 ? -10.165 20.577 -27.752 1.00 51.03 737 GLY A O 1
ATOM 5807 N N . PHE A 1 738 ? -8.498 19.585 -28.898 1.00 63.94 738 PHE A N 1
ATOM 5808 C CA . PHE A 1 738 ? -8.480 20.537 -30.011 1.00 63.94 738 PHE A CA 1
ATOM 5809 C C . PHE A 1 738 ? -9.177 20.006 -31.262 1.00 63.94 738 PHE A C 1
ATOM 5811 O O . PHE A 1 738 ? -8.914 18.892 -31.707 1.00 63.94 738 PHE A O 1
ATOM 5818 N N . ASP A 1 739 ? -10.004 20.848 -31.879 1.00 67.19 739 ASP A N 1
ATOM 5819 C CA . ASP A 1 739 ? -10.654 20.555 -33.158 1.00 67.19 739 ASP A CA 1
ATOM 5820 C C . ASP A 1 739 ? -9.709 20.892 -34.330 1.00 67.19 739 ASP A C 1
ATOM 5822 O O . ASP A 1 739 ? -9.358 22.060 -34.554 1.00 67.19 739 ASP A O 1
ATOM 5826 N N . VAL A 1 740 ? -9.237 19.858 -35.037 1.00 76.88 740 VAL A N 1
ATOM 5827 C CA . VAL A 1 740 ? -8.192 19.946 -36.074 1.00 76.88 740 VAL A CA 1
ATOM 5828 C C . VAL A 1 740 ? -8.548 19.182 -37.352 1.00 76.88 740 VAL A C 1
ATOM 5830 O O . VAL A 1 740 ? -9.245 18.170 -37.334 1.00 76.88 740 VAL A O 1
ATOM 5833 N N . ARG A 1 741 ? -8.026 19.657 -38.489 1.00 80.94 741 ARG A N 1
ATOM 5834 C CA . ARG A 1 741 ? -8.343 19.174 -39.845 1.00 80.94 741 ARG A CA 1
ATOM 5835 C C . ARG A 1 741 ? -7.103 19.131 -40.745 1.00 80.94 741 ARG A C 1
ATOM 5837 O O . ARG A 1 741 ? -6.311 20.068 -40.756 1.00 80.94 741 ARG A O 1
ATOM 5844 N N . VAL A 1 742 ? -6.931 18.051 -41.512 1.00 81.81 742 VAL A N 1
ATOM 5845 C CA . VAL A 1 742 ? -5.796 17.852 -42.443 1.00 81.81 742 VAL A CA 1
ATOM 5846 C C . VAL A 1 742 ? -6.175 18.307 -43.858 1.00 81.81 742 VAL A C 1
ATOM 5848 O O . VAL A 1 742 ? -7.257 17.972 -44.337 1.00 81.81 742 VAL A O 1
ATOM 5851 N N . GLN A 1 743 ? -5.281 19.023 -44.547 1.00 80.50 743 GLN A N 1
ATOM 5852 C CA . GLN A 1 743 ? -5.504 19.567 -45.896 1.00 80.50 743 GLN A CA 1
ATOM 5853 C C . GLN A 1 743 ? -4.220 19.491 -46.765 1.00 80.50 743 GLN A C 1
ATOM 5855 O O . GLN A 1 743 ? -3.121 19.536 -46.212 1.00 80.50 743 GLN A O 1
ATOM 5860 N N . PRO A 1 744 ? -4.298 19.352 -48.106 1.00 77.44 744 PRO A N 1
ATOM 5861 C CA . PRO A 1 744 ? -3.118 19.402 -48.986 1.00 77.44 744 PRO A CA 1
ATOM 5862 C C . PRO A 1 744 ? -2.410 20.770 -48.991 1.00 77.44 744 PRO A C 1
ATOM 5864 O O . PRO A 1 744 ? -3.033 21.789 -48.698 1.00 77.44 744 PRO A O 1
ATOM 5867 N N . ALA A 1 745 ? -1.124 20.795 -49.358 1.00 69.75 745 ALA A N 1
ATOM 5868 C CA . ALA A 1 745 ? -0.309 22.007 -49.506 1.00 69.75 745 ALA A CA 1
ATOM 5869 C C . ALA A 1 745 ? 0.732 21.863 -50.642 1.00 69.75 745 ALA A C 1
ATOM 5871 O O . ALA A 1 745 ? 0.968 20.762 -51.135 1.00 69.75 745 ALA A O 1
ATOM 5872 N N . GLU A 1 746 ? 1.393 22.960 -51.045 1.00 70.38 746 GLU A N 1
ATOM 5873 C CA . GLU A 1 746 ? 2.347 22.973 -52.179 1.00 70.38 746 GLU A CA 1
ATOM 5874 C C . GLU A 1 746 ? 3.533 21.999 -52.032 1.00 70.38 746 GLU A C 1
ATOM 5876 O O . GLU A 1 746 ? 4.084 21.542 -53.032 1.00 70.38 746 GLU A O 1
ATOM 5881 N N . GLN A 1 747 ? 3.915 21.649 -50.798 1.00 58.47 747 GLN A N 1
ATOM 5882 C CA . GLN A 1 747 ? 4.868 20.576 -50.505 1.00 58.47 747 GLN A CA 1
ATOM 5883 C C . GLN A 1 747 ? 4.309 19.659 -49.406 1.00 58.47 747 GLN A C 1
ATOM 5885 O O . GLN A 1 747 ? 4.614 19.812 -48.225 1.00 58.47 747 GLN A O 1
ATOM 5890 N N . GLY A 1 748 ? 3.471 18.699 -49.808 1.00 70.00 748 GLY A N 1
ATOM 5891 C CA . GLY A 1 748 ? 2.918 17.664 -48.930 1.00 70.00 748 GLY A CA 1
ATOM 5892 C C . GLY A 1 748 ? 1.547 18.016 -48.345 1.00 70.00 748 GLY A C 1
ATOM 5893 O O . GLY A 1 748 ? 0.648 18.460 -49.058 1.00 70.00 748 GLY A O 1
ATOM 5894 N N . PHE A 1 749 ? 1.367 17.773 -47.047 1.00 76.12 749 PHE A N 1
ATOM 5895 C CA . PHE A 1 749 ? 0.100 17.969 -46.333 1.00 76.12 749 PHE A CA 1
ATOM 5896 C C . PHE A 1 749 ? 0.290 18.843 -45.094 1.00 76.12 749 PHE A C 1
ATOM 5898 O O . PHE A 1 749 ? 1.308 18.749 -44.413 1.00 76.12 749 PHE A O 1
ATOM 5905 N N . ALA A 1 750 ? -0.708 19.666 -44.785 1.00 82.94 750 ALA A N 1
ATOM 5906 C CA . ALA A 1 750 ? -0.737 20.576 -43.649 1.00 82.94 750 ALA A CA 1
ATOM 5907 C C . ALA A 1 750 ? -1.836 20.189 -42.646 1.00 82.94 750 ALA A C 1
ATOM 5909 O O . ALA A 1 750 ? -2.899 19.692 -43.024 1.00 82.94 750 ALA A O 1
ATOM 5910 N N . LEU A 1 751 ? -1.586 20.455 -41.363 1.00 84.62 751 LEU A N 1
ATOM 5911 C CA . LEU A 1 751 ? -2.555 20.283 -40.278 1.00 84.62 751 LEU A CA 1
ATOM 5912 C C . LEU A 1 751 ? -3.053 21.656 -39.811 1.00 84.62 751 LEU A C 1
ATOM 5914 O O . LEU A 1 751 ? -2.236 22.516 -39.488 1.00 84.62 751 LEU A O 1
ATOM 5918 N N . LEU A 1 752 ? -4.371 21.868 -39.788 1.00 82.81 752 LEU A N 1
ATOM 5919 C CA . LEU A 1 752 ? -5.011 23.139 -39.438 1.00 82.81 752 LEU A CA 1
ATOM 5920 C C . LEU A 1 752 ? -5.870 23.028 -38.166 1.00 82.81 752 LEU A C 1
ATOM 5922 O O . LEU A 1 752 ? -6.525 22.011 -37.959 1.00 82.81 752 LEU A O 1
ATOM 5926 N N . MET A 1 753 ? -5.938 24.097 -37.369 1.00 78.50 753 MET A N 1
ATOM 5927 C CA . MET A 1 753 ? -6.807 24.236 -36.192 1.00 78.50 753 MET A CA 1
ATOM 5928 C C . MET A 1 753 ? -7.648 25.517 -36.271 1.00 78.50 753 MET A C 1
ATOM 5930 O O . MET A 1 753 ? -7.125 26.577 -36.627 1.00 78.50 753 MET A O 1
ATOM 5934 N N . GLY A 1 754 ? -8.920 25.413 -35.873 1.00 69.69 754 GLY A N 1
ATOM 5935 C CA . GLY A 1 754 ? -9.819 26.540 -35.602 1.00 69.69 754 GLY A CA 1
ATOM 5936 C C . GLY A 1 754 ? -10.205 27.431 -36.792 1.00 69.69 754 GLY A C 1
ATOM 5937 O O . GLY A 1 754 ? -9.691 27.307 -37.905 1.00 69.69 754 GLY A O 1
ATOM 5938 N N . ASP A 1 755 ? -11.137 28.346 -36.521 1.00 73.69 755 ASP A N 1
ATOM 5939 C CA . ASP A 1 755 ? -11.736 29.283 -37.475 1.00 73.69 755 ASP A CA 1
ATOM 5940 C C . ASP A 1 755 ? -11.784 30.687 -36.845 1.00 73.69 755 ASP A C 1
ATOM 5942 O O . ASP A 1 755 ? -12.529 30.918 -35.893 1.00 73.69 755 ASP A O 1
ATOM 5946 N N . PHE A 1 756 ? -10.962 31.624 -37.339 1.00 69.12 756 PHE A N 1
ATOM 5947 C CA . PHE A 1 756 ? -10.697 32.910 -36.675 1.00 69.12 756 PHE A CA 1
ATOM 5948 C C . PHE A 1 756 ? -11.023 34.127 -37.544 1.00 69.12 756 PHE A C 1
ATOM 5950 O O . PHE A 1 756 ? -10.769 34.145 -38.751 1.00 69.12 756 PHE A O 1
ATOM 5957 N N . GLU A 1 757 ? -11.529 35.190 -36.916 1.00 52.56 757 GLU A N 1
ATOM 5958 C CA . GLU A 1 757 ? -12.011 36.407 -37.590 1.00 52.56 757 GLU A CA 1
ATOM 5959 C C . GLU A 1 757 ? -10.866 37.287 -38.125 1.00 52.56 757 GLU A C 1
ATOM 5961 O O . GLU A 1 757 ? -11.047 38.129 -39.004 1.00 52.56 757 GLU A O 1
ATOM 5966 N N . SER A 1 758 ? -9.659 37.111 -37.580 1.00 55.56 758 SER A N 1
ATOM 5967 C CA . SER A 1 758 ? -8.465 37.888 -37.919 1.00 55.56 758 SER A CA 1
ATOM 5968 C C . SER A 1 758 ? -7.175 37.141 -37.566 1.00 55.56 758 SER A C 1
ATOM 5970 O O . SER A 1 758 ? -7.172 36.247 -36.718 1.00 55.56 758 SER A O 1
ATOM 5972 N N . GLU A 1 759 ? -6.054 37.549 -38.167 1.00 58.50 759 GLU A N 1
ATOM 5973 C CA . GLU A 1 759 ? -4.738 36.954 -37.892 1.00 58.50 759 GLU A CA 1
ATOM 5974 C C . GLU A 1 759 ? -4.339 37.093 -36.424 1.00 58.50 759 GLU A C 1
ATOM 5976 O O . GLU A 1 759 ? -3.773 36.173 -35.842 1.00 58.50 759 GLU A O 1
ATOM 5981 N N . GLY A 1 760 ? -4.682 38.230 -35.810 1.00 63.84 760 GLY A N 1
ATOM 5982 C CA . GLY A 1 760 ? -4.450 38.478 -34.391 1.00 63.84 760 GLY A CA 1
ATOM 5983 C C . GLY A 1 760 ? -5.181 37.469 -33.509 1.00 63.84 760 GLY A C 1
ATOM 5984 O O . GLY A 1 760 ? -4.565 36.914 -32.606 1.00 63.84 760 GLY A O 1
ATOM 5985 N N . GLN A 1 761 ? -6.451 37.161 -33.801 1.00 56.25 761 GLN A N 1
ATOM 5986 C CA . GLN A 1 761 ? -7.184 36.109 -33.085 1.00 56.25 761 GLN A CA 1
ATOM 5987 C C . GLN A 1 761 ? -6.575 34.724 -33.305 1.00 56.25 761 GLN A C 1
ATOM 5989 O O . GLN A 1 761 ? -6.444 33.978 -32.339 1.00 56.25 761 GLN A O 1
ATOM 5994 N N . ALA A 1 762 ? -6.166 34.395 -34.535 1.00 58.88 762 ALA A N 1
ATOM 5995 C CA . ALA A 1 762 ? -5.501 33.130 -34.830 1.00 58.88 762 ALA A CA 1
ATOM 5996 C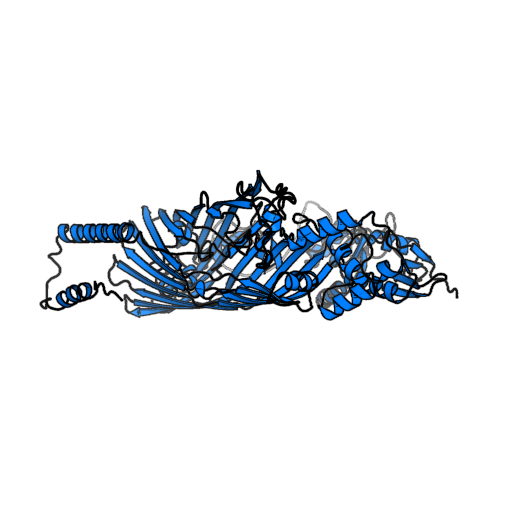 C . ALA A 1 762 ? -4.184 33.003 -34.045 1.00 58.88 762 ALA A C 1
ATOM 5998 O O . ALA A 1 762 ? -4.060 32.114 -33.207 1.00 58.88 762 ALA A O 1
ATOM 5999 N N . ARG A 1 763 ? -3.234 33.936 -34.215 1.00 55.25 763 ARG A N 1
ATOM 6000 C CA . ARG A 1 763 ? -1.951 33.935 -33.483 1.00 55.25 763 ARG A CA 1
ATOM 6001 C C . ARG A 1 763 ? -2.151 33.972 -31.964 1.00 55.25 763 ARG A C 1
ATOM 6003 O O . ARG A 1 763 ? -1.424 33.292 -31.248 1.00 55.25 763 ARG A O 1
ATOM 6010 N N . ALA A 1 764 ? -3.155 34.694 -31.461 1.00 52.34 764 ALA A N 1
ATOM 6011 C CA . ALA A 1 764 ? -3.497 34.694 -30.039 1.00 52.34 764 ALA A CA 1
ATOM 6012 C C . ALA A 1 764 ? -4.078 33.350 -29.569 1.00 52.34 764 ALA A C 1
ATOM 6014 O O . ALA A 1 764 ? -3.799 32.942 -28.446 1.00 52.34 764 ALA A O 1
ATOM 6015 N N . TYR A 1 765 ? -4.850 32.637 -30.395 1.00 59.69 765 TYR A N 1
ATOM 6016 C CA . TYR A 1 765 ? -5.348 31.289 -30.096 1.00 59.69 765 TYR A CA 1
ATOM 6017 C C . TYR A 1 765 ? -4.234 30.229 -30.179 1.00 59.69 765 TYR A C 1
ATOM 6019 O O . TYR A 1 765 ? -4.250 29.284 -29.398 1.00 59.69 765 TYR A O 1
ATOM 6027 N N . ALA A 1 766 ? -3.218 30.419 -31.026 1.00 63.69 766 ALA A N 1
ATOM 6028 C CA . ALA A 1 766 ? -2.003 29.603 -31.000 1.00 63.69 766 ALA A CA 1
ATOM 6029 C C . ALA A 1 766 ? -1.203 29.835 -29.716 1.00 63.69 766 ALA A C 1
ATOM 6031 O O . ALA A 1 766 ? -0.945 28.892 -28.972 1.00 63.69 766 ALA A O 1
ATOM 6032 N N . ALA A 1 767 ? -0.883 31.099 -29.419 1.00 51.28 767 ALA A N 1
ATOM 6033 C CA . ALA A 1 767 ? -0.158 31.489 -28.213 1.00 51.28 767 ALA A CA 1
ATOM 6034 C C . ALA A 1 767 ? -0.886 31.057 -26.926 1.00 51.28 767 ALA A C 1
ATOM 6036 O O . ALA A 1 767 ? -0.242 30.586 -25.997 1.00 51.28 767 ALA A O 1
ATOM 6037 N N . THR A 1 768 ? -2.225 31.134 -26.913 1.00 53.81 768 THR A N 1
ATOM 6038 C CA . THR A 1 768 ? -3.096 30.587 -25.855 1.00 53.81 768 THR A CA 1
ATOM 6039 C C . THR A 1 768 ? -2.789 29.124 -25.544 1.00 53.81 768 THR A C 1
ATOM 6041 O O . THR A 1 768 ? -2.732 28.732 -24.384 1.00 53.81 768 THR A O 1
ATOM 6044 N N . TYR A 1 769 ? -2.682 28.296 -26.582 1.00 57.53 769 TYR A N 1
ATOM 6045 C CA . TYR A 1 769 ? -2.618 26.843 -26.452 1.00 57.53 769 TYR A CA 1
ATOM 6046 C C . TYR A 1 769 ? -1.199 26.298 -26.640 1.00 57.53 769 TYR A C 1
ATOM 6048 O O . TYR A 1 769 ? -1.020 25.130 -26.967 1.00 57.53 769 TYR A O 1
ATOM 6056 N N . ALA A 1 770 ? -0.190 27.153 -26.428 1.00 57.97 770 ALA A N 1
ATOM 6057 C CA . ALA A 1 770 ? 1.232 26.845 -26.585 1.00 57.97 770 ALA A CA 1
ATOM 6058 C C . ALA A 1 770 ? 1.617 26.277 -27.969 1.00 57.97 770 ALA A C 1
ATOM 6060 O O . ALA A 1 770 ? 2.651 25.629 -28.123 1.00 57.97 770 ALA A O 1
ATOM 6061 N N . LEU A 1 771 ? 0.819 26.564 -29.001 1.00 69.25 771 LEU A N 1
ATOM 6062 C CA . LEU A 1 771 ? 1.045 26.143 -30.382 1.00 69.25 771 LEU A CA 1
ATOM 6063 C C . LEU A 1 771 ? 2.046 27.106 -31.045 1.00 69.25 771 LEU A C 1
ATOM 6065 O O . LEU A 1 771 ? 1.708 27.842 -31.966 1.00 69.25 771 LEU A O 1
ATOM 6069 N N . THR A 1 772 ? 3.270 27.181 -30.526 1.00 53.25 772 THR A N 1
ATOM 6070 C CA . THR A 1 772 ? 4.262 28.211 -30.896 1.00 53.25 772 THR A CA 1
ATOM 6071 C C . THR A 1 772 ? 4.782 28.095 -32.328 1.00 53.25 772 THR A C 1
ATOM 6073 O O . THR A 1 772 ? 5.108 29.113 -32.933 1.00 53.25 772 THR A O 1
ATOM 6076 N N . GLU A 1 773 ? 4.810 26.885 -32.887 1.00 62.84 773 GLU A N 1
ATOM 6077 C CA . GLU A 1 773 ? 5.097 26.638 -34.307 1.00 62.84 773 GLU A CA 1
ATOM 6078 C C . GLU A 1 773 ? 3.872 26.874 -35.212 1.00 62.84 773 GLU A C 1
ATOM 6080 O O . GLU A 1 773 ? 4.006 26.889 -36.436 1.00 62.84 773 GLU A O 1
ATOM 6085 N N . ALA A 1 774 ? 2.675 27.083 -34.642 1.00 74.19 774 ALA A N 1
ATOM 6086 C CA . ALA A 1 774 ? 1.456 27.201 -35.427 1.00 74.19 774 ALA A CA 1
ATOM 6087 C C . ALA A 1 774 ? 1.329 28.566 -36.111 1.00 74.19 774 ALA A C 1
ATOM 6089 O O . ALA A 1 774 ? 1.062 29.605 -35.500 1.00 74.19 774 ALA A O 1
ATOM 6090 N N . GLU A 1 775 ? 1.469 28.542 -37.428 1.00 70.25 775 GLU A N 1
ATOM 6091 C CA . GLU A 1 775 ? 1.459 29.727 -38.267 1.00 70.25 775 GLU A CA 1
ATOM 6092 C C . GLU A 1 775 ? 0.022 30.142 -38.604 1.00 70.25 775 GLU A C 1
ATOM 6094 O O . GLU A 1 775 ? -0.755 29.360 -39.155 1.00 70.25 775 GLU A O 1
ATOM 6099 N N . ALA A 1 776 ? -0.355 31.382 -38.287 1.00 77.25 776 ALA A N 1
ATOM 6100 C CA . ALA A 1 776 ? -1.658 31.914 -38.674 1.00 77.25 776 ALA A CA 1
ATOM 6101 C C . ALA A 1 776 ? -1.688 32.213 -40.177 1.00 77.25 776 ALA A C 1
ATOM 6103 O O . ALA A 1 776 ? -1.084 33.179 -40.642 1.00 77.25 776 ALA A O 1
ATOM 6104 N N . VAL A 1 777 ? -2.417 31.389 -40.925 1.00 76.25 777 VAL A N 1
ATOM 6105 C CA . VAL A 1 777 ? -2.526 31.462 -42.385 1.00 76.25 777 VAL A CA 1
ATOM 6106 C C . VAL A 1 777 ? -3.846 32.125 -42.802 1.00 76.25 777 VAL A C 1
ATOM 6108 O O . VAL A 1 777 ? -4.889 31.802 -42.220 1.00 76.25 777 VAL A O 1
ATOM 6111 N N . PRO A 1 778 ? -3.849 33.042 -43.792 1.00 70.06 778 PRO A N 1
ATOM 6112 C CA . PRO A 1 778 ? -5.081 33.636 -44.298 1.00 70.06 778 PRO A CA 1
ATOM 6113 C C . PRO A 1 778 ? -6.009 32.578 -44.902 1.00 70.06 778 PRO A C 1
ATOM 6115 O O . PRO A 1 778 ? -5.597 31.752 -45.713 1.00 70.06 778 PRO A O 1
ATOM 6118 N N . PHE A 1 779 ? -7.292 32.655 -44.568 1.00 61.28 779 PHE A N 1
ATOM 6119 C CA . PHE A 1 779 ? -8.377 31.810 -45.064 1.00 61.28 779 PHE A CA 1
ATOM 6120 C C . PHE A 1 779 ? -8.824 32.267 -46.468 1.00 61.28 779 PHE A C 1
ATOM 6122 O O . PHE A 1 779 ? -9.977 32.622 -46.717 1.00 61.28 779 PHE A O 1
ATOM 6129 N N . ALA A 1 780 ? -7.861 32.328 -47.388 1.00 52.00 780 ALA A N 1
ATOM 6130 C CA . ALA A 1 780 ? -8.038 32.730 -48.777 1.00 52.00 780 ALA A CA 1
ATOM 6131 C C . ALA A 1 780 ? -8.108 31.500 -49.696 1.00 52.00 780 ALA A C 1
ATOM 6133 O O . ALA A 1 780 ? -7.374 30.532 -49.522 1.00 52.00 780 ALA A O 1
ATOM 6134 N N . LYS A 1 781 ? -8.979 31.542 -50.711 1.00 49.38 781 LYS A N 1
ATOM 6135 C CA . LYS A 1 781 ? -9.107 30.466 -51.708 1.00 49.38 781 LYS A CA 1
ATOM 6136 C C . LYS A 1 781 ? -7.964 30.509 -52.728 1.00 49.38 781 LYS A C 1
ATOM 6138 O O . LYS A 1 781 ? -8.061 31.271 -53.690 1.00 49.38 781 LYS A O 1
ATOM 6143 N N . GLN A 1 782 ? -6.950 29.665 -52.557 1.00 34.66 782 GLN A N 1
ATOM 6144 C CA . GLN A 1 782 ? -5.977 29.295 -53.593 1.00 34.66 782 GLN A CA 1
ATOM 6145 C C . GLN A 1 782 ? -5.448 27.869 -53.362 1.00 34.66 782 GLN A C 1
ATOM 6147 O O . GLN A 1 782 ? -5.191 27.508 -52.215 1.00 34.66 782 GLN A O 1
ATOM 6152 N N . PRO A 1 783 ? -5.145 27.150 -54.453 1.00 43.19 783 PRO A N 1
ATOM 6153 C CA . PRO A 1 783 ? -6.109 26.597 -55.404 1.00 43.19 783 PRO A CA 1
ATOM 6154 C C . PRO A 1 783 ? -6.800 25.322 -54.877 1.00 43.19 783 PRO A C 1
ATOM 6156 O O . PRO A 1 783 ? -6.103 24.429 -54.350 1.00 43.19 783 PRO A O 1
#